Protein AF-A0AAV6Z5D1-F1 (afdb_monomer_lite)

Secondary structure (DSSP, 8-state):
-HHHHHHHHHHHHHHHHHHHHHHHHHHHHHHHHHHHHHHT-SHHHHHHHHHHHHHHHHHHHHHHHHHHHHHHHHHHHHHHHHHHHHHHHHHHHHHHHHHHHHHHHHHHHHHHHHHHHHHHHHHHHHHHHHHHHHHHHHHHHHHHHHHHHHHHHHHHHHHHHHHHHHHHHHHHHHHHHHHHHHHHHHHHHHHHHHHHHHHHHHHHTS---TTHHHHHHHHHHHHHHHHHHHHHHHHHHHHHHHHHHHHHHHHHHHHHHHHHHHHHHHHHHHHHHHHHHHHHHHHHHHHHHHHHHHHHHHHHHHHHHHHHHHHHHHHHHHHHHHHHHHHHHHHHHHHHHHHHHHHHHHHTTTTTSGGGG-S-TTSHHHHHHHHHHHHHHHHHHHHHHHHHHHHHHHHHHHHHHHHHHHHHHHHHHHHHHHHHHHHHHHHHHHHHHHHHHHHHHHHHHHHHHHHHHHHHHHHHHHHHHHHHHHHHHHHHHHHHHHHHHHHHHHHHHHHHHHHHHHHHHHHHHHHHHHHHHHHHHHHHHHHHHHHHHHHHHHHHHHHHHHHHTTTTTTTTTTSTTTSHHHHHHHHHHHHHHHHHHHHHHHHHHHHHHHHHHHHHHHHHHHHHHHHHHHHHHHHHHHHHHHHHHHHHHHHHHHHHHHHHHHHHHHHHHHHHHHHHHHHHHHHHHHHHHHHHHHHHHHHHHHHHHHHHHHHHHH-S--HHHHHHHHHHHHHHHHHHHHHHHHHHHHHHHHHHHHHHHHHHHHHHHHHHHHHHHHHHHHHHHHTTS------------------

InterPro domains:
  IPR000219 Dbl homology domain [PS50010] (269-522)
  IPR002928 Myosin tail [PF01576] (575-763)

Structure (mmCIF, N/CA/C/O backbone):
data_AF-A0AAV6Z5D1-F1
#
_entry.id   AF-A0AAV6Z5D1-F1
#
loop_
_atom_site.group_PDB
_atom_site.id
_atom_site.type_symbol
_atom_site.label_atom_id
_atom_site.label_alt_id
_atom_site.label_comp_id
_atom_site.label_asym_id
_atom_site.label_entity_id
_atom_site.label_seq_id
_atom_site.pdbx_PDB_ins_code
_atom_site.Cartn_x
_atom_site.Cartn_y
_atom_site.Cartn_z
_atom_site.occupancy
_atom_site.B_iso_or_equiv
_atom_site.auth_seq_id
_atom_site.auth_comp_id
_atom_site.auth_asym_id
_atom_site.auth_atom_id
_atom_site.pdbx_PDB_model_num
ATOM 1 N N . MET A 1 1 ? 22.177 2.755 -70.231 1.00 58.25 1 MET A N 1
ATOM 2 C CA . MET A 1 1 ? 22.117 4.227 -70.069 1.00 58.25 1 MET A CA 1
ATOM 3 C C . MET A 1 1 ? 23.448 4.951 -70.266 1.00 58.25 1 MET A C 1
ATOM 5 O O . MET A 1 1 ? 23.523 5.726 -71.205 1.00 58.25 1 MET A O 1
ATOM 9 N N . SER A 1 2 ? 24.487 4.757 -69.436 1.00 63.38 2 SER A N 1
ATOM 10 C CA . SER A 1 2 ? 25.741 5.535 -69.591 1.00 63.38 2 SER A CA 1
ATOM 11 C C . SER A 1 2 ? 26.466 5.244 -70.917 1.00 63.38 2 SER A C 1
ATOM 13 O O . SER A 1 2 ? 26.802 6.170 -71.646 1.00 63.38 2 SER A O 1
ATOM 15 N N . GLN A 1 3 ? 26.610 3.967 -71.289 1.00 72.94 3 GLN A N 1
ATOM 16 C CA . GLN A 1 3 ? 27.221 3.566 -72.567 1.00 72.94 3 GLN A CA 1
ATOM 17 C C . GLN A 1 3 ? 26.402 4.012 -73.787 1.00 72.94 3 GLN A C 1
ATOM 19 O O . GLN A 1 3 ? 26.956 4.613 -74.696 1.00 72.94 3 GLN A O 1
ATOM 24 N N . GLU A 1 4 ? 25.082 3.832 -73.770 1.00 73.19 4 GLU A N 1
ATOM 25 C CA . GLU A 1 4 ? 24.203 4.256 -74.874 1.00 73.19 4 GLU A CA 1
ATOM 26 C C . GLU A 1 4 ? 24.223 5.781 -75.085 1.00 73.19 4 GLU A C 1
ATOM 28 O O . GLU A 1 4 ? 24.209 6.258 -76.216 1.00 73.19 4 GLU A O 1
ATOM 33 N N . LEU A 1 5 ? 24.297 6.578 -74.010 1.00 71.50 5 LEU A N 1
ATOM 34 C CA . LEU A 1 5 ? 24.433 8.036 -74.117 1.00 71.50 5 LEU A CA 1
ATOM 35 C C . LEU A 1 5 ? 25.787 8.448 -74.701 1.00 71.50 5 LEU A C 1
ATOM 37 O O . LEU A 1 5 ? 25.858 9.430 -75.441 1.00 71.50 5 LEU A O 1
ATOM 41 N N . ILE A 1 6 ? 26.850 7.714 -74.373 1.00 77.69 6 ILE A N 1
ATOM 42 C CA . ILE A 1 6 ? 28.180 7.925 -74.950 1.00 77.69 6 ILE A CA 1
ATOM 43 C C . ILE A 1 6 ? 28.152 7.596 -76.445 1.00 77.69 6 ILE A C 1
ATOM 45 O O . ILE A 1 6 ? 28.600 8.409 -77.249 1.00 77.69 6 ILE A O 1
ATOM 49 N N . GLU A 1 7 ? 27.551 6.472 -76.833 1.00 79.88 7 GLU A N 1
ATOM 50 C CA . GLU A 1 7 ? 27.412 6.065 -78.235 1.00 79.88 7 GLU A CA 1
ATOM 51 C C . GLU A 1 7 ? 26.607 7.077 -79.060 1.00 79.88 7 GLU A C 1
ATOM 53 O O . GLU A 1 7 ? 27.027 7.461 -80.153 1.00 79.88 7 GLU A O 1
ATOM 58 N N . ILE A 1 8 ? 25.492 7.588 -78.526 1.00 77.81 8 ILE A N 1
ATOM 59 C CA . ILE A 1 8 ? 24.679 8.607 -79.207 1.00 77.81 8 ILE A CA 1
ATOM 60 C C . ILE A 1 8 ? 25.448 9.933 -79.337 1.00 77.81 8 ILE A C 1
ATOM 62 O O . ILE A 1 8 ? 25.391 10.570 -80.391 1.00 77.81 8 ILE A O 1
ATOM 66 N N . ARG A 1 9 ? 26.207 10.347 -78.311 1.00 79.50 9 ARG A N 1
ATOM 67 C CA . ARG A 1 9 ? 27.056 11.554 -78.378 1.00 79.50 9 ARG A CA 1
ATOM 68 C C . ARG A 1 9 ? 28.166 11.417 -79.414 1.00 79.50 9 ARG A C 1
ATOM 70 O O . ARG A 1 9 ? 28.341 12.321 -80.224 1.00 79.50 9 ARG A O 1
ATOM 77 N N . MET A 1 10 ? 28.851 10.276 -79.442 1.00 82.00 10 MET A N 1
ATOM 78 C CA . MET A 1 10 ? 29.871 9.987 -80.453 1.00 82.00 10 MET A CA 1
ATOM 79 C C . MET A 1 10 ? 29.274 9.980 -81.864 1.00 82.00 10 MET A C 1
ATOM 81 O O . MET A 1 10 ? 29.858 10.536 -82.792 1.00 82.00 10 MET A O 1
ATOM 85 N N . SER A 1 11 ? 28.085 9.397 -82.031 1.00 80.75 11 SER A N 1
ATOM 86 C CA . SER A 1 11 ? 27.376 9.383 -83.311 1.00 80.75 11 SER A CA 1
ATOM 87 C C . SER A 1 11 ? 26.985 10.794 -83.775 1.00 80.75 11 SER A C 1
ATOM 89 O O . SER A 1 11 ? 27.103 11.103 -84.961 1.00 80.75 11 SER A O 1
ATOM 91 N N . LYS A 1 12 ? 26.587 11.678 -82.852 1.00 81.81 12 LYS A N 1
ATOM 92 C CA . LYS A 1 12 ? 26.302 13.092 -83.137 1.00 81.81 12 LYS A CA 1
ATOM 93 C C . LYS A 1 12 ? 27.553 13.860 -83.565 1.00 81.81 12 LYS A C 1
ATOM 95 O O . LYS A 1 12 ? 27.524 14.543 -84.585 1.00 81.81 12 LYS A O 1
ATOM 100 N N . GLU A 1 13 ? 28.664 13.709 -82.846 1.00 85.50 13 GLU A N 1
ATOM 101 C CA . GLU A 1 13 ? 29.944 14.339 -83.210 1.00 85.50 13 GLU A CA 1
ATOM 102 C C . GLU A 1 13 ? 30.435 13.879 -84.594 1.00 85.50 13 GLU A C 1
ATOM 104 O O . GLU A 1 13 ? 30.925 14.678 -85.398 1.00 85.50 13 GLU A O 1
ATOM 109 N N . GLN A 1 14 ? 30.244 12.600 -84.927 1.00 84.62 14 GLN A N 1
ATOM 110 C CA . GLN A 1 14 ? 30.557 12.064 -86.255 1.00 84.62 14 GLN A CA 1
ATOM 111 C C . GLN A 1 14 ? 29.672 12.656 -87.364 1.00 84.62 14 GLN A C 1
ATOM 113 O O . GLN A 1 14 ? 30.149 12.887 -88.475 1.00 84.62 14 GLN A O 1
ATOM 118 N N . VAL A 1 15 ? 28.392 12.914 -87.093 1.00 83.31 15 VAL A N 1
ATOM 119 C CA . VAL A 1 15 ? 27.484 13.560 -88.056 1.00 83.31 15 VAL A CA 1
ATOM 120 C C . VAL A 1 15 ? 27.818 15.046 -88.218 1.00 83.31 15 VAL A C 1
ATOM 122 O O . VAL A 1 15 ? 27.857 15.536 -89.343 1.00 83.31 15 VAL A O 1
ATOM 125 N N . GLU A 1 16 ? 28.146 15.755 -87.135 1.00 84.06 16 GLU A N 1
ATOM 126 C CA . GLU A 1 16 ? 28.546 17.169 -87.179 1.00 84.06 16 GLU A CA 1
ATOM 127 C C . GLU A 1 16 ? 29.872 17.390 -87.919 1.00 84.06 16 GLU A C 1
ATOM 129 O O . GLU A 1 16 ? 30.008 18.348 -88.681 1.00 84.06 16 GLU A O 1
ATOM 134 N N . THR A 1 17 ? 30.849 16.501 -87.735 1.00 85.12 17 THR A N 1
ATOM 135 C CA . THR A 1 17 ? 32.128 16.566 -88.465 1.00 85.12 17 THR A CA 1
ATOM 136 C C . THR A 1 17 ? 31.944 16.309 -89.960 1.00 85.12 17 THR A C 1
ATOM 138 O O . THR A 1 17 ? 32.517 17.035 -90.775 1.00 85.12 17 THR A O 1
ATOM 141 N N . LYS A 1 18 ? 31.096 15.341 -90.336 1.00 84.69 18 LYS A N 1
ATOM 142 C CA . LYS A 1 18 ? 30.718 15.103 -91.739 1.00 84.69 18 LYS A CA 1
ATOM 143 C C . LYS A 1 18 ? 29.985 16.296 -92.345 1.00 84.69 18 LYS A C 1
ATOM 145 O O . LYS A 1 18 ? 30.327 16.694 -93.454 1.00 84.69 18 LYS A O 1
ATOM 150 N N . LEU A 1 19 ? 29.047 16.895 -91.610 1.00 84.69 19 LEU A N 1
ATOM 151 C CA . LEU A 1 19 ? 28.310 18.081 -92.051 1.00 84.69 19 LEU A CA 1
ATOM 152 C C . LEU A 1 19 ? 29.267 19.234 -92.384 1.00 84.69 19 LEU A C 1
ATOM 154 O O . LEU A 1 19 ? 29.242 19.730 -93.504 1.00 84.69 19 LEU A O 1
ATOM 158 N N . ARG A 1 20 ? 30.185 19.578 -91.466 1.00 86.75 20 ARG A N 1
ATOM 159 C CA . ARG A 1 20 ? 31.182 20.644 -91.688 1.00 86.75 20 ARG A CA 1
ATOM 160 C C . ARG A 1 20 ? 32.084 20.365 -92.892 1.00 86.75 20 ARG A C 1
ATOM 162 O O . ARG A 1 20 ? 32.446 21.286 -93.617 1.00 86.75 20 ARG A O 1
ATOM 169 N N . SER A 1 21 ? 32.460 19.102 -93.107 1.00 85.62 21 SER A N 1
ATOM 170 C CA . SER A 1 21 ? 33.285 18.718 -94.257 1.00 85.62 21 SER A CA 1
ATOM 171 C C . SER A 1 21 ? 32.534 18.845 -95.584 1.00 85.62 21 SER A C 1
ATOM 173 O O . SER A 1 21 ? 33.131 19.303 -96.557 1.00 85.62 21 SER A O 1
ATOM 175 N N . LEU A 1 22 ? 31.260 18.443 -95.638 1.00 83.50 22 LEU A N 1
ATOM 176 C CA . LEU A 1 22 ? 30.430 18.570 -96.839 1.00 83.50 22 LEU A CA 1
ATOM 177 C C . LEU A 1 22 ? 30.089 20.035 -97.133 1.00 83.50 22 LEU A C 1
ATOM 179 O O . LEU A 1 22 ? 30.159 20.440 -98.286 1.00 83.50 22 LEU A O 1
ATOM 183 N N . GLU A 1 23 ? 29.798 20.843 -96.108 1.00 84.19 23 GLU A N 1
ATOM 184 C CA . GLU A 1 23 ? 29.569 22.290 -96.242 1.00 84.19 23 GLU A CA 1
ATOM 185 C C . GLU A 1 23 ? 30.787 23.011 -96.839 1.00 84.19 23 GLU A C 1
ATOM 187 O O . GLU A 1 23 ? 30.621 23.820 -97.751 1.00 84.19 23 GLU A O 1
ATOM 192 N N . GLY A 1 24 ? 32.001 22.677 -96.381 1.00 84.00 24 GLY A N 1
ATOM 193 C CA . GLY A 1 24 ? 33.246 23.222 -96.935 1.00 84.00 24 GLY A CA 1
ATOM 194 C C . GLY A 1 24 ? 33.448 22.840 -98.403 1.00 84.00 24 GLY A C 1
ATOM 195 O O . GLY A 1 24 ? 33.596 23.713 -99.250 1.00 84.00 24 GLY A O 1
ATOM 196 N N . LYS A 1 25 ? 33.332 21.546 -98.734 1.00 83.06 25 LYS A N 1
ATOM 197 C CA . LYS A 1 25 ? 33.447 21.068 -100.125 1.00 83.06 25 LYS A CA 1
ATOM 198 C C . LYS A 1 25 ? 32.389 21.676 -101.052 1.00 83.06 25 LYS A C 1
ATOM 200 O O . LYS A 1 25 ? 32.675 21.981 -102.205 1.00 83.06 25 LYS A O 1
ATOM 205 N N . LEU A 1 26 ? 31.163 21.856 -100.559 1.00 82.25 26 LEU A N 1
ATOM 206 C CA . LEU A 1 26 ? 30.082 22.503 -101.299 1.00 82.25 26 LEU A CA 1
ATOM 207 C C . LEU A 1 26 ? 30.394 23.983 -101.562 1.00 82.25 26 LEU A C 1
ATOM 209 O O . LEU A 1 26 ? 30.064 24.499 -102.630 1.00 82.25 26 LEU A O 1
ATOM 213 N N . GLN A 1 27 ? 30.997 24.676 -100.593 1.00 85.44 27 GLN A N 1
ATOM 214 C CA . GLN A 1 27 ? 31.441 26.055 -100.758 1.00 85.44 27 GLN A CA 1
ATOM 215 C C . GLN A 1 27 ? 32.551 26.151 -101.812 1.00 85.44 27 GLN A C 1
ATOM 217 O O . GLN A 1 27 ? 32.411 26.948 -102.740 1.00 85.44 27 GLN A O 1
ATOM 222 N N . ASP A 1 28 ? 33.565 25.290 -101.733 1.00 83.56 28 ASP A N 1
ATOM 223 C CA . ASP A 1 28 ? 34.675 25.246 -102.693 1.00 83.56 28 ASP A CA 1
ATOM 224 C C . ASP A 1 28 ? 34.161 24.980 -104.123 1.00 83.56 28 ASP A C 1
ATOM 226 O O . ASP A 1 28 ? 34.439 25.745 -105.048 1.00 83.56 28 ASP A O 1
ATOM 230 N N . ALA A 1 29 ? 33.286 23.980 -104.302 1.00 80.38 29 ALA A N 1
ATOM 231 C CA . ALA A 1 29 ? 32.675 23.668 -105.599 1.00 80.38 29 ALA A CA 1
ATOM 232 C C . ALA A 1 29 ? 31.795 24.817 -106.138 1.00 80.38 29 ALA A C 1
ATOM 234 O O . ALA A 1 29 ? 31.761 25.084 -107.341 1.00 80.38 29 ALA A O 1
ATOM 235 N N . ARG A 1 30 ? 31.083 25.545 -105.262 1.00 80.25 30 ARG A N 1
ATOM 236 C CA . ARG A 1 30 ? 30.313 26.746 -105.648 1.00 80.25 30 ARG A CA 1
ATOM 237 C C . ARG A 1 30 ? 31.224 27.876 -106.121 1.00 80.25 30 ARG A C 1
ATOM 239 O O . ARG A 1 30 ? 30.865 28.589 -107.061 1.00 80.25 30 ARG A O 1
ATOM 246 N N . GLU A 1 31 ? 32.368 28.067 -105.472 1.00 82.12 31 GLU A N 1
ATOM 247 C CA . GLU A 1 31 ? 33.365 29.068 -105.850 1.00 82.12 31 GLU A CA 1
ATOM 248 C C . GLU A 1 31 ? 34.016 28.718 -107.200 1.00 82.12 31 GLU A C 1
ATOM 250 O O . GLU A 1 31 ? 34.085 29.586 -108.074 1.00 82.12 31 GLU A O 1
ATOM 255 N N . GLU A 1 32 ? 34.364 27.451 -107.438 1.00 80.31 32 GLU A N 1
ATOM 256 C CA . GLU A 1 32 ? 34.902 26.962 -108.719 1.00 80.31 32 GLU A CA 1
ATOM 257 C C . GLU A 1 32 ? 33.899 27.094 -109.878 1.00 80.31 32 GLU A C 1
ATOM 259 O O . GLU A 1 32 ? 34.231 27.622 -110.946 1.00 80.31 32 GLU A O 1
ATOM 264 N N . VAL A 1 33 ? 32.629 26.723 -109.669 1.00 75.94 33 VAL A N 1
ATOM 265 C CA . VAL A 1 33 ? 31.563 26.913 -110.673 1.00 75.94 33 VAL A CA 1
ATOM 266 C C . VAL A 1 33 ? 31.359 28.401 -110.999 1.00 75.94 33 VAL A C 1
ATOM 268 O O . VAL A 1 33 ? 31.121 28.759 -112.160 1.00 75.94 33 VAL A O 1
ATOM 271 N N . ASN A 1 34 ? 31.481 29.294 -110.009 1.00 76.69 34 ASN A N 1
ATOM 272 C CA . ASN A 1 34 ? 31.419 30.742 -110.222 1.00 76.69 34 ASN A CA 1
ATOM 273 C C . ASN A 1 34 ? 32.637 31.280 -110.994 1.00 76.69 34 ASN A C 1
ATOM 275 O O . ASN A 1 34 ? 32.459 32.154 -111.844 1.00 76.69 34 ASN A O 1
ATOM 279 N N . GLN A 1 35 ? 33.842 30.748 -110.767 1.00 77.38 35 GLN A N 1
ATOM 280 C CA . GLN A 1 35 ? 35.048 31.106 -111.528 1.00 77.38 35 GLN A CA 1
ATOM 281 C C . GLN A 1 35 ? 34.945 30.664 -112.998 1.00 77.38 35 GLN A C 1
ATOM 283 O O . GLN A 1 35 ? 35.189 31.460 -113.909 1.00 77.38 35 GLN A O 1
ATOM 288 N N . LEU A 1 36 ? 34.475 29.441 -113.260 1.00 70.81 36 LEU A N 1
ATOM 289 C CA . LEU A 1 36 ? 34.293 28.922 -114.623 1.00 70.81 36 LEU A CA 1
ATOM 290 C C . LEU A 1 36 ? 33.153 29.613 -115.385 1.00 70.81 36 LEU A C 1
ATOM 292 O O . LEU A 1 36 ? 33.206 29.750 -116.610 1.00 70.81 36 LEU A O 1
ATOM 296 N N . ARG A 1 37 ? 32.141 30.131 -114.675 1.00 67.50 37 ARG A N 1
ATOM 297 C CA . ARG A 1 37 ? 31.100 31.000 -115.251 1.00 67.50 37 ARG A CA 1
ATOM 298 C C . ARG A 1 37 ? 31.675 32.305 -115.820 1.00 67.50 37 ARG A C 1
ATOM 300 O O . ARG A 1 37 ? 31.096 32.831 -116.766 1.00 67.50 37 ARG A O 1
ATOM 307 N N . VAL A 1 38 ? 32.787 32.805 -115.277 1.00 68.25 38 VAL A N 1
ATOM 308 C CA . VAL A 1 38 ? 33.498 33.993 -115.783 1.00 68.25 38 VAL A CA 1
ATOM 309 C C . VAL A 1 38 ? 34.412 33.646 -116.972 1.00 68.25 38 VAL A C 1
ATOM 311 O O . VAL A 1 38 ? 34.631 34.498 -117.828 1.00 68.25 38 VAL A O 1
ATOM 314 N N . GLN A 1 39 ? 34.900 32.403 -117.067 1.00 65.81 39 GLN A N 1
ATOM 315 C CA . GLN A 1 39 ? 35.920 31.975 -118.042 1.00 65.81 39 GLN A CA 1
ATOM 316 C C . GLN A 1 39 ? 35.388 31.250 -119.299 1.00 65.81 39 GLN A C 1
ATOM 318 O O . GLN A 1 39 ? 36.139 31.061 -120.250 1.00 65.81 39 GLN A O 1
ATOM 323 N N . GLY A 1 40 ? 34.106 30.872 -119.359 1.00 55.59 40 GLY A N 1
ATOM 324 C CA . GLY A 1 40 ? 33.464 30.407 -120.603 1.00 55.59 40 GLY A CA 1
ATOM 325 C C . GLY A 1 40 ? 33.728 28.949 -121.026 1.00 55.59 40 GLY A C 1
ATOM 326 O O . GLY A 1 40 ? 33.433 28.596 -122.166 1.00 55.59 40 GLY A O 1
ATOM 327 N N . ALA A 1 41 ? 34.227 28.082 -120.138 1.00 57.12 41 ALA A N 1
ATOM 328 C CA . ALA A 1 41 ? 34.380 26.643 -120.396 1.00 57.12 41 ALA A CA 1
ATOM 329 C C . ALA A 1 41 ? 33.047 25.882 -120.193 1.00 57.12 41 ALA A C 1
ATOM 331 O O . ALA A 1 41 ? 32.381 26.058 -119.172 1.00 57.12 41 ALA A O 1
ATOM 332 N N . SER A 1 42 ? 32.624 25.051 -121.162 1.00 57.50 42 SER A N 1
ATOM 333 C CA . SER A 1 42 ? 31.281 24.422 -121.158 1.00 57.50 42 SER A CA 1
ATOM 334 C C . SER A 1 42 ? 31.246 22.950 -120.709 1.00 57.50 42 SER A C 1
ATOM 336 O O . SER A 1 42 ? 30.273 22.543 -120.078 1.00 57.50 42 SER A O 1
ATOM 338 N N . GLY A 1 43 ? 32.305 22.174 -120.982 1.00 63.25 43 GLY A N 1
ATOM 339 C CA . GLY A 1 43 ? 32.382 20.743 -120.641 1.00 63.25 43 GLY A CA 1
ATOM 340 C C . GLY A 1 43 ? 32.605 20.494 -119.147 1.00 63.25 43 GLY A C 1
ATOM 341 O O . GLY A 1 43 ? 31.795 19.831 -118.504 1.00 63.25 43 GLY A O 1
ATOM 342 N N . ASP A 1 44 ? 33.630 21.124 -118.571 1.00 67.19 44 ASP A N 1
ATOM 343 C CA . ASP A 1 44 ? 33.982 20.975 -117.147 1.00 67.19 44 ASP A CA 1
ATOM 344 C C . ASP A 1 44 ? 32.903 21.553 -116.216 1.00 67.19 44 ASP A C 1
ATOM 346 O O . ASP A 1 44 ? 32.667 21.071 -115.110 1.00 67.19 44 ASP A O 1
ATOM 350 N N . LYS A 1 45 ? 32.151 22.543 -116.709 1.00 71.56 45 LYS A N 1
ATOM 351 C CA . LYS A 1 45 ? 31.040 23.167 -115.986 1.00 71.56 45 LYS A CA 1
ATOM 352 C C . LYS A 1 45 ? 29.862 22.213 -115.751 1.00 71.56 45 LYS A C 1
ATOM 354 O O . LYS A 1 45 ? 29.223 22.311 -114.708 1.00 71.56 45 LYS A O 1
ATOM 359 N N . GLN A 1 46 ? 29.534 21.321 -116.692 1.00 74.75 46 GLN A N 1
ATOM 360 C CA . GLN A 1 46 ? 28.438 20.354 -116.502 1.00 74.75 46 GLN A CA 1
ATOM 361 C C . GLN A 1 46 ? 28.807 19.250 -115.503 1.00 74.75 46 GLN A C 1
ATOM 363 O O . GLN A 1 46 ? 27.952 18.856 -114.713 1.00 74.75 46 GLN A O 1
ATOM 368 N N . ALA A 1 47 ? 30.063 18.794 -115.502 1.00 78.06 47 ALA A N 1
ATOM 369 C CA . ALA A 1 47 ? 30.562 17.828 -114.524 1.00 78.06 47 ALA A CA 1
ATOM 370 C C . ALA A 1 47 ? 30.535 18.408 -113.098 1.00 78.06 47 ALA A C 1
ATOM 372 O O . ALA A 1 47 ? 29.936 17.805 -112.212 1.00 78.06 47 ALA A O 1
ATOM 373 N N . LEU A 1 48 ? 31.041 19.632 -112.908 1.00 78.38 48 LEU A N 1
ATOM 374 C CA . LEU A 1 48 ? 31.023 20.312 -111.606 1.00 78.38 48 LEU A CA 1
ATOM 375 C C . LEU A 1 48 ? 29.608 20.637 -111.104 1.00 78.38 48 LEU A C 1
ATOM 377 O O . LEU A 1 48 ? 29.356 20.604 -109.905 1.00 78.38 48 LEU A O 1
ATOM 381 N N . LEU A 1 49 ? 28.650 20.924 -111.995 1.00 79.44 49 LEU A N 1
ATOM 382 C CA . LEU A 1 49 ? 27.242 21.090 -111.602 1.00 79.44 49 LEU A CA 1
ATOM 383 C C . LEU A 1 49 ? 26.612 19.778 -111.119 1.00 79.44 49 LEU A C 1
ATOM 385 O O . LEU A 1 49 ? 25.773 19.810 -110.220 1.00 79.44 49 LEU A O 1
ATOM 389 N N . LYS A 1 50 ? 27.008 18.640 -111.703 1.00 84.12 50 LYS A N 1
ATOM 390 C CA . LYS A 1 50 ? 26.564 17.316 -111.262 1.00 84.12 50 LYS A CA 1
ATOM 391 C C . LYS A 1 50 ? 27.176 16.955 -109.907 1.00 84.12 50 LYS A C 1
ATOM 393 O O . LYS A 1 50 ? 26.432 16.568 -109.016 1.00 84.12 50 LYS A O 1
ATOM 398 N N . GLU A 1 51 ? 28.478 17.176 -109.726 1.00 83.75 51 GLU A N 1
ATOM 399 C CA . GLU A 1 51 ? 29.158 16.991 -108.435 1.00 83.75 51 GLU A CA 1
ATOM 400 C C . GLU A 1 51 ? 28.562 17.898 -107.350 1.00 83.75 51 GLU A C 1
ATOM 402 O O . GLU A 1 51 ? 28.293 17.448 -106.243 1.00 83.75 51 GLU A O 1
ATOM 407 N N . LEU A 1 52 ? 28.258 19.161 -107.666 1.00 83.19 52 LEU A N 1
ATOM 408 C CA . LEU A 1 52 ? 27.592 20.073 -106.736 1.00 83.19 52 LEU A CA 1
ATOM 409 C C . LEU A 1 52 ? 26.192 19.576 -106.353 1.00 83.19 52 LEU A C 1
ATOM 411 O O . LEU A 1 52 ? 25.812 19.704 -105.193 1.00 83.19 52 LEU A O 1
ATOM 415 N N . HIS A 1 53 ? 25.435 19.004 -107.294 1.00 82.81 53 HIS A N 1
ATOM 416 C CA . HIS A 1 53 ? 24.120 18.429 -107.010 1.00 82.81 53 HIS A CA 1
ATOM 417 C C . HIS A 1 53 ? 24.216 17.170 -106.134 1.00 82.81 53 HIS A C 1
ATOM 419 O O . HIS A 1 53 ? 23.507 17.083 -105.136 1.00 82.81 53 HIS A O 1
ATOM 425 N N . GLU A 1 54 ? 25.140 16.254 -106.438 1.00 85.62 54 GLU A N 1
ATOM 426 C CA . GLU A 1 54 ? 25.417 15.059 -105.624 1.00 85.62 54 GLU A CA 1
ATOM 427 C C . GLU A 1 54 ? 25.850 15.455 -104.196 1.00 85.62 54 GLU A C 1
ATOM 429 O O . GLU A 1 54 ? 25.333 14.930 -103.211 1.00 85.62 54 GLU A O 1
ATOM 434 N N . MET A 1 55 ? 26.697 16.480 -104.059 1.00 83.06 55 MET A N 1
ATOM 435 C CA . MET A 1 55 ? 27.101 17.035 -102.762 1.00 83.06 55 MET A CA 1
ATOM 436 C C . MET A 1 55 ? 25.945 17.712 -102.003 1.00 83.06 55 MET A C 1
ATOM 438 O O . MET A 1 55 ? 25.935 17.701 -100.771 1.00 83.06 55 MET A O 1
ATOM 442 N N . GLN A 1 56 ? 24.964 18.301 -102.701 1.00 85.56 56 GLN A N 1
ATOM 443 C CA . GLN A 1 56 ? 23.739 18.822 -102.077 1.00 85.56 56 GLN A CA 1
ATOM 444 C C . GLN A 1 56 ? 22.845 17.694 -101.558 1.00 85.56 56 GLN A C 1
ATOM 446 O O . GLN A 1 56 ? 22.354 17.795 -100.437 1.00 85.56 56 GLN A O 1
ATOM 451 N N . GLU A 1 57 ? 22.673 16.616 -102.324 1.00 86.56 57 GLU A N 1
ATOM 452 C CA . GLU A 1 57 ? 21.899 15.445 -101.894 1.00 86.56 57 GLU A CA 1
ATOM 453 C C . GLU A 1 57 ? 22.548 14.744 -100.689 1.00 86.56 57 GLU A C 1
ATOM 455 O O . GLU A 1 57 ? 21.858 14.381 -99.731 1.00 86.56 57 GLU A O 1
ATOM 460 N N . GLU A 1 58 ? 23.878 14.607 -100.681 1.00 86.19 58 GLU A N 1
ATOM 461 C CA . GLU A 1 58 ? 24.621 14.080 -99.530 1.00 86.19 58 GLU A CA 1
ATOM 462 C C . GLU A 1 58 ? 24.478 14.976 -98.294 1.00 86.19 58 GLU A C 1
ATOM 464 O O . GLU A 1 58 ? 24.271 14.477 -97.181 1.00 86.19 58 GLU A O 1
ATOM 469 N N . LEU A 1 59 ? 24.545 16.300 -98.471 1.00 85.38 59 LEU A N 1
ATOM 470 C CA . LEU A 1 59 ? 24.336 17.256 -97.387 1.00 85.38 59 LEU A CA 1
ATOM 471 C C . LEU A 1 59 ? 22.913 17.153 -96.820 1.00 85.38 59 LEU A C 1
ATOM 473 O O . LEU A 1 59 ? 22.749 17.093 -95.599 1.00 85.38 59 LEU A O 1
ATOM 477 N N . ASP A 1 60 ? 21.896 17.065 -97.678 1.00 87.00 60 ASP A N 1
ATOM 478 C CA . ASP A 1 60 ? 20.498 16.898 -97.272 1.00 87.00 60 ASP A CA 1
ATOM 479 C C . ASP A 1 60 ? 20.281 15.577 -96.515 1.00 87.00 60 ASP A C 1
ATOM 481 O O . ASP A 1 60 ? 19.588 15.551 -95.492 1.00 87.00 60 ASP A O 1
ATOM 485 N N . ALA A 1 61 ? 20.929 14.485 -96.933 1.00 87.12 61 ALA A N 1
ATOM 486 C CA . ALA A 1 61 ? 20.889 13.208 -96.221 1.00 87.12 61 ALA A CA 1
ATOM 487 C C . ALA A 1 61 ? 21.544 13.291 -94.826 1.00 87.12 61 ALA A C 1
ATOM 489 O O . ALA A 1 61 ? 20.997 12.769 -93.846 1.00 87.12 61 ALA A O 1
ATOM 490 N N . VAL A 1 62 ? 22.683 13.984 -94.701 1.00 87.06 62 VAL A N 1
ATOM 491 C CA . VAL A 1 62 ? 23.356 14.218 -93.410 1.00 87.06 62 VAL A CA 1
ATOM 492 C C . VAL A 1 62 ? 22.517 15.126 -92.503 1.00 87.06 62 VAL A C 1
ATOM 494 O O . VAL A 1 62 ? 22.393 14.846 -91.308 1.00 87.06 62 VAL A O 1
ATOM 497 N N . LEU A 1 63 ? 21.868 16.158 -93.052 1.00 86.00 63 LEU A N 1
ATOM 498 C CA . LEU A 1 63 ? 20.947 17.032 -92.317 1.00 86.00 63 LEU A CA 1
ATOM 499 C C . LEU A 1 63 ? 19.711 16.276 -91.808 1.00 86.00 63 LEU A C 1
ATOM 501 O O . LEU A 1 63 ? 19.321 16.448 -90.651 1.00 86.00 63 LEU A O 1
ATOM 505 N N . GLN A 1 64 ? 19.128 15.389 -92.620 1.00 88.81 64 GLN A N 1
ATOM 506 C CA . GLN A 1 64 ? 18.040 14.508 -92.181 1.00 88.81 64 GLN A CA 1
ATOM 507 C C . GLN A 1 64 ? 18.497 13.532 -91.085 1.00 88.81 64 GLN A C 1
ATOM 509 O O . GLN A 1 64 ? 17.758 13.286 -90.128 1.00 88.81 64 GLN A O 1
ATOM 514 N N . GLY A 1 65 ? 19.716 12.993 -91.191 1.00 84.38 65 GLY A N 1
ATOM 515 C CA . GLY A 1 65 ? 20.326 12.158 -90.154 1.00 84.38 65 GLY A CA 1
ATOM 516 C C . GLY A 1 65 ? 20.490 12.905 -88.827 1.00 84.38 65 GLY A C 1
ATOM 517 O O . GLY A 1 65 ? 20.088 12.397 -87.778 1.00 84.38 65 GLY A O 1
ATOM 518 N N . ARG A 1 66 ? 20.989 14.146 -88.880 1.00 85.88 66 ARG A N 1
ATOM 519 C CA . ARG A 1 66 ? 21.107 15.036 -87.717 1.00 85.88 66 ARG A CA 1
ATOM 520 C C . ARG A 1 66 ? 19.749 15.320 -87.075 1.00 85.88 66 ARG A C 1
ATOM 522 O O . ARG A 1 66 ? 19.631 15.222 -85.858 1.00 85.88 66 ARG A O 1
ATOM 529 N N . TYR A 1 67 ? 18.725 15.632 -87.872 1.00 88.44 67 TYR A N 1
ATOM 530 C CA . TYR A 1 67 ? 17.375 15.887 -87.359 1.00 88.44 67 TYR A CA 1
ATOM 531 C C . TYR A 1 67 ? 16.838 14.692 -86.556 1.00 88.44 67 TYR A C 1
ATOM 533 O O . TYR A 1 67 ? 16.376 14.864 -85.430 1.00 88.44 67 TYR A O 1
ATOM 541 N N . LYS A 1 68 ? 16.975 13.471 -87.094 1.00 88.62 68 LYS A N 1
ATOM 542 C CA . LYS A 1 68 ? 16.552 12.234 -86.413 1.00 88.62 68 LYS A CA 1
ATOM 543 C C . LYS A 1 68 ? 17.336 11.983 -85.119 1.00 88.62 68 LYS A C 1
ATOM 545 O O . LYS A 1 68 ? 16.749 11.563 -84.126 1.00 88.62 68 LYS A O 1
ATOM 550 N N . GLN A 1 69 ? 18.644 12.253 -85.106 1.00 84.69 69 GLN A N 1
ATOM 551 C CA . GLN A 1 69 ? 19.465 12.144 -83.892 1.00 84.69 69 GLN A CA 1
ATOM 552 C C . GLN A 1 69 ? 19.064 13.169 -82.822 1.00 84.69 69 GLN A C 1
ATOM 554 O O . GLN A 1 69 ? 18.944 12.813 -81.650 1.00 84.69 69 GLN A O 1
ATOM 559 N N . ASP A 1 70 ? 18.824 14.425 -83.206 1.00 86.44 70 ASP A N 1
ATOM 560 C CA . ASP A 1 70 ? 18.386 15.477 -82.283 1.00 86.44 70 ASP A CA 1
ATOM 561 C C . ASP A 1 70 ? 16.970 15.195 -81.734 1.00 86.44 70 ASP A C 1
ATOM 563 O O . ASP A 1 70 ? 16.689 15.473 -80.565 1.00 86.44 70 ASP A O 1
ATOM 567 N N . GLU A 1 71 ? 16.079 14.599 -82.531 1.00 89.62 71 GLU A N 1
ATOM 568 C CA . GLU A 1 71 ? 14.759 14.144 -82.079 1.00 89.62 71 GLU A CA 1
ATOM 569 C C . GLU A 1 71 ? 14.854 12.974 -81.086 1.00 89.62 71 GLU A C 1
ATOM 571 O O . GLU A 1 71 ? 14.220 13.017 -80.028 1.00 89.62 71 GLU A O 1
ATOM 576 N N . LEU A 1 72 ? 15.714 11.985 -81.360 1.00 87.88 72 LEU A N 1
ATOM 577 C CA . LEU A 1 72 ? 15.984 10.875 -80.442 1.00 87.88 72 LEU A CA 1
ATOM 578 C C . LEU A 1 72 ? 16.569 11.368 -79.109 1.00 87.88 72 LEU A C 1
ATOM 580 O O . LEU A 1 72 ? 16.146 10.916 -78.046 1.00 87.88 72 LEU A O 1
ATOM 584 N N . LEU A 1 73 ? 17.498 12.329 -79.145 1.00 86.62 73 LEU A N 1
ATOM 585 C CA . LEU A 1 73 ? 18.049 12.958 -77.941 1.00 86.62 73 LEU A CA 1
ATOM 586 C C . LEU A 1 73 ? 16.965 13.678 -77.133 1.00 86.62 73 LEU A C 1
ATOM 588 O O . LEU A 1 73 ? 16.856 13.454 -75.931 1.00 86.62 73 LEU A O 1
ATOM 592 N N . ARG A 1 74 ? 16.099 14.463 -77.787 1.00 90.00 74 ARG A N 1
ATOM 593 C CA . ARG A 1 74 ? 14.962 15.120 -77.118 1.00 90.00 74 ARG A CA 1
ATOM 594 C C . ARG A 1 74 ? 14.003 14.115 -76.484 1.00 90.00 74 ARG A C 1
ATOM 596 O O . ARG A 1 74 ? 13.484 14.380 -75.401 1.00 90.00 74 ARG A O 1
ATOM 603 N N . GLN A 1 75 ? 13.748 12.981 -77.136 1.00 90.19 75 GLN A N 1
ATOM 604 C CA . GLN A 1 75 ? 12.933 11.914 -76.557 1.00 90.19 75 GLN A CA 1
ATOM 605 C C . GLN A 1 75 ? 13.608 11.322 -75.313 1.00 90.19 75 GLN A C 1
ATOM 607 O O . GLN A 1 75 ? 12.963 11.206 -74.270 1.00 90.19 75 GLN A O 1
ATOM 612 N N . LYS A 1 76 ? 14.910 11.021 -75.385 1.00 87.12 76 LYS A N 1
ATOM 613 C CA . LYS A 1 76 ? 15.679 10.501 -74.247 1.00 87.12 76 LYS A CA 1
ATOM 614 C C . LYS A 1 76 ? 15.753 11.494 -73.089 1.00 87.12 76 LYS A C 1
ATOM 616 O O . LYS A 1 76 ? 15.619 11.081 -71.942 1.00 87.12 76 LYS A O 1
ATOM 621 N N . ASP A 1 77 ? 15.861 12.791 -73.360 1.00 87.38 77 ASP A N 1
ATOM 622 C CA . ASP A 1 77 ? 15.825 13.832 -72.327 1.00 87.38 77 ASP A CA 1
ATOM 623 C C . ASP A 1 77 ? 14.456 13.908 -71.624 1.00 87.38 77 ASP A C 1
ATOM 625 O O . ASP A 1 77 ? 14.389 14.069 -70.400 1.00 87.38 77 ASP A O 1
ATOM 629 N N . ARG A 1 78 ? 13.350 13.738 -72.366 1.00 91.81 78 ARG A N 1
ATOM 630 C CA . ARG A 1 78 ? 11.997 13.649 -71.782 1.00 91.81 78 ARG A CA 1
ATOM 631 C C . ARG A 1 78 ? 11.839 12.400 -70.917 1.00 91.81 78 ARG A C 1
ATOM 633 O O . ARG A 1 78 ? 11.349 12.512 -69.797 1.00 91.81 78 ARG A O 1
ATOM 640 N N . GLU A 1 79 ? 12.288 11.243 -71.404 1.00 91.06 79 GLU A N 1
ATOM 641 C CA . GLU A 1 79 ? 12.285 9.980 -70.649 1.00 91.06 79 GLU A CA 1
ATOM 642 C C . GLU A 1 79 ? 13.115 10.105 -69.362 1.00 91.06 79 GLU A C 1
ATOM 644 O O . GLU A 1 79 ? 12.638 9.765 -68.282 1.00 91.06 79 GLU A O 1
ATOM 649 N N . LEU A 1 80 ? 14.318 10.684 -69.438 1.00 88.88 80 LEU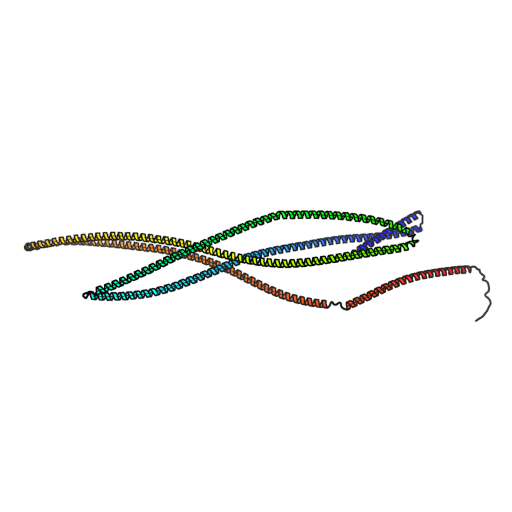 A N 1
ATOM 650 C CA . LEU A 1 80 ? 15.161 10.950 -68.270 1.00 88.88 80 LEU A CA 1
ATOM 651 C C . LEU A 1 80 ? 14.493 11.897 -67.271 1.00 88.88 80 LEU A C 1
ATOM 653 O O . LEU A 1 80 ? 14.624 11.704 -66.065 1.00 88.88 80 LEU A O 1
ATOM 657 N N . THR A 1 81 ? 13.784 12.919 -67.749 1.00 92.94 81 THR A N 1
ATOM 658 C CA . THR A 1 81 ? 13.064 13.861 -66.882 1.00 92.94 81 THR A CA 1
ATOM 659 C C . THR A 1 81 ? 11.892 13.181 -66.180 1.00 92.94 81 THR A C 1
ATOM 661 O O . THR A 1 81 ? 11.725 13.354 -64.975 1.00 92.94 81 THR A O 1
ATOM 664 N N . ALA A 1 82 ? 11.127 12.357 -66.901 1.00 92.38 82 ALA A N 1
ATOM 665 C CA . ALA A 1 82 ? 10.032 11.577 -66.334 1.00 92.38 82 ALA A CA 1
ATOM 666 C C . ALA A 1 82 ? 10.536 10.571 -65.287 1.00 92.38 82 ALA A C 1
ATOM 668 O O . ALA A 1 82 ? 9.990 10.512 -64.189 1.00 92.38 82 ALA A O 1
ATOM 669 N N . LEU A 1 83 ? 11.626 9.851 -65.579 1.00 93.56 83 LEU A N 1
ATOM 670 C CA . LEU A 1 83 ? 12.246 8.915 -64.636 1.00 93.56 83 LEU A CA 1
ATOM 671 C C . LEU A 1 83 ? 12.801 9.623 -63.395 1.00 93.56 83 LEU A C 1
ATOM 673 O O . LEU A 1 83 ? 12.638 9.124 -62.287 1.00 93.56 83 LEU A O 1
ATOM 677 N N . LYS A 1 84 ? 13.415 10.804 -63.549 1.00 93.00 84 LYS A N 1
ATOM 678 C CA . LYS A 1 84 ? 13.851 11.624 -62.406 1.00 93.00 84 LYS A CA 1
ATOM 679 C C . LYS A 1 84 ? 12.675 12.083 -61.543 1.00 93.00 84 LYS A C 1
ATOM 681 O O . LYS A 1 84 ? 12.815 12.116 -60.326 1.00 93.00 84 LYS A O 1
ATOM 686 N N . GLY A 1 85 ? 11.547 12.440 -62.160 1.00 94.75 85 GLY A N 1
ATOM 687 C CA . GLY A 1 85 ? 10.308 12.775 -61.455 1.00 94.75 85 GLY A CA 1
ATOM 688 C C . GLY A 1 85 ? 9.765 11.584 -60.669 1.00 94.75 85 GLY A C 1
ATOM 689 O O . GLY A 1 85 ? 9.617 11.683 -59.458 1.00 94.75 85 GLY A O 1
ATOM 690 N N . ALA A 1 86 ? 9.593 10.437 -61.332 1.00 93.38 86 ALA A N 1
ATOM 691 C CA . ALA A 1 86 ? 9.118 9.207 -60.702 1.00 93.38 86 ALA A CA 1
ATOM 692 C C . ALA A 1 86 ? 10.013 8.765 -59.534 1.00 93.38 86 ALA A C 1
ATOM 694 O O . ALA A 1 86 ? 9.506 8.456 -58.463 1.00 93.38 86 ALA A O 1
ATOM 695 N N . LEU A 1 87 ? 11.341 8.819 -59.700 1.00 93.50 87 LEU A N 1
ATOM 696 C CA . LEU A 1 87 ? 12.282 8.503 -58.624 1.00 93.50 87 LEU A CA 1
ATOM 697 C C . LEU A 1 87 ? 12.163 9.487 -57.453 1.00 93.50 87 LEU A C 1
ATOM 699 O O . LEU A 1 87 ? 12.239 9.083 -56.299 1.00 93.50 87 LEU A O 1
ATOM 703 N N . LYS A 1 88 ? 11.980 10.783 -57.731 1.00 95.50 88 LYS A N 1
ATOM 704 C CA . LYS A 1 88 ? 11.790 11.793 -56.683 1.00 95.50 88 LYS A CA 1
ATOM 705 C C . LYS A 1 88 ? 10.496 11.550 -55.903 1.00 95.50 88 LYS A C 1
ATOM 707 O O . LYS A 1 88 ? 10.508 11.684 -54.683 1.00 95.50 88 LYS A O 1
ATOM 712 N N . ASP A 1 89 ? 9.419 11.183 -56.590 1.00 94.81 89 ASP A N 1
ATOM 713 C CA . ASP A 1 89 ? 8.132 10.861 -55.970 1.00 94.81 89 ASP A CA 1
ATOM 714 C C . ASP A 1 89 ? 8.212 9.558 -55.157 1.00 94.81 89 ASP A C 1
ATOM 716 O O . ASP A 1 89 ? 7.676 9.487 -54.054 1.00 94.81 89 ASP A O 1
ATOM 720 N N . GLU A 1 90 ? 8.934 8.549 -55.650 1.00 93.81 90 GLU A N 1
ATOM 721 C CA . GLU A 1 90 ? 9.164 7.287 -54.940 1.00 93.81 90 GLU A CA 1
ATOM 722 C C . GLU A 1 90 ? 10.006 7.490 -53.673 1.00 93.81 90 GLU A C 1
ATOM 724 O O . GLU A 1 90 ? 9.639 6.993 -52.610 1.00 93.81 90 GLU A O 1
ATOM 729 N N . VAL A 1 91 ? 11.069 8.301 -53.740 1.00 95.50 91 VAL A N 1
ATOM 730 C CA . VAL A 1 91 ? 11.857 8.690 -52.558 1.00 95.50 91 VAL A CA 1
ATOM 731 C C . VAL A 1 91 ? 11.001 9.478 -51.565 1.00 95.50 91 VAL A C 1
ATOM 733 O O . VAL A 1 91 ? 11.023 9.176 -50.377 1.00 95.50 91 VAL A O 1
ATOM 736 N N . ALA A 1 92 ? 10.194 10.436 -52.031 1.00 94.88 92 ALA A N 1
ATOM 737 C CA . ALA A 1 92 ? 9.309 11.204 -51.156 1.00 94.88 92 ALA A CA 1
ATOM 738 C C . ALA A 1 92 ? 8.240 10.324 -50.482 1.00 94.88 92 ALA A C 1
ATOM 740 O O . ALA A 1 92 ? 7.933 10.523 -49.306 1.00 94.88 92 ALA A O 1
ATOM 741 N N . ASN A 1 93 ? 7.688 9.343 -51.200 1.00 94.88 93 ASN A N 1
ATOM 742 C CA . ASN A 1 93 ? 6.764 8.366 -50.628 1.00 94.88 93 ASN A CA 1
ATOM 743 C C . ASN A 1 93 ? 7.462 7.472 -49.602 1.00 94.88 93 ASN A C 1
ATOM 745 O O . ASN A 1 93 ? 6.921 7.275 -48.516 1.00 94.88 93 ASN A O 1
ATOM 749 N N . HIS A 1 94 ? 8.670 6.993 -49.902 1.00 95.44 94 HIS A N 1
ATOM 750 C CA . HIS A 1 94 ? 9.451 6.188 -48.969 1.00 95.44 94 HIS A CA 1
ATOM 751 C C . HIS A 1 94 ? 9.785 6.966 -47.688 1.00 95.44 94 HIS A C 1
ATOM 753 O O . HIS A 1 94 ? 9.601 6.449 -46.588 1.00 95.44 94 HIS A O 1
ATOM 759 N N . ASP A 1 95 ? 10.180 8.235 -47.806 1.00 94.50 95 ASP A N 1
ATOM 760 C CA . ASP A 1 95 ? 10.422 9.113 -46.657 1.00 94.50 95 ASP A CA 1
ATOM 761 C C . ASP A 1 95 ? 9.148 9.311 -45.816 1.00 94.50 95 ASP A C 1
ATOM 763 O O . ASP A 1 95 ? 9.195 9.261 -44.585 1.00 94.50 95 ASP A O 1
ATOM 767 N N . GLN A 1 96 ? 7.983 9.473 -46.456 1.00 96.44 96 GLN A N 1
ATOM 768 C CA . GLN A 1 96 ? 6.701 9.552 -45.747 1.00 96.44 96 GLN A CA 1
ATOM 769 C C . GLN A 1 96 ? 6.321 8.238 -45.056 1.00 96.44 96 GLN A C 1
ATOM 771 O O . GLN A 1 96 ? 5.760 8.265 -43.962 1.00 96.44 96 GLN A O 1
ATOM 776 N N . GLU A 1 97 ? 6.575 7.088 -45.677 1.00 94.94 97 GLU A N 1
ATOM 777 C CA . GLU A 1 97 ? 6.341 5.776 -45.066 1.00 94.94 97 GLU A CA 1
ATOM 778 C C . GLU A 1 97 ? 7.254 5.550 -43.862 1.00 94.94 97 GLU A C 1
ATOM 780 O O . GLU A 1 97 ? 6.775 5.139 -42.805 1.00 94.94 97 GLU A O 1
ATOM 785 N N . LEU A 1 98 ? 8.537 5.901 -43.975 1.00 94.81 98 LEU A N 1
ATOM 786 C CA . LEU A 1 98 ? 9.477 5.858 -42.858 1.00 94.81 98 LEU A CA 1
ATOM 787 C C . LEU A 1 98 ? 9.021 6.755 -41.705 1.00 94.81 98 LEU A C 1
ATOM 789 O O . LEU A 1 98 ? 9.083 6.337 -40.548 1.00 94.81 98 LEU A O 1
ATOM 793 N N . GLU A 1 99 ? 8.521 7.956 -41.995 1.00 95.06 99 GLU A N 1
ATOM 794 C CA . GLU A 1 99 ? 8.016 8.855 -40.957 1.00 95.06 99 GLU A CA 1
ATOM 795 C C . GLU A 1 99 ? 6.713 8.338 -40.328 1.00 95.06 99 GLU A C 1
ATOM 797 O O . GLU A 1 99 ? 6.557 8.396 -39.108 1.00 95.06 99 GLU A O 1
ATOM 802 N N . ARG A 1 100 ? 5.813 7.725 -41.112 1.00 96.81 100 ARG A N 1
ATOM 803 C CA . ARG A 1 100 ? 4.627 7.032 -40.571 1.00 96.81 100 ARG A CA 1
ATOM 804 C C . ARG A 1 100 ? 5.018 5.901 -39.627 1.00 96.81 100 ARG A C 1
ATOM 806 O O . ARG A 1 100 ? 4.458 5.808 -38.539 1.00 96.81 100 ARG A O 1
ATOM 813 N N . VAL A 1 101 ? 5.989 5.076 -40.015 1.00 95.62 101 VAL A N 1
ATOM 814 C CA . VAL A 1 101 ? 6.487 3.973 -39.184 1.00 95.62 101 VAL A CA 1
ATOM 815 C C . VAL A 1 101 ? 7.134 4.513 -37.907 1.00 95.62 101 VAL A C 1
ATOM 817 O O . VAL A 1 101 ? 6.841 4.020 -36.821 1.00 95.62 101 VAL A O 1
ATOM 820 N N . ARG A 1 102 ? 7.948 5.573 -37.990 1.00 95.31 102 ARG A N 1
ATOM 821 C CA . ARG A 1 102 ? 8.521 6.240 -36.806 1.00 95.31 102 ARG A CA 1
ATOM 822 C C . ARG A 1 102 ? 7.445 6.778 -35.871 1.00 95.31 102 ARG A C 1
ATOM 824 O O . ARG A 1 102 ? 7.539 6.561 -34.664 1.00 95.31 102 ARG A O 1
ATOM 831 N N . GLN A 1 103 ? 6.424 7.438 -36.411 1.00 96.25 103 GLN A N 1
ATOM 832 C CA . GLN A 1 103 ? 5.314 7.965 -35.622 1.00 96.25 103 GLN A CA 1
ATOM 833 C C . GLN A 1 103 ? 4.516 6.837 -34.960 1.00 96.25 103 GLN A C 1
ATOM 835 O O . GLN A 1 103 ? 4.142 6.953 -33.794 1.00 96.25 103 GLN A O 1
ATOM 840 N N . GLN A 1 104 ? 4.295 5.731 -35.674 1.00 96.50 104 GLN A N 1
ATOM 841 C CA . GLN A 1 104 ? 3.652 4.544 -35.123 1.00 96.50 104 GLN A CA 1
ATOM 842 C C . GLN A 1 104 ? 4.474 3.958 -33.970 1.00 96.50 104 GLN A C 1
ATOM 844 O O . GLN A 1 104 ? 3.940 3.803 -32.878 1.00 96.50 104 GLN A O 1
ATOM 849 N N . TYR A 1 105 ? 5.781 3.752 -34.152 1.00 94.00 105 TYR A N 1
ATOM 850 C CA . TYR A 1 105 ? 6.659 3.297 -33.070 1.00 94.00 105 TYR A CA 1
ATOM 851 C C . TYR A 1 105 ? 6.652 4.249 -31.869 1.00 94.00 105 TYR A C 1
ATOM 853 O O . TYR A 1 105 ? 6.633 3.793 -30.728 1.00 94.00 105 TYR A O 1
ATOM 861 N N . GLN A 1 106 ? 6.645 5.567 -32.087 1.00 96.50 106 GLN A N 1
ATOM 862 C CA . GLN A 1 106 ? 6.531 6.533 -30.992 1.00 96.50 106 GLN A CA 1
ATOM 863 C C . GLN A 1 106 ? 5.201 6.396 -30.243 1.00 96.50 106 GLN A C 1
ATOM 865 O O . GLN A 1 106 ? 5.198 6.419 -29.011 1.00 96.50 106 GLN A O 1
ATOM 870 N N . ASN A 1 107 ? 4.090 6.227 -30.962 1.00 96.00 107 ASN A N 1
ATOM 871 C CA . ASN A 1 107 ? 2.771 6.034 -30.366 1.00 96.00 107 ASN A CA 1
ATOM 872 C C . ASN A 1 107 ? 2.701 4.722 -29.577 1.00 96.00 107 ASN A C 1
ATOM 874 O O . ASN A 1 107 ? 2.255 4.737 -28.432 1.00 96.00 107 ASN A O 1
ATOM 878 N N . ASP A 1 108 ? 3.211 3.625 -30.138 1.00 95.25 108 ASP A N 1
ATOM 879 C CA . ASP A 1 108 ? 3.239 2.311 -29.492 1.00 95.25 108 ASP A CA 1
ATOM 880 C C . ASP A 1 108 ? 4.101 2.346 -28.222 1.00 95.25 108 ASP A C 1
ATOM 882 O O . ASP A 1 108 ? 3.695 1.856 -27.170 1.00 95.25 108 ASP A O 1
ATOM 886 N N . VAL A 1 109 ? 5.262 3.011 -28.266 1.00 94.06 109 VAL A N 1
ATOM 887 C CA . VAL A 1 109 ? 6.116 3.211 -27.084 1.00 94.06 109 VAL A CA 1
ATOM 888 C C . VAL A 1 109 ? 5.415 4.070 -26.029 1.00 94.06 109 VAL A C 1
ATOM 890 O O . VAL A 1 109 ? 5.494 3.757 -24.841 1.00 94.06 109 VAL A O 1
ATOM 893 N N . GLN A 1 110 ? 4.721 5.142 -26.416 1.00 96.00 110 GLN A N 1
ATOM 894 C CA . GLN A 1 110 ? 3.942 5.950 -25.471 1.00 96.00 110 GLN A CA 1
ATOM 895 C C . GLN A 1 110 ? 2.772 5.163 -24.873 1.00 96.00 110 GLN A C 1
ATOM 897 O O . GLN A 1 110 ? 2.497 5.295 -23.682 1.00 96.00 110 GLN A O 1
ATOM 902 N N . GLN A 1 111 ? 2.101 4.332 -25.668 1.00 96.69 111 GLN A N 1
ATOM 903 C CA . GLN A 1 111 ? 1.016 3.477 -25.205 1.00 96.69 111 GLN A CA 1
ATOM 904 C C . GLN A 1 111 ? 1.529 2.411 -24.234 1.00 96.69 111 GLN A C 1
ATOM 906 O O . GLN A 1 111 ? 0.935 2.229 -23.177 1.00 96.69 111 GLN A O 1
ATOM 911 N N . LEU A 1 112 ? 2.666 1.776 -24.526 1.00 95.38 112 LEU A N 1
ATOM 912 C CA . LEU A 1 112 ? 3.320 0.843 -23.609 1.00 95.38 112 LEU A CA 1
ATOM 913 C C . LEU A 1 112 ? 3.725 1.517 -22.294 1.00 95.38 112 LEU A C 1
ATOM 915 O O . LEU A 1 112 ? 3.530 0.926 -21.237 1.00 95.38 112 LEU A O 1
ATOM 919 N N . ARG A 1 113 ? 4.227 2.760 -22.337 1.00 95.25 113 ARG A N 1
ATOM 920 C CA . ARG A 1 113 ? 4.518 3.540 -21.120 1.00 95.25 113 ARG A CA 1
ATOM 921 C C . ARG A 1 113 ? 3.256 3.793 -20.299 1.00 95.25 113 ARG A C 1
ATOM 923 O O . ARG A 1 113 ? 3.244 3.453 -19.127 1.00 95.25 113 ARG A O 1
ATOM 930 N N . ARG A 1 114 ? 2.177 4.279 -20.924 1.00 96.38 114 ARG A N 1
ATOM 931 C CA . ARG A 1 114 ? 0.886 4.489 -20.241 1.00 96.38 114 ARG A CA 1
ATOM 932 C C . ARG A 1 114 ? 0.327 3.194 -19.654 1.00 96.38 114 ARG A C 1
ATOM 934 O O . ARG A 1 114 ? -0.162 3.200 -18.535 1.00 96.38 114 ARG A O 1
ATOM 941 N N . ASN A 1 115 ? 0.417 2.083 -20.384 1.00 95.50 115 ASN A N 1
ATOM 942 C CA . ASN A 1 115 ? -0.026 0.782 -19.889 1.00 95.50 115 ASN A CA 1
ATOM 943 C C . ASN A 1 115 ? 0.813 0.329 -18.686 1.00 95.50 115 ASN A C 1
ATOM 945 O O . ASN A 1 115 ? 0.249 -0.168 -17.720 1.00 95.50 115 ASN A O 1
ATOM 949 N N . MET A 1 116 ? 2.134 0.528 -18.718 1.00 93.81 116 MET A N 1
ATOM 950 C CA . MET A 1 116 ? 3.013 0.225 -17.584 1.00 93.81 116 MET A CA 1
ATOM 951 C C . MET A 1 116 ? 2.706 1.109 -16.368 1.00 93.81 116 MET A C 1
ATOM 953 O O . MET A 1 116 ? 2.665 0.606 -15.246 1.00 93.81 116 MET A O 1
ATOM 957 N N . ASP A 1 117 ? 2.448 2.401 -16.582 1.00 95.50 117 ASP A N 1
ATOM 958 C CA . ASP A 1 117 ? 2.054 3.333 -15.522 1.00 95.50 117 ASP A CA 1
ATOM 959 C C . ASP A 1 117 ? 0.714 2.910 -14.898 1.00 95.50 117 ASP A C 1
ATOM 961 O O . ASP A 1 117 ? 0.600 2.859 -13.675 1.00 95.50 117 ASP A O 1
ATOM 965 N N . ASN A 1 118 ? -0.270 2.522 -15.719 1.00 95.12 118 ASN A N 1
ATOM 966 C CA . ASN A 1 118 ? -1.562 2.012 -15.250 1.00 95.12 118 ASN A CA 1
ATOM 967 C C . ASN A 1 118 ? -1.403 0.715 -14.446 1.00 95.12 118 ASN A C 1
ATOM 969 O O . ASN A 1 118 ? -1.923 0.624 -13.343 1.00 95.12 118 ASN A O 1
ATOM 973 N N . VAL A 1 119 ? -0.630 -0.259 -14.943 1.00 94.12 119 VAL A N 1
ATOM 974 C CA . VAL A 1 119 ? -0.356 -1.511 -14.212 1.00 94.12 119 VAL A CA 1
ATOM 975 C C . VAL A 1 119 ? 0.349 -1.228 -12.886 1.00 94.12 119 VAL A C 1
ATOM 977 O O . VAL A 1 119 ? 0.034 -1.855 -11.879 1.00 94.12 119 VAL A O 1
ATOM 980 N N . SER A 1 120 ? 1.265 -0.259 -12.857 1.00 94.25 120 SER A N 1
ATOM 981 C CA . SER A 1 120 ? 1.944 0.149 -11.624 1.00 94.25 120 SER A CA 1
ATOM 982 C C . SER A 1 120 ? 0.970 0.799 -10.633 1.00 94.25 120 SER A C 1
ATOM 984 O O . SER A 1 120 ? 1.039 0.527 -9.436 1.00 94.25 120 SER A O 1
ATOM 986 N N . GLN A 1 121 ? 0.033 1.627 -11.109 1.00 95.12 121 GLN A N 1
ATOM 987 C CA . GLN A 1 121 ? -1.027 2.204 -10.275 1.00 95.12 121 GLN A CA 1
ATOM 988 C C . GLN A 1 121 ? -1.993 1.137 -9.749 1.00 95.12 121 GLN A C 1
ATOM 990 O O . GLN A 1 121 ? -2.317 1.145 -8.561 1.00 95.12 121 GLN A O 1
ATOM 995 N N . ASP A 1 122 ? -2.405 0.196 -10.597 1.00 94.25 122 ASP A N 1
ATOM 996 C CA . ASP A 1 122 ? -3.268 -0.920 -10.211 1.00 94.25 122 ASP A CA 1
ATOM 997 C C . ASP A 1 122 ? -2.572 -1.814 -9.180 1.00 94.25 122 ASP A C 1
ATOM 999 O O . ASP A 1 122 ? -3.188 -2.203 -8.189 1.00 94.25 122 ASP A O 1
ATOM 1003 N N . GLN A 1 123 ? -1.270 -2.072 -9.343 1.00 94.00 123 GLN A N 1
ATOM 1004 C CA . GLN A 1 123 ? -0.471 -2.808 -8.366 1.00 94.00 123 GLN A CA 1
ATOM 1005 C C . GLN A 1 123 ? -0.448 -2.099 -7.004 1.00 94.00 123 GLN A C 1
ATOM 1007 O O . GLN A 1 123 ? -0.693 -2.743 -5.984 1.00 94.00 123 GLN A O 1
ATOM 1012 N N . LEU A 1 124 ? -0.218 -0.782 -6.974 1.00 92.88 124 LEU A N 1
ATOM 1013 C CA . LEU A 1 124 ? -0.257 0.001 -5.732 1.00 92.88 124 LEU A CA 1
ATOM 1014 C C . LEU A 1 124 ? -1.647 -0.025 -5.076 1.00 92.88 124 LEU A C 1
ATOM 1016 O O . LEU A 1 124 ? -1.761 -0.114 -3.851 1.00 92.88 124 LEU A O 1
ATOM 1020 N N . SER A 1 125 ? -2.713 0.029 -5.879 1.00 94.06 125 SER A N 1
ATOM 1021 C CA . SER A 1 125 ? -4.092 -0.049 -5.391 1.00 94.06 125 SER A CA 1
ATOM 1022 C C . SER A 1 125 ? -4.393 -1.428 -4.792 1.00 94.06 125 SER A C 1
ATOM 1024 O O . SER A 1 125 ? -4.869 -1.518 -3.659 1.00 94.06 125 SER A O 1
ATOM 1026 N N . LEU A 1 126 ? -4.008 -2.508 -5.481 1.00 93.06 126 LEU A N 1
ATOM 1027 C CA . LEU A 1 126 ? -4.130 -3.883 -4.989 1.00 93.06 126 LEU A CA 1
ATOM 1028 C C . LEU A 1 126 ? -3.294 -4.127 -3.727 1.00 93.06 126 LEU A C 1
ATOM 1030 O O . LEU A 1 126 ? -3.743 -4.825 -2.820 1.00 93.06 126 LEU A O 1
ATOM 1034 N N . GLU A 1 127 ? -2.099 -3.545 -3.621 1.00 92.81 127 GLU A N 1
ATOM 1035 C CA . GLU A 1 127 ? -1.286 -3.604 -2.402 1.00 92.81 127 GLU A CA 1
ATOM 1036 C C . GLU A 1 127 ? -1.964 -2.875 -1.234 1.00 92.81 127 GLU A C 1
ATOM 1038 O O . GLU A 1 127 ? -2.001 -3.413 -0.123 1.00 92.81 127 GLU A O 1
ATOM 1043 N N . SER A 1 128 ? -2.583 -1.716 -1.482 1.00 94.81 128 SER A N 1
ATOM 1044 C CA . SER A 1 128 ? -3.392 -1.010 -0.481 1.00 94.81 128 SER A CA 1
ATOM 1045 C C . SER A 1 128 ? -4.611 -1.829 -0.044 1.00 94.81 128 SER A C 1
ATOM 1047 O O . SER A 1 128 ? -4.889 -1.944 1.152 1.00 94.81 128 SER A O 1
ATOM 1049 N N . GLU A 1 129 ? -5.335 -2.446 -0.981 1.00 93.00 129 GLU A N 1
ATOM 1050 C CA . GLU A 1 129 ? -6.468 -3.319 -0.658 1.00 93.00 129 GLU A CA 1
ATOM 1051 C C . GLU A 1 129 ? -6.029 -4.570 0.105 1.00 93.00 129 GLU A C 1
ATOM 1053 O O . GLU A 1 129 ? -6.655 -4.929 1.103 1.00 93.00 129 GLU A O 1
ATOM 1058 N N . ARG A 1 130 ? -4.906 -5.185 -0.280 1.00 94.56 130 ARG A N 1
ATOM 1059 C CA . ARG A 1 130 ? -4.313 -6.316 0.443 1.00 94.56 130 ARG A CA 1
ATOM 1060 C C . ARG A 1 130 ? -3.961 -5.934 1.878 1.00 94.56 130 ARG A C 1
ATOM 1062 O O . ARG A 1 130 ? -4.229 -6.712 2.790 1.00 94.56 130 ARG A O 1
ATOM 1069 N N . GLN A 1 131 ? -3.396 -4.747 2.102 1.00 94.19 131 GLN A N 1
ATOM 1070 C CA . GLN A 1 131 ? -3.121 -4.239 3.451 1.00 94.19 131 GLN A CA 1
ATOM 1071 C C . GLN A 1 131 ? -4.409 -4.055 4.265 1.00 94.19 131 GLN A C 1
ATOM 1073 O O . GLN A 1 131 ? -4.456 -4.476 5.420 1.00 94.19 131 GLN A O 1
ATOM 1078 N N . LYS A 1 132 ? -5.475 -3.507 3.665 1.00 94.88 132 LYS A N 1
ATOM 1079 C CA . LYS A 1 132 ? -6.787 -3.372 4.325 1.00 94.88 132 LYS A CA 1
ATOM 1080 C C . LYS A 1 132 ? -7.385 -4.730 4.688 1.00 94.88 132 LYS A C 1
ATOM 1082 O O . LYS A 1 132 ? -7.835 -4.910 5.815 1.00 94.88 132 LYS A O 1
ATOM 1087 N N . ILE A 1 133 ? -7.357 -5.695 3.767 1.00 91.44 133 ILE A N 1
ATOM 1088 C CA . ILE A 1 133 ? -7.841 -7.059 4.020 1.00 91.44 133 ILE A CA 1
ATOM 1089 C C . ILE A 1 133 ? -7.021 -7.712 5.133 1.00 91.44 133 ILE A C 1
ATOM 1091 O O . ILE A 1 133 ? -7.602 -8.262 6.062 1.00 91.44 133 ILE A O 1
ATOM 1095 N N . ASN A 1 134 ? -5.692 -7.598 5.100 1.00 93.00 134 ASN A N 1
ATOM 1096 C CA . ASN A 1 134 ? -4.828 -8.119 6.160 1.00 93.00 134 ASN A CA 1
ATOM 1097 C C . ASN A 1 134 ? -5.146 -7.492 7.522 1.00 93.00 134 ASN A C 1
ATOM 1099 O O . ASN A 1 134 ? -5.162 -8.199 8.526 1.00 93.00 134 ASN A O 1
ATOM 1103 N N . GLN A 1 135 ? -5.441 -6.190 7.569 1.00 95.06 135 GLN A N 1
ATOM 1104 C CA . GLN A 1 135 ? -5.857 -5.534 8.805 1.00 95.06 135 GLN A CA 1
ATOM 1105 C C . GLN A 1 135 ? -7.195 -6.079 9.319 1.00 95.06 135 GLN A C 1
ATOM 1107 O O . GLN A 1 135 ? -7.324 -6.344 10.511 1.00 95.06 135 GLN A O 1
ATOM 1112 N N . VAL A 1 136 ? -8.170 -6.291 8.430 1.00 95.31 136 VAL A N 1
ATOM 1113 C CA . VAL A 1 136 ? -9.461 -6.897 8.790 1.00 95.31 136 VAL A CA 1
ATOM 1114 C C . VAL A 1 136 ? -9.270 -8.325 9.300 1.00 95.31 136 VAL A C 1
ATOM 1116 O O . VAL A 1 136 ? -9.848 -8.678 10.319 1.00 95.31 136 VAL A O 1
ATOM 1119 N N . VAL A 1 137 ? -8.424 -9.129 8.651 1.00 92.75 137 VAL A N 1
ATOM 1120 C CA . VAL A 1 137 ? -8.116 -10.497 9.098 1.00 92.75 137 VAL A CA 1
ATOM 1121 C C . VAL A 1 137 ? -7.490 -10.491 10.492 1.00 92.75 137 VAL A C 1
ATOM 1123 O O . VAL A 1 137 ? -7.926 -11.261 11.340 1.00 92.75 137 VAL A O 1
ATOM 1126 N N . ARG A 1 138 ? -6.525 -9.603 10.761 1.00 94.81 138 ARG A N 1
ATOM 1127 C CA . ARG A 1 138 ? -5.918 -9.468 12.098 1.00 94.81 138 ARG A CA 1
ATOM 1128 C C . ARG A 1 138 ? -6.932 -9.038 13.155 1.00 94.81 138 ARG A C 1
ATOM 1130 O O . ARG A 1 138 ? -6.893 -9.545 14.267 1.00 94.81 138 ARG A O 1
ATOM 1137 N N . ASN A 1 139 ? -7.838 -8.120 12.817 1.00 94.19 139 ASN A N 1
ATOM 1138 C CA . ASN A 1 139 ? -8.892 -7.699 13.739 1.00 94.19 139 ASN A CA 1
ATOM 1139 C C . ASN A 1 139 ? -9.852 -8.854 14.052 1.00 94.19 139 ASN A C 1
ATOM 1141 O O . ASN A 1 139 ? -10.101 -9.113 15.219 1.00 94.19 139 ASN A O 1
ATOM 1145 N N . LEU A 1 140 ? -10.303 -9.598 13.036 1.00 93.06 140 LEU A N 1
ATOM 1146 C CA . LEU A 1 140 ? -11.158 -10.774 13.234 1.00 93.06 140 LEU A CA 1
ATOM 1147 C C . LEU A 1 140 ? -10.450 -11.887 14.022 1.00 93.06 140 LEU A C 1
ATOM 1149 O O . LEU A 1 140 ? -11.093 -12.599 14.786 1.00 93.06 140 LEU A O 1
ATOM 1153 N N . GLN A 1 141 ? -9.134 -12.053 13.851 1.00 91.50 141 GLN A N 1
ATOM 1154 C CA . GLN A 1 141 ? -8.339 -12.974 14.670 1.00 91.50 141 GLN A CA 1
ATOM 1155 C C . GLN A 1 141 ? -8.314 -12.543 16.138 1.00 91.50 141 GLN A C 1
ATOM 1157 O O . GLN A 1 141 ? -8.530 -13.384 17.004 1.00 91.50 141 GLN A O 1
ATOM 1162 N N . ARG A 1 142 ? -8.124 -11.246 16.408 1.00 94.94 142 ARG A N 1
ATOM 1163 C CA . ARG A 1 142 ? -8.156 -10.699 17.770 1.00 94.94 142 ARG A CA 1
ATOM 1164 C C . ARG A 1 142 ? -9.533 -10.868 18.414 1.00 94.94 142 ARG A C 1
ATOM 1166 O O . ARG A 1 142 ? -9.617 -11.395 19.510 1.00 94.94 142 ARG A O 1
ATOM 1173 N N . GLU A 1 143 ? -10.609 -10.530 17.702 1.00 93.06 143 GLU A N 1
ATOM 1174 C CA . GLU A 1 143 ? -11.987 -10.724 18.185 1.00 93.06 143 GLU A CA 1
ATOM 1175 C C . GLU A 1 143 ? -12.292 -12.205 18.479 1.00 93.06 143 GLU A C 1
ATOM 1177 O O . GLU A 1 143 ? -12.982 -12.531 19.446 1.00 93.06 143 GLU A O 1
ATOM 1182 N N . LEU A 1 144 ? -11.755 -13.130 17.674 1.00 90.44 144 LEU A N 1
ATOM 1183 C CA . LEU A 1 144 ? -11.885 -14.567 17.919 1.00 90.44 144 LEU A CA 1
ATOM 1184 C C . LEU A 1 144 ? -11.116 -15.013 19.174 1.00 90.44 144 LEU A C 1
ATOM 1186 O O . LEU A 1 144 ? -11.609 -15.865 19.916 1.00 90.44 144 LEU A O 1
ATOM 1190 N N . GLU A 1 145 ? -9.924 -14.462 19.409 1.00 94.00 145 GLU A N 1
ATOM 1191 C CA . GLU A 1 145 ? -9.129 -14.710 20.616 1.00 94.00 145 GLU A CA 1
ATOM 1192 C C . GLU A 1 145 ? -9.820 -14.145 21.860 1.00 94.00 145 GLU A C 1
ATOM 1194 O O . GLU A 1 145 ? -10.010 -14.887 22.821 1.00 94.00 145 GLU A O 1
ATOM 1199 N N . GLU A 1 146 ? -10.290 -12.899 21.808 1.00 93.94 146 GLU A N 1
ATOM 1200 C CA . GLU A 1 146 ? -11.053 -12.243 22.876 1.00 93.94 146 GLU A CA 1
ATOM 1201 C C . GLU A 1 146 ? -12.316 -13.040 23.222 1.00 93.94 146 GLU A C 1
ATOM 1203 O O . GLU A 1 146 ? -12.533 -13.397 24.380 1.00 93.94 146 GLU A O 1
ATOM 1208 N N . SER A 1 147 ? -13.106 -13.437 22.218 1.00 87.44 147 SER A N 1
ATOM 1209 C CA . SER A 1 147 ? -14.275 -14.297 22.430 1.00 87.44 147 SER A CA 1
ATOM 1210 C C . SER A 1 147 ? -13.885 -15.659 23.026 1.00 87.44 147 SER A C 1
ATOM 1212 O O . SER A 1 147 ? -14.578 -16.198 23.893 1.00 87.44 147 SER A O 1
ATOM 1214 N N . GLY A 1 148 ? -12.747 -16.221 22.610 1.00 93.25 148 GLY A N 1
ATOM 1215 C CA . GLY A 1 148 ? -12.189 -17.444 23.184 1.00 93.25 148 GLY A CA 1
ATOM 1216 C C . GLY A 1 148 ? -11.804 -17.293 24.660 1.00 93.25 148 GLY A C 1
ATOM 1217 O O . GLY A 1 148 ? -12.109 -18.175 25.471 1.00 93.25 148 GLY A O 1
ATOM 1218 N N . GLU A 1 149 ? -11.171 -16.179 25.023 1.00 95.06 149 GLU A N 1
ATOM 1219 C CA . GLU A 1 149 ? -10.827 -15.829 26.401 1.00 95.06 149 GLU A CA 1
ATOM 1220 C C . GLU A 1 149 ? -12.075 -15.618 27.254 1.00 95.06 149 GLU A C 1
ATOM 1222 O O . GLU A 1 149 ? -12.160 -16.186 28.342 1.00 95.06 149 GLU A O 1
ATOM 1227 N N . GLU A 1 150 ? -13.079 -14.897 26.754 1.00 93.81 150 GLU A N 1
ATOM 1228 C CA . GLU A 1 150 ? -14.366 -14.723 27.430 1.00 93.81 150 GLU A CA 1
ATOM 1229 C C . GLU A 1 150 ? -15.048 -16.068 27.685 1.00 93.81 150 GLU A C 1
ATOM 1231 O O . GLU A 1 150 ? -15.469 -16.353 28.807 1.00 93.81 150 GLU A O 1
ATOM 1236 N N . ILE A 1 151 ? -15.114 -16.950 26.681 1.00 92.56 151 ILE A N 1
ATOM 1237 C CA . ILE A 1 151 ? -15.667 -18.302 26.842 1.00 92.56 151 ILE A CA 1
ATOM 1238 C C . ILE A 1 151 ? -14.910 -19.070 27.933 1.00 92.56 151 ILE A C 1
ATOM 1240 O O . ILE A 1 151 ? -15.529 -19.785 28.729 1.00 92.56 151 ILE A O 1
ATOM 1244 N N . ASN A 1 152 ? -13.584 -18.947 27.989 1.00 94.12 152 ASN A N 1
ATOM 1245 C CA . ASN A 1 152 ? -12.780 -19.585 29.028 1.00 94.12 152 ASN A CA 1
ATOM 1246 C C . ASN A 1 152 ? -13.049 -18.977 30.411 1.00 94.12 152 ASN A C 1
ATOM 1248 O O . ASN A 1 152 ? -13.254 -19.730 31.364 1.00 94.12 152 ASN A O 1
ATOM 1252 N N . GLN A 1 153 ? -13.162 -17.653 30.519 1.00 95.19 153 GLN A N 1
ATOM 1253 C CA . GLN A 1 153 ? -13.535 -16.966 31.757 1.00 95.19 153 GLN A CA 1
ATOM 1254 C C . GLN A 1 153 ? -14.920 -17.408 32.249 1.00 95.19 153 GLN A C 1
ATOM 1256 O O . GLN A 1 153 ? -15.080 -17.748 33.423 1.00 95.19 153 GLN A O 1
ATOM 1261 N N . TRP A 1 154 ? -15.917 -17.499 31.363 1.00 92.81 154 TRP A N 1
ATOM 1262 C CA . TRP A 1 154 ? -17.252 -17.995 31.707 1.00 92.81 154 TRP A CA 1
ATOM 1263 C C . TRP A 1 154 ? -17.227 -19.453 32.172 1.00 92.81 154 TRP A C 1
ATOM 1265 O O . TRP A 1 154 ? -17.906 -19.801 33.142 1.00 92.81 154 TRP A O 1
ATOM 1275 N N . LYS A 1 155 ? -16.417 -20.309 31.536 1.00 93.00 155 LYS A N 1
ATOM 1276 C CA . LYS A 1 155 ? -16.215 -21.699 31.978 1.00 93.00 155 LYS A CA 1
ATOM 1277 C C . LYS A 1 155 ? -15.582 -21.768 33.366 1.00 93.00 155 LYS A C 1
ATOM 1279 O O . LYS A 1 155 ? -16.047 -22.547 34.198 1.00 93.00 155 LYS A O 1
ATOM 1284 N N . GLU A 1 156 ? -14.560 -20.960 33.636 1.00 94.94 156 GLU A N 1
ATOM 1285 C CA . GLU A 1 156 ? -13.923 -20.898 34.954 1.00 94.94 156 GLU A CA 1
ATOM 1286 C C . GLU A 1 156 ? -14.880 -20.385 36.031 1.00 94.94 156 GLU A C 1
ATOM 1288 O O . GLU A 1 156 ? -14.973 -20.985 37.101 1.00 94.94 156 GLU A O 1
ATOM 1293 N N . MET A 1 157 ? -15.634 -19.320 35.749 1.00 93.19 157 MET A N 1
ATOM 1294 C CA . MET A 1 157 ? -16.645 -18.774 36.660 1.00 93.19 157 MET A CA 1
ATOM 1295 C C . MET A 1 157 ? -17.749 -19.791 36.951 1.00 93.19 157 MET A C 1
ATOM 1297 O O . MET A 1 157 ? -18.129 -19.988 38.105 1.00 93.19 157 MET A O 1
ATOM 1301 N N . PHE A 1 158 ? -18.226 -20.503 35.928 1.00 93.06 158 PHE A N 1
ATOM 1302 C CA . PHE A 1 158 ? -19.189 -21.585 36.106 1.00 93.06 158 PHE A CA 1
ATOM 1303 C C . PHE A 1 158 ? -18.624 -22.710 36.981 1.00 93.06 158 PHE A C 1
ATOM 1305 O O . PHE A 1 158 ? -19.313 -23.214 37.871 1.00 93.06 158 PHE A O 1
ATOM 1312 N N . GLN A 1 159 ? -17.362 -23.089 36.769 1.00 95.06 159 GLN A N 1
ATOM 1313 C CA . GLN A 1 159 ? -16.706 -24.126 37.558 1.00 95.06 159 GLN A CA 1
ATOM 1314 C C . GLN A 1 159 ? -16.509 -23.691 39.019 1.00 95.06 159 GLN A C 1
ATOM 1316 O O . GLN A 1 159 ? -16.823 -24.468 39.920 1.00 95.06 159 GLN A O 1
ATOM 1321 N N . LYS A 1 160 ? -16.100 -22.438 39.263 1.00 95.25 160 LYS A N 1
ATOM 1322 C CA . LYS A 1 160 ? -16.018 -21.847 40.609 1.00 95.25 160 LYS A CA 1
ATOM 1323 C C . LYS A 1 160 ? -17.375 -21.856 41.307 1.00 95.25 160 LYS A C 1
ATOM 1325 O O . LYS A 1 160 ? -17.476 -22.416 42.394 1.00 95.25 160 LYS A O 1
ATOM 1330 N N . ASN A 1 161 ? -18.431 -21.366 40.655 1.00 93.44 161 ASN A N 1
ATOM 1331 C CA . ASN A 1 161 ? -19.789 -21.386 41.210 1.00 93.44 161 ASN A CA 1
ATOM 1332 C C . ASN A 1 161 ? -20.265 -22.813 41.520 1.00 93.44 161 ASN A C 1
ATOM 1334 O O . ASN A 1 161 ? -20.898 -23.058 42.545 1.00 93.44 161 ASN A O 1
ATOM 1338 N N . LYS A 1 162 ? -19.946 -23.785 40.658 1.00 95.31 162 LYS A N 1
ATOM 1339 C CA . LYS A 1 162 ? -20.264 -25.201 40.888 1.00 95.31 162 LYS A CA 1
ATOM 1340 C C . LYS A 1 162 ? -19.530 -25.770 42.106 1.00 95.31 162 LYS A C 1
ATOM 1342 O O . LYS A 1 162 ? -20.086 -26.613 42.816 1.00 95.31 162 LYS A O 1
ATOM 1347 N N . ASP A 1 163 ? -18.292 -25.353 42.336 1.00 94.06 163 ASP A N 1
ATOM 1348 C CA . ASP A 1 163 ? -17.483 -25.795 43.472 1.00 94.06 163 ASP A CA 1
ATOM 1349 C C . ASP A 1 163 ? -17.906 -25.101 44.774 1.00 94.06 163 ASP A C 1
ATOM 1351 O O . ASP A 1 163 ? -18.009 -25.756 45.810 1.00 94.06 163 ASP A O 1
ATOM 1355 N N . GLU A 1 164 ? -18.263 -23.819 44.721 1.00 94.38 164 GLU A N 1
ATOM 1356 C CA . GLU A 1 164 ? -18.892 -23.093 45.830 1.00 94.38 164 GLU A CA 1
ATOM 1357 C C . GLU A 1 164 ? -20.254 -23.685 46.201 1.00 94.38 164 GLU A C 1
ATOM 1359 O O . GLU A 1 164 ? -20.547 -23.878 47.381 1.00 94.38 164 GLU A O 1
ATOM 1364 N N . LEU A 1 165 ? -21.067 -24.072 45.215 1.00 92.62 165 LEU A N 1
ATOM 1365 C CA . LEU A 1 165 ? -22.332 -24.762 45.462 1.00 92.62 165 LEU A CA 1
ATOM 1366 C C . LEU A 1 165 ? -22.114 -26.126 46.137 1.00 92.62 165 LEU A C 1
ATOM 1368 O O . LEU A 1 165 ? -22.886 -26.529 47.006 1.00 92.62 165 LEU A O 1
ATOM 1372 N N . ARG A 1 166 ? -21.047 -26.848 45.769 1.00 93.88 166 ARG A N 1
ATOM 1373 C CA . ARG A 1 166 ? -20.662 -28.088 46.461 1.00 93.88 166 ARG A CA 1
ATOM 1374 C C . ARG A 1 166 ? -20.240 -27.820 47.903 1.00 93.88 166 ARG A C 1
ATOM 1376 O O . ARG A 1 166 ? -20.762 -28.480 48.796 1.00 93.88 166 ARG A O 1
ATOM 1383 N N . LYS A 1 167 ? -19.394 -26.815 48.140 1.00 94.12 167 LYS A N 1
ATOM 1384 C CA . LYS A 1 167 ? -18.963 -26.426 49.493 1.00 94.12 167 LYS A CA 1
ATOM 1385 C C . LYS A 1 167 ? -20.129 -25.984 50.373 1.00 94.12 167 LYS A C 1
ATOM 1387 O O . LYS A 1 167 ? -20.234 -26.424 51.510 1.00 94.12 167 LYS A O 1
ATOM 1392 N N . THR A 1 168 ? -21.032 -25.153 49.860 1.00 91.94 168 THR A N 1
ATOM 1393 C CA . THR A 1 168 ? -22.222 -24.717 50.612 1.00 91.94 168 THR A CA 1
ATOM 1394 C C . THR A 1 168 ? -23.152 -25.890 50.910 1.00 91.94 168 THR A C 1
ATOM 1396 O O . THR A 1 168 ? -23.676 -25.994 52.016 1.00 91.94 168 THR A O 1
ATOM 1399 N N . LYS A 1 169 ? -23.311 -26.834 49.973 1.00 91.88 169 LYS A N 1
ATOM 1400 C CA . LYS A 1 169 ? -24.053 -28.075 50.221 1.00 91.88 169 LYS A CA 1
ATOM 1401 C C . LYS A 1 169 ? -23.413 -28.919 51.330 1.00 91.88 169 LYS A C 1
ATOM 1403 O O . LYS A 1 169 ? -24.142 -29.450 52.166 1.00 91.88 169 LYS A O 1
ATOM 1408 N N . GLU A 1 170 ? -22.088 -29.038 51.345 1.00 93.56 170 GLU A N 1
ATOM 1409 C CA . GLU A 1 170 ? -21.339 -29.729 52.404 1.00 93.56 170 GLU A CA 1
ATOM 1410 C C . GLU A 1 170 ? -21.507 -29.030 53.761 1.00 93.56 170 GLU A C 1
ATOM 1412 O O . GLU A 1 170 ? -21.850 -29.688 54.740 1.00 93.56 170 GLU A O 1
ATOM 1417 N N . GLN A 1 171 ? -21.392 -27.700 53.811 1.00 93.88 171 GLN A N 1
ATOM 1418 C CA . GLN A 1 171 ? -21.625 -26.907 55.026 1.00 93.88 171 GLN A CA 1
ATOM 1419 C C . GLN A 1 171 ? -23.050 -27.075 55.569 1.00 93.88 171 GLN A C 1
ATOM 1421 O O . GLN A 1 171 ? -23.239 -27.237 56.770 1.00 93.88 171 GLN A O 1
ATOM 1426 N N . VAL A 1 172 ? -24.066 -27.085 54.700 1.00 89.88 172 VAL A N 1
ATOM 1427 C CA . VAL A 1 172 ? -25.462 -27.319 55.110 1.00 89.88 172 VAL A CA 1
ATOM 1428 C C . VAL A 1 172 ? -25.651 -28.729 55.669 1.00 89.88 172 VAL A C 1
ATOM 1430 O O . VAL A 1 172 ? -26.408 -28.911 56.619 1.00 89.88 172 VAL A O 1
ATOM 1433 N N . LEU A 1 173 ? -24.988 -29.732 55.092 1.00 93.50 173 LEU A N 1
ATOM 1434 C CA . LEU A 1 173 ? -24.989 -31.095 55.628 1.00 93.50 173 LEU A CA 1
ATOM 1435 C C . LEU A 1 173 ? -24.349 -31.150 57.017 1.00 93.50 173 LEU A C 1
ATOM 1437 O O . LEU A 1 173 ? -24.905 -31.781 57.909 1.00 93.50 173 LEU A O 1
ATOM 1441 N N . GLN A 1 174 ? -23.237 -30.448 57.211 1.00 91.56 174 GLN A N 1
ATOM 1442 C CA . GLN A 1 174 ? -22.543 -30.386 58.492 1.00 91.56 174 GLN A CA 1
ATOM 1443 C C . GLN A 1 174 ? -23.382 -29.682 59.569 1.00 91.56 174 GLN A C 1
ATOM 1445 O O . GLN A 1 174 ? -23.601 -30.246 60.634 1.00 91.56 174 GLN A O 1
ATOM 1450 N N . LEU A 1 175 ? -23.975 -28.527 59.252 1.00 91.06 175 LEU A N 1
ATOM 1451 C CA . LEU A 1 175 ? -24.891 -27.818 60.155 1.00 91.06 175 LEU A CA 1
ATOM 1452 C C . LEU A 1 175 ? -26.133 -28.645 60.513 1.00 91.06 175 LEU A C 1
ATOM 1454 O O . LEU A 1 175 ? -26.683 -28.494 61.601 1.00 91.06 175 LEU A O 1
ATOM 1458 N N . LYS A 1 176 ? -26.609 -29.508 59.606 1.00 89.19 176 LYS A N 1
ATOM 1459 C CA . LYS A 1 176 ? -27.711 -30.428 59.916 1.00 89.19 176 LYS A CA 1
ATOM 1460 C C . LYS A 1 176 ? -27.311 -31.461 60.962 1.00 89.19 176 LYS A C 1
ATOM 1462 O O . LYS A 1 176 ? -28.117 -31.711 61.848 1.00 89.19 176 LYS A O 1
ATOM 1467 N N . LEU A 1 177 ? -26.102 -32.012 60.864 1.00 91.50 177 LEU A N 1
ATOM 1468 C CA . LEU A 1 177 ? -25.577 -32.951 61.855 1.00 91.50 177 LEU A CA 1
ATOM 1469 C C . LEU A 1 177 ? -25.382 -32.258 63.209 1.00 91.50 177 LEU A C 1
ATOM 1471 O O . LEU A 1 177 ? -25.897 -32.742 64.205 1.00 91.50 177 LEU A O 1
ATOM 1475 N N . GLU A 1 178 ? -24.765 -31.074 63.234 1.00 89.94 178 GLU A N 1
ATOM 1476 C CA . GLU A 1 178 ? -24.585 -30.288 64.469 1.00 89.94 178 GLU A CA 1
ATOM 1477 C C . GLU A 1 178 ? -25.927 -29.902 65.116 1.00 89.94 178 GLU A C 1
ATOM 1479 O O . GLU A 1 178 ? -26.065 -29.886 66.341 1.00 89.94 178 GLU A O 1
ATOM 1484 N N . LYS A 1 179 ? -26.952 -29.604 64.301 1.00 89.31 179 LYS A N 1
ATOM 1485 C CA . LYS A 1 179 ? -28.318 -29.359 64.785 1.00 89.31 179 LYS A CA 1
ATOM 1486 C C . LYS A 1 179 ? -28.928 -30.615 65.405 1.00 89.31 179 LYS A C 1
ATOM 1488 O O . LYS A 1 179 ? -29.582 -30.497 66.434 1.00 89.31 179 LYS A O 1
ATOM 1493 N N . GLU A 1 180 ? -28.760 -31.770 64.768 1.00 91.00 180 GLU A N 1
ATOM 1494 C CA . GLU A 1 180 ? -29.271 -33.054 65.259 1.00 91.00 180 GLU A CA 1
ATOM 1495 C C . GLU A 1 180 ? -28.593 -33.423 66.589 1.00 91.00 180 GLU A C 1
ATOM 1497 O O . GLU A 1 180 ? -29.285 -33.691 67.567 1.00 91.00 180 GLU A O 1
ATOM 1502 N N . GLU A 1 181 ? -27.270 -33.258 66.682 1.00 89.44 181 GLU A N 1
ATOM 1503 C CA . GLU A 1 181 ? -26.501 -33.407 67.926 1.00 89.44 181 GLU A CA 1
ATOM 1504 C C . GLU A 1 181 ? -26.993 -32.446 69.024 1.00 89.44 181 GLU A C 1
ATOM 1506 O O . GLU A 1 181 ? -27.248 -32.859 70.154 1.00 89.44 181 GLU A O 1
ATOM 1511 N N . SER A 1 182 ? -27.215 -31.170 68.689 1.00 78.75 182 SER A N 1
ATOM 1512 C CA . SER A 1 182 ? -27.741 -30.173 69.637 1.00 78.75 182 SER A CA 1
ATOM 1513 C C . SER A 1 182 ? -29.178 -30.481 70.089 1.00 78.75 182 SER A C 1
ATOM 1515 O O . SER A 1 182 ? -29.558 -30.186 71.225 1.00 78.75 182 SER A O 1
ATOM 1517 N N . GLU A 1 183 ? -30.014 -31.039 69.207 1.00 86.38 183 GLU A N 1
ATOM 1518 C CA . GLU A 1 183 ? -31.379 -31.469 69.533 1.00 86.38 183 GLU A CA 1
ATOM 1519 C C . GLU A 1 183 ? -31.376 -32.699 70.451 1.00 86.38 183 GLU A C 1
ATOM 1521 O O . GLU A 1 183 ? -32.184 -32.754 71.386 1.00 86.38 183 GLU A O 1
ATOM 1526 N N . ASP A 1 184 ? -30.445 -33.632 70.247 1.00 88.88 184 ASP A N 1
ATOM 1527 C CA . ASP A 1 184 ? -30.230 -34.783 71.124 1.00 88.88 184 ASP A CA 1
ATOM 1528 C C . ASP A 1 184 ? -29.742 -34.352 72.513 1.00 88.88 184 ASP A C 1
ATOM 1530 O O . ASP A 1 184 ? -30.324 -34.765 73.521 1.00 88.88 184 ASP A O 1
ATOM 1534 N N . GLU A 1 185 ? -28.769 -33.439 72.592 1.00 87.31 185 GLU A N 1
ATOM 1535 C CA . GLU A 1 185 ? -28.320 -32.843 73.858 1.00 87.31 185 GLU A CA 1
ATOM 1536 C C . GLU A 1 185 ? -29.465 -32.125 74.588 1.00 87.31 185 GLU A C 1
ATOM 1538 O O . GLU A 1 185 ? -29.639 -32.262 75.804 1.00 87.31 185 GLU A O 1
ATOM 1543 N N . LEU A 1 186 ? -30.301 -31.380 73.856 1.00 84.44 186 LEU A N 1
ATOM 1544 C CA . LEU A 1 186 ? -31.462 -30.705 74.429 1.00 84.44 186 LEU A CA 1
ATOM 1545 C C . LEU A 1 186 ? -32.499 -31.707 74.952 1.00 84.44 186 LEU A C 1
ATOM 1547 O O . LEU A 1 186 ? -33.107 -31.468 75.999 1.00 84.44 186 LEU A O 1
ATOM 1551 N N . ASN A 1 187 ? -32.719 -32.817 74.246 1.00 84.81 187 ASN A N 1
ATOM 1552 C CA . ASN A 1 187 ? -33.608 -33.886 74.693 1.00 84.81 187 ASN A CA 1
ATOM 1553 C C . ASN A 1 187 ? -33.054 -34.605 75.927 1.00 84.81 187 ASN A C 1
ATOM 1555 O O . ASN A 1 187 ? -33.813 -34.850 76.866 1.00 84.81 187 ASN A O 1
ATOM 1559 N N . GLU A 1 188 ? -31.750 -34.877 75.993 1.00 86.56 188 GLU A N 1
ATOM 1560 C CA . GLU A 1 188 ? -31.112 -35.389 77.210 1.00 86.56 188 GLU A CA 1
ATOM 1561 C C . GLU A 1 188 ? -31.275 -34.421 78.386 1.00 86.56 188 GLU A C 1
ATOM 1563 O O . GLU A 1 188 ? -31.638 -34.838 79.489 1.00 86.56 188 GLU A O 1
ATOM 1568 N N . MET A 1 189 ? -31.068 -33.121 78.162 1.00 75.31 189 MET A N 1
ATOM 1569 C CA . MET A 1 189 ? -31.237 -32.093 79.191 1.00 75.31 189 MET A CA 1
ATOM 1570 C C . MET A 1 189 ? -32.694 -31.965 79.641 1.00 75.31 189 MET A C 1
ATOM 1572 O O . MET A 1 189 ? -32.948 -31.846 80.840 1.00 75.31 189 MET A O 1
ATOM 1576 N N . LYS A 1 190 ? -33.663 -32.059 78.723 1.00 79.88 190 LYS A N 1
ATOM 1577 C CA . LYS A 1 190 ? -35.092 -32.130 79.067 1.00 79.88 190 LYS A CA 1
ATOM 1578 C C . LYS A 1 190 ? -35.400 -33.363 79.902 1.00 79.88 190 LYS A C 1
ATOM 1580 O O . LYS A 1 190 ? -36.042 -33.218 80.935 1.00 79.88 190 LYS A O 1
ATOM 1585 N N . ASN A 1 191 ? -34.902 -34.534 79.506 1.00 80.75 191 ASN A N 1
ATOM 1586 C CA . ASN A 1 191 ? -35.098 -35.783 80.240 1.00 80.75 191 ASN A CA 1
ATOM 1587 C C . ASN A 1 191 ? -34.521 -35.691 81.661 1.00 80.75 191 ASN A C 1
ATOM 1589 O O . ASN A 1 191 ? -35.209 -36.035 82.625 1.00 80.75 191 ASN A O 1
ATOM 1593 N N . ARG A 1 192 ? -33.304 -35.147 81.808 1.00 81.81 192 ARG A N 1
ATOM 1594 C CA . ARG A 1 192 ? -32.682 -34.856 83.110 1.00 81.81 192 ARG A CA 1
ATOM 1595 C C . ARG A 1 192 ? -33.498 -33.864 83.928 1.00 81.81 192 ARG A C 1
ATOM 1597 O O . ARG A 1 192 ? -33.729 -34.108 85.105 1.00 81.81 192 ARG A O 1
ATOM 1604 N N . PHE A 1 193 ? -33.978 -32.783 83.317 1.00 72.62 193 PHE A N 1
ATOM 1605 C CA . PHE A 1 193 ? -34.810 -31.794 83.997 1.00 72.62 193 PHE A CA 1
ATOM 1606 C C . PHE A 1 193 ? -36.134 -32.393 84.485 1.00 72.62 193 PHE A C 1
ATOM 1608 O O . PHE A 1 193 ? -36.534 -32.126 85.613 1.00 72.62 193 PHE A O 1
ATOM 1615 N N . SER A 1 194 ? -36.789 -33.250 83.694 1.00 77.06 194 SER A N 1
ATOM 1616 C CA . SER A 1 194 ? -37.982 -33.984 84.140 1.00 77.06 194 SER A CA 1
ATOM 1617 C C . SER A 1 194 ? -37.682 -34.989 85.257 1.00 77.06 194 SER A C 1
ATOM 1619 O O . SER A 1 194 ? -38.509 -35.155 86.153 1.00 77.06 194 SER A O 1
ATOM 1621 N N . LEU A 1 195 ? -36.497 -35.613 85.257 1.00 77.69 195 LEU A N 1
ATOM 1622 C CA . LEU A 1 195 ? -36.052 -36.490 86.344 1.00 77.69 195 LEU A CA 1
ATOM 1623 C C . LEU A 1 195 ? -35.851 -35.691 87.641 1.00 77.69 195 LEU A C 1
ATOM 1625 O O . LEU A 1 195 ? -36.430 -36.037 88.664 1.00 77.69 195 LEU A O 1
ATOM 1629 N N . VAL A 1 196 ? -35.141 -34.562 87.565 1.00 72.81 196 VAL A N 1
ATOM 1630 C CA . VAL A 1 196 ? -34.931 -33.640 88.691 1.00 72.81 196 VAL A CA 1
ATOM 1631 C C . VAL A 1 196 ? -36.252 -33.023 89.159 1.00 72.81 196 VAL A C 1
ATOM 1633 O O . VAL A 1 196 ? -36.454 -32.870 90.355 1.00 72.81 196 VAL A O 1
ATOM 1636 N N . GLN A 1 197 ? -37.198 -32.713 88.267 1.00 70.62 197 GLN A N 1
ATOM 1637 C CA . GLN A 1 197 ? -38.547 -32.275 88.655 1.00 70.62 197 GLN A CA 1
ATOM 1638 C C . GLN A 1 197 ? -39.319 -33.367 89.402 1.00 70.62 197 GLN A C 1
ATOM 1640 O O . GLN A 1 197 ? -40.003 -33.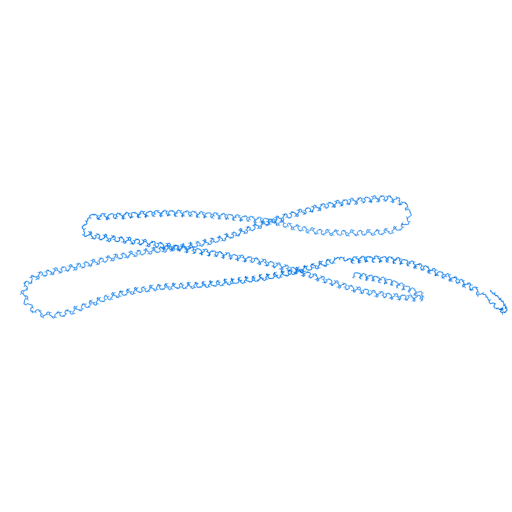058 90.376 1.00 70.62 197 GLN A O 1
ATOM 1645 N N . SER A 1 198 ? -39.210 -34.627 88.972 1.00 70.88 198 SER A N 1
ATOM 1646 C CA . SER A 1 198 ? -39.801 -35.775 89.668 1.00 70.88 198 SER A CA 1
ATOM 1647 C C . SER A 1 198 ? -39.160 -35.992 91.043 1.00 70.88 198 SER A C 1
ATOM 1649 O O . SER A 1 198 ? -39.866 -36.253 92.016 1.00 70.88 198 SER A O 1
ATOM 1651 N N . GLU A 1 199 ? -37.839 -35.852 91.147 1.00 70.69 199 GLU A N 1
ATOM 1652 C CA . GLU A 1 199 ? -37.102 -35.918 92.414 1.00 70.69 199 GLU A CA 1
ATOM 1653 C C . GLU A 1 199 ? -37.463 -34.738 93.331 1.00 70.69 199 GLU A C 1
ATOM 1655 O O . GLU A 1 199 ? -37.738 -34.942 94.508 1.00 70.69 199 GLU A O 1
ATOM 1660 N N . LEU A 1 200 ? -37.610 -33.522 92.796 1.00 62.12 200 LEU A N 1
ATOM 1661 C CA . LEU A 1 200 ? -38.042 -32.334 93.538 1.00 62.12 200 LEU A CA 1
ATOM 1662 C C . LEU A 1 200 ? -39.501 -32.445 94.025 1.00 62.12 200 LEU A C 1
ATOM 1664 O O . LEU A 1 200 ? -39.823 -31.972 95.113 1.00 62.12 200 LEU A O 1
ATOM 1668 N N . GLU A 1 201 ? -40.393 -33.081 93.257 1.00 59.56 201 GLU A N 1
ATOM 1669 C CA . GLU A 1 201 ? -41.761 -33.446 93.674 1.00 59.56 201 GLU A CA 1
ATOM 1670 C C . GLU A 1 201 ? -41.763 -34.535 94.765 1.00 59.56 201 GLU A C 1
ATOM 1672 O O . GLU A 1 201 ? -42.595 -34.493 95.677 1.00 59.56 201 GLU A O 1
ATOM 1677 N N . GLN A 1 202 ? -40.817 -35.483 94.725 1.00 5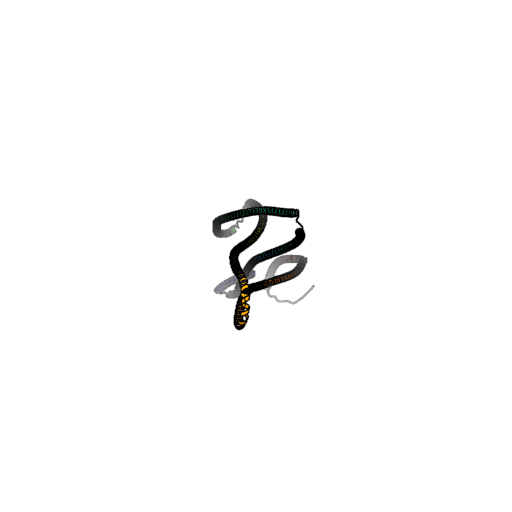6.31 202 GLN A N 1
ATOM 1678 C CA . GLN A 1 202 ? -40.612 -36.469 95.796 1.00 56.31 202 GLN A CA 1
ATOM 1679 C C . GLN A 1 202 ? -40.051 -35.826 97.073 1.00 56.31 202 GLN A C 1
ATOM 1681 O O . GLN A 1 202 ? -40.536 -36.128 98.164 1.00 56.31 202 GLN A O 1
ATOM 1686 N N . VAL A 1 203 ? -39.121 -34.879 96.951 1.00 53.06 203 VAL A N 1
ATOM 1687 C CA . VAL A 1 203 ? -38.553 -34.107 98.068 1.00 53.06 203 VAL A CA 1
ATOM 1688 C C . VAL A 1 203 ? -39.571 -33.114 98.641 1.00 53.06 203 VAL A C 1
ATOM 1690 O O . VAL A 1 203 ? -39.682 -32.957 99.852 1.00 53.06 203 VAL A O 1
ATOM 1693 N N . LYS A 1 204 ? -40.444 -32.511 97.825 1.00 50.19 204 LYS A N 1
ATOM 1694 C CA . LYS A 1 204 ? -41.584 -31.719 98.336 1.00 50.19 204 LYS A CA 1
ATOM 1695 C C . LYS A 1 204 ? -42.564 -32.542 99.179 1.00 50.19 204 LYS A C 1
ATOM 1697 O O . LYS A 1 204 ? -43.290 -31.967 99.989 1.00 50.19 204 LYS A O 1
ATOM 1702 N N . LYS A 1 205 ? -42.590 -33.869 99.007 1.00 47.34 205 LYS A N 1
ATOM 1703 C CA . LYS A 1 205 ? -43.377 -34.814 99.818 1.00 47.34 205 LYS A CA 1
ATOM 1704 C C . LYS A 1 205 ? -42.596 -35.413 100.998 1.00 47.34 205 LYS A C 1
ATOM 1706 O O . LYS A 1 205 ? -43.200 -36.134 101.790 1.00 47.34 205 LYS A O 1
ATOM 1711 N N . GLY A 1 206 ? -41.314 -35.084 101.174 1.00 46.06 206 GLY A N 1
ATOM 1712 C CA . GLY A 1 206 ? -40.478 -35.575 102.271 1.00 46.06 206 GLY A CA 1
ATOM 1713 C C . GLY A 1 206 ? -39.514 -34.510 102.800 1.00 46.06 206 GLY A C 1
ATOM 1714 O O . GLY A 1 206 ? -38.588 -34.124 102.109 1.00 46.06 206 GLY A O 1
ATOM 1715 N N . SER A 1 207 ? -39.744 -34.066 104.042 1.00 42.09 207 SER A N 1
ATOM 1716 C CA . SER A 1 207 ? -38.856 -33.268 104.915 1.00 42.09 207 SER A CA 1
ATOM 1717 C C . SER A 1 207 ? -37.418 -33.053 104.396 1.00 42.09 207 SER A C 1
ATOM 1719 O O . SER A 1 207 ? -36.592 -33.958 104.486 1.00 42.09 207 SER A O 1
ATOM 1721 N N . VAL A 1 208 ? -37.123 -31.835 103.927 1.00 39.81 208 VAL A N 1
ATOM 1722 C CA . VAL A 1 208 ? -35.827 -31.424 103.354 1.00 39.81 208 VAL A CA 1
ATOM 1723 C C . VAL A 1 208 ? -34.685 -31.522 104.371 1.00 39.81 208 VAL A C 1
ATOM 1725 O O . VAL A 1 208 ? -34.790 -30.997 105.481 1.00 39.81 208 VAL A O 1
ATOM 1728 N N . ASP A 1 209 ? -33.580 -32.130 103.932 1.00 46.47 209 ASP A N 1
ATOM 1729 C CA . ASP A 1 209 ? -32.279 -32.167 104.604 1.00 46.47 209 ASP A CA 1
ATOM 1730 C C . ASP A 1 209 ? -31.264 -31.262 103.868 1.00 46.47 209 ASP A C 1
ATOM 1732 O O . ASP A 1 209 ? -31.349 -31.037 102.659 1.00 46.47 209 ASP A O 1
ATOM 1736 N N . ALA A 1 210 ? -30.296 -30.711 104.597 1.00 51.38 210 ALA A N 1
ATOM 1737 C CA . ALA A 1 210 ? -29.481 -29.552 104.205 1.00 51.38 210 ALA A CA 1
ATOM 1738 C C . ALA A 1 210 ? -28.489 -29.767 103.029 1.00 51.38 210 ALA A C 1
ATOM 1740 O O . ALA A 1 210 ? -27.813 -28.820 102.623 1.00 51.38 210 ALA A O 1
ATOM 1741 N N . GLY A 1 211 ? -28.400 -30.972 102.454 1.00 56.66 211 GLY A N 1
ATOM 1742 C CA . GLY A 1 211 ? -27.435 -31.327 101.400 1.00 56.66 211 GLY A CA 1
ATOM 1743 C C . GLY A 1 211 ? -27.787 -30.845 99.982 1.00 56.66 211 GLY A C 1
ATOM 1744 O O . GLY A 1 211 ? -26.891 -30.577 99.180 1.00 56.66 211 GLY A O 1
ATOM 1745 N N . GLU A 1 212 ? -29.071 -30.665 99.662 1.00 51.50 212 GLU A N 1
ATOM 1746 C CA . GLU A 1 212 ? -29.519 -30.264 98.312 1.00 51.50 212 GLU A CA 1
ATOM 1747 C C . GLU A 1 212 ? -29.243 -28.786 97.997 1.00 51.50 212 GLU A C 1
ATOM 1749 O O . GLU A 1 212 ? -28.991 -28.409 96.848 1.00 51.50 212 GLU A O 1
ATOM 1754 N N . ALA A 1 213 ? -29.183 -27.943 99.030 1.00 53.16 213 ALA A N 1
ATOM 1755 C CA . ALA A 1 213 ? -28.774 -26.548 98.896 1.00 53.16 213 ALA A CA 1
ATOM 1756 C C . ALA A 1 213 ? -27.297 -26.407 98.466 1.00 53.16 213 ALA A C 1
ATOM 1758 O O . ALA A 1 213 ? -26.919 -25.407 97.851 1.00 53.16 213 ALA A O 1
ATOM 1759 N N . GLU A 1 214 ? -26.457 -27.408 98.745 1.00 54.91 214 GLU A N 1
ATOM 1760 C CA . GLU A 1 214 ? -25.029 -27.391 98.417 1.00 54.91 214 GLU A CA 1
ATOM 1761 C C . GLU A 1 214 ? -24.729 -27.932 97.004 1.00 54.91 214 GLU A C 1
ATOM 1763 O O . GLU A 1 214 ? -23.780 -27.476 96.358 1.00 54.91 214 GLU A O 1
ATOM 1768 N N . GLY A 1 215 ? -25.578 -28.819 96.469 1.00 63.97 215 GLY A N 1
ATOM 1769 C CA . GLY A 1 215 ? -25.520 -29.288 95.076 1.00 63.97 215 GLY A CA 1
ATOM 1770 C C . GLY A 1 215 ? -25.829 -28.178 94.065 1.00 63.97 215 GLY A C 1
ATOM 1771 O O . GLY A 1 215 ? -25.018 -27.901 93.178 1.00 63.97 215 GLY A O 1
ATOM 1772 N N . ASN A 1 216 ? -26.922 -27.442 94.289 1.00 60.66 216 ASN A N 1
ATOM 1773 C CA . ASN A 1 216 ? -27.315 -26.302 93.448 1.00 60.66 216 ASN A CA 1
ATOM 1774 C C . ASN A 1 216 ? -26.257 -25.180 93.439 1.00 60.66 216 ASN A C 1
ATOM 1776 O O . ASN A 1 216 ? -26.076 -24.479 92.442 1.00 60.66 216 ASN A O 1
ATOM 1780 N N . LYS A 1 217 ? -25.490 -25.030 94.526 1.00 62.62 217 LYS A N 1
ATOM 1781 C CA . LYS A 1 217 ? -24.393 -24.055 94.617 1.00 62.62 217 LYS A CA 1
ATOM 1782 C C . LYS A 1 217 ? -23.185 -24.441 93.750 1.00 62.62 217 LYS A C 1
ATOM 1784 O O . LYS A 1 217 ? -22.541 -23.559 93.183 1.00 62.62 217 LYS A O 1
ATOM 1789 N N . LYS A 1 218 ? -22.893 -25.741 93.611 1.00 70.31 218 LYS A N 1
ATOM 1790 C CA . LYS A 1 218 ? -21.816 -26.256 92.743 1.00 70.31 218 LYS A CA 1
ATOM 1791 C C . LYS A 1 218 ? -22.164 -26.152 91.258 1.00 70.31 218 LYS A C 1
ATOM 1793 O O . LYS A 1 218 ? -21.282 -25.867 90.451 1.00 70.31 218 LYS A O 1
ATOM 1798 N N . GLU A 1 219 ? -23.429 -26.333 90.888 1.00 73.38 219 GLU A N 1
ATOM 1799 C CA . GLU A 1 219 ? -23.875 -26.137 89.501 1.00 73.38 219 GLU A CA 1
ATOM 1800 C C . GLU A 1 219 ? -23.834 -24.662 89.086 1.00 73.38 219 GLU A C 1
ATOM 1802 O O . GLU A 1 219 ? -23.331 -24.340 88.010 1.00 73.38 219 GLU A O 1
ATOM 1807 N N . LEU A 1 220 ? -24.234 -23.747 89.976 1.00 70.94 220 LEU A N 1
ATOM 1808 C CA . LEU A 1 220 ? -24.109 -22.308 89.734 1.00 70.94 220 LEU A CA 1
ATOM 1809 C C . LEU A 1 220 ? -22.639 -21.877 89.556 1.00 70.94 220 LEU A C 1
ATOM 1811 O O . LEU A 1 220 ? -22.332 -21.038 88.706 1.00 70.94 220 LEU A O 1
ATOM 1815 N N . GLN A 1 221 ? -21.713 -22.478 90.314 1.00 71.31 221 GLN A N 1
ATOM 1816 C CA . GLN A 1 221 ? -20.271 -22.259 90.142 1.00 71.31 221 GLN A CA 1
ATOM 1817 C C . GLN A 1 221 ? -19.776 -22.737 88.769 1.00 71.31 221 GLN A C 1
ATOM 1819 O O . GLN A 1 221 ? -19.089 -21.981 88.088 1.00 71.31 221 GLN A O 1
ATOM 1824 N N . ARG A 1 222 ? -20.196 -23.922 88.303 1.00 75.94 222 ARG A N 1
ATOM 1825 C CA . ARG A 1 222 ? -19.819 -24.440 86.972 1.00 75.94 222 ARG A CA 1
ATOM 1826 C C . ARG A 1 222 ? -20.288 -23.543 85.825 1.00 75.94 222 ARG A C 1
ATOM 1828 O O . ARG A 1 222 ? -19.499 -23.263 84.924 1.00 75.94 222 ARG A O 1
ATOM 1835 N N . PHE A 1 223 ? -21.522 -23.040 85.878 1.00 74.56 223 PHE A N 1
ATOM 1836 C CA . PHE A 1 223 ? -22.010 -22.086 84.875 1.00 74.56 223 PHE A CA 1
ATOM 1837 C C . PHE A 1 223 ? -21.250 -20.755 84.919 1.00 74.56 223 PHE A C 1
ATOM 1839 O O . PHE A 1 223 ? -20.953 -20.170 83.878 1.00 74.56 223 PHE A O 1
ATOM 1846 N N . THR A 1 224 ? -20.865 -20.299 86.112 1.00 73.12 224 THR A N 1
ATOM 1847 C CA . THR A 1 224 ? -20.050 -19.084 86.269 1.00 73.12 224 THR A CA 1
ATOM 1848 C C . THR A 1 224 ? -18.650 -19.260 85.660 1.00 73.12 224 THR A C 1
ATOM 1850 O O . THR A 1 224 ? -18.126 -18.338 85.030 1.00 73.12 224 THR A O 1
ATOM 1853 N N . GLU A 1 225 ? -18.053 -20.448 85.795 1.00 78.25 225 GLU A N 1
ATOM 1854 C CA . GLU A 1 225 ? -16.771 -20.803 85.174 1.00 78.25 225 GLU A CA 1
ATOM 1855 C C . GLU A 1 225 ? -16.860 -20.860 83.634 1.00 78.25 225 GLU A C 1
ATOM 1857 O O . GLU A 1 225 ? -15.984 -20.325 82.952 1.00 78.25 225 GLU A O 1
ATOM 1862 N N . GLN A 1 226 ? -17.929 -21.437 83.071 1.00 80.62 226 GLN A N 1
ATOM 1863 C CA . GLN A 1 226 ? -18.143 -21.494 81.614 1.00 80.62 226 GLN A CA 1
ATOM 1864 C C . GLN A 1 226 ? -18.323 -20.105 80.990 1.00 80.62 226 GLN A C 1
ATOM 1866 O O . GLN A 1 226 ? -17.725 -19.803 79.957 1.00 80.62 226 GLN A O 1
ATOM 1871 N N . VAL A 1 227 ? -19.079 -19.216 81.640 1.00 76.56 227 VAL A N 1
ATOM 1872 C CA . VAL A 1 227 ? -19.238 -17.829 81.169 1.00 76.56 227 VAL A CA 1
ATOM 1873 C C . VAL A 1 227 ? -17.899 -17.079 81.188 1.00 76.56 227 VAL A C 1
ATOM 1875 O O . VAL A 1 227 ? -17.613 -16.300 80.276 1.00 76.56 227 VAL A O 1
ATOM 1878 N N . LYS A 1 228 ? -17.033 -17.342 82.178 1.00 81.69 228 LYS A N 1
ATOM 1879 C CA . LYS A 1 228 ? -15.667 -16.790 82.207 1.00 81.69 228 LYS A CA 1
ATOM 1880 C C . LYS A 1 228 ? -14.802 -17.284 81.046 1.00 81.69 228 LYS A C 1
ATOM 1882 O O . LYS A 1 228 ? -14.054 -16.482 80.490 1.00 81.69 228 LYS A O 1
ATOM 1887 N N . GLN A 1 229 ? -14.897 -18.561 80.677 1.00 84.00 229 GLN A N 1
ATOM 1888 C CA . GLN A 1 229 ? -14.140 -19.121 79.551 1.00 84.00 229 GLN A CA 1
ATOM 1889 C C . GLN A 1 229 ? -14.563 -18.493 78.218 1.00 84.00 229 GLN A C 1
ATOM 1891 O O . GLN A 1 229 ? -13.706 -18.025 77.470 1.00 84.00 229 GLN A O 1
ATOM 1896 N N . LEU A 1 230 ? -15.869 -18.364 77.972 1.00 81.69 230 LEU A N 1
ATOM 1897 C CA . LEU A 1 230 ? -16.389 -17.720 76.759 1.00 81.69 230 LEU A CA 1
ATOM 1898 C C . LEU A 1 230 ? -15.992 -16.238 76.661 1.00 81.69 230 LEU A C 1
ATOM 1900 O O . LEU A 1 230 ? -15.692 -15.738 75.578 1.00 81.69 230 LEU A O 1
ATOM 1904 N N . LEU A 1 231 ? -15.931 -15.523 77.790 1.00 81.94 231 LEU A N 1
ATOM 1905 C CA . LEU A 1 231 ? -15.442 -14.140 77.819 1.00 81.94 231 LEU A CA 1
ATOM 1906 C C . LEU A 1 231 ? -13.947 -14.030 77.482 1.00 81.94 231 LEU A C 1
ATOM 1908 O O . LEU A 1 231 ? -13.555 -13.091 76.787 1.00 81.94 231 LEU A O 1
ATOM 1912 N N . GLN A 1 232 ? -13.118 -14.978 77.933 1.00 85.00 232 GLN A N 1
ATOM 1913 C CA . GLN A 1 232 ? -11.696 -15.028 77.567 1.00 85.00 232 GLN A CA 1
ATOM 1914 C C . GLN A 1 232 ? -11.492 -15.359 76.085 1.00 85.00 232 GLN A C 1
ATOM 1916 O O . GLN A 1 232 ? -10.621 -14.782 75.433 1.00 85.00 232 GLN A O 1
ATOM 1921 N N . GLU A 1 233 ? -12.301 -16.260 75.535 1.00 84.44 233 GLU A N 1
ATOM 1922 C CA . GLU A 1 233 ? -12.231 -16.639 74.125 1.00 84.44 233 GLU A CA 1
ATOM 1923 C C . GLU A 1 233 ? -12.676 -15.491 73.208 1.00 84.44 233 GLU A C 1
ATOM 1925 O O . GLU A 1 233 ? -11.994 -15.169 72.233 1.00 84.44 233 GLU A O 1
ATOM 1930 N N . LYS A 1 234 ? -13.732 -14.764 73.602 1.00 85.38 234 LYS A N 1
ATOM 1931 C CA . LYS A 1 234 ? -14.136 -13.509 72.958 1.00 85.38 234 LYS A CA 1
ATOM 1932 C C . LYS A 1 234 ? -12.999 -12.478 72.955 1.00 85.38 234 LYS A C 1
ATOM 1934 O O . LYS A 1 234 ? -12.729 -11.885 71.914 1.00 85.38 234 LYS A O 1
ATOM 1939 N N . GLN A 1 235 ? -12.317 -12.273 74.087 1.00 85.12 235 GLN A N 1
ATOM 1940 C CA . GLN A 1 235 ? -11.181 -11.341 74.159 1.00 85.12 235 GLN A CA 1
ATOM 1941 C C . GLN A 1 235 ? -10.034 -11.747 73.224 1.00 85.12 235 GLN A C 1
ATOM 1943 O O . GLN A 1 235 ? -9.491 -10.890 72.529 1.00 85.12 235 GLN A O 1
ATOM 1948 N N . ARG A 1 236 ? -9.705 -13.043 73.136 1.00 89.50 236 ARG A N 1
ATOM 1949 C CA . ARG A 1 236 ? -8.692 -13.543 72.190 1.00 89.50 236 ARG A CA 1
ATOM 1950 C C . ARG A 1 236 ? -9.064 -13.267 70.736 1.00 89.50 236 ARG A C 1
ATOM 1952 O O . ARG A 1 236 ? -8.218 -12.820 69.960 1.00 89.50 236 ARG A O 1
ATOM 1959 N N . LEU A 1 237 ? -10.316 -13.510 70.353 1.00 82.12 237 LEU A N 1
ATOM 1960 C CA . LEU A 1 237 ? -10.776 -13.242 68.988 1.00 82.12 237 LEU A CA 1
ATOM 1961 C C . LEU A 1 237 ? -10.733 -11.742 68.663 1.00 82.12 237 LEU A C 1
ATOM 1963 O O . LEU A 1 237 ? -10.266 -11.375 67.587 1.00 82.12 237 LEU A O 1
ATOM 1967 N N . GLU A 1 238 ? -11.120 -10.874 69.604 1.00 86.00 238 GLU A N 1
ATOM 1968 C CA . GLU A 1 238 ? -11.018 -9.414 69.448 1.00 86.00 238 GLU A CA 1
ATOM 1969 C C . GLU A 1 238 ? -9.565 -8.933 69.290 1.00 86.00 238 GLU A C 1
ATOM 1971 O O . GLU A 1 238 ? -9.289 -8.042 68.484 1.00 86.00 238 GLU A O 1
ATOM 1976 N N . GLU A 1 239 ? -8.613 -9.520 70.020 1.00 87.62 239 GLU A N 1
ATOM 1977 C CA . GLU A 1 239 ? -7.185 -9.216 69.861 1.00 87.62 239 GLU A CA 1
ATOM 1978 C C . GLU A 1 239 ? -6.648 -9.655 68.496 1.00 87.62 239 GLU A C 1
ATOM 1980 O O . GLU A 1 239 ? -5.906 -8.906 67.855 1.00 87.62 239 GLU A O 1
ATOM 1985 N N . THR A 1 240 ? -7.076 -10.824 68.017 1.00 88.62 240 THR A N 1
ATOM 1986 C CA . THR A 1 240 ? -6.673 -11.355 66.707 1.00 88.62 240 THR A CA 1
ATOM 1987 C C . THR A 1 240 ? -7.219 -10.485 65.570 1.00 88.62 240 THR A C 1
ATOM 1989 O O . THR A 1 240 ? -6.491 -10.159 64.633 1.00 88.62 240 THR A O 1
ATOM 1992 N N . LEU A 1 241 ? -8.473 -10.035 65.682 1.00 85.31 241 LEU A N 1
ATOM 1993 C CA . LEU A 1 241 ? -9.097 -9.091 64.748 1.00 85.31 241 LEU A CA 1
ATOM 1994 C C . LEU A 1 241 ? -8.343 -7.757 64.713 1.00 85.31 241 LEU A C 1
ATOM 1996 O O . LEU A 1 241 ? -7.943 -7.307 63.643 1.00 85.31 241 LEU A O 1
ATOM 2000 N N . ARG A 1 242 ? -8.024 -7.186 65.884 1.00 88.25 242 ARG A N 1
ATOM 2001 C CA . ARG A 1 242 ? -7.208 -5.962 65.973 1.00 88.25 242 ARG A CA 1
ATOM 2002 C C . ARG A 1 242 ? -5.825 -6.128 65.351 1.00 88.25 242 ARG A C 1
ATOM 2004 O O . ARG A 1 242 ? -5.274 -5.158 64.837 1.00 88.25 242 ARG A O 1
ATOM 2011 N N . GLN A 1 243 ? -5.232 -7.316 65.428 1.00 87.38 243 GLN A N 1
ATOM 2012 C CA . GLN A 1 243 ? -3.942 -7.588 64.800 1.00 87.38 243 GLN A CA 1
ATOM 2013 C C . GLN A 1 243 ? -4.062 -7.622 63.270 1.00 87.38 243 GLN A C 1
ATOM 2015 O O . GLN A 1 243 ? -3.266 -6.971 62.593 1.00 87.38 243 GLN A O 1
ATOM 2020 N N . ARG A 1 244 ? -5.104 -8.267 62.729 1.00 83.31 244 ARG A N 1
ATOM 2021 C CA . ARG A 1 244 ? -5.388 -8.269 61.283 1.00 83.31 244 ARG A CA 1
ATOM 2022 C C . ARG A 1 244 ? -5.729 -6.883 60.738 1.00 83.31 244 ARG A C 1
ATOM 2024 O O . ARG A 1 244 ? -5.271 -6.542 59.652 1.00 83.31 244 ARG A O 1
ATOM 2031 N N . ASP A 1 245 ? -6.423 -6.049 61.508 1.00 84.19 245 ASP A N 1
ATOM 2032 C CA . ASP A 1 245 ? -6.703 -4.659 61.125 1.00 84.19 245 ASP A CA 1
ATOM 2033 C C . ASP A 1 245 ? -5.428 -3.805 61.028 1.00 84.19 245 ASP A C 1
ATOM 2035 O O . ASP A 1 245 ? -5.292 -2.967 60.129 1.00 84.19 245 ASP A O 1
ATOM 2039 N N . ARG A 1 246 ? -4.452 -4.031 61.921 1.00 88.19 246 ARG A N 1
ATOM 2040 C CA . ARG A 1 246 ? -3.138 -3.368 61.846 1.00 88.19 246 ARG A CA 1
ATOM 2041 C C . ARG A 1 246 ? -2.337 -3.833 60.633 1.00 88.19 246 ARG A C 1
ATOM 2043 O O . ARG A 1 246 ? -1.745 -2.998 59.957 1.00 88.19 246 ARG A O 1
ATOM 2050 N N . GLU A 1 247 ? -2.342 -5.131 60.339 1.00 87.62 247 GLU A N 1
ATOM 2051 C CA . GLU A 1 247 ? -1.664 -5.701 59.166 1.00 87.62 247 GLU A CA 1
ATOM 2052 C C . GLU A 1 247 ? -2.272 -5.184 57.855 1.00 87.62 247 GLU A C 1
ATOM 2054 O O . GLU A 1 247 ? -1.542 -4.741 56.969 1.00 87.62 247 GLU A O 1
ATOM 2059 N N . LEU A 1 248 ? -3.604 -5.138 57.755 1.00 81.62 248 LEU A N 1
ATOM 2060 C CA . LEU A 1 248 ? -4.303 -4.551 56.608 1.00 81.62 248 LEU A CA 1
ATOM 2061 C C . LEU A 1 248 ? -3.991 -3.061 56.441 1.00 81.62 248 LEU A C 1
ATOM 2063 O O . LEU A 1 248 ? -3.823 -2.591 55.316 1.00 81.62 248 LEU A O 1
ATOM 2067 N N . SER A 1 249 ? -3.889 -2.314 57.542 1.00 85.94 249 SER A N 1
ATOM 2068 C CA . SER A 1 249 ? -3.519 -0.895 57.500 1.00 85.94 249 SER A CA 1
ATOM 2069 C C . SER A 1 249 ? -2.073 -0.692 57.037 1.00 85.94 249 SER A C 1
ATOM 2071 O O . SER A 1 249 ? -1.812 0.210 56.243 1.00 85.94 249 SER A O 1
ATOM 2073 N N . ALA A 1 250 ? -1.144 -1.549 57.471 1.00 86.38 250 ALA A N 1
ATOM 2074 C CA . ALA A 1 250 ? 0.250 -1.510 57.034 1.00 86.38 250 ALA A CA 1
ATOM 2075 C C . ALA A 1 250 ? 0.399 -1.858 55.542 1.00 86.38 250 ALA A C 1
ATOM 2077 O O . ALA A 1 250 ? 1.085 -1.142 54.817 1.00 86.38 250 ALA A O 1
ATOM 2078 N N . LEU A 1 251 ? -0.295 -2.898 55.063 1.00 85.88 251 LEU A N 1
ATOM 2079 C CA . LEU A 1 251 ? -0.288 -3.284 53.647 1.00 85.88 251 LEU A CA 1
ATOM 2080 C C . LEU A 1 251 ? -0.919 -2.212 52.750 1.00 85.88 251 LEU A C 1
ATOM 2082 O O . LEU A 1 251 ? -0.396 -1.933 51.675 1.00 85.88 251 LEU A O 1
ATOM 2086 N N . LYS A 1 252 ? -1.999 -1.558 53.201 1.00 81.94 252 LYS A N 1
ATOM 2087 C CA . LYS A 1 252 ? -2.574 -0.403 52.491 1.00 81.94 252 LYS A CA 1
ATOM 2088 C C . LYS A 1 252 ? -1.603 0.776 52.408 1.00 81.94 252 LYS A C 1
ATOM 2090 O O . LYS A 1 252 ? -1.587 1.457 51.389 1.00 81.94 252 LYS A O 1
ATOM 2095 N N . GLY A 1 253 ? -0.816 1.018 53.459 1.00 87.12 253 GLY A N 1
ATOM 2096 C CA . GLY A 1 253 ? 0.245 2.027 53.451 1.00 87.12 253 GLY A CA 1
ATOM 2097 C C . GLY A 1 253 ? 1.337 1.702 52.432 1.00 87.12 253 GLY A C 1
ATOM 2098 O O . GLY A 1 253 ? 1.610 2.517 51.561 1.00 87.12 253 GLY A O 1
ATOM 2099 N N . ALA A 1 254 ? 1.870 0.478 52.470 1.00 84.88 254 ALA A N 1
ATOM 2100 C CA . ALA A 1 254 ? 2.916 0.035 51.548 1.00 84.88 254 ALA A CA 1
ATOM 2101 C C . ALA A 1 254 ? 2.474 0.088 50.075 1.00 84.88 254 ALA A C 1
ATOM 2103 O O . ALA A 1 254 ? 3.204 0.605 49.236 1.00 84.88 254 ALA A O 1
ATOM 2104 N N . LEU A 1 255 ? 1.253 -0.369 49.770 1.00 80.38 255 LEU A N 1
ATOM 2105 C CA . LEU A 1 255 ? 0.708 -0.307 48.411 1.00 80.38 255 LEU A CA 1
ATOM 2106 C C . LEU A 1 255 ? 0.555 1.143 47.928 1.00 80.38 255 LEU A C 1
ATOM 2108 O O . LEU A 1 255 ? 0.795 1.440 46.763 1.00 80.38 255 LEU A O 1
ATOM 2112 N N . LYS A 1 256 ? 0.167 2.060 48.822 1.00 86.75 256 LYS A N 1
ATOM 2113 C CA . LYS A 1 256 ? 0.050 3.484 48.496 1.00 86.75 256 LYS A CA 1
ATOM 2114 C C . LYS A 1 256 ? 1.413 4.106 48.187 1.00 86.75 256 LYS A C 1
ATOM 2116 O O . LYS A 1 256 ? 1.510 4.864 47.224 1.00 86.75 256 LYS A O 1
ATOM 2121 N N . ASP A 1 257 ? 2.439 3.766 48.962 1.00 87.00 257 ASP A N 1
ATOM 2122 C CA . ASP A 1 257 ? 3.803 4.248 48.738 1.00 87.00 257 ASP A CA 1
ATOM 2123 C C . ASP A 1 257 ? 4.367 3.710 47.407 1.00 87.00 257 ASP A C 1
ATOM 2125 O O . ASP A 1 257 ? 4.939 4.468 46.624 1.00 87.00 257 ASP A O 1
ATOM 2129 N N . GLU A 1 258 ? 4.125 2.436 47.089 1.00 83.56 258 GLU A N 1
ATOM 2130 C CA . GLU A 1 258 ? 4.590 1.791 45.853 1.00 83.56 258 GLU A CA 1
ATOM 2131 C C . GLU A 1 258 ? 3.904 2.348 44.593 1.00 83.56 258 GLU A C 1
ATOM 2133 O O . GLU A 1 258 ? 4.573 2.602 43.588 1.00 83.56 258 GLU A O 1
ATOM 2138 N N . VAL A 1 259 ? 2.597 2.634 44.669 1.00 83.62 259 VAL A N 1
ATOM 2139 C CA . VAL A 1 259 ? 1.860 3.340 43.606 1.00 83.62 259 VAL A CA 1
ATOM 2140 C C . VAL A 1 259 ? 2.413 4.752 43.418 1.00 83.62 259 VAL A C 1
ATOM 2142 O O . VAL A 1 259 ? 2.693 5.145 42.292 1.00 83.62 259 VAL A O 1
ATOM 2145 N N . SER A 1 260 ? 2.666 5.490 44.504 1.00 85.38 260 SER A N 1
ATOM 2146 C CA . SER A 1 260 ? 3.236 6.839 44.393 1.00 85.38 260 SER A CA 1
ATOM 2147 C C . SER A 1 260 ? 4.673 6.857 43.856 1.00 85.38 260 SER A C 1
ATOM 2149 O O . SER A 1 260 ? 5.059 7.807 43.176 1.00 85.38 260 SER A O 1
ATOM 2151 N N . SER A 1 261 ? 5.455 5.800 44.103 1.00 89.00 261 SER A N 1
ATOM 2152 C CA . SER A 1 261 ? 6.774 5.621 43.489 1.00 89.00 261 SER A CA 1
ATOM 2153 C C . SER A 1 261 ? 6.655 5.373 41.985 1.00 89.00 261 SER A C 1
ATOM 2155 O O . SER A 1 261 ? 7.358 6.013 41.211 1.00 89.00 261 SER A O 1
ATOM 2157 N N . HIS A 1 262 ? 5.736 4.496 41.564 1.00 83.31 262 HIS A N 1
ATOM 2158 C CA . HIS A 1 262 ? 5.487 4.236 40.142 1.00 83.31 262 HIS A CA 1
ATOM 2159 C C . HIS A 1 262 ? 4.991 5.481 39.400 1.00 83.31 262 HIS A C 1
ATOM 2161 O O . HIS A 1 262 ? 5.443 5.741 38.285 1.00 83.31 262 HIS A O 1
ATOM 2167 N N . ASP A 1 263 ? 4.104 6.266 40.014 1.00 83.81 263 ASP A N 1
ATOM 2168 C CA . ASP A 1 263 ? 3.633 7.528 39.440 1.00 83.81 263 ASP A CA 1
ATOM 2169 C C . ASP A 1 263 ? 4.805 8.500 39.225 1.00 83.81 263 ASP A C 1
ATOM 2171 O O . ASP A 1 263 ? 4.941 9.080 38.147 1.00 83.81 263 ASP A O 1
ATOM 2175 N N . HIS A 1 264 ? 5.714 8.604 40.201 1.00 87.31 264 HIS A N 1
ATOM 2176 C CA . HIS A 1 264 ? 6.904 9.446 40.089 1.00 87.31 264 HIS A CA 1
ATOM 2177 C C . HIS A 1 264 ? 7.862 8.985 38.979 1.00 87.31 264 HIS A C 1
ATOM 2179 O O . HIS A 1 264 ? 8.355 9.812 38.207 1.00 87.31 264 HIS A O 1
ATOM 2185 N N . ASP A 1 265 ? 8.100 7.677 38.859 1.00 88.62 265 ASP A N 1
ATOM 2186 C CA . ASP A 1 265 ? 8.969 7.107 37.825 1.00 88.62 265 ASP A CA 1
ATOM 2187 C C . ASP A 1 265 ? 8.381 7.308 36.416 1.00 88.62 265 ASP A C 1
ATOM 2189 O O . ASP A 1 265 ? 9.103 7.653 35.474 1.00 88.62 265 ASP A O 1
ATOM 2193 N N . LEU A 1 266 ? 7.058 7.175 36.262 1.00 83.06 266 LEU A N 1
ATOM 2194 C CA . LEU A 1 266 ? 6.355 7.469 35.009 1.00 83.06 266 LEU A CA 1
ATOM 2195 C C . LEU A 1 266 ? 6.452 8.951 34.627 1.00 83.06 266 LEU A C 1
ATOM 2197 O O . LEU A 1 266 ? 6.616 9.274 33.445 1.00 83.06 266 LEU A O 1
ATOM 2201 N N . GLU A 1 267 ? 6.374 9.854 35.605 1.00 86.94 267 GLU A N 1
ATOM 2202 C CA . GLU A 1 267 ? 6.549 11.291 35.390 1.00 86.94 267 GLU A CA 1
ATOM 2203 C C . GLU A 1 267 ? 7.971 11.612 34.904 1.00 86.94 267 GLU A C 1
ATOM 2205 O O . GLU A 1 267 ? 8.142 12.327 33.912 1.00 86.94 267 GLU A O 1
ATOM 2210 N N . GLN A 1 268 ? 8.995 11.015 35.523 1.00 89.88 268 GLN A N 1
ATOM 2211 C CA . GLN A 1 268 ? 10.387 11.181 35.096 1.00 89.88 268 GLN A CA 1
ATOM 2212 C C . GLN A 1 268 ? 10.629 10.656 33.676 1.00 89.88 268 GLN A C 1
ATOM 2214 O O . GLN A 1 268 ? 11.302 11.319 32.878 1.00 89.88 268 GLN A O 1
ATOM 2219 N N . LEU A 1 269 ? 10.054 9.500 33.330 1.00 86.12 269 LEU A N 1
ATOM 2220 C CA . LEU A 1 269 ? 10.180 8.918 31.994 1.00 86.12 269 LEU A CA 1
ATOM 2221 C C . LEU A 1 269 ? 9.516 9.810 30.933 1.00 86.12 269 LEU A C 1
ATOM 2223 O O . LEU A 1 269 ? 10.076 10.034 29.858 1.00 86.12 269 LEU A O 1
ATOM 2227 N N . ARG A 1 270 ? 8.351 10.394 31.251 1.00 85.12 270 ARG A N 1
ATOM 2228 C CA . ARG A 1 270 ? 7.671 11.378 30.390 1.00 85.12 270 ARG A CA 1
ATOM 2229 C C . ARG A 1 270 ? 8.502 12.644 30.197 1.00 85.12 270 ARG A C 1
ATOM 2231 O O . ARG A 1 270 ? 8.575 13.164 29.082 1.00 85.12 270 ARG A O 1
ATOM 2238 N N . GLU A 1 271 ? 9.138 13.148 31.249 1.00 89.81 271 GLU A N 1
ATOM 2239 C CA . GLU A 1 271 ? 10.018 14.315 31.151 1.00 89.81 271 GLU A CA 1
ATOM 2240 C C . GLU A 1 271 ? 11.283 14.042 30.334 1.00 89.81 271 GLU A C 1
ATOM 2242 O O . GLU A 1 271 ? 11.732 14.927 29.600 1.00 89.81 271 GLU A O 1
ATOM 2247 N N . GLN A 1 272 ? 11.863 12.844 30.442 1.00 87.06 272 GLN A N 1
ATOM 2248 C CA . GLN A 1 272 ? 12.985 12.428 29.599 1.00 87.06 272 GLN A CA 1
ATOM 2249 C C . GLN A 1 272 ? 12.575 12.365 28.127 1.00 87.06 272 GLN A C 1
ATOM 2251 O O . GLN A 1 272 ? 13.217 13.003 27.294 1.00 87.06 272 GLN A O 1
ATOM 2256 N N . TYR A 1 273 ? 11.455 11.707 27.820 1.00 83.62 273 TYR A N 1
ATOM 2257 C CA . TYR A 1 273 ? 10.962 11.587 26.447 1.00 83.62 273 TYR A CA 1
ATOM 2258 C C . TYR A 1 273 ? 10.664 12.958 25.819 1.00 83.62 273 TYR A C 1
ATOM 2260 O O . TYR A 1 273 ? 10.992 13.223 24.662 1.00 83.62 273 TYR A O 1
ATOM 2268 N N . ASN A 1 274 ? 10.097 13.882 26.602 1.00 83.12 274 ASN A N 1
ATOM 2269 C CA . ASN A 1 274 ? 9.852 15.252 26.152 1.00 83.12 274 ASN A CA 1
ATOM 2270 C C . ASN A 1 274 ? 11.148 16.035 25.894 1.00 83.12 274 ASN A C 1
ATOM 2272 O O . ASN A 1 274 ? 11.207 16.802 24.929 1.00 83.12 274 ASN A O 1
ATOM 2276 N N . ARG A 1 275 ? 12.189 15.842 26.717 1.00 89.44 275 ARG A N 1
ATOM 2277 C CA . ARG A 1 275 ? 13.510 16.459 26.510 1.00 89.44 275 ARG A CA 1
ATOM 2278 C C . ARG A 1 275 ? 14.177 15.949 25.233 1.00 89.44 275 ARG A C 1
ATOM 2280 O O . ARG A 1 275 ? 14.645 16.766 24.441 1.00 89.44 275 ARG A O 1
ATOM 2287 N N . GLU A 1 276 ? 14.157 14.640 24.999 1.00 87.44 276 GLU A N 1
ATOM 2288 C CA . GLU A 1 276 ? 14.711 14.022 23.786 1.00 87.44 276 GLU A CA 1
ATOM 2289 C C . GLU A 1 276 ? 13.975 14.486 22.525 1.00 87.44 276 GLU A C 1
ATOM 2291 O O . GLU A 1 276 ? 14.602 14.878 21.539 1.00 87.44 276 GLU A O 1
ATOM 2296 N N . LEU A 1 277 ? 12.641 14.559 22.577 1.00 85.25 277 LEU A N 1
ATOM 2297 C CA . LEU A 1 277 ? 11.835 15.069 21.468 1.00 85.25 277 LEU A CA 1
ATOM 2298 C C . LEU A 1 277 ? 12.156 16.540 21.154 1.00 85.25 277 LEU A C 1
ATOM 2300 O O . LEU A 1 277 ? 12.216 16.932 19.987 1.00 85.25 277 LEU A O 1
ATOM 2304 N N . GLN A 1 278 ? 12.365 17.375 22.176 1.00 86.50 278 GLN A N 1
ATOM 2305 C CA . GLN A 1 278 ? 12.773 18.772 21.993 1.00 86.50 278 GLN A CA 1
ATOM 2306 C C . GLN A 1 278 ? 14.185 18.904 21.421 1.00 86.50 278 GLN A C 1
ATOM 2308 O O . GLN A 1 278 ? 14.431 19.801 20.612 1.00 86.50 278 GLN A O 1
ATOM 2313 N N . GLN A 1 279 ? 15.103 18.032 21.830 1.00 89.69 279 GLN A N 1
ATOM 2314 C CA . GLN A 1 279 ? 16.470 18.023 21.328 1.00 89.69 279 GLN A CA 1
ATOM 2315 C C . GLN A 1 279 ? 16.517 17.599 19.857 1.00 89.69 279 GLN A C 1
ATOM 2317 O O . GLN A 1 279 ? 17.057 18.337 19.036 1.00 89.69 279 GLN A O 1
ATOM 2322 N N . SER A 1 280 ? 15.825 16.514 19.499 1.00 78.88 280 SER A N 1
ATOM 2323 C CA . SER A 1 280 ? 15.710 16.061 18.109 1.00 78.88 280 SER A CA 1
ATOM 2324 C C . SER A 1 280 ? 15.057 17.119 17.208 1.00 78.88 280 SER A C 1
ATOM 2326 O O . SER A 1 280 ? 15.500 17.341 16.082 1.00 78.88 280 SER A O 1
ATOM 2328 N N . LYS A 1 281 ? 14.060 17.862 17.716 1.00 84.44 281 LYS A N 1
ATOM 2329 C CA . LYS A 1 281 ? 13.479 19.011 16.997 1.00 84.44 281 LYS A CA 1
ATOM 2330 C C . LYS A 1 281 ? 14.494 20.128 16.741 1.00 84.44 281 LYS A C 1
ATOM 2332 O O . LYS A 1 281 ? 14.519 20.665 15.637 1.00 84.44 281 LYS A O 1
ATOM 2337 N N . LYS A 1 282 ? 15.332 20.477 17.724 1.00 88.88 282 LYS A N 1
ATOM 2338 C CA . LYS A 1 282 ? 16.383 21.497 17.547 1.00 88.88 282 LYS A CA 1
ATOM 2339 C C . LYS A 1 282 ? 17.436 21.063 16.531 1.00 88.88 282 LYS A C 1
ATOM 2341 O O . LYS A 1 282 ? 17.807 21.867 15.684 1.00 88.88 282 LYS A O 1
ATOM 2346 N N . GLU A 1 283 ? 17.861 19.804 16.581 1.00 89.25 283 GLU A N 1
ATOM 2347 C CA . GLU A 1 283 ? 18.811 19.232 15.618 1.00 89.25 283 GLU A CA 1
ATOM 2348 C C . GLU A 1 283 ? 18.231 19.249 14.195 1.00 89.25 283 GLU A C 1
ATOM 2350 O O . GLU A 1 283 ? 18.900 19.669 13.251 1.00 89.25 283 GLU A O 1
ATOM 2355 N N . TYR A 1 284 ? 16.945 18.914 14.037 1.00 81.12 284 TYR A N 1
ATOM 2356 C CA . TYR A 1 284 ? 16.242 19.046 12.757 1.00 81.12 284 TYR A CA 1
ATOM 2357 C C . TYR A 1 284 ? 16.200 20.493 12.244 1.00 81.12 284 TYR A C 1
ATOM 2359 O O . TYR A 1 284 ? 16.433 20.738 11.059 1.00 81.12 284 TYR A O 1
ATOM 2367 N N . GLU A 1 285 ? 15.918 21.468 13.112 1.00 88.69 285 GLU A N 1
ATOM 2368 C CA . GLU A 1 285 ? 15.929 22.889 12.741 1.00 88.69 285 GLU A CA 1
ATOM 2369 C C . GLU A 1 285 ? 17.329 23.380 12.342 1.00 88.69 285 GLU A C 1
ATOM 2371 O O . GLU A 1 285 ? 17.462 24.190 11.420 1.00 88.69 285 GLU A O 1
ATOM 2376 N N . GLU A 1 286 ? 18.380 22.899 13.007 1.00 88.56 286 GLU A N 1
ATOM 2377 C CA . GLU A 1 286 ? 19.769 23.218 12.669 1.00 88.56 286 GLU A CA 1
ATOM 2378 C C . GLU A 1 286 ? 20.177 22.619 11.321 1.00 88.56 286 GLU A C 1
ATOM 2380 O O . GLU A 1 286 ? 20.669 23.358 10.464 1.00 88.56 286 GLU A O 1
ATOM 2385 N N . HIS A 1 287 ? 19.863 21.346 11.067 1.00 86.69 287 HIS A N 1
ATOM 2386 C CA . HIS A 1 287 ? 20.105 20.720 9.767 1.00 86.69 287 HIS A CA 1
ATOM 2387 C C . HIS A 1 287 ? 19.334 21.405 8.635 1.00 86.69 287 HIS A C 1
ATOM 2389 O O . HIS A 1 287 ? 19.884 21.604 7.552 1.00 86.69 287 HIS A O 1
ATOM 2395 N N . MET A 1 288 ? 18.100 21.859 8.876 1.00 83.62 288 MET A N 1
ATOM 2396 C CA . MET A 1 288 ? 17.355 22.654 7.893 1.00 83.62 288 MET A CA 1
ATOM 2397 C C . MET A 1 288 ? 18.025 24.006 7.603 1.00 83.62 288 MET A C 1
ATOM 2399 O O . MET A 1 288 ? 18.064 24.439 6.449 1.00 83.62 288 MET A O 1
ATOM 2403 N N . ARG A 1 289 ? 18.607 24.671 8.613 1.00 88.69 289 ARG A N 1
ATOM 2404 C CA . ARG A 1 289 ? 19.392 25.906 8.408 1.00 88.69 289 ARG A CA 1
ATOM 2405 C C . ARG A 1 289 ? 20.689 25.644 7.643 1.00 88.69 289 ARG A C 1
ATOM 2407 O O . ARG A 1 289 ? 21.097 26.487 6.845 1.00 88.69 289 ARG A O 1
ATOM 2414 N N . GLU A 1 290 ? 21.347 24.512 7.872 1.00 86.31 290 GLU A N 1
ATOM 2415 C CA . GLU A 1 290 ? 22.543 24.110 7.123 1.00 86.31 290 GLU A CA 1
ATOM 2416 C C . GLU A 1 290 ? 22.218 23.784 5.665 1.00 86.31 290 GLU A C 1
ATOM 2418 O O . GLU A 1 290 ? 22.906 24.272 4.767 1.00 86.31 290 GLU A O 1
ATOM 2423 N N . LEU A 1 291 ? 21.123 23.061 5.415 1.00 82.25 291 LEU A N 1
ATOM 2424 C CA . LEU A 1 291 ? 20.646 22.759 4.067 1.00 82.25 291 LEU A CA 1
ATOM 2425 C C . LEU A 1 291 ? 20.351 24.047 3.284 1.00 82.25 291 LEU A C 1
ATOM 2427 O O . LEU A 1 291 ? 20.748 24.178 2.126 1.00 82.25 291 LEU A O 1
ATOM 2431 N N . GLN A 1 292 ? 19.734 25.033 3.943 1.00 85.25 292 GLN A N 1
ATOM 2432 C CA . GLN A 1 292 ? 19.472 26.350 3.364 1.00 85.25 292 GLN A CA 1
ATOM 2433 C C . GLN A 1 292 ? 20.771 27.097 3.019 1.00 85.25 292 GLN A C 1
ATOM 2435 O O . GLN A 1 292 ? 20.886 27.661 1.930 1.00 85.25 292 GLN A O 1
ATOM 2440 N N . LYS A 1 293 ? 21.786 27.059 3.896 1.00 85.12 293 LYS A N 1
ATOM 2441 C CA . LYS A 1 293 ? 23.106 27.657 3.619 1.00 85.12 293 LYS A CA 1
ATOM 2442 C C . LYS A 1 293 ? 23.789 27.004 2.418 1.00 85.12 293 LYS A C 1
ATOM 2444 O O . LYS A 1 293 ? 24.347 27.716 1.586 1.00 85.12 293 LYS A O 1
ATOM 2449 N N . VAL A 1 294 ? 23.731 25.677 2.303 1.00 81.00 294 VAL A N 1
ATOM 2450 C CA . VAL A 1 294 ? 24.278 24.951 1.145 1.00 81.00 294 VAL A CA 1
ATOM 2451 C C . VAL A 1 294 ? 23.510 25.320 -0.126 1.00 81.00 294 VAL A C 1
ATOM 2453 O O . VAL A 1 294 ? 24.120 25.605 -1.154 1.00 81.00 294 VAL A O 1
ATOM 2456 N N . GLN A 1 295 ? 22.180 25.412 -0.058 1.00 77.81 295 GLN A N 1
ATOM 2457 C CA . GLN A 1 295 ? 21.354 25.828 -1.191 1.00 77.81 295 GLN A CA 1
ATOM 2458 C C . GLN A 1 295 ? 21.690 27.252 -1.666 1.00 77.81 295 GLN A C 1
ATOM 2460 O O . GLN A 1 295 ? 21.746 27.506 -2.872 1.00 77.81 295 GLN A O 1
ATOM 2465 N N . ASP A 1 296 ? 21.970 28.173 -0.744 1.00 82.88 296 ASP A N 1
ATOM 2466 C CA . ASP A 1 296 ? 22.371 29.541 -1.079 1.00 82.88 296 ASP A CA 1
ATOM 2467 C C . ASP A 1 296 ? 23.814 29.635 -1.612 1.00 82.88 296 ASP A C 1
ATOM 2469 O O . ASP A 1 296 ? 24.099 30.512 -2.428 1.00 82.88 296 ASP A O 1
ATOM 2473 N N . GLN A 1 297 ? 24.700 28.694 -1.262 1.00 81.81 297 GLN A N 1
ATOM 2474 C CA . GLN A 1 297 ? 26.045 28.568 -1.847 1.00 81.81 297 GLN A CA 1
ATOM 2475 C C . GLN A 1 297 ? 26.044 27.962 -3.264 1.00 81.81 297 GLN A C 1
ATOM 2477 O O . GLN A 1 297 ? 26.906 28.296 -4.076 1.00 81.81 297 GLN A O 1
ATOM 2482 N N . VAL A 1 298 ? 25.067 27.117 -3.606 1.00 80.19 298 VAL A N 1
ATOM 2483 C CA . VAL A 1 298 ? 24.953 26.498 -4.945 1.00 80.19 298 VAL A CA 1
ATOM 2484 C C . VAL A 1 298 ? 24.429 27.482 -6.004 1.00 80.19 298 VAL A C 1
ATOM 2486 O O . VAL A 1 298 ? 24.800 27.399 -7.180 1.00 80.19 298 VAL A O 1
ATOM 2489 N N . LYS A 1 299 ? 23.608 28.465 -5.613 1.00 78.69 299 LYS A N 1
ATOM 2490 C CA . LYS A 1 299 ? 23.057 29.490 -6.523 1.00 78.69 299 LYS A CA 1
ATOM 2491 C C . LYS A 1 299 ? 24.120 30.284 -7.311 1.00 78.69 299 LYS A C 1
ATOM 2493 O O . LYS A 1 299 ? 23.981 30.349 -8.534 1.00 78.69 299 LYS A O 1
ATOM 2498 N N . PRO A 1 300 ? 25.177 30.862 -6.701 1.00 78.50 300 PRO A N 1
ATOM 2499 C CA . PRO A 1 300 ? 26.207 31.587 -7.451 1.00 78.50 300 PRO A CA 1
ATOM 2500 C C . PRO A 1 300 ? 27.034 30.670 -8.364 1.00 78.50 300 PRO A C 1
ATOM 2502 O O . PRO A 1 300 ? 27.322 31.056 -9.493 1.00 78.50 300 PRO A O 1
ATOM 2505 N N . LEU A 1 301 ? 27.325 29.434 -7.943 1.00 75.69 301 LEU A N 1
ATOM 2506 C CA . LEU A 1 301 ? 28.047 28.451 -8.767 1.00 75.69 301 LEU A CA 1
ATOM 2507 C C . LEU A 1 301 ? 27.253 28.051 -10.020 1.00 75.69 301 LEU A C 1
ATOM 2509 O O . LEU A 1 301 ? 27.822 27.841 -11.089 1.00 75.69 301 LEU A O 1
ATOM 2513 N N . THR A 1 302 ? 25.923 28.007 -9.915 1.00 72.75 302 THR A N 1
ATOM 2514 C CA . THR A 1 302 ? 25.039 27.736 -11.060 1.00 72.75 302 THR A CA 1
ATOM 2515 C C . THR A 1 302 ? 25.054 28.898 -12.062 1.00 72.75 302 THR A C 1
ATOM 2517 O O . THR A 1 302 ? 25.072 28.679 -13.271 1.00 72.75 302 THR A O 1
ATOM 2520 N N . GLN A 1 303 ? 25.121 30.141 -11.576 1.00 79.94 303 GLN A N 1
ATOM 2521 C CA . GLN A 1 303 ? 25.255 31.330 -12.428 1.00 79.94 303 GLN A CA 1
ATOM 2522 C C . GLN A 1 303 ? 26.643 31.431 -13.078 1.00 79.94 303 GLN A C 1
ATOM 2524 O O . GLN A 1 303 ? 26.762 31.886 -14.214 1.00 79.94 303 GLN A O 1
ATOM 2529 N N . GLU A 1 304 ? 27.695 30.992 -12.385 1.00 80.00 304 GLU A N 1
ATOM 2530 C CA . GLU A 1 304 ? 29.058 30.946 -12.920 1.00 80.00 304 GLU A CA 1
ATOM 2531 C C . GLU A 1 304 ? 29.209 29.876 -14.008 1.00 80.00 304 GLU A C 1
ATOM 2533 O O . GLU A 1 304 ? 29.791 30.150 -15.058 1.00 80.00 304 GLU A O 1
ATOM 2538 N N . LYS A 1 305 ? 28.573 28.709 -13.832 1.00 79.56 305 LYS A N 1
ATOM 2539 C CA . LYS A 1 305 ? 28.455 27.688 -14.882 1.00 79.56 305 LYS A CA 1
ATOM 2540 C C . LYS A 1 305 ? 27.808 28.251 -16.156 1.00 79.56 305 LYS A C 1
ATOM 2542 O O . LYS A 1 305 ? 28.362 28.073 -17.236 1.00 79.56 305 LYS A O 1
ATOM 2547 N N . GLN A 1 306 ? 26.696 28.980 -16.031 1.00 78.25 306 GLN A N 1
ATOM 2548 C CA . GLN A 1 306 ? 26.011 29.597 -17.176 1.00 78.25 306 GLN A CA 1
ATOM 2549 C C . GLN A 1 306 ? 26.922 30.594 -17.923 1.00 78.25 306 GLN A C 1
ATOM 2551 O O . GLN A 1 306 ? 26.986 30.591 -19.149 1.00 78.25 306 GLN A O 1
ATOM 2556 N N . ARG A 1 307 ? 27.702 31.405 -17.189 1.00 81.19 307 ARG A N 1
ATOM 2557 C CA . ARG A 1 307 ? 28.678 32.343 -17.780 1.00 81.19 307 ARG A CA 1
ATOM 2558 C C . ARG A 1 307 ? 29.813 31.633 -18.528 1.00 81.19 307 ARG A C 1
ATOM 2560 O O . ARG A 1 307 ? 30.300 32.146 -19.540 1.00 81.19 307 ARG A O 1
ATOM 2567 N N . LEU A 1 308 ? 30.255 30.475 -18.037 1.00 75.94 308 LEU A N 1
ATOM 2568 C CA . LEU A 1 308 ? 31.277 29.659 -18.701 1.00 75.94 308 LEU A CA 1
ATOM 2569 C C . LEU A 1 308 ? 30.743 29.005 -19.988 1.00 75.94 308 LEU A C 1
ATOM 2571 O O . LEU A 1 308 ? 31.463 28.925 -20.981 1.00 75.94 308 LEU A O 1
ATOM 2575 N N . GLU A 1 309 ? 29.473 28.602 -20.009 1.00 79.62 309 GLU A N 1
ATOM 2576 C CA . GLU A 1 309 ? 28.810 28.084 -21.216 1.00 79.62 309 GLU A CA 1
ATOM 2577 C C . GLU A 1 309 ? 28.654 29.176 -22.293 1.00 79.62 309 GLU A C 1
ATOM 2579 O O . GLU A 1 309 ? 28.973 28.948 -23.463 1.00 79.62 309 GLU A O 1
ATOM 2584 N N . ASP A 1 310 ? 28.282 30.400 -21.904 1.00 81.94 310 ASP A N 1
ATOM 2585 C CA . ASP A 1 310 ? 28.169 31.536 -22.831 1.00 81.94 310 ASP A CA 1
ATOM 2586 C C . ASP A 1 310 ? 29.522 31.935 -23.451 1.00 81.94 310 ASP A C 1
ATOM 2588 O O . ASP A 1 310 ? 29.605 32.259 -24.642 1.00 81.94 310 ASP A O 1
ATOM 2592 N N . THR A 1 311 ? 30.605 31.876 -22.670 1.00 81.06 311 THR A N 1
ATOM 2593 C CA . THR A 1 311 ? 31.964 32.167 -23.164 1.00 81.06 311 THR A CA 1
ATOM 2594 C C . THR A 1 311 ? 32.494 31.078 -24.099 1.00 81.06 311 THR A C 1
ATOM 2596 O O . THR A 1 311 ? 33.147 31.404 -25.094 1.00 81.06 311 THR A O 1
ATOM 2599 N N . LEU A 1 312 ? 32.158 29.807 -23.859 1.00 77.31 312 LEU A N 1
ATOM 2600 C CA . LEU A 1 312 ? 32.432 28.707 -24.793 1.00 77.31 312 LEU A CA 1
ATOM 2601 C C . LEU A 1 312 ? 31.715 28.913 -26.134 1.00 77.31 312 LEU A C 1
ATOM 2603 O O . LEU A 1 312 ? 32.351 28.866 -27.188 1.00 77.31 312 LEU A O 1
ATOM 2607 N N . HIS A 1 313 ? 30.425 29.259 -26.105 1.00 78.19 313 HIS A N 1
ATOM 2608 C CA . HIS A 1 313 ? 29.666 29.559 -27.321 1.00 78.19 313 HIS A CA 1
ATOM 2609 C C . HIS A 1 313 ? 30.215 30.760 -28.103 1.00 78.19 313 HIS A C 1
ATOM 2611 O O . HIS A 1 313 ? 30.109 30.801 -29.331 1.00 78.19 313 HIS A O 1
ATOM 2617 N N . GLN A 1 314 ? 30.815 31.740 -27.425 1.00 75.44 314 GLN A N 1
ATOM 2618 C CA . GLN A 1 314 ? 31.472 32.869 -28.081 1.00 75.44 314 GLN A CA 1
ATOM 2619 C C . GLN A 1 314 ? 32.776 32.441 -28.779 1.00 75.44 314 GLN A C 1
ATOM 2621 O O . GLN A 1 314 ? 33.018 32.839 -29.920 1.00 75.44 314 GLN A O 1
ATOM 2626 N N . ARG A 1 315 ? 33.562 31.553 -28.155 1.00 74.06 315 ARG A N 1
ATOM 2627 C CA . ARG A 1 315 ? 34.809 31.016 -28.727 1.00 74.06 315 ARG A CA 1
ATOM 2628 C C . ARG A 1 315 ? 34.578 30.098 -29.925 1.00 74.06 315 ARG A C 1
ATOM 2630 O O . ARG A 1 315 ? 35.332 30.172 -30.894 1.00 74.06 315 ARG A O 1
ATOM 2637 N N . ASP A 1 316 ? 33.503 29.316 -29.931 1.00 75.38 316 ASP A N 1
ATOM 2638 C CA . ASP A 1 316 ? 33.138 28.485 -31.088 1.00 75.38 316 ASP A CA 1
ATOM 2639 C C . ASP A 1 316 ? 32.753 29.315 -32.326 1.00 75.38 316 ASP A C 1
ATOM 2641 O O . ASP A 1 316 ? 33.054 28.941 -33.469 1.00 75.38 316 ASP A O 1
ATOM 2645 N N . ARG A 1 317 ? 32.135 30.487 -32.121 1.00 76.62 317 ARG A N 1
ATOM 2646 C CA . ARG A 1 317 ? 31.830 31.435 -33.208 1.00 76.62 317 ARG A CA 1
ATOM 2647 C C . ARG A 1 317 ? 33.102 32.074 -33.771 1.00 76.62 317 ARG A C 1
ATOM 2649 O O . ARG A 1 317 ? 33.231 32.185 -34.989 1.00 76.62 317 ARG A O 1
ATOM 2656 N N . GLU A 1 318 ? 34.060 32.425 -32.914 1.00 74.94 318 GLU A N 1
ATOM 2657 C CA . GLU A 1 318 ? 35.371 32.957 -33.321 1.00 74.94 318 GLU A CA 1
ATOM 2658 C C . GLU A 1 318 ? 36.194 31.917 -34.102 1.00 74.94 318 GLU A C 1
ATOM 2660 O O . GLU A 1 318 ? 36.752 32.227 -35.157 1.00 74.94 318 GLU A O 1
ATOM 2665 N N . LEU A 1 319 ? 36.201 30.655 -33.657 1.00 70.50 319 LEU A N 1
ATOM 2666 C CA . LEU A 1 319 ? 36.870 29.553 -34.360 1.00 70.50 319 LEU A CA 1
ATOM 2667 C C . LEU A 1 319 ? 36.259 29.275 -35.741 1.00 70.50 319 LEU A C 1
ATOM 2669 O O . LEU A 1 319 ? 36.980 28.936 -36.684 1.00 70.50 319 LEU A O 1
ATOM 2673 N N . SER A 1 320 ? 34.945 29.447 -35.884 1.00 75.62 320 SER A N 1
ATOM 2674 C CA . SER A 1 320 ? 34.260 29.304 -37.173 1.00 75.62 320 SER A CA 1
ATOM 2675 C C . SER A 1 320 ? 34.621 30.432 -38.148 1.00 75.62 320 SER A C 1
ATOM 2677 O O . SER A 1 320 ? 34.818 30.170 -39.335 1.00 75.62 320 SER A O 1
ATOM 2679 N N . ALA A 1 321 ? 34.791 31.664 -37.657 1.00 70.38 321 ALA A N 1
ATOM 2680 C CA . ALA A 1 321 ? 35.237 32.798 -38.468 1.00 70.38 321 ALA A CA 1
ATOM 2681 C C . ALA A 1 321 ? 36.702 32.651 -38.927 1.00 70.38 321 ALA A C 1
ATOM 2683 O O . ALA A 1 321 ? 37.009 32.883 -40.098 1.00 70.38 321 ALA A O 1
ATOM 2684 N N . LEU A 1 322 ? 37.595 32.183 -38.045 1.00 69.69 322 LEU A N 1
ATOM 2685 C CA . LEU A 1 322 ? 39.011 31.956 -38.374 1.00 69.69 322 LEU A CA 1
ATOM 2686 C C . LEU A 1 322 ? 39.212 30.818 -39.389 1.00 69.69 322 LEU A C 1
ATOM 2688 O O . LEU A 1 322 ? 40.075 30.916 -40.260 1.00 69.69 322 LEU A O 1
ATOM 2692 N N . LYS A 1 323 ? 38.377 29.770 -39.348 1.00 64.81 323 LYS A N 1
ATOM 2693 C CA . LYS A 1 323 ? 38.371 28.714 -40.379 1.00 64.81 323 LYS A CA 1
ATOM 2694 C C . LYS A 1 323 ? 37.931 29.220 -41.758 1.00 64.81 323 LYS A C 1
ATOM 2696 O O . LYS A 1 323 ? 38.390 28.680 -42.761 1.00 64.81 323 LYS A O 1
ATOM 2701 N N . GLY A 1 324 ? 37.068 30.236 -41.817 1.00 67.81 324 GLY A N 1
ATOM 2702 C CA . GLY A 1 324 ? 36.689 30.905 -43.065 1.00 67.81 324 GLY A CA 1
ATOM 2703 C C . GLY A 1 324 ? 37.855 31.682 -43.681 1.00 67.81 324 GLY A C 1
ATOM 2704 O O . GLY A 1 324 ? 38.177 31.471 -44.845 1.00 67.81 324 GLY A O 1
ATOM 2705 N N . ALA A 1 325 ? 38.554 32.485 -42.873 1.00 63.31 325 ALA A N 1
ATOM 2706 C CA . ALA A 1 325 ? 39.696 33.286 -43.326 1.00 63.31 325 ALA A CA 1
ATOM 2707 C C . ALA A 1 325 ? 40.859 32.427 -43.865 1.00 63.31 325 ALA A C 1
ATOM 2709 O O . ALA A 1 325 ? 41.427 32.738 -44.911 1.00 63.31 325 ALA A O 1
ATOM 2710 N N . LEU A 1 326 ? 41.157 31.296 -43.212 1.00 58.09 326 LEU A N 1
ATOM 2711 C CA . LEU A 1 326 ? 42.214 30.377 -43.655 1.00 58.09 326 LEU A CA 1
ATOM 2712 C C . LEU A 1 326 ? 41.890 29.713 -45.009 1.00 58.09 326 LEU A C 1
ATOM 2714 O O . LEU A 1 326 ? 42.787 29.377 -45.779 1.00 58.09 326 LEU A O 1
ATOM 2718 N N . LYS A 1 327 ? 40.601 29.515 -45.312 1.00 62.59 327 LYS A N 1
ATOM 2719 C CA . LYS A 1 327 ? 40.142 28.908 -46.570 1.00 62.59 327 LYS A CA 1
ATOM 2720 C C . LYS A 1 327 ? 40.288 29.867 -47.757 1.00 62.59 327 LYS A C 1
ATOM 2722 O O . LYS A 1 327 ? 40.585 29.419 -48.865 1.00 62.59 327 LYS A O 1
ATOM 2727 N N . ASP A 1 328 ? 40.132 31.166 -47.519 1.00 64.69 328 ASP A N 1
ATOM 2728 C CA . ASP A 1 328 ? 40.273 32.194 -48.551 1.00 64.69 328 ASP A CA 1
ATOM 2729 C C . ASP A 1 328 ? 41.749 32.440 -48.919 1.00 64.69 328 ASP A C 1
ATOM 2731 O O . ASP A 1 328 ? 42.056 32.535 -50.111 1.00 64.69 328 ASP A O 1
ATOM 2735 N N . GLU A 1 329 ? 42.675 32.415 -47.949 1.00 61.66 329 GLU A N 1
ATOM 2736 C CA . GLU A 1 329 ? 44.128 32.515 -48.200 1.00 61.66 329 GLU A CA 1
ATOM 2737 C C . GLU A 1 329 ? 44.683 31.328 -49.003 1.00 61.66 329 GLU A C 1
ATOM 2739 O O . GLU A 1 329 ? 45.442 31.525 -49.956 1.00 61.66 329 GLU A O 1
ATOM 2744 N N . VAL A 1 330 ? 44.250 30.097 -48.698 1.00 58.28 330 VAL A N 1
ATOM 2745 C CA . VAL A 1 330 ? 44.660 28.894 -49.450 1.00 58.28 330 VAL A CA 1
ATOM 2746 C C . VAL A 1 330 ? 44.207 28.980 -50.913 1.00 58.28 330 VAL A C 1
ATOM 2748 O O . VAL A 1 330 ? 44.976 28.675 -51.822 1.00 58.28 330 VAL A O 1
ATOM 2751 N N . SER A 1 331 ? 43.009 29.515 -51.169 1.00 62.94 331 SER A N 1
ATOM 2752 C CA . SER A 1 331 ? 42.515 29.712 -52.538 1.00 62.94 331 SER A CA 1
ATOM 2753 C C . SER A 1 331 ? 43.263 30.813 -53.315 1.00 62.94 331 SER A C 1
ATOM 2755 O O . SER A 1 331 ? 43.238 30.834 -54.550 1.00 62.94 331 SER A O 1
ATOM 2757 N N . GLY A 1 332 ? 43.917 31.753 -52.624 1.00 64.44 332 GLY A N 1
ATOM 2758 C CA . GLY A 1 332 ? 44.774 32.775 -53.230 1.00 64.44 332 GLY A CA 1
ATOM 2759 C C . GLY A 1 332 ? 46.108 32.200 -53.711 1.00 64.44 332 GLY A C 1
ATOM 2760 O O . GLY A 1 332 ? 46.521 32.464 -54.841 1.00 64.44 332 GLY A O 1
ATOM 2761 N N . HIS A 1 333 ? 46.723 31.338 -52.898 1.00 56.00 333 HIS A N 1
ATOM 2762 C CA . HIS A 1 333 ? 48.011 30.700 -53.194 1.00 56.00 333 HIS A CA 1
ATOM 2763 C C . HIS A 1 333 ? 47.955 29.730 -54.392 1.00 56.00 333 HIS A C 1
ATOM 2765 O O . HIS A 1 333 ? 48.911 29.632 -55.174 1.00 56.00 333 HIS A O 1
ATOM 2771 N N . ASP A 1 334 ? 46.811 29.069 -54.596 1.00 55.16 334 ASP A N 1
ATOM 2772 C CA . ASP A 1 334 ? 46.584 28.188 -55.748 1.00 55.16 334 ASP A CA 1
ATOM 2773 C C . ASP A 1 334 ? 46.531 28.967 -57.078 1.00 55.16 334 ASP A C 1
ATOM 2775 O O . ASP A 1 334 ? 47.069 28.517 -58.092 1.00 55.16 334 ASP A O 1
ATOM 2779 N N . ARG A 1 335 ? 45.985 30.193 -57.073 1.00 63.34 335 ARG A N 1
ATOM 2780 C CA . ARG A 1 335 ? 45.893 31.057 -58.270 1.00 63.34 335 ARG A CA 1
ATOM 2781 C C . ARG A 1 335 ? 47.230 31.683 -58.679 1.00 63.34 335 ARG A C 1
ATOM 2783 O O . ARG A 1 335 ? 47.407 32.053 -59.841 1.00 63.34 335 ARG A O 1
ATOM 2790 N N . GLU A 1 336 ? 48.177 31.820 -57.754 1.00 58.59 336 GLU A N 1
ATOM 2791 C CA . GLU A 1 336 ? 49.539 32.288 -58.055 1.00 58.59 336 GLU A CA 1
ATOM 2792 C C . GLU A 1 336 ? 50.418 31.166 -58.621 1.00 58.59 336 GLU A C 1
ATOM 2794 O O . GLU A 1 336 ? 51.193 31.394 -59.555 1.00 58.59 336 GLU A O 1
ATOM 2799 N N . SER A 1 337 ? 50.226 29.934 -58.141 1.00 54.09 337 SER A N 1
ATOM 2800 C CA . SER A 1 337 ? 50.940 28.744 -58.622 1.00 54.09 337 SER A CA 1
ATOM 2801 C C . SER A 1 337 ? 50.610 28.385 -60.078 1.00 54.09 337 SER A C 1
ATOM 2803 O O . SER A 1 337 ? 51.447 27.821 -60.787 1.00 54.09 337 SER A O 1
ATOM 2805 N N . GLU A 1 338 ? 49.419 28.742 -60.557 1.00 59.25 338 GLU A N 1
ATOM 2806 C CA . GLU A 1 338 ? 48.970 28.492 -61.932 1.00 59.25 338 GLU A CA 1
ATOM 2807 C C . GLU A 1 338 ? 49.597 29.480 -62.941 1.00 59.25 338 GLU A C 1
ATOM 2809 O O . GLU A 1 338 ? 50.013 29.085 -64.032 1.00 59.25 338 GLU A O 1
ATOM 2814 N N . LYS A 1 339 ? 49.819 30.742 -62.535 1.00 61.34 339 LYS A N 1
ATOM 2815 C CA . LYS A 1 339 ? 50.474 31.783 -63.359 1.00 61.34 339 LYS A CA 1
ATOM 2816 C C . LYS A 1 339 ? 51.971 31.538 -63.582 1.00 61.34 339 LYS A C 1
ATOM 2818 O O . LYS A 1 339 ? 52.530 32.000 -64.578 1.00 61.34 339 LYS A O 1
ATOM 2823 N N . LEU A 1 340 ? 52.637 30.810 -62.680 1.00 57.00 340 LEU A N 1
ATOM 2824 C CA . LEU A 1 340 ? 54.038 30.409 -62.858 1.00 57.00 340 LEU A CA 1
ATOM 2825 C C . LEU A 1 340 ? 54.203 29.266 -63.873 1.00 57.00 340 LEU A C 1
ATOM 2827 O O . LEU A 1 340 ? 55.206 29.237 -64.584 1.00 57.00 340 LEU A O 1
ATOM 2831 N N . ARG A 1 341 ? 53.217 28.367 -64.013 1.00 53.88 341 ARG A N 1
ATOM 2832 C CA . ARG A 1 341 ? 53.279 27.225 -64.951 1.00 53.88 341 ARG A CA 1
ATOM 2833 C C . ARG A 1 341 ? 53.156 27.645 -66.419 1.00 53.88 341 ARG A C 1
ATOM 2835 O O . ARG A 1 341 ? 53.758 27.023 -67.288 1.00 53.88 341 ARG A O 1
ATOM 2842 N N . GLU A 1 342 ? 52.459 28.744 -66.692 1.00 54.41 342 GLU A N 1
ATOM 2843 C CA . GLU A 1 342 ? 52.239 29.264 -68.049 1.00 54.41 342 GLU A CA 1
ATOM 2844 C C . GLU A 1 342 ? 53.483 29.958 -68.649 1.00 54.41 342 GLU A C 1
ATOM 2846 O O . GLU A 1 342 ? 53.657 29.996 -69.869 1.00 54.41 342 GLU A O 1
ATOM 2851 N N . LYS A 1 343 ? 54.406 30.448 -67.803 1.00 54.09 343 LYS A N 1
ATOM 2852 C CA . LYS A 1 343 ? 55.695 31.021 -68.239 1.00 54.09 343 LYS A CA 1
ATOM 2853 C C . LYS A 1 343 ? 56.676 29.954 -68.733 1.00 54.09 343 LYS A C 1
ATOM 2855 O O . LYS A 1 343 ? 57.279 30.136 -69.787 1.00 54.09 343 LYS A O 1
ATOM 2860 N N . PHE A 1 344 ? 56.763 28.807 -68.057 1.00 48.06 344 PHE A N 1
ATOM 2861 C CA . PHE A 1 344 ? 57.688 27.726 -68.429 1.00 48.06 344 PHE A CA 1
ATOM 2862 C C . PHE A 1 344 ? 57.341 27.030 -69.757 1.00 48.06 344 PHE A C 1
ATOM 2864 O O . PHE A 1 344 ? 58.209 26.435 -70.393 1.00 48.06 344 PHE A O 1
ATOM 2871 N N . SER A 1 345 ? 56.095 27.146 -70.230 1.00 51.41 345 SER A N 1
ATOM 2872 C CA . SER A 1 345 ? 55.676 26.592 -71.524 1.00 51.41 345 SER A CA 1
ATOM 2873 C C . SER A 1 345 ? 56.236 27.358 -72.733 1.00 51.41 345 SER A C 1
ATOM 2875 O O . SER A 1 345 ? 56.276 26.794 -73.827 1.00 51.41 345 SER A O 1
ATOM 2877 N N . LYS A 1 346 ? 56.644 28.626 -72.573 1.00 53.56 346 LYS A N 1
ATOM 2878 C CA . LYS A 1 346 ? 57.153 29.462 -73.677 1.00 53.56 346 LYS A CA 1
ATOM 2879 C C . LYS A 1 346 ? 58.661 29.308 -73.896 1.00 53.56 346 LYS A C 1
ATOM 2881 O O . LYS A 1 346 ? 59.111 29.391 -75.036 1.00 53.56 346 LYS A O 1
ATOM 2886 N N . ASP A 1 347 ? 59.417 28.970 -72.854 1.00 52.62 347 ASP A N 1
ATOM 2887 C CA . ASP A 1 347 ? 60.878 28.825 -72.934 1.00 52.62 347 ASP A CA 1
ATOM 2888 C C . ASP A 1 347 ? 61.314 27.496 -73.590 1.00 52.62 347 ASP A C 1
ATOM 2890 O O . ASP A 1 347 ? 62.387 27.404 -74.189 1.00 52.62 347 ASP A O 1
ATOM 2894 N N . LEU A 1 348 ? 60.440 26.481 -73.583 1.00 46.91 348 LEU A N 1
ATOM 2895 C CA . LEU A 1 348 ? 60.706 25.141 -74.128 1.00 46.91 348 LEU A CA 1
ATOM 2896 C C . LEU A 1 348 ? 60.667 25.065 -75.675 1.00 46.91 348 LEU A C 1
ATOM 2898 O O . LEU A 1 348 ? 61.136 24.091 -76.265 1.00 46.91 348 LEU A O 1
ATOM 2902 N N . GLN A 1 349 ? 60.109 26.072 -76.361 1.00 52.88 349 GLN A N 1
ATOM 2903 C CA . GLN A 1 349 ? 60.045 26.122 -77.833 1.00 52.88 349 GLN A CA 1
ATOM 2904 C C . GLN A 1 349 ? 61.288 26.749 -78.490 1.00 52.88 349 GLN A C 1
ATOM 2906 O O . GLN A 1 349 ? 61.505 26.539 -79.684 1.00 52.88 349 GLN A O 1
ATOM 2911 N N . GLN A 1 350 ? 62.130 27.463 -77.736 1.00 55.00 350 GLN A N 1
ATOM 2912 C CA . GLN A 1 350 ? 63.329 28.119 -78.271 1.00 55.00 350 GLN A CA 1
ATOM 2913 C C . GLN A 1 350 ? 64.543 27.170 -78.333 1.00 55.00 350 GLN A C 1
ATOM 2915 O O . GLN A 1 350 ? 65.331 27.243 -79.270 1.00 55.00 350 GLN A O 1
ATOM 2920 N N . THR A 1 351 ? 64.634 26.202 -77.419 1.00 52.19 351 THR A N 1
ATOM 2921 C CA . THR A 1 351 ? 65.780 25.281 -77.255 1.00 52.19 351 THR A CA 1
ATOM 2922 C C . THR A 1 351 ? 65.854 24.160 -78.298 1.00 52.19 351 THR A C 1
ATOM 2924 O O . THR A 1 351 ? 66.844 23.436 -78.372 1.00 52.19 351 THR A O 1
ATOM 2927 N N . LYS A 1 352 ? 64.822 24.001 -79.138 1.00 51.78 352 LYS A N 1
ATOM 2928 C CA . LYS A 1 352 ? 64.829 23.039 -80.256 1.00 51.78 352 LYS A CA 1
ATOM 2929 C C . LYS A 1 352 ? 65.631 23.525 -81.469 1.00 51.78 352 LYS A C 1
ATOM 2931 O O . LYS A 1 352 ? 65.920 22.714 -82.341 1.00 51.78 352 LYS A O 1
ATOM 2936 N N . ARG A 1 353 ? 65.999 24.812 -81.526 1.00 54.31 353 ARG A N 1
ATOM 2937 C CA . ARG A 1 353 ? 66.826 25.384 -82.605 1.00 54.31 353 ARG A CA 1
ATOM 2938 C C . ARG A 1 353 ? 68.332 25.208 -82.374 1.00 54.31 353 ARG A C 1
ATOM 2940 O O . ARG A 1 353 ? 69.081 25.204 -83.338 1.00 54.31 353 ARG A O 1
ATOM 2947 N N . ASP A 1 354 ? 68.757 24.947 -81.140 1.00 52.66 354 ASP A N 1
ATOM 2948 C CA . ASP A 1 354 ? 70.184 24.890 -80.775 1.00 52.66 354 ASP A CA 1
ATOM 2949 C C . ASP A 1 354 ? 70.790 23.472 -80.913 1.00 52.66 354 ASP A C 1
ATOM 2951 O O . ASP A 1 354 ? 71.974 23.245 -80.669 1.00 52.66 354 ASP A O 1
ATOM 2955 N N . TYR A 1 355 ? 69.983 22.490 -81.336 1.00 47.06 355 TYR A N 1
ATOM 2956 C CA . TYR A 1 355 ? 70.365 21.073 -81.450 1.00 47.06 355 TYR A CA 1
ATOM 2957 C C . TYR A 1 355 ? 71.281 20.761 -82.650 1.00 47.06 355 TYR A C 1
ATOM 2959 O O . TYR A 1 355 ? 71.811 19.654 -82.756 1.00 47.06 355 TYR A O 1
ATOM 2967 N N . GLU A 1 356 ? 71.525 21.733 -83.531 1.00 54.81 356 GLU A N 1
ATOM 2968 C CA . GLU A 1 356 ? 72.540 21.624 -84.587 1.00 54.81 356 GLU A CA 1
ATOM 2969 C C . GLU A 1 356 ? 73.977 21.832 -84.052 1.00 54.81 356 GLU A C 1
ATOM 2971 O O . GLU A 1 356 ? 74.940 21.438 -84.708 1.00 54.81 356 GLU A O 1
ATOM 2976 N N . GLU A 1 357 ? 74.161 22.289 -82.803 1.00 53.06 357 GLU A N 1
ATOM 2977 C CA . GLU A 1 357 ? 75.474 22.361 -82.131 1.00 53.06 357 GLU A CA 1
ATOM 2978 C C . GLU A 1 357 ? 75.844 21.081 -81.343 1.00 53.06 357 GLU A C 1
ATOM 2980 O O . GLU A 1 357 ? 76.709 21.078 -80.464 1.00 53.06 357 GLU A O 1
ATOM 2985 N N . LEU A 1 358 ? 75.273 19.932 -81.735 1.00 50.53 358 LEU A N 1
ATOM 2986 C CA . LEU A 1 358 ? 75.722 18.562 -81.394 1.00 50.53 358 LEU A CA 1
ATOM 2987 C C . LEU A 1 358 ? 77.156 18.241 -81.860 1.00 50.53 358 LEU A C 1
ATOM 2989 O O . LEU A 1 358 ? 77.670 17.129 -81.723 1.00 50.53 358 LEU A O 1
ATOM 2993 N N . VAL A 1 359 ? 77.848 19.231 -82.397 1.00 55.03 359 VAL A N 1
ATOM 2994 C CA . VAL A 1 359 ? 79.241 19.148 -82.763 1.00 55.03 359 VAL A CA 1
ATOM 2995 C C . VAL A 1 359 ? 80.090 19.509 -81.547 1.00 55.03 359 VAL A C 1
ATOM 2997 O O . VAL A 1 359 ? 80.598 20.606 -81.376 1.00 55.03 359 VAL A O 1
ATOM 3000 N N . LYS A 1 360 ? 80.413 18.451 -80.807 1.00 45.47 360 LYS A N 1
ATOM 3001 C CA . LYS A 1 360 ? 81.662 18.290 -80.040 1.00 45.47 360 LYS A CA 1
ATOM 3002 C C . LYS A 1 360 ? 81.531 18.575 -78.544 1.00 45.47 360 LYS A C 1
ATOM 3004 O O . LYS A 1 360 ? 82.510 18.986 -77.927 1.00 45.47 360 LYS A O 1
ATOM 3009 N N . VAL A 1 361 ? 80.462 18.194 -77.842 1.00 57.44 361 VAL A N 1
ATOM 3010 C CA . VAL A 1 361 ? 80.155 16.797 -77.405 1.00 57.44 361 VAL A CA 1
ATOM 3011 C C . VAL A 1 361 ? 81.346 15.975 -76.867 1.00 57.44 361 VAL A C 1
ATOM 3013 O O . VAL A 1 361 ? 81.169 15.094 -76.042 1.00 57.44 361 VAL A O 1
ATOM 3016 N N . LYS A 1 362 ? 82.588 16.309 -77.207 1.00 52.34 362 LYS A N 1
ATOM 3017 C CA . LYS A 1 362 ? 83.793 15.664 -76.700 1.00 52.34 362 LYS A CA 1
ATOM 3018 C C . LYS A 1 362 ? 84.267 16.254 -75.366 1.00 52.34 362 LYS A C 1
ATOM 3020 O O . LYS A 1 362 ? 84.823 15.526 -74.561 1.00 52.34 362 LYS A O 1
ATOM 3025 N N . LYS A 1 363 ? 84.020 17.546 -75.111 1.00 53.81 363 LYS A N 1
ATOM 3026 C CA . LYS A 1 363 ? 84.389 18.210 -73.843 1.00 53.81 363 LYS A CA 1
ATOM 3027 C C . LYS A 1 363 ? 83.442 17.858 -72.682 1.00 53.81 363 LYS A C 1
ATOM 3029 O O . LYS A 1 363 ? 83.824 17.940 -71.529 1.00 53.81 363 LYS A O 1
ATOM 3034 N N . LYS A 1 364 ? 82.226 17.411 -73.005 1.00 53.69 364 LYS A N 1
ATOM 3035 C CA . LYS A 1 364 ? 81.178 17.075 -72.032 1.00 53.69 364 LYS A CA 1
ATOM 3036 C C . LYS A 1 364 ? 81.415 15.733 -71.320 1.00 53.69 364 LYS A C 1
ATOM 3038 O O . LYS A 1 364 ? 81.013 15.598 -70.179 1.00 53.69 364 LYS A O 1
ATOM 3043 N N . LEU A 1 365 ? 82.155 14.797 -71.922 1.00 55.88 365 LEU A N 1
ATOM 3044 C CA . LEU A 1 365 ? 82.434 13.476 -71.330 1.00 55.88 365 LEU A CA 1
ATOM 3045 C C . LEU A 1 365 ? 83.425 13.501 -70.146 1.00 55.88 365 LEU A C 1
ATOM 3047 O O . LEU A 1 365 ? 83.400 12.596 -69.314 1.00 55.88 365 LEU A O 1
ATOM 3051 N N . GLU A 1 366 ? 84.293 14.514 -70.050 1.00 56.41 366 GLU A N 1
ATOM 3052 C CA . GLU A 1 366 ? 85.206 14.683 -68.902 1.00 56.41 366 GLU A CA 1
ATOM 3053 C C . GLU A 1 366 ? 84.511 15.379 -67.717 1.00 56.41 366 GLU A C 1
ATOM 3055 O O . GLU A 1 366 ? 84.725 14.981 -66.571 1.00 56.41 366 GLU A O 1
ATOM 3060 N N . ASP A 1 367 ? 83.603 16.323 -67.986 1.00 57.59 367 ASP A N 1
ATOM 3061 C CA . ASP A 1 367 ? 82.753 16.960 -66.970 1.00 57.59 367 ASP A CA 1
ATOM 3062 C C . ASP A 1 367 ? 81.644 16.004 -66.468 1.00 57.59 367 ASP A C 1
ATOM 3064 O O . ASP A 1 367 ? 81.385 15.944 -65.268 1.00 57.59 367 ASP A O 1
ATOM 3068 N N . GLU A 1 368 ? 81.084 15.145 -67.333 1.00 59.28 368 GLU A N 1
ATOM 3069 C CA . GLU A 1 368 ? 80.096 14.108 -66.973 1.00 59.28 368 GLU A CA 1
ATOM 3070 C C . GLU A 1 368 ? 80.641 13.072 -65.976 1.00 59.28 368 GLU A C 1
ATOM 3072 O O . GLU A 1 368 ? 79.881 12.537 -65.169 1.00 59.28 368 GLU A O 1
ATOM 3077 N N . LYS A 1 369 ? 81.955 12.804 -65.968 1.00 62.78 369 LYS A N 1
ATOM 3078 C CA . LYS A 1 369 ? 82.580 11.906 -64.983 1.00 62.78 369 LYS A CA 1
ATOM 3079 C C . LYS A 1 369 ? 82.682 12.556 -63.595 1.00 62.78 369 LYS A C 1
ATOM 3081 O O . LYS A 1 369 ? 82.408 11.893 -62.597 1.00 62.78 369 LYS A O 1
ATOM 3086 N N . ALA A 1 370 ? 83.018 13.847 -63.530 1.00 66.75 370 ALA A N 1
ATOM 3087 C CA . ALA A 1 370 ? 83.052 14.612 -62.281 1.00 66.75 370 ALA A CA 1
ATOM 3088 C C . ALA A 1 370 ? 81.637 14.914 -61.747 1.00 66.75 370 ALA A C 1
ATOM 3090 O O . ALA A 1 370 ? 81.411 14.894 -60.536 1.00 66.75 370 ALA A O 1
ATOM 3091 N N . ASP A 1 371 ? 80.665 15.133 -62.635 1.00 62.91 371 ASP A N 1
ATOM 3092 C CA . ASP A 1 371 ? 79.254 15.294 -62.276 1.00 62.91 371 ASP A CA 1
ATOM 3093 C C . ASP A 1 371 ? 78.602 13.970 -61.866 1.00 62.91 371 ASP A C 1
ATOM 3095 O O . ASP A 1 371 ? 77.760 13.973 -60.971 1.00 62.91 371 ASP A O 1
ATOM 3099 N N . ALA A 1 372 ? 79.034 12.828 -62.417 1.00 64.88 372 ALA A N 1
ATOM 3100 C CA . ALA A 1 372 ? 78.617 11.508 -61.947 1.00 64.88 372 ALA A CA 1
ATOM 3101 C C . ALA A 1 372 ? 79.147 11.192 -60.536 1.00 64.88 372 ALA A C 1
ATOM 3103 O O . ALA A 1 372 ? 78.407 10.623 -59.738 1.00 64.88 372 ALA A O 1
ATOM 3104 N N . GLU A 1 373 ? 80.376 11.593 -60.183 1.00 66.19 373 GLU A N 1
ATOM 3105 C CA . GLU A 1 373 ? 80.912 11.464 -58.814 1.00 66.19 373 GLU A CA 1
ATOM 3106 C C . GLU A 1 373 ? 80.210 12.410 -57.820 1.00 66.19 373 GLU A C 1
ATOM 3108 O O . GLU A 1 373 ? 79.869 11.983 -56.716 1.00 66.19 373 GLU A O 1
ATOM 3113 N N . ARG A 1 374 ? 79.871 13.647 -58.221 1.00 69.25 374 ARG A N 1
ATOM 3114 C CA . ARG A 1 374 ? 79.030 14.554 -57.410 1.00 69.25 374 ARG A CA 1
ATOM 3115 C C . ARG A 1 374 ? 77.592 14.051 -57.266 1.00 69.25 374 ARG A C 1
ATOM 3117 O O . ARG A 1 374 ? 77.051 14.103 -56.166 1.00 69.25 374 ARG A O 1
ATOM 3124 N N . MET A 1 375 ? 76.978 13.517 -58.326 1.00 67.88 375 MET A N 1
ATOM 3125 C CA . MET A 1 375 ? 75.655 12.879 -58.253 1.00 67.88 375 MET A CA 1
ATOM 3126 C C . MET A 1 375 ? 75.681 11.620 -57.392 1.00 67.88 375 MET A C 1
ATOM 3128 O O . MET A 1 375 ? 74.715 11.368 -56.681 1.00 67.88 375 MET A O 1
ATOM 3132 N N . ARG A 1 376 ? 76.776 10.850 -57.396 1.00 74.81 376 ARG A N 1
ATOM 3133 C CA . ARG A 1 376 ? 76.939 9.694 -56.508 1.00 74.81 376 ARG A CA 1
ATOM 3134 C C . ARG A 1 376 ? 77.029 10.123 -55.045 1.00 74.81 376 ARG A C 1
ATOM 3136 O O . ARG A 1 376 ? 76.340 9.530 -54.230 1.00 74.81 376 ARG A O 1
ATOM 3143 N N . GLN A 1 377 ? 77.777 11.186 -54.739 1.00 75.12 377 GLN A N 1
ATOM 3144 C CA . GLN A 1 377 ? 77.861 11.764 -53.392 1.00 75.12 377 GLN A CA 1
ATOM 3145 C C . GLN A 1 377 ? 76.514 12.343 -52.923 1.00 75.12 377 GLN A C 1
ATOM 3147 O O . GLN A 1 377 ? 76.123 12.131 -51.782 1.00 75.12 377 G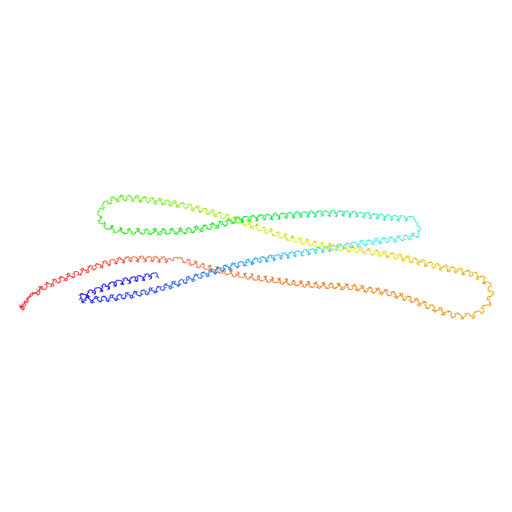LN A O 1
ATOM 3152 N N . VAL A 1 378 ? 75.773 13.034 -53.799 1.00 77.94 378 VAL A N 1
ATOM 3153 C CA . VAL A 1 378 ? 74.421 13.541 -53.496 1.00 77.94 378 VAL A CA 1
ATOM 3154 C C . VAL A 1 378 ? 73.436 12.390 -53.299 1.00 77.94 378 VAL A C 1
ATOM 3156 O O . VAL A 1 378 ? 72.651 12.422 -52.363 1.00 77.94 378 VAL A O 1
ATOM 3159 N N . MET A 1 379 ? 73.494 11.342 -54.123 1.00 74.25 379 MET A N 1
ATOM 3160 C CA . MET A 1 379 ? 72.656 10.154 -53.944 1.00 74.25 379 MET A CA 1
ATOM 3161 C C . MET A 1 379 ? 73.016 9.382 -52.673 1.00 74.25 379 MET A C 1
ATOM 3163 O O . MET A 1 379 ? 72.116 8.884 -52.013 1.00 74.25 379 MET A O 1
ATOM 3167 N N . GLU A 1 380 ? 74.294 9.292 -52.307 1.00 77.31 380 GLU A N 1
ATOM 3168 C CA . GLU A 1 380 ? 74.749 8.633 -51.078 1.00 77.31 380 GLU A CA 1
ATOM 3169 C C . GLU A 1 380 ? 74.353 9.429 -49.829 1.00 77.31 380 GLU A C 1
ATOM 3171 O O . GLU A 1 380 ? 73.853 8.837 -48.875 1.00 77.31 380 GLU A O 1
ATOM 3176 N N . ASN A 1 381 ? 74.446 10.762 -49.875 1.00 79.50 381 ASN A N 1
ATOM 3177 C CA . ASN A 1 381 ? 73.926 11.643 -48.829 1.00 79.50 381 ASN A CA 1
ATOM 3178 C C . ASN A 1 381 ? 72.394 11.555 -48.728 1.00 79.50 381 ASN A C 1
ATOM 3180 O O . ASN A 1 381 ? 71.887 11.348 -47.636 1.00 79.50 381 ASN A O 1
ATOM 3184 N N . ASN A 1 382 ? 71.656 11.590 -49.844 1.00 78.94 382 ASN A N 1
ATOM 3185 C CA . ASN A 1 382 ? 70.194 11.430 -49.846 1.00 78.94 382 ASN A CA 1
ATOM 3186 C C . ASN A 1 382 ? 69.765 10.042 -49.340 1.00 78.94 382 ASN A C 1
ATOM 3188 O O . ASN A 1 382 ? 68.730 9.899 -48.691 1.00 78.94 382 ASN A O 1
ATOM 3192 N N . LEU A 1 383 ? 70.546 8.998 -49.641 1.00 77.44 383 LEU A N 1
ATOM 3193 C CA . LEU A 1 383 ? 70.304 7.646 -49.141 1.00 77.44 383 LEU A CA 1
ATOM 3194 C C . LEU A 1 383 ? 70.603 7.552 -47.639 1.00 77.44 383 LEU A C 1
ATOM 3196 O O . LEU A 1 383 ? 69.912 6.818 -46.938 1.00 77.44 383 LEU A O 1
ATOM 3200 N N . GLN A 1 384 ? 71.612 8.279 -47.150 1.00 80.81 384 GLN A N 1
ATOM 3201 C CA . GLN A 1 384 ? 71.930 8.377 -45.729 1.00 80.81 384 GLN A CA 1
ATOM 3202 C C . GLN A 1 384 ? 70.867 9.182 -44.971 1.00 80.81 384 GLN A C 1
ATOM 3204 O O . GLN A 1 384 ? 70.363 8.689 -43.974 1.00 80.81 384 GLN A O 1
ATOM 3209 N N . GLU A 1 385 ? 70.428 10.327 -45.494 1.00 79.56 385 GLU A N 1
ATOM 3210 C CA . GLU A 1 385 ? 69.314 11.116 -44.949 1.00 79.56 385 GLU A CA 1
ATOM 3211 C C . GLU A 1 385 ? 68.020 10.294 -44.923 1.00 79.56 385 GLU A C 1
ATOM 3213 O O . GLU A 1 385 ? 67.364 10.211 -43.892 1.00 79.56 385 GLU A O 1
ATOM 3218 N N . SER A 1 386 ? 67.705 9.565 -46.000 1.00 75.19 386 SER A N 1
ATOM 3219 C CA . SER A 1 386 ? 66.547 8.658 -46.026 1.00 75.19 386 SER A CA 1
ATOM 3220 C C . SER A 1 386 ? 66.672 7.504 -45.025 1.00 75.19 386 SER A C 1
ATOM 3222 O O . SER A 1 386 ? 65.659 7.004 -44.537 1.00 75.19 386 SER A O 1
ATOM 3224 N N . ARG A 1 387 ? 67.893 7.031 -44.730 1.00 80.25 387 ARG A N 1
ATOM 3225 C CA . ARG A 1 387 ? 68.145 6.004 -43.704 1.00 80.25 387 ARG A CA 1
ATOM 3226 C C . ARG A 1 387 ? 67.991 6.574 -42.302 1.00 80.25 387 ARG A C 1
ATOM 3228 O O . ARG A 1 387 ? 67.327 5.939 -41.490 1.00 80.25 387 ARG A O 1
ATOM 3235 N N . ASP A 1 388 ? 68.532 7.758 -42.050 1.00 85.69 388 ASP A N 1
ATOM 3236 C CA . ASP A 1 388 ? 68.423 8.451 -40.769 1.00 85.69 388 ASP A CA 1
ATOM 3237 C C . ASP A 1 388 ? 66.957 8.825 -40.487 1.00 85.69 388 ASP A C 1
ATOM 3239 O O . ASP A 1 388 ? 66.460 8.575 -39.391 1.00 85.69 388 ASP A O 1
ATOM 3243 N N . GLU A 1 389 ? 66.210 9.276 -41.502 1.00 84.06 389 GLU A N 1
ATOM 3244 C CA . GLU A 1 389 ? 64.757 9.467 -41.439 1.00 84.06 389 GLU A CA 1
ATOM 3245 C C . GLU A 1 389 ? 64.013 8.150 -41.179 1.00 84.06 389 GLU A C 1
ATOM 3247 O O . GLU A 1 389 ? 63.070 8.116 -40.388 1.00 84.06 389 GLU A O 1
ATOM 3252 N N . ASN A 1 390 ? 64.427 7.037 -41.799 1.00 79.88 390 ASN A N 1
ATOM 3253 C CA . ASN A 1 390 ? 63.824 5.728 -41.532 1.00 79.88 390 ASN A CA 1
ATOM 3254 C C . ASN A 1 390 ? 64.085 5.272 -40.091 1.00 79.88 390 ASN A C 1
ATOM 3256 O O . ASN A 1 390 ? 63.181 4.744 -39.445 1.00 79.88 390 ASN A O 1
ATOM 3260 N N . ASP A 1 391 ? 65.290 5.495 -39.574 1.00 88.31 391 ASP A N 1
ATOM 3261 C CA . ASP A 1 391 ? 65.671 5.158 -38.205 1.00 88.31 391 ASP A CA 1
ATOM 3262 C C . ASP A 1 391 ? 64.980 6.065 -37.179 1.00 88.31 391 ASP A C 1
ATOM 3264 O O . ASP A 1 391 ? 64.556 5.586 -36.124 1.00 88.31 391 ASP A O 1
ATOM 3268 N N . ASP A 1 392 ? 64.787 7.344 -37.494 1.00 88.38 392 ASP A N 1
ATOM 3269 C CA . ASP A 1 392 ? 63.994 8.280 -36.697 1.00 88.38 392 ASP A CA 1
ATOM 3270 C C . ASP A 1 392 ? 62.513 7.883 -36.687 1.00 88.38 392 ASP A C 1
ATOM 3272 O O . ASP A 1 392 ? 61.887 7.848 -35.623 1.00 88.38 392 ASP A O 1
ATOM 3276 N N . LEU A 1 393 ? 61.951 7.501 -37.839 1.00 88.56 393 LEU A N 1
ATOM 3277 C CA . LEU A 1 393 ? 60.589 6.972 -37.934 1.00 88.56 393 LEU A CA 1
ATOM 3278 C C . LEU A 1 393 ? 60.448 5.652 -37.174 1.00 88.56 393 LEU A C 1
ATOM 3280 O O . LEU A 1 393 ? 59.468 5.480 -36.455 1.00 88.56 393 LEU A O 1
ATOM 3284 N N . ARG A 1 394 ? 61.430 4.746 -37.243 1.00 88.50 394 ARG A N 1
ATOM 3285 C CA . ARG A 1 394 ? 61.454 3.501 -36.454 1.00 88.50 394 ARG A CA 1
ATOM 3286 C C . ARG A 1 394 ? 61.523 3.780 -34.958 1.00 88.50 394 ARG A C 1
ATOM 3288 O O . ARG A 1 394 ? 60.771 3.171 -34.201 1.00 88.50 394 ARG A O 1
ATOM 3295 N N . ARG A 1 395 ? 62.361 4.724 -34.517 1.00 89.50 395 ARG A N 1
ATOM 3296 C CA . ARG A 1 395 ? 62.415 5.167 -33.113 1.00 89.50 395 ARG A CA 1
ATOM 3297 C C . ARG A 1 395 ? 61.088 5.784 -32.672 1.00 89.50 395 ARG A C 1
ATOM 3299 O O . ARG A 1 395 ? 60.625 5.501 -31.570 1.00 89.50 395 ARG A O 1
ATOM 3306 N N . LYS A 1 396 ? 60.433 6.560 -33.538 1.00 90.00 396 LYS A N 1
ATOM 3307 C CA . LYS A 1 396 ? 59.118 7.155 -33.270 1.00 90.00 396 LYS A CA 1
ATOM 3308 C C . LYS A 1 396 ? 58.010 6.104 -33.210 1.00 90.00 396 LYS A C 1
ATOM 3310 O O . LYS A 1 396 ? 57.178 6.174 -32.314 1.00 90.00 396 LYS A O 1
ATOM 3315 N N . ILE A 1 397 ? 58.035 5.106 -34.092 1.00 85.88 397 ILE A N 1
ATOM 3316 C CA . ILE A 1 397 ? 57.127 3.952 -34.060 1.00 85.88 397 ILE A CA 1
ATOM 3317 C C . ILE A 1 397 ? 57.321 3.169 -32.761 1.00 85.88 397 ILE A C 1
ATOM 3319 O O . ILE A 1 397 ? 56.345 2.952 -32.057 1.00 85.88 397 ILE A O 1
ATOM 3323 N N . LEU A 1 398 ? 58.558 2.836 -32.378 1.00 89.75 398 LEU A N 1
ATOM 3324 C CA . LEU A 1 398 ? 58.842 2.149 -31.110 1.00 89.75 398 LEU A CA 1
ATOM 3325 C C . LEU A 1 398 ? 58.392 2.968 -29.889 1.00 89.75 398 LEU A C 1
ATOM 3327 O O . LEU A 1 398 ? 57.845 2.409 -28.939 1.00 89.75 398 LEU A O 1
ATOM 3331 N N . GLY A 1 399 ? 58.577 4.292 -29.917 1.00 90.81 399 GLY A N 1
ATOM 3332 C CA . GLY A 1 399 ? 58.086 5.195 -28.874 1.00 90.81 399 GLY A CA 1
ATOM 3333 C C . GLY A 1 399 ? 56.558 5.223 -28.784 1.00 90.81 399 GLY A C 1
ATOM 3334 O O . GLY A 1 399 ? 56.004 5.138 -27.690 1.00 90.81 399 GLY A O 1
ATOM 3335 N N . LEU A 1 400 ? 55.866 5.270 -29.925 1.00 88.38 400 LEU A N 1
ATOM 3336 C CA . LEU A 1 400 ? 54.404 5.198 -29.984 1.00 88.38 400 LEU A CA 1
ATOM 3337 C C . LEU A 1 400 ? 53.885 3.819 -29.551 1.00 88.38 400 LEU A C 1
ATOM 3339 O O . LEU A 1 400 ? 52.895 3.734 -28.834 1.00 88.38 400 LEU A O 1
ATOM 3343 N N . GLU A 1 401 ? 54.563 2.732 -29.917 1.00 87.50 401 GLU A N 1
ATOM 3344 C CA . GLU A 1 401 ? 54.229 1.377 -29.469 1.00 87.50 401 GLU A CA 1
ATOM 3345 C C . GLU A 1 401 ? 54.399 1.210 -27.954 1.00 87.50 401 GLU A C 1
ATOM 3347 O O . GLU A 1 401 ? 53.577 0.547 -27.316 1.00 87.50 401 GLU A O 1
ATOM 3352 N N . ALA A 1 402 ? 55.432 1.821 -27.364 1.00 90.38 402 ALA A N 1
ATOM 3353 C CA . ALA A 1 402 ? 55.616 1.861 -25.916 1.00 90.38 402 ALA A CA 1
ATOM 3354 C C . ALA A 1 402 ? 54.482 2.640 -25.230 1.00 90.38 402 ALA A C 1
ATOM 3356 O O . ALA A 1 402 ? 53.858 2.111 -24.313 1.00 90.38 402 ALA A O 1
ATOM 3357 N N . GLN A 1 403 ? 54.124 3.821 -25.744 1.00 90.56 403 GLN A N 1
ATOM 3358 C CA . GLN A 1 403 ? 52.992 4.607 -25.235 1.00 90.56 403 GLN A CA 1
ATOM 3359 C C . GLN A 1 403 ? 51.660 3.856 -25.353 1.00 90.56 403 GLN A C 1
ATOM 3361 O O . GLN A 1 403 ? 50.846 3.877 -24.433 1.00 90.56 403 GLN A O 1
ATOM 3366 N N . VAL A 1 404 ? 51.432 3.131 -26.452 1.00 89.06 404 VAL A N 1
ATOM 3367 C CA . VAL A 1 404 ? 50.237 2.289 -26.619 1.00 89.06 404 VAL A CA 1
ATOM 3368 C C . VAL A 1 404 ? 50.214 1.149 -25.597 1.00 89.06 404 VAL A C 1
ATOM 3370 O O . VAL A 1 404 ? 49.143 0.812 -25.093 1.00 89.06 404 VAL A O 1
ATOM 3373 N N . LYS A 1 405 ? 51.363 0.543 -25.272 1.00 91.56 405 LYS A N 1
ATOM 3374 C CA . LYS A 1 405 ? 51.448 -0.483 -24.220 1.00 91.56 405 LYS A CA 1
ATOM 3375 C C . LYS A 1 405 ? 51.167 0.103 -22.838 1.00 91.56 405 LYS A C 1
ATOM 3377 O O . LYS A 1 405 ? 50.383 -0.488 -22.104 1.00 91.56 405 LYS A O 1
ATOM 3382 N N . GLU A 1 406 ? 51.731 1.264 -22.518 1.00 92.50 406 GLU A N 1
ATOM 3383 C CA . GLU A 1 406 ? 51.484 1.965 -21.252 1.00 92.50 406 GLU A CA 1
ATOM 3384 C C . GLU A 1 406 ? 50.007 2.352 -21.094 1.00 92.50 406 GLU A C 1
ATOM 3386 O O . GLU A 1 406 ? 49.395 2.075 -20.061 1.00 92.50 406 GLU A O 1
ATOM 3391 N N . LEU A 1 407 ? 49.389 2.901 -22.144 1.00 90.31 407 LEU A N 1
ATOM 3392 C CA . LEU A 1 407 ? 47.962 3.227 -22.145 1.00 90.31 407 LEU A CA 1
ATOM 3393 C C . LEU A 1 407 ? 47.085 1.980 -21.988 1.00 90.31 407 LEU A C 1
ATOM 3395 O O . LEU A 1 407 ? 46.106 2.024 -21.251 1.00 90.31 407 LEU A O 1
ATOM 3399 N N . LYS A 1 408 ? 47.447 0.850 -22.611 1.00 91.56 408 LYS A N 1
ATOM 3400 C CA . LYS A 1 408 ? 46.741 -0.426 -22.405 1.00 91.56 408 LYS A CA 1
ATOM 3401 C C . LYS A 1 408 ? 46.836 -0.900 -20.958 1.00 91.56 408 LYS A C 1
ATOM 3403 O O . LYS A 1 408 ? 45.810 -1.232 -20.377 1.00 91.56 408 LYS A O 1
ATOM 3408 N N . THR A 1 409 ? 48.027 -0.868 -20.356 1.00 91.75 409 THR A N 1
ATOM 3409 C CA . THR A 1 409 ? 48.183 -1.233 -18.939 1.00 91.75 409 THR A CA 1
ATOM 3410 C C . THR A 1 409 ? 47.397 -0.304 -18.016 1.00 91.75 409 THR A C 1
ATOM 3412 O O . THR A 1 409 ? 46.777 -0.766 -17.064 1.00 91.75 409 THR A O 1
ATOM 3415 N N . PHE A 1 410 ? 47.336 0.991 -18.338 1.00 93.44 410 PHE A N 1
ATOM 3416 C CA . PHE A 1 410 ? 46.536 1.957 -17.592 1.00 93.44 410 PHE A CA 1
ATOM 3417 C C . PHE A 1 410 ? 45.028 1.692 -17.726 1.00 93.44 410 PHE A C 1
ATOM 3419 O O . PHE A 1 410 ? 44.304 1.753 -16.734 1.00 93.44 410 PHE A O 1
ATOM 3426 N N . CYS A 1 411 ? 44.547 1.343 -18.924 1.00 89.38 411 CYS A N 1
ATOM 3427 C CA . CYS A 1 411 ? 43.166 0.908 -19.132 1.00 89.38 411 CYS A CA 1
ATOM 3428 C C . CYS A 1 411 ? 42.841 -0.360 -18.331 1.00 89.38 411 CYS A C 1
ATOM 3430 O O . CYS A 1 411 ? 41.808 -0.391 -17.666 1.00 89.38 411 CYS A O 1
ATOM 3432 N N . ASP A 1 412 ? 43.724 -1.362 -18.335 1.00 93.06 412 ASP A N 1
ATOM 3433 C CA . ASP A 1 412 ? 43.541 -2.598 -17.563 1.00 93.06 412 ASP A CA 1
ATOM 3434 C C . ASP A 1 412 ? 43.467 -2.315 -16.052 1.00 93.06 412 ASP A C 1
ATOM 3436 O O . ASP A 1 412 ? 42.638 -2.890 -15.339 1.00 93.06 412 ASP A O 1
ATOM 3440 N N . ASP A 1 413 ? 44.300 -1.404 -15.544 1.00 93.69 413 ASP A N 1
ATOM 3441 C CA . ASP A 1 413 ? 44.293 -1.009 -14.135 1.00 93.69 413 ASP A CA 1
ATOM 3442 C C . ASP A 1 413 ? 43.049 -0.193 -13.757 1.00 93.69 413 ASP A C 1
ATOM 3444 O O . ASP A 1 413 ? 42.463 -0.431 -12.695 1.00 93.69 413 ASP A O 1
ATOM 3448 N N . LEU A 1 414 ? 42.576 0.700 -14.634 1.00 91.81 414 LEU A N 1
ATOM 3449 C CA . LEU A 1 414 ? 41.291 1.383 -14.460 1.00 91.81 414 LEU A CA 1
ATOM 3450 C C . LEU A 1 414 ? 40.124 0.394 -14.460 1.00 91.81 414 LEU A C 1
ATOM 3452 O O . LEU A 1 414 ? 39.235 0.505 -13.620 1.00 91.81 414 LEU A O 1
ATOM 3456 N N . GLN A 1 415 ? 40.150 -0.609 -15.335 1.00 92.12 415 GLN A N 1
ATOM 3457 C CA . GLN A 1 415 ? 39.111 -1.631 -15.413 1.00 92.12 415 GLN A CA 1
ATOM 3458 C C . GLN A 1 415 ? 39.100 -2.519 -14.156 1.00 92.12 415 GLN A C 1
ATOM 3460 O O . GLN A 1 415 ? 38.039 -2.867 -13.638 1.00 92.12 415 GLN A O 1
ATOM 3465 N N . ARG A 1 416 ? 40.273 -2.824 -13.583 1.00 92.94 416 ARG A N 1
ATOM 3466 C CA . ARG A 1 416 ? 40.391 -3.489 -12.270 1.00 92.94 416 ARG A CA 1
ATOM 3467 C C . ARG A 1 416 ? 39.924 -2.607 -11.112 1.00 92.94 416 ARG A C 1
ATOM 3469 O O . ARG A 1 416 ? 39.390 -3.118 -10.128 1.00 92.94 416 ARG A O 1
ATOM 3476 N N . ALA A 1 417 ? 40.151 -1.297 -11.177 1.00 91.12 417 ALA A N 1
ATOM 3477 C CA . ALA A 1 417 ? 39.632 -0.364 -10.181 1.00 91.12 417 ALA A CA 1
ATOM 3478 C C . ALA A 1 417 ? 38.101 -0.260 -10.273 1.00 91.12 417 ALA A C 1
ATOM 3480 O O . ALA A 1 417 ? 37.423 -0.286 -9.248 1.00 91.12 417 ALA A O 1
ATOM 3481 N N . GLU A 1 418 ? 37.556 -0.233 -11.489 1.00 91.00 418 GLU A N 1
ATOM 3482 C CA . GLU A 1 418 ? 36.121 -0.229 -11.762 1.00 91.00 418 GLU A CA 1
ATOM 3483 C C . GLU A 1 418 ? 35.432 -1.479 -11.200 1.00 91.00 418 GLU A C 1
ATOM 3485 O O . GLU A 1 418 ? 34.423 -1.353 -10.507 1.00 91.00 418 GLU A O 1
ATOM 3490 N N . THR A 1 419 ? 35.983 -2.681 -11.419 1.00 91.25 419 THR A N 1
ATOM 3491 C CA . THR A 1 419 ? 35.409 -3.918 -10.857 1.00 91.25 419 THR A CA 1
ATOM 3492 C C . THR A 1 419 ? 35.427 -3.915 -9.330 1.00 91.25 419 THR A C 1
ATOM 3494 O O . THR A 1 419 ? 34.413 -4.219 -8.707 1.00 91.25 419 THR A O 1
ATOM 3497 N N . ARG A 1 420 ? 36.521 -3.466 -8.700 1.00 94.00 420 ARG A N 1
ATOM 3498 C CA . ARG A 1 420 ? 36.595 -3.323 -7.233 1.00 94.00 420 ARG A CA 1
ATOM 3499 C C . ARG A 1 420 ? 35.583 -2.319 -6.686 1.00 94.00 420 ARG A C 1
ATOM 3501 O O . ARG A 1 420 ? 35.026 -2.541 -5.611 1.00 94.00 420 ARG A O 1
ATOM 3508 N N . LEU A 1 421 ? 35.360 -1.210 -7.392 1.00 91.62 421 LEU A N 1
ATOM 3509 C CA . LEU A 1 421 ? 34.358 -0.217 -7.010 1.00 91.62 421 LEU A CA 1
ATOM 3510 C C . LEU A 1 421 ? 32.941 -0.770 -7.178 1.00 91.62 421 LEU A C 1
ATOM 3512 O O . LEU A 1 421 ? 32.138 -0.590 -6.269 1.00 91.62 421 LEU A O 1
ATOM 3516 N N . LYS A 1 422 ? 32.656 -1.511 -8.256 1.00 92.06 422 LYS A N 1
ATOM 3517 C CA . LYS A 1 422 ? 31.381 -2.223 -8.446 1.00 92.06 422 LYS A CA 1
ATOM 3518 C C . LYS A 1 422 ? 31.112 -3.221 -7.316 1.00 92.06 422 LYS A C 1
ATOM 3520 O O . LYS A 1 422 ? 30.035 -3.189 -6.731 1.00 92.06 422 LYS A O 1
ATOM 3525 N N . ASP A 1 423 ? 32.107 -4.014 -6.921 1.00 92.81 423 ASP A N 1
ATOM 3526 C CA . ASP A 1 423 ? 31.985 -4.950 -5.792 1.00 92.81 423 ASP A CA 1
ATOM 3527 C C . ASP A 1 423 ? 31.784 -4.236 -4.446 1.00 92.81 423 ASP A C 1
ATOM 3529 O O . ASP A 1 423 ? 31.148 -4.768 -3.532 1.00 92.81 423 ASP A O 1
ATOM 3533 N N . LYS A 1 424 ? 32.364 -3.040 -4.281 1.00 93.69 424 LYS A N 1
ATOM 3534 C CA . LYS A 1 424 ? 32.180 -2.217 -3.079 1.00 93.69 424 LYS A CA 1
ATOM 3535 C C . LYS A 1 424 ? 30.790 -1.583 -3.047 1.00 93.69 424 LYS A C 1
ATOM 3537 O O . LYS A 1 424 ? 30.166 -1.589 -1.992 1.00 93.69 424 LYS A O 1
ATOM 3542 N N . ILE A 1 425 ? 30.303 -1.091 -4.185 1.00 89.62 425 ILE A N 1
ATOM 3543 C CA . ILE A 1 425 ? 28.939 -0.579 -4.344 1.00 89.62 425 ILE A CA 1
ATOM 3544 C C . ILE A 1 425 ? 27.937 -1.689 -4.030 1.00 89.62 425 ILE A C 1
ATOM 3546 O O . ILE A 1 425 ? 27.101 -1.489 -3.160 1.00 89.62 425 ILE A O 1
ATOM 3550 N N . GLY A 1 426 ? 28.095 -2.886 -4.605 1.00 91.31 426 GLY A N 1
ATOM 3551 C CA . GLY A 1 426 ? 27.201 -4.014 -4.326 1.00 91.31 426 GLY A CA 1
ATOM 3552 C C . GLY A 1 426 ? 27.183 -4.431 -2.849 1.00 91.31 426 GLY A C 1
ATOM 3553 O O . GLY A 1 426 ? 26.133 -4.778 -2.313 1.00 91.31 426 GLY A O 1
ATOM 3554 N N . ARG A 1 427 ? 28.323 -4.345 -2.147 1.00 92.69 427 ARG A N 1
ATOM 3555 C CA . ARG A 1 427 ? 28.381 -4.566 -0.690 1.00 92.69 427 ARG A CA 1
ATOM 3556 C C . ARG A 1 427 ? 27.639 -3.489 0.098 1.00 92.69 427 ARG A C 1
ATOM 3558 O O . ARG A 1 427 ? 26.846 -3.834 0.966 1.00 92.69 427 ARG A O 1
ATOM 3565 N N . ILE A 1 428 ? 27.859 -2.216 -0.229 1.00 91.06 428 ILE A N 1
ATOM 3566 C CA . ILE A 1 428 ? 27.173 -1.091 0.421 1.00 91.06 428 ILE A CA 1
ATOM 3567 C C . ILE A 1 428 ? 25.666 -1.140 0.139 1.00 91.06 428 ILE A C 1
ATOM 3569 O O . ILE A 1 428 ? 24.875 -0.883 1.035 1.00 91.06 428 ILE A O 1
ATOM 3573 N N . GLU A 1 429 ? 25.243 -1.511 -1.068 1.00 89.06 429 GLU A N 1
ATOM 3574 C CA . GLU A 1 429 ? 23.829 -1.692 -1.417 1.00 89.06 429 GLU A CA 1
ATOM 3575 C C . GLU A 1 429 ? 23.191 -2.852 -0.644 1.00 89.06 429 GLU A C 1
ATOM 3577 O O . GLU A 1 429 ? 22.066 -2.723 -0.166 1.00 89.06 429 GLU A O 1
ATOM 3582 N N . ALA A 1 430 ? 23.910 -3.963 -0.462 1.00 90.44 430 ALA A N 1
ATOM 3583 C CA . ALA A 1 430 ? 23.441 -5.079 0.355 1.00 90.44 430 ALA A CA 1
ATOM 3584 C C . ALA A 1 430 ? 23.338 -4.709 1.845 1.00 90.44 430 ALA A C 1
ATOM 3586 O O . ALA A 1 430 ? 22.374 -5.092 2.505 1.00 90.44 430 ALA A O 1
ATOM 3587 N N . GLU A 1 431 ? 24.303 -3.954 2.377 1.00 89.38 431 GLU A N 1
ATOM 3588 C CA . GLU A 1 431 ? 24.249 -3.411 3.740 1.00 89.38 431 GLU A CA 1
ATOM 3589 C C . GLU A 1 431 ? 23.105 -2.405 3.896 1.00 89.38 431 GLU A C 1
ATOM 3591 O O . GLU A 1 431 ? 22.344 -2.505 4.855 1.00 89.38 431 GLU A O 1
ATOM 3596 N N . ARG A 1 432 ? 22.914 -1.502 2.925 1.00 89.94 432 ARG A N 1
ATOM 3597 C CA . ARG A 1 432 ? 21.793 -0.553 2.896 1.00 89.94 432 ARG A CA 1
ATOM 3598 C C . ARG A 1 432 ? 20.460 -1.287 2.935 1.00 89.94 432 ARG A C 1
ATOM 3600 O O . ARG A 1 432 ? 19.624 -0.951 3.761 1.00 89.94 432 ARG A O 1
ATOM 3607 N N . LYS A 1 433 ? 20.294 -2.322 2.108 1.00 89.44 433 LYS A N 1
ATOM 3608 C CA . LYS A 1 433 ? 19.070 -3.126 2.071 1.00 89.44 433 LYS A CA 1
ATOM 3609 C C . LYS A 1 433 ? 18.810 -3.838 3.401 1.00 89.44 433 LYS A C 1
ATOM 3611 O O . LYS A 1 433 ? 17.696 -3.800 3.895 1.00 89.44 433 LYS A O 1
ATOM 3616 N N . ARG A 1 434 ? 19.841 -4.408 4.035 1.00 91.12 434 ARG A N 1
ATOM 3617 C CA . ARG A 1 434 ? 19.709 -5.010 5.378 1.00 91.12 434 ARG A CA 1
ATOM 3618 C C . ARG A 1 434 ? 19.315 -3.990 6.447 1.00 91.12 434 ARG A C 1
ATOM 3620 O O . ARG A 1 434 ? 18.541 -4.320 7.337 1.00 91.12 434 ARG A O 1
ATOM 3627 N N . MET A 1 435 ? 19.854 -2.772 6.376 1.00 89.44 435 MET A N 1
ATOM 3628 C CA . MET A 1 435 ? 19.483 -1.690 7.291 1.00 89.44 435 MET A CA 1
ATOM 3629 C C . MET A 1 435 ? 18.061 -1.186 7.023 1.00 89.44 435 MET A C 1
ATOM 3631 O O . MET A 1 435 ? 17.350 -0.903 7.976 1.00 89.44 435 MET A O 1
ATOM 3635 N N . GLU A 1 436 ? 17.634 -1.106 5.759 1.00 88.38 436 GLU A N 1
ATOM 3636 C CA . GLU A 1 436 ? 16.250 -0.795 5.367 1.00 88.38 436 GLU A CA 1
ATOM 3637 C C . GLU A 1 436 ? 15.273 -1.860 5.886 1.00 88.38 436 GLU A C 1
ATOM 3639 O O . GLU A 1 436 ? 14.271 -1.503 6.500 1.00 88.38 436 GLU A O 1
ATOM 3644 N N . ASP A 1 437 ? 15.595 -3.146 5.716 1.00 89.56 437 ASP A N 1
ATOM 3645 C CA . ASP A 1 437 ? 14.790 -4.264 6.221 1.00 89.56 437 ASP A CA 1
ATOM 3646 C C . ASP A 1 437 ? 14.686 -4.211 7.759 1.00 89.56 437 ASP A C 1
ATOM 3648 O O . ASP A 1 437 ? 13.591 -4.278 8.313 1.00 89.56 437 ASP A O 1
ATOM 3652 N N . SER A 1 438 ? 15.806 -3.987 8.459 1.00 89.06 438 SER A N 1
ATOM 3653 C CA . SER A 1 438 ? 15.823 -3.843 9.923 1.00 89.06 438 SER A CA 1
ATOM 3654 C C . SER A 1 438 ? 15.069 -2.598 10.406 1.00 89.06 438 SER A C 1
ATOM 3656 O O . SER A 1 438 ? 14.392 -2.650 11.432 1.00 89.06 438 SER A O 1
ATOM 3658 N N . LEU A 1 439 ? 15.139 -1.482 9.673 1.00 86.06 439 LEU A N 1
ATOM 3659 C CA . LEU A 1 439 ? 14.343 -0.292 9.971 1.00 86.06 439 LEU A CA 1
ATOM 3660 C C . LEU A 1 439 ? 12.847 -0.589 9.796 1.00 86.06 439 LEU A C 1
ATOM 3662 O O . LEU A 1 439 ? 12.053 -0.167 10.630 1.00 86.06 439 LEU A O 1
ATOM 3666 N N . GLY A 1 440 ? 12.485 -1.349 8.757 1.00 88.38 440 GLY A N 1
ATOM 3667 C CA . GLY A 1 440 ? 11.134 -1.860 8.527 1.00 88.38 440 GLY A CA 1
ATOM 3668 C C . GLY A 1 440 ? 10.619 -2.674 9.714 1.00 88.38 440 GLY A C 1
ATOM 3669 O O . GLY A 1 440 ? 9.571 -2.352 10.270 1.00 88.38 440 GLY A O 1
ATOM 3670 N N . GLU A 1 441 ? 11.406 -3.643 10.186 1.00 89.50 441 GLU A N 1
ATOM 3671 C CA . GLU A 1 441 ? 11.077 -4.448 11.370 1.00 89.50 441 GLU A CA 1
ATOM 3672 C C . GLU A 1 441 ? 10.890 -3.587 12.630 1.00 89.50 441 GLU A C 1
ATOM 3674 O O . GLU A 1 441 ? 9.932 -3.779 13.378 1.00 89.50 441 GLU A O 1
ATOM 3679 N N . VAL A 1 442 ? 11.759 -2.596 12.858 1.00 85.69 442 VAL A N 1
ATOM 3680 C CA . VAL A 1 442 ? 11.628 -1.665 13.994 1.00 85.69 442 VAL A CA 1
ATOM 3681 C C . VAL A 1 442 ? 10.384 -0.782 13.852 1.00 85.69 442 VAL A C 1
ATOM 3683 O O . VAL A 1 442 ? 9.712 -0.503 14.848 1.00 85.69 442 VAL A O 1
ATOM 3686 N N . THR A 1 443 ? 10.032 -0.350 12.637 1.00 85.38 443 THR A N 1
ATOM 3687 C CA . THR A 1 443 ? 8.794 0.408 12.407 1.00 85.38 443 THR A CA 1
ATOM 3688 C C . THR A 1 443 ? 7.546 -0.440 12.621 1.00 85.38 443 THR A C 1
ATOM 3690 O O . THR A 1 443 ? 6.593 0.058 13.221 1.00 85.38 443 THR A O 1
ATOM 3693 N N . ASP A 1 444 ? 7.561 -1.709 12.211 1.00 88.25 444 ASP A N 1
ATOM 3694 C CA . ASP A 1 444 ? 6.461 -2.651 12.425 1.00 88.25 444 ASP A CA 1
ATOM 3695 C C . ASP A 1 444 ? 6.278 -2.929 13.923 1.00 88.25 444 ASP A C 1
ATOM 3697 O O . ASP A 1 444 ? 5.174 -2.776 14.447 1.00 88.25 444 ASP A O 1
ATOM 3701 N N . GLN A 1 445 ? 7.370 -3.186 14.652 1.00 86.81 445 GLN A N 1
ATOM 3702 C CA . GLN A 1 445 ? 7.351 -3.300 16.115 1.00 86.81 445 GLN A CA 1
ATOM 3703 C C . GLN A 1 445 ? 6.819 -2.019 16.776 1.00 86.81 445 GLN A C 1
ATOM 3705 O O . GLN A 1 445 ? 5.996 -2.075 17.688 1.00 86.81 445 GLN A O 1
ATOM 3710 N N . GLY A 1 446 ? 7.231 -0.839 16.302 1.00 85.94 446 GLY A N 1
ATOM 3711 C CA . GLY A 1 446 ? 6.714 0.444 16.785 1.00 85.94 446 GLY A CA 1
ATOM 3712 C C . GLY A 1 446 ? 5.205 0.611 16.566 1.00 85.94 446 GLY A C 1
ATOM 3713 O O . GLY A 1 446 ? 4.506 1.145 17.433 1.00 85.94 446 GLY A O 1
ATOM 3714 N N . GLN A 1 447 ? 4.678 0.130 15.437 1.00 84.81 447 GLN A N 1
ATOM 3715 C CA . GLN A 1 447 ? 3.239 0.115 15.162 1.00 84.81 447 GLN A CA 1
ATOM 3716 C C . GLN A 1 447 ? 2.495 -0.877 16.062 1.00 84.81 447 GLN A C 1
ATOM 3718 O O . GLN A 1 447 ? 1.431 -0.530 16.578 1.00 84.81 447 GLN A O 1
ATOM 3723 N N . GLU A 1 448 ? 3.059 -2.061 16.305 1.00 88.00 448 GLU A N 1
ATOM 3724 C CA . GLU A 1 448 ? 2.516 -3.051 17.242 1.00 88.00 448 GLU A CA 1
ATOM 3725 C C . GLU A 1 448 ? 2.448 -2.492 18.667 1.00 88.00 448 GLU A C 1
ATOM 3727 O O . GLU A 1 448 ? 1.375 -2.492 19.275 1.00 88.00 448 GLU A O 1
ATOM 3732 N N . PHE A 1 449 ? 3.531 -1.890 19.170 1.00 86.31 449 PHE A N 1
ATOM 3733 C CA . PHE A 1 449 ? 3.524 -1.216 20.472 1.00 86.31 449 PHE A CA 1
ATOM 3734 C C . PHE A 1 449 ? 2.500 -0.078 20.531 1.00 86.31 449 PHE A C 1
ATOM 3736 O O . PHE A 1 449 ? 1.841 0.113 21.553 1.00 86.31 449 PHE A O 1
ATOM 3743 N N . ALA A 1 450 ? 2.313 0.675 19.443 1.00 87.12 450 ALA A N 1
ATOM 3744 C CA . ALA A 1 450 ? 1.292 1.716 19.381 1.00 87.12 450 ALA A CA 1
ATOM 3745 C C . ALA A 1 450 ? -0.141 1.153 19.368 1.00 87.12 450 ALA A C 1
ATOM 3747 O O . ALA A 1 450 ? -1.049 1.825 19.858 1.00 87.12 450 ALA A O 1
ATOM 3748 N N . MET A 1 451 ? -0.374 -0.038 18.806 1.00 90.31 451 MET A N 1
ATOM 3749 C CA . MET A 1 451 ? -1.667 -0.725 18.904 1.00 90.31 451 MET A CA 1
ATOM 3750 C C . MET A 1 451 ? -1.923 -1.190 20.339 1.00 90.31 451 MET A C 1
ATOM 3752 O O . MET A 1 451 ? -2.938 -0.802 20.911 1.00 90.31 451 MET A O 1
ATOM 3756 N N . VAL A 1 452 ? -0.959 -1.884 20.955 1.00 90.31 452 VAL A N 1
ATOM 3757 C CA . VAL A 1 452 ? -1.056 -2.334 22.355 1.00 90.31 452 VAL A CA 1
ATOM 3758 C C . VAL A 1 452 ? -1.279 -1.152 23.301 1.00 90.31 452 VAL A C 1
ATOM 3760 O O . VAL A 1 452 ? -2.116 -1.223 24.197 1.00 90.31 452 VAL A O 1
ATOM 3763 N N . ARG A 1 453 ? -0.595 -0.020 23.084 1.00 88.06 453 ARG A N 1
ATOM 3764 C CA . ARG A 1 453 ? -0.798 1.187 23.897 1.00 88.06 453 ARG A CA 1
ATOM 3765 C C . ARG A 1 453 ? -2.227 1.729 23.790 1.00 88.06 453 ARG A C 1
ATOM 3767 O O . ARG A 1 453 ? -2.812 2.044 24.819 1.00 88.06 453 ARG A O 1
ATOM 3774 N N . ARG A 1 454 ? -2.798 1.811 22.581 1.00 91.50 454 ARG A N 1
ATOM 3775 C CA . ARG A 1 454 ? -4.194 2.260 22.388 1.00 91.50 454 ARG A CA 1
ATOM 3776 C C . ARG A 1 454 ? -5.192 1.320 23.057 1.00 91.50 454 ARG A C 1
ATOM 3778 O O . ARG A 1 454 ? -6.199 1.769 23.590 1.00 91.50 454 ARG A O 1
ATOM 3785 N N . GLU A 1 455 ? -4.909 0.026 23.038 1.00 90.50 455 GLU A N 1
ATOM 3786 C CA . GLU A 1 455 ? -5.763 -0.985 23.654 1.00 90.50 455 GLU A CA 1
ATOM 3787 C C . GLU A 1 455 ? -5.717 -0.912 25.186 1.00 90.50 455 GLU A C 1
ATOM 3789 O O . GLU A 1 455 ? -6.758 -0.919 25.843 1.00 90.50 455 GLU A O 1
ATOM 3794 N N . LEU A 1 456 ? -4.527 -0.715 25.763 1.00 87.44 456 LEU A N 1
ATOM 3795 C CA . LEU A 1 456 ? -4.366 -0.436 27.192 1.00 87.44 456 LEU A CA 1
ATOM 3796 C C . LEU A 1 456 ? -5.032 0.885 27.608 1.00 87.44 456 LEU A C 1
ATOM 3798 O O . LEU A 1 456 ? -5.670 0.929 28.657 1.00 87.44 456 LEU A O 1
ATOM 3802 N N . GLU A 1 457 ? -4.931 1.938 26.790 1.00 89.94 457 GLU A N 1
ATOM 3803 C CA . GLU A 1 457 ? -5.644 3.208 27.000 1.00 89.94 457 GLU A CA 1
ATOM 3804 C C . GLU A 1 457 ? -7.171 2.992 26.995 1.00 89.94 457 GLU A C 1
ATOM 3806 O O . GLU A 1 457 ? -7.856 3.458 27.904 1.00 89.94 457 GLU A O 1
ATOM 3811 N N . SER A 1 458 ? -7.705 2.204 26.054 1.00 90.19 458 SER A N 1
ATOM 3812 C CA . SER A 1 458 ? -9.136 1.863 26.005 1.00 90.19 458 SER A CA 1
ATOM 3813 C C . SER A 1 458 ? -9.590 1.073 27.237 1.00 90.19 458 SER A C 1
ATOM 3815 O O . SER A 1 458 ? -10.612 1.401 27.844 1.00 90.19 458 SER A O 1
ATOM 3817 N N . ARG A 1 459 ? -8.813 0.065 27.659 1.00 90.06 459 ARG A N 1
ATOM 3818 C CA . ARG A 1 459 ? -9.101 -0.714 28.877 1.00 90.06 459 ARG A CA 1
ATOM 3819 C C . ARG A 1 459 ? -9.041 0.152 30.135 1.00 90.06 459 ARG A C 1
ATOM 3821 O O . ARG A 1 459 ? -9.848 -0.042 31.044 1.00 90.06 459 ARG A O 1
ATOM 3828 N N . LEU A 1 460 ? -8.119 1.114 30.195 1.00 89.44 460 LEU A N 1
ATOM 3829 C CA . LEU A 1 460 ? -8.033 2.076 31.293 1.00 89.44 460 LEU A CA 1
ATOM 3830 C C . LEU A 1 460 ? -9.266 2.987 31.329 1.00 89.44 460 LEU A C 1
ATOM 3832 O O . LEU A 1 460 ? -9.861 3.152 32.393 1.00 89.44 460 LEU A O 1
ATOM 3836 N N . ASP A 1 461 ? -9.678 3.536 30.187 1.00 91.75 461 ASP A N 1
ATOM 3837 C CA . ASP A 1 461 ? -10.877 4.374 30.082 1.00 91.75 461 ASP A CA 1
ATOM 3838 C C . ASP A 1 461 ? -12.139 3.611 30.501 1.00 91.75 461 ASP A C 1
ATOM 3840 O O . ASP A 1 461 ? -13.002 4.143 31.204 1.00 91.75 461 ASP A O 1
ATOM 3844 N N . GLU A 1 462 ? -12.254 2.345 30.107 1.00 90.94 462 GLU A N 1
ATOM 3845 C CA . GLU A 1 462 ? -13.371 1.487 30.484 1.00 90.94 462 GLU A CA 1
ATOM 3846 C C . GLU A 1 462 ? -13.361 1.142 31.979 1.00 90.94 462 GLU A C 1
ATOM 3848 O O . GLU A 1 462 ? -14.393 1.257 32.648 1.00 90.94 462 GLU A O 1
ATOM 3853 N N . ALA A 1 463 ? -12.193 0.829 32.549 1.00 87.75 463 ALA A N 1
ATOM 3854 C CA . ALA A 1 463 ? -12.032 0.653 33.990 1.00 87.75 463 ALA A CA 1
ATOM 3855 C C . ALA A 1 463 ? -12.393 1.933 34.764 1.00 87.75 463 ALA A C 1
ATOM 3857 O O . ALA A 1 463 ? -13.082 1.864 35.783 1.00 87.75 463 ALA A O 1
ATOM 3858 N N . GLN A 1 464 ? -12.014 3.112 34.260 1.00 90.50 464 GLN A N 1
ATOM 3859 C CA . GLN A 1 464 ? -12.387 4.399 34.851 1.00 90.50 464 GLN A CA 1
ATOM 3860 C C . GLN A 1 464 ? -13.895 4.668 34.765 1.00 90.50 464 GLN A C 1
ATOM 3862 O O . GLN A 1 464 ? -14.478 5.186 35.719 1.00 90.50 464 GLN A O 1
ATOM 3867 N N . ARG A 1 465 ? -14.556 4.320 33.652 1.00 92.50 465 ARG A N 1
ATOM 3868 C CA . ARG A 1 465 ? -16.023 4.419 33.527 1.00 92.50 465 ARG A CA 1
ATOM 3869 C C . ARG A 1 465 ? -16.728 3.473 34.495 1.00 92.50 465 ARG A C 1
ATOM 3871 O O . ARG A 1 465 ? -17.666 3.895 35.168 1.00 92.50 465 ARG A O 1
ATOM 3878 N N . ASN A 1 466 ? -16.250 2.235 34.610 1.00 92.12 466 ASN A N 1
ATOM 3879 C CA . ASN A 1 466 ? -16.778 1.253 35.555 1.00 92.12 466 ASN A CA 1
ATOM 3880 C C . ASN A 1 466 ? -16.596 1.710 37.008 1.00 92.12 466 ASN A C 1
ATOM 3882 O O . ASN A 1 466 ? -17.536 1.601 37.790 1.00 92.12 466 ASN A O 1
ATOM 3886 N N . LEU A 1 467 ? -15.441 2.289 37.353 1.00 90.81 467 LEU A N 1
ATOM 3887 C CA . LEU A 1 467 ? -15.202 2.869 38.674 1.00 90.81 467 LEU A CA 1
ATOM 3888 C C . LEU A 1 467 ? -16.174 4.019 38.960 1.00 90.81 467 LEU A C 1
ATOM 3890 O O . LEU A 1 467 ? -16.803 4.017 40.009 1.00 90.81 467 LEU A O 1
ATOM 3894 N N . LYS A 1 468 ? -16.359 4.957 38.018 1.00 90.12 468 LYS A N 1
ATOM 3895 C CA . LYS A 1 468 ? -17.330 6.059 38.162 1.00 90.12 468 LYS A CA 1
ATOM 3896 C C . LYS A 1 468 ? -18.756 5.547 38.368 1.00 90.12 468 LYS A C 1
ATOM 3898 O O . LYS A 1 468 ? -19.464 6.076 39.218 1.00 90.12 468 LYS A O 1
ATOM 3903 N N . ARG A 1 469 ? -19.167 4.515 37.621 1.00 94.19 469 ARG A N 1
ATOM 3904 C CA . ARG A 1 469 ? -20.480 3.877 37.797 1.00 94.19 469 ARG A CA 1
ATOM 3905 C C . ARG A 1 469 ? -20.609 3.251 39.186 1.00 94.19 469 ARG A C 1
ATOM 3907 O O . ARG A 1 469 ? -21.593 3.509 39.862 1.00 94.19 469 ARG A O 1
ATOM 3914 N N . LEU A 1 470 ? -19.598 2.508 39.634 1.00 88.88 470 LEU A N 1
ATOM 3915 C CA . LEU A 1 470 ? -19.597 1.884 40.959 1.00 88.88 470 LEU A CA 1
ATOM 3916 C C . LEU A 1 470 ? -19.593 2.924 42.092 1.00 88.88 470 LEU A C 1
ATOM 3918 O O . LEU A 1 470 ? -20.223 2.712 43.122 1.00 88.88 470 LEU A O 1
ATOM 3922 N N . THR A 1 471 ? -18.907 4.057 41.912 1.00 90.75 471 THR A N 1
ATOM 3923 C CA . THR A 1 471 ? -18.955 5.183 42.855 1.00 90.75 471 THR A CA 1
ATOM 3924 C C . THR A 1 471 ? -20.364 5.763 42.952 1.00 90.75 471 THR A C 1
ATOM 3926 O O . THR A 1 471 ? -20.839 5.954 44.065 1.00 90.75 471 THR A O 1
ATOM 3929 N N . LEU A 1 472 ? -21.049 5.976 41.823 1.00 93.56 472 LEU A N 1
ATOM 3930 C CA . LEU A 1 472 ? -22.442 6.439 41.820 1.00 93.56 472 LEU A CA 1
ATOM 3931 C C . LEU A 1 472 ? -23.377 5.423 42.488 1.00 93.56 472 LEU A C 1
ATOM 3933 O O . LEU A 1 472 ? -24.157 5.799 43.353 1.00 93.56 472 LEU A O 1
ATOM 3937 N N . GLU A 1 473 ? -23.248 4.134 42.166 1.00 91.06 473 GLU A N 1
ATOM 3938 C CA . GLU A 1 473 ? -24.031 3.065 42.808 1.00 91.06 473 GLU A CA 1
ATOM 3939 C C . GLU A 1 473 ? -23.789 3.016 44.327 1.00 91.06 473 GLU A C 1
ATOM 3941 O O . GLU A 1 473 ? -24.718 2.808 45.108 1.00 91.06 473 GLU A O 1
ATOM 3946 N N . TYR A 1 474 ? -22.548 3.234 44.770 1.00 90.50 474 TYR A N 1
ATOM 3947 C CA . TYR A 1 474 ? -22.214 3.318 46.190 1.00 90.50 474 TYR A CA 1
ATOM 3948 C C . TYR A 1 474 ? -22.832 4.555 46.858 1.00 90.50 474 TYR A C 1
ATOM 3950 O O . TYR A 1 474 ? -23.358 4.445 47.965 1.00 90.50 474 TYR A O 1
ATOM 3958 N N . GLU A 1 475 ? -22.798 5.717 46.200 1.00 92.00 475 GLU A N 1
ATOM 3959 C CA . GLU A 1 475 ? -23.426 6.952 46.686 1.00 92.00 475 GLU A CA 1
ATOM 3960 C C . GLU A 1 475 ? -24.952 6.806 46.795 1.00 92.00 475 GLU A C 1
ATOM 3962 O O . GLU A 1 475 ? -25.517 7.129 47.841 1.00 92.00 475 GLU A O 1
ATOM 3967 N N . GLU A 1 476 ? -25.606 6.231 45.783 1.00 92.25 476 GLU A N 1
ATOM 3968 C CA . GLU A 1 476 ? -27.046 5.936 45.782 1.00 92.25 476 GLU A CA 1
ATOM 3969 C C . GLU A 1 476 ? -27.428 4.949 46.894 1.00 92.25 476 GLU A C 1
ATOM 3971 O O . GLU A 1 476 ? -28.409 5.151 47.617 1.00 92.25 476 GLU A O 1
ATOM 3976 N N . LEU A 1 477 ? -26.639 3.885 47.083 1.00 90.88 477 LEU A N 1
ATOM 3977 C CA . LEU A 1 477 ? -26.868 2.916 48.153 1.00 90.88 477 LEU A CA 1
ATOM 3978 C C . LEU A 1 477 ? -26.661 3.548 49.536 1.00 90.88 477 LEU A C 1
ATOM 3980 O O . LEU A 1 477 ? -27.403 3.253 50.476 1.00 90.88 477 LEU A O 1
ATOM 3984 N N . GLN A 1 478 ? -25.672 4.435 49.667 1.00 91.75 478 GLN A N 1
ATOM 3985 C CA . GLN A 1 478 ? -25.426 5.192 50.889 1.00 91.75 478 GLN A CA 1
ATOM 3986 C C . GLN A 1 478 ? -26.583 6.157 51.193 1.00 91.75 478 GLN A C 1
ATOM 3988 O O . GLN A 1 478 ? -26.968 6.284 52.358 1.00 91.75 478 GLN A O 1
ATOM 3993 N N . GLU A 1 479 ? -27.162 6.804 50.181 1.00 91.50 479 GLU A N 1
ATOM 3994 C CA . GLU A 1 479 ? -28.345 7.657 50.328 1.00 91.50 479 GLU A CA 1
ATOM 3995 C C . GLU A 1 479 ? -29.571 6.836 50.753 1.00 91.50 479 GLU A C 1
ATOM 3997 O O . GLU A 1 479 ? -30.169 7.140 51.787 1.00 91.50 479 GLU A O 1
ATOM 4002 N N . CYS A 1 480 ? -29.845 5.709 50.083 1.00 90.50 480 CYS A N 1
ATOM 4003 C CA . CYS A 1 480 ? -30.911 4.776 50.470 1.00 90.50 480 CYS A CA 1
ATOM 4004 C C . CYS A 1 480 ? -30.750 4.277 51.915 1.00 90.50 480 CYS A C 1
ATOM 4006 O O . CYS A 1 480 ? -31.719 4.200 52.672 1.00 90.50 480 CYS A O 1
ATOM 4008 N N . TYR A 1 481 ? -29.519 3.962 52.327 1.00 88.56 481 TYR A N 1
ATOM 4009 C CA . TYR A 1 481 ? -29.220 3.560 53.699 1.00 88.56 481 TYR A CA 1
ATOM 4010 C C . TYR A 1 481 ? -29.493 4.687 54.706 1.00 88.56 481 TYR A C 1
ATOM 4012 O O . TYR A 1 481 ? -30.036 4.437 55.785 1.00 88.56 481 TYR A O 1
ATOM 4020 N N . GLN A 1 482 ? -29.159 5.937 54.370 1.00 90.00 482 GLN A N 1
ATOM 4021 C CA . GLN A 1 482 ? -29.514 7.083 55.208 1.00 90.00 482 GLN A CA 1
ATOM 4022 C C . GLN A 1 482 ? -31.028 7.311 55.264 1.00 90.00 482 GLN A C 1
ATOM 4024 O O . GLN A 1 482 ? -31.543 7.625 56.339 1.00 90.00 482 GLN A O 1
ATOM 4029 N N . GLU A 1 483 ? -31.746 7.130 54.153 1.00 89.50 483 GLU A N 1
ATOM 4030 C CA . GLU A 1 483 ? -33.210 7.156 54.116 1.00 89.50 483 GLU A CA 1
ATOM 4031 C C . GLU A 1 483 ? -33.805 6.117 55.070 1.00 89.50 483 GLU A C 1
ATOM 4033 O O . GLU A 1 483 ? -34.676 6.451 55.870 1.00 89.50 483 GLU A O 1
ATOM 4038 N N . GLU A 1 484 ? -33.300 4.884 55.048 1.00 83.56 484 GLU A N 1
ATOM 4039 C CA . GLU A 1 484 ? -33.741 3.815 55.948 1.00 83.56 484 GLU A CA 1
ATOM 4040 C C . GLU A 1 484 ? -33.458 4.132 57.420 1.00 83.56 484 GLU A C 1
ATOM 4042 O O . GLU A 1 484 ? -34.304 3.912 58.290 1.00 83.56 484 GLU A O 1
ATOM 4047 N N . ILE A 1 485 ? -32.306 4.738 57.730 1.00 90.62 485 ILE A N 1
ATOM 4048 C CA . ILE A 1 485 ? -32.039 5.239 59.086 1.00 90.62 485 ILE A CA 1
ATOM 4049 C C . ILE A 1 485 ? -33.078 6.296 59.484 1.00 90.62 485 ILE A C 1
ATOM 4051 O O . ILE A 1 485 ? -33.639 6.215 60.581 1.00 90.62 485 ILE A O 1
ATOM 4055 N N . ARG A 1 486 ? -33.380 7.261 58.604 1.00 92.62 486 ARG A N 1
ATOM 4056 C CA . ARG A 1 486 ? -34.395 8.297 58.864 1.00 92.62 486 ARG A CA 1
ATOM 4057 C C . ARG A 1 486 ? -35.779 7.681 59.070 1.00 92.62 486 ARG A C 1
ATOM 4059 O O . ARG A 1 486 ? -36.476 8.070 60.007 1.00 92.62 486 ARG A O 1
ATOM 4066 N N . GLN A 1 487 ? -36.165 6.703 58.251 1.00 87.50 487 GLN A N 1
ATOM 4067 C CA . GLN A 1 487 ? -37.431 5.981 58.388 1.00 87.50 487 GLN A CA 1
ATOM 4068 C C . GLN A 1 487 ? -37.497 5.211 59.707 1.00 87.50 487 GLN A C 1
ATOM 4070 O O . GLN A 1 487 ? -38.488 5.309 60.432 1.00 87.50 487 GLN A O 1
ATOM 4075 N N . LYS A 1 488 ? -36.426 4.509 60.081 1.00 90.62 488 LYS A N 1
ATOM 4076 C CA . LYS A 1 488 ? -36.323 3.808 61.363 1.00 90.62 488 LYS A CA 1
ATOM 4077 C C . LYS A 1 488 ? -36.451 4.762 62.551 1.00 90.62 488 LYS A C 1
ATOM 4079 O O . LYS A 1 488 ? -37.148 4.439 63.513 1.00 90.62 488 LYS A O 1
ATOM 4084 N N . ASP A 1 489 ? -35.829 5.935 62.493 1.00 90.75 489 ASP A N 1
ATOM 4085 C CA . ASP A 1 489 ? -35.960 6.957 63.536 1.00 90.75 489 ASP A CA 1
ATOM 4086 C C . ASP A 1 489 ? -37.382 7.539 63.597 1.00 90.75 489 ASP A C 1
ATOM 4088 O O . ASP A 1 489 ? -37.915 7.755 64.690 1.00 90.75 489 ASP A O 1
ATOM 4092 N N . GLN A 1 490 ? -38.037 7.726 62.448 1.00 90.38 490 GLN A N 1
ATOM 4093 C CA . GLN A 1 490 ? -39.444 8.128 62.357 1.00 90.38 490 GLN A CA 1
ATOM 4094 C C . GLN A 1 490 ? -40.371 7.074 62.994 1.00 90.38 490 GLN A C 1
ATOM 4096 O O . GLN A 1 490 ? -41.243 7.402 63.804 1.00 90.38 490 GLN A O 1
ATOM 4101 N N . LEU A 1 491 ? -40.151 5.791 62.689 1.00 86.69 491 LEU A N 1
ATOM 4102 C CA . LEU A 1 491 ? -40.881 4.665 63.277 1.00 86.69 491 LEU A CA 1
ATOM 4103 C C . LEU A 1 491 ? -40.631 4.550 64.784 1.00 86.69 491 LEU A C 1
ATOM 4105 O O . LEU A 1 491 ? -41.540 4.250 65.551 1.00 86.69 491 LEU A O 1
ATOM 4109 N N . LYS A 1 492 ? -39.412 4.843 65.242 1.00 91.88 492 LYS A N 1
ATOM 4110 C CA . LYS A 1 492 ? -39.085 4.850 66.670 1.00 91.88 492 LYS A CA 1
ATOM 4111 C C . LYS A 1 492 ? -39.810 5.971 67.418 1.00 91.88 492 LYS A C 1
ATOM 4113 O O . LYS A 1 492 ? -40.298 5.731 68.518 1.00 91.88 492 LYS A O 1
ATOM 4118 N N . LYS A 1 493 ? -39.923 7.166 66.824 1.00 91.50 493 LYS A N 1
ATOM 4119 C CA . LYS A 1 493 ? -40.716 8.275 67.389 1.00 91.50 493 LYS A CA 1
ATOM 4120 C C . LYS A 1 493 ? -42.195 7.908 67.487 1.00 91.50 493 LYS A C 1
ATOM 4122 O O . LYS A 1 493 ? -42.746 7.951 68.578 1.00 91.50 493 LYS A O 1
ATOM 4127 N N . THR A 1 494 ? -42.795 7.445 66.391 1.00 88.69 494 THR A N 1
ATOM 4128 C CA . THR A 1 494 ? -44.215 7.044 66.381 1.00 88.69 494 THR A CA 1
ATOM 4129 C C . THR A 1 494 ? -44.506 5.894 67.345 1.00 88.69 494 THR A C 1
ATOM 4131 O O . THR A 1 494 ? -45.512 5.926 68.047 1.00 88.69 494 THR A O 1
ATOM 4134 N N . LYS A 1 495 ? -43.606 4.908 67.460 1.00 91.69 495 LYS A N 1
ATOM 4135 C CA . LYS A 1 495 ? -43.695 3.861 68.485 1.00 91.69 495 LYS A CA 1
ATOM 4136 C C . LYS A 1 495 ? -43.717 4.453 69.898 1.00 91.69 495 LYS A C 1
ATOM 4138 O O . LYS A 1 495 ? -44.567 4.061 70.691 1.00 91.69 495 LYS A O 1
ATOM 4143 N N . ASN A 1 496 ? -42.803 5.371 70.214 1.00 91.44 496 ASN A N 1
ATOM 4144 C CA . ASN A 1 496 ? -42.757 6.004 71.533 1.00 91.44 496 ASN A CA 1
ATOM 4145 C C . ASN A 1 496 ? -44.041 6.803 71.816 1.00 91.44 496 ASN A C 1
ATOM 4147 O O . ASN A 1 496 ? -44.577 6.708 72.915 1.00 91.44 496 ASN A O 1
ATOM 4151 N N . ASP A 1 497 ? -44.571 7.522 70.823 1.00 90.81 497 ASP A N 1
ATOM 4152 C CA . ASP A 1 497 ? -45.830 8.266 70.951 1.00 90.81 497 ASP A CA 1
ATOM 4153 C C . ASP A 1 497 ? -47.019 7.323 71.212 1.00 90.81 497 ASP A C 1
ATOM 4155 O O . ASP A 1 497 ? -47.875 7.610 72.049 1.00 90.81 497 ASP A O 1
ATOM 4159 N N . LEU A 1 498 ? -47.059 6.160 70.550 1.00 85.62 498 LEU A N 1
ATOM 4160 C CA . LEU A 1 498 ? -48.069 5.125 70.799 1.00 85.62 498 LEU A CA 1
ATOM 4161 C C . LEU A 1 498 ? -47.924 4.495 72.192 1.00 85.62 498 LEU A C 1
ATOM 4163 O O . LEU A 1 498 ? -48.925 4.224 72.854 1.00 85.62 498 LEU A O 1
ATOM 4167 N N . GLU A 1 499 ? -46.697 4.274 72.667 1.00 88.06 499 GLU A N 1
ATOM 4168 C CA . GLU A 1 499 ? -46.437 3.799 74.032 1.00 88.06 499 GLU A CA 1
ATOM 4169 C C . GLU A 1 499 ? -46.852 4.838 75.092 1.00 88.06 499 GLU A C 1
ATOM 4171 O O . GLU A 1 499 ? -47.411 4.473 76.131 1.00 88.06 499 GLU A O 1
ATOM 4176 N N . GLU A 1 500 ? -46.646 6.130 74.822 1.00 91.88 500 GLU A N 1
ATOM 4177 C CA . GLU A 1 500 ? -47.114 7.249 75.650 1.00 91.88 500 GLU A CA 1
ATOM 4178 C C . GLU A 1 500 ? -48.651 7.298 75.687 1.00 91.88 500 GLU A C 1
ATOM 4180 O O . GLU A 1 500 ? -49.246 7.347 76.767 1.00 91.88 500 GLU A O 1
ATOM 4185 N N . GLN A 1 501 ? -49.310 7.198 74.526 1.00 88.25 501 GLN A N 1
ATOM 4186 C CA . GLN A 1 501 ? -50.772 7.128 74.425 1.00 88.25 501 GLN A CA 1
ATOM 4187 C C . GLN A 1 501 ? -51.335 5.915 75.168 1.00 88.25 501 GLN A C 1
ATOM 4189 O O . GLN A 1 501 ? -52.300 6.055 75.920 1.00 88.25 501 GLN A O 1
ATOM 4194 N N . LYS A 1 502 ? -50.703 4.744 75.036 1.00 88.56 502 LYS A N 1
ATOM 4195 C CA . LYS A 1 502 ? -51.074 3.543 75.791 1.00 88.56 502 LYS A CA 1
ATOM 4196 C C . LYS A 1 502 ? -50.963 3.780 77.298 1.00 88.56 502 LYS A C 1
ATOM 4198 O O . LYS A 1 502 ? -51.910 3.497 78.021 1.00 88.56 502 LYS A O 1
ATOM 4203 N N . ARG A 1 503 ? -49.870 4.387 77.775 1.00 89.38 503 ARG A N 1
ATOM 4204 C CA . ARG A 1 503 ? -49.715 4.767 79.192 1.00 89.38 503 ARG A CA 1
ATOM 4205 C C . ARG A 1 503 ? -50.789 5.741 79.672 1.00 89.38 503 ARG A C 1
ATOM 4207 O O . ARG A 1 503 ? -51.208 5.660 80.826 1.00 89.38 503 ARG A O 1
ATOM 4214 N N . LEU A 1 504 ? -51.195 6.695 78.836 1.00 90.88 504 LEU A N 1
ATOM 4215 C CA . LEU A 1 504 ? -52.268 7.638 79.163 1.00 90.88 504 LEU A CA 1
ATOM 4216 C C . LEU A 1 504 ? -53.627 6.933 79.248 1.00 90.88 504 LEU A C 1
ATOM 4218 O O . LEU A 1 504 ? -54.386 7.207 80.178 1.00 90.88 504 LEU A O 1
ATOM 4222 N N . LEU A 1 505 ? -53.903 6.000 78.334 1.00 84.00 505 LEU A N 1
ATOM 4223 C CA . LEU A 1 505 ? -55.102 5.165 78.364 1.00 84.00 505 LEU A CA 1
ATOM 4224 C C . LEU A 1 505 ? -55.118 4.244 79.587 1.00 84.00 505 LEU A C 1
ATOM 4226 O O . LEU A 1 505 ? -56.116 4.243 80.299 1.00 84.00 505 LEU A O 1
ATOM 4230 N N . ASP A 1 506 ? -54.014 3.565 79.904 1.00 89.69 506 ASP A N 1
ATOM 4231 C CA . ASP A 1 506 ? -53.886 2.726 81.105 1.00 89.69 506 ASP A CA 1
ATOM 4232 C C . ASP A 1 506 ? -54.157 3.548 82.379 1.00 89.69 506 ASP A C 1
ATOM 4234 O O . ASP A 1 506 ? -54.948 3.148 83.231 1.00 89.69 506 ASP A O 1
ATOM 4238 N N . LYS A 1 507 ? -53.612 4.772 82.475 1.00 91.25 507 LYS A N 1
ATOM 4239 C CA . LYS A 1 507 ? -53.922 5.701 83.580 1.00 91.25 507 LYS A CA 1
ATOM 4240 C C . LYS A 1 507 ? -55.399 6.101 83.630 1.00 91.25 507 LYS A C 1
ATOM 4242 O O . LYS A 1 507 ? -55.917 6.345 84.720 1.00 91.25 507 LYS A O 1
ATOM 4247 N N . SER A 1 508 ? -56.064 6.237 82.484 1.00 88.12 508 SER A N 1
ATOM 4248 C CA . SER A 1 508 ? -57.497 6.544 82.420 1.00 88.12 508 SER A CA 1
ATOM 4249 C C . SER A 1 508 ? -58.344 5.342 82.834 1.00 88.12 508 SER A C 1
ATOM 4251 O O . SER A 1 508 ? -59.294 5.510 83.595 1.00 88.12 508 SER A O 1
ATOM 4253 N N . MET A 1 509 ? -57.982 4.135 82.395 1.00 79.38 509 MET A N 1
ATOM 4254 C CA . MET A 1 509 ? -58.638 2.899 82.820 1.00 79.38 509 MET A CA 1
ATOM 4255 C C . MET A 1 509 ? -58.483 2.682 84.323 1.00 79.38 509 MET A C 1
ATOM 4257 O O . MET A 1 509 ? -59.464 2.384 84.992 1.00 79.38 509 MET A O 1
ATOM 4261 N N . ASP A 1 510 ? -57.295 2.916 84.881 1.00 88.56 510 ASP A N 1
ATOM 4262 C CA . ASP A 1 510 ? -57.065 2.851 86.325 1.00 88.56 510 ASP A CA 1
ATOM 4263 C C . ASP A 1 510 ? -57.937 3.853 87.098 1.00 88.56 510 ASP A C 1
ATOM 4265 O O . ASP A 1 510 ? -58.387 3.566 88.205 1.00 88.56 510 ASP A O 1
ATOM 4269 N N . LYS A 1 511 ? -58.166 5.057 86.554 1.00 89.25 511 LYS A N 1
ATOM 4270 C CA . LYS A 1 511 ? -59.066 6.047 87.172 1.00 89.25 511 LYS A CA 1
ATOM 4271 C C . LYS A 1 511 ? -60.515 5.575 87.142 1.00 89.25 511 LYS A C 1
ATOM 4273 O O . LYS A 1 511 ? -61.147 5.571 88.189 1.00 89.25 511 LYS A O 1
ATOM 4278 N N . LEU A 1 512 ? -60.996 5.115 85.987 1.00 81.00 512 LEU A N 1
ATOM 4279 C CA . LEU A 1 512 ? -62.352 4.581 85.839 1.00 81.00 512 LEU A CA 1
ATOM 4280 C C . LEU A 1 512 ? -62.575 3.337 86.707 1.00 81.00 512 LEU A C 1
ATOM 4282 O O . LEU A 1 512 ? -63.636 3.188 87.299 1.00 81.00 512 LEU A O 1
ATOM 4286 N N . THR A 1 513 ? -61.565 2.476 86.840 1.00 85.31 513 THR A N 1
ATOM 4287 C CA . THR A 1 513 ? -61.620 1.292 87.711 1.00 85.31 513 THR A CA 1
ATOM 4288 C C . THR A 1 513 ? -61.711 1.704 89.181 1.00 85.31 513 THR A C 1
ATOM 4290 O O . THR A 1 513 ? -62.556 1.188 89.899 1.00 85.31 513 THR A O 1
ATOM 4293 N N . ARG A 1 514 ? -60.929 2.703 89.623 1.00 88.69 514 ARG A N 1
ATOM 4294 C CA . ARG A 1 514 ? -61.048 3.262 90.985 1.00 88.69 514 ARG A CA 1
ATOM 4295 C C . ARG A 1 514 ? -62.395 3.943 91.227 1.00 88.69 514 ARG A C 1
ATOM 4297 O O . ARG A 1 514 ? -62.938 3.826 92.318 1.00 88.69 514 ARG A O 1
ATOM 4304 N N . GLU A 1 515 ? -62.930 4.660 90.242 1.00 83.88 515 GLU A N 1
ATOM 4305 C CA . GLU A 1 515 ? -64.268 5.258 90.328 1.00 83.88 515 GLU A CA 1
ATOM 4306 C C . GLU A 1 515 ? -65.353 4.176 90.422 1.00 83.88 515 GLU A C 1
ATOM 4308 O O . GLU A 1 515 ? -66.240 4.287 91.263 1.00 83.88 515 GLU A O 1
ATOM 4313 N N . LEU A 1 516 ? -65.246 3.091 89.646 1.00 78.88 516 LEU A N 1
ATOM 4314 C CA . LEU A 1 516 ? -66.131 1.925 89.741 1.00 78.88 516 LEU A CA 1
ATOM 4315 C C . LEU A 1 516 ? -66.039 1.230 91.105 1.00 78.88 516 LEU A C 1
ATOM 4317 O O . LEU A 1 516 ? -67.075 0.929 91.696 1.00 78.88 516 LEU A O 1
ATOM 4321 N N . ASP A 1 517 ? -64.831 1.012 91.628 1.00 84.50 517 ASP A N 1
ATOM 4322 C CA . ASP A 1 517 ? -64.624 0.425 92.955 1.00 84.50 517 ASP A CA 1
ATOM 4323 C C . ASP A 1 517 ? -65.193 1.324 94.062 1.00 84.50 517 ASP A C 1
ATOM 4325 O O . ASP A 1 517 ? -65.830 0.831 94.992 1.00 84.50 517 ASP A O 1
ATOM 4329 N N . ASN A 1 518 ? -65.033 2.646 93.950 1.00 85.56 518 ASN A N 1
ATOM 4330 C CA . ASN A 1 518 ? -65.621 3.604 94.887 1.00 85.56 518 ASN A CA 1
ATOM 4331 C C . ASN A 1 518 ? -67.153 3.576 94.835 1.00 85.56 518 ASN A C 1
ATOM 4333 O O . ASN A 1 518 ? -67.782 3.437 95.878 1.00 85.56 518 ASN A O 1
ATOM 4337 N N . MET A 1 519 ? -67.754 3.620 93.642 1.00 75.50 519 MET A N 1
ATOM 4338 C CA . MET A 1 519 ? -69.211 3.520 93.471 1.00 75.50 519 MET A CA 1
ATOM 4339 C C . MET A 1 519 ? -69.759 2.180 93.989 1.00 75.50 519 MET A C 1
ATOM 4341 O O . MET A 1 519 ? -70.829 2.129 94.598 1.00 75.50 519 MET A O 1
ATOM 4345 N N . SER A 1 520 ? -69.019 1.088 93.777 1.00 79.69 520 SER A N 1
ATOM 4346 C CA . SER A 1 520 ? -69.333 -0.241 94.311 1.00 79.69 520 SER A CA 1
ATOM 4347 C C . SER A 1 520 ? -69.288 -0.256 95.842 1.00 79.69 520 SER A C 1
ATOM 4349 O O . SER A 1 520 ? -70.231 -0.726 96.480 1.00 79.69 520 SER A O 1
ATOM 4351 N N . ASN A 1 521 ? -68.247 0.323 96.447 1.00 81.12 521 ASN A N 1
ATOM 4352 C CA . ASN A 1 521 ? -68.116 0.436 97.900 1.00 81.12 521 ASN A CA 1
ATOM 4353 C C . ASN A 1 521 ? -69.206 1.332 98.508 1.00 81.12 521 ASN A C 1
ATOM 4355 O O . ASN A 1 521 ? -69.830 0.935 99.486 1.00 81.12 521 ASN A O 1
ATOM 4359 N N . GLU A 1 522 ? -69.521 2.476 97.896 1.00 79.81 522 GLU A N 1
ATOM 4360 C CA . GLU A 1 522 ? -70.610 3.363 98.333 1.00 79.81 522 GLU A CA 1
ATOM 4361 C C . GLU A 1 522 ? -71.984 2.675 98.257 1.00 79.81 522 GLU A C 1
ATOM 4363 O O . GLU A 1 522 ? -72.819 2.819 99.158 1.00 79.81 522 GLU A O 1
ATOM 4368 N N . SER A 1 523 ? -72.221 1.878 97.209 1.00 70.31 523 SER A N 1
ATOM 4369 C CA . SER A 1 523 ? -73.427 1.053 97.083 1.00 70.31 523 SER A CA 1
ATOM 4370 C C . SER A 1 523 ? -73.484 -0.037 98.160 1.00 70.31 523 SER A C 1
ATOM 4372 O O . SER A 1 523 ? -74.535 -0.243 98.775 1.00 70.31 523 SER A O 1
ATOM 4374 N N . ARG A 1 524 ? -72.351 -0.694 98.438 1.00 81.56 524 ARG A N 1
ATOM 4375 C CA . ARG A 1 524 ? -72.209 -1.728 99.472 1.00 81.56 524 ARG A CA 1
ATOM 4376 C C . ARG A 1 524 ? -72.449 -1.168 100.875 1.00 81.56 524 ARG A C 1
ATOM 4378 O O . ARG A 1 524 ? -73.212 -1.758 101.635 1.00 81.56 524 ARG A O 1
ATOM 4385 N N . ASP A 1 525 ? -71.881 -0.010 101.186 1.00 79.19 525 ASP A N 1
ATOM 4386 C CA . ASP A 1 525 ? -72.047 0.668 102.475 1.00 79.19 525 ASP A CA 1
ATOM 4387 C C . ASP A 1 525 ? -73.492 1.163 102.663 1.00 79.19 525 ASP A C 1
ATOM 4389 O O . ASP A 1 525 ? -74.072 1.026 103.744 1.00 79.19 525 ASP A O 1
ATOM 4393 N N . SER A 1 526 ? -74.128 1.651 101.592 1.00 74.69 526 SER A N 1
ATOM 4394 C CA . SER A 1 526 ? -75.552 2.017 101.595 1.00 74.69 526 SER A CA 1
ATOM 4395 C C . SER A 1 526 ? -76.463 0.800 101.821 1.00 74.69 526 SER A C 1
ATOM 4397 O O . SER A 1 526 ? -77.464 0.893 102.537 1.00 74.69 526 SER A O 1
ATOM 4399 N N . LEU A 1 527 ? -76.104 -0.360 101.260 1.00 71.56 527 LEU A N 1
ATOM 4400 C CA . LEU A 1 527 ? -76.781 -1.641 101.488 1.00 71.56 527 LEU A CA 1
ATOM 4401 C C . LEU A 1 527 ? -76.605 -2.141 102.928 1.00 71.56 527 LEU A C 1
ATOM 4403 O O . LEU A 1 527 ? -77.585 -2.561 103.545 1.00 71.56 527 LEU A O 1
ATOM 4407 N N . GLU A 1 528 ? -75.397 -2.060 103.491 1.00 76.25 528 GLU A N 1
ATOM 4408 C CA . GLU A 1 528 ? -75.129 -2.416 104.892 1.00 76.25 528 GLU A CA 1
ATOM 4409 C C . GLU A 1 528 ? -75.874 -1.491 105.872 1.00 76.25 528 GLU A C 1
ATOM 4411 O O . GLU A 1 528 ? -76.374 -1.944 106.908 1.00 76.25 528 GLU A O 1
ATOM 4416 N N . MET A 1 529 ? -76.011 -0.201 105.544 1.00 75.62 529 MET A N 1
ATOM 4417 C CA . MET A 1 529 ? -76.819 0.744 106.319 1.00 75.62 529 MET A CA 1
ATOM 4418 C C . MET A 1 529 ? -78.308 0.371 106.284 1.00 75.62 529 MET A C 1
ATOM 4420 O O . MET A 1 529 ? -78.956 0.347 107.334 1.00 75.62 529 MET A O 1
ATOM 4424 N N . LEU A 1 530 ? -78.846 0.018 105.111 1.00 68.88 530 LEU A N 1
ATOM 4425 C CA . LEU A 1 530 ? -80.227 -0.459 104.987 1.00 68.88 530 LEU A CA 1
ATOM 4426 C C . LEU A 1 530 ? -80.451 -1.770 105.754 1.00 68.88 530 LEU A C 1
ATOM 4428 O O . LEU A 1 530 ? -81.492 -1.941 106.386 1.00 68.88 530 LEU A O 1
ATOM 4432 N N . GLN A 1 531 ? -79.476 -2.683 105.742 1.00 68.94 531 GLN A N 1
ATOM 4433 C CA . GLN A 1 531 ? -79.538 -3.931 106.507 1.00 68.94 531 GLN A CA 1
ATOM 4434 C C . GLN A 1 531 ? -79.533 -3.685 108.023 1.00 68.94 531 GLN A C 1
ATOM 4436 O O . GLN A 1 531 ? -80.324 -4.310 108.730 1.00 68.94 531 GLN A O 1
ATOM 4441 N N . ARG A 1 532 ? -78.727 -2.738 108.530 1.00 75.81 532 ARG A N 1
ATOM 4442 C CA . ARG A 1 532 ? -78.780 -2.311 109.944 1.00 75.81 532 ARG A CA 1
ATOM 4443 C C . ARG A 1 532 ? -80.132 -1.712 110.318 1.00 75.81 532 ARG A C 1
ATOM 4445 O O . ARG A 1 532 ? -80.697 -2.089 111.340 1.00 75.81 532 ARG A O 1
ATOM 4452 N N . GLN A 1 533 ? -80.678 -0.838 109.473 1.00 68.12 533 GLN A N 1
ATOM 4453 C CA . GLN A 1 533 ? -82.011 -0.268 109.689 1.00 68.12 533 GLN A CA 1
ATOM 4454 C C . GLN A 1 533 ? -83.093 -1.360 109.708 1.00 68.12 533 GLN A C 1
ATOM 4456 O O . GLN A 1 533 ? -84.027 -1.289 110.503 1.00 68.12 533 GLN A O 1
ATOM 4461 N N . LEU A 1 534 ? -82.950 -2.406 108.888 1.00 65.69 534 LEU A N 1
ATOM 4462 C CA . LEU A 1 534 ? -83.865 -3.547 108.862 1.00 65.69 534 LEU A CA 1
ATOM 4463 C C . LEU A 1 534 ? -83.796 -4.392 110.150 1.00 65.69 534 LEU A C 1
ATOM 4465 O O . LEU A 1 534 ? -84.833 -4.834 110.640 1.00 65.69 534 LEU A O 1
ATOM 4469 N N . GLU A 1 535 ? -82.604 -4.614 110.711 1.00 70.38 535 GLU A N 1
ATOM 4470 C CA . GLU A 1 535 ? -82.417 -5.322 111.991 1.00 70.38 535 GLU A CA 1
ATOM 4471 C C . GLU A 1 535 ? -82.986 -4.522 113.178 1.00 70.38 535 GLU A C 1
ATOM 4473 O O . GLU A 1 535 ? -83.725 -5.076 113.994 1.00 70.38 535 GLU A O 1
ATOM 4478 N N . GLU A 1 536 ? -82.781 -3.202 113.218 1.00 69.88 536 GLU A N 1
ATOM 4479 C CA . GLU A 1 536 ? -83.394 -2.321 114.228 1.00 69.88 536 GLU A CA 1
ATOM 4480 C C . GLU A 1 536 ? -84.933 -2.296 114.132 1.00 69.88 536 GLU A C 1
ATOM 4482 O O . GLU A 1 536 ? -85.631 -2.264 115.154 1.00 69.88 536 GLU A O 1
ATOM 4487 N N . TYR A 1 537 ? -85.485 -2.374 112.914 1.00 57.16 537 TYR A N 1
ATOM 4488 C CA . TYR A 1 537 ? -86.925 -2.541 112.686 1.00 57.16 537 TYR A CA 1
ATOM 4489 C C . TYR A 1 537 ? -87.439 -3.911 113.158 1.00 57.16 537 TYR A C 1
ATOM 4491 O O . TYR A 1 537 ? -88.514 -3.987 113.759 1.00 57.16 537 TYR A O 1
ATOM 4499 N N . LYS A 1 538 ? -86.683 -4.997 112.944 1.00 67.62 538 LYS A N 1
ATOM 4500 C CA . LYS A 1 538 ? -87.044 -6.341 113.437 1.00 67.62 538 LYS A CA 1
ATOM 4501 C C . LYS A 1 538 ? -87.050 -6.411 114.966 1.00 67.62 538 LYS A C 1
ATOM 4503 O O . LYS A 1 538 ? -87.912 -7.078 115.542 1.00 67.62 538 LYS A O 1
ATOM 4508 N N . GLU A 1 539 ? -86.134 -5.714 115.633 1.00 63.12 539 GLU A N 1
ATOM 4509 C CA . GLU A 1 539 ? -86.021 -5.712 117.095 1.00 63.12 539 GLU A CA 1
ATOM 4510 C C . GLU A 1 539 ? -87.119 -4.872 117.774 1.00 63.12 539 GLU A C 1
ATOM 4512 O O . GLU A 1 539 ? -87.679 -5.294 118.790 1.00 63.12 539 GLU A O 1
ATOM 4517 N N . LYS A 1 540 ? -87.544 -3.759 117.154 1.00 54.78 540 LYS A N 1
ATOM 4518 C CA . LYS A 1 540 ? -88.766 -3.026 117.548 1.00 54.78 540 LYS A CA 1
ATOM 4519 C C . LYS A 1 540 ? -90.044 -3.838 117.298 1.00 54.78 540 LYS A C 1
ATOM 4521 O O . LYS A 1 540 ? -90.894 -3.926 118.184 1.00 54.78 540 LYS A O 1
ATOM 4526 N N . SER A 1 541 ? -90.142 -4.524 116.157 1.00 46.09 541 SER A N 1
ATOM 4527 C CA . SER A 1 541 ? -91.299 -5.361 115.801 1.00 46.09 541 SER A CA 1
ATOM 4528 C C . SER A 1 541 ? -91.496 -6.556 116.748 1.00 46.09 541 SER A C 1
ATOM 4530 O O . SER A 1 541 ? -92.626 -6.862 117.125 1.00 46.09 541 SER A O 1
ATOM 4532 N N . ARG A 1 542 ? -90.421 -7.191 117.244 1.00 57.69 542 ARG A N 1
ATOM 4533 C CA . ARG A 1 542 ? -90.526 -8.263 118.260 1.00 57.69 542 ARG A CA 1
ATOM 4534 C C . ARG A 1 542 ? -91.136 -7.794 119.586 1.00 57.69 542 ARG A C 1
ATOM 4536 O O . ARG A 1 542 ? -91.761 -8.599 120.271 1.00 57.69 542 ARG A O 1
ATOM 4543 N N . LYS A 1 543 ? -90.983 -6.513 119.935 1.00 54.22 543 LYS A N 1
ATOM 4544 C CA . LYS A 1 543 ? -91.523 -5.918 121.167 1.00 54.22 543 LYS A CA 1
ATOM 4545 C C . LYS A 1 543 ? -92.996 -5.508 121.021 1.00 54.22 543 LYS A C 1
ATOM 4547 O O . LYS A 1 543 ? -93.752 -5.647 121.972 1.00 54.22 543 LYS A O 1
ATOM 4552 N N . GLU A 1 544 ? -93.426 -5.113 119.822 1.00 53.84 544 GLU A N 1
ATOM 4553 C CA . GLU A 1 544 ? -94.816 -4.724 119.509 1.00 53.84 544 GLU A CA 1
ATOM 4554 C C . GLU A 1 544 ? -95.718 -5.918 119.108 1.00 53.84 544 GLU A C 1
ATOM 4556 O O . GLU A 1 544 ? -96.941 -5.876 119.289 1.00 53.84 544 GLU A O 1
ATOM 4561 N N . MET A 1 545 ? -95.129 -7.028 118.639 1.00 44.69 545 MET A N 1
ATOM 4562 C CA . MET A 1 545 ? -95.831 -8.280 118.305 1.00 44.69 545 MET A CA 1
ATOM 4563 C C . MET A 1 545 ? -96.394 -9.025 119.526 1.00 44.69 545 MET A C 1
ATOM 4565 O O . MET A 1 545 ? -97.409 -9.707 119.399 1.00 44.69 545 MET A O 1
ATOM 4569 N N . SER A 1 546 ? -95.802 -8.860 120.714 1.00 53.69 546 SER A N 1
ATOM 4570 C CA . SER A 1 546 ? -96.334 -9.437 121.962 1.00 53.69 546 SER A CA 1
ATOM 4571 C C . SER A 1 546 ? -97.633 -8.752 122.418 1.00 53.69 546 SER A C 1
ATOM 4573 O O . SER A 1 546 ? -98.514 -9.407 122.978 1.00 53.69 546 SER A O 1
ATOM 4575 N N . ASP A 1 547 ? -97.790 -7.458 122.124 1.00 54.28 547 ASP A N 1
ATOM 4576 C CA . ASP A 1 547 ? -98.936 -6.657 122.574 1.00 54.28 547 ASP A CA 1
ATOM 4577 C C . ASP A 1 547 ? -100.059 -6.585 121.515 1.00 54.28 547 ASP A C 1
ATOM 4579 O O . ASP A 1 547 ? -101.241 -6.519 121.859 1.00 54.28 547 ASP A O 1
ATOM 4583 N N . SER A 1 548 ? -99.727 -6.742 120.225 1.00 48.66 548 SER A N 1
ATOM 4584 C CA . SER A 1 548 ? -100.688 -6.708 119.103 1.00 48.66 548 SER A CA 1
ATOM 4585 C C . SER A 1 548 ? -101.330 -8.068 118.764 1.00 48.66 548 SER A C 1
ATOM 4587 O O . SER A 1 548 ? -102.405 -8.121 118.160 1.00 48.66 548 SER A O 1
ATOM 4589 N N . GLN A 1 549 ? -100.754 -9.190 119.215 1.00 47.03 549 GLN A N 1
ATOM 4590 C CA . GLN A 1 549 ? -101.303 -10.542 118.998 1.00 47.03 549 GLN A CA 1
ATOM 4591 C C . GLN A 1 549 ? -102.625 -10.801 119.757 1.00 47.03 549 GLN A C 1
ATOM 4593 O O . GLN A 1 549 ? -103.365 -11.730 119.423 1.00 47.03 549 GLN A O 1
ATOM 4598 N N . LYS A 1 550 ? -102.978 -9.941 120.725 1.00 53.41 550 LYS A N 1
ATOM 4599 C CA . LYS A 1 550 ? -104.295 -9.928 121.390 1.00 53.41 550 LYS A CA 1
ATOM 4600 C C . LYS A 1 550 ? -105.360 -9.104 120.655 1.00 53.41 550 LYS A C 1
ATOM 4602 O O . LYS A 1 550 ? -106.538 -9.353 120.874 1.00 53.41 550 LYS A O 1
ATOM 4607 N N . GLN A 1 551 ? -104.978 -8.179 119.771 1.00 51.56 551 GLN A N 1
ATOM 4608 C CA . GLN A 1 551 ? -105.900 -7.239 119.108 1.00 51.56 551 GLN A CA 1
ATOM 4609 C C . GLN A 1 551 ? -106.134 -7.553 117.615 1.00 51.56 551 GLN A C 1
ATOM 4611 O O . GLN A 1 551 ? -107.087 -7.061 117.015 1.00 51.56 551 GLN A O 1
ATOM 4616 N N . ALA A 1 552 ? -105.310 -8.422 117.015 1.00 50.22 552 ALA A N 1
ATOM 4617 C CA . ALA A 1 552 ? -105.376 -8.794 115.597 1.00 50.22 552 ALA A CA 1
ATOM 4618 C C . ALA A 1 552 ? -106.384 -9.916 115.248 1.00 50.22 552 ALA A C 1
ATOM 4620 O O . ALA A 1 552 ? -106.709 -10.091 114.076 1.00 50.22 552 ALA A O 1
ATOM 4621 N N . LYS A 1 553 ? -106.935 -10.647 116.233 1.00 52.06 553 LYS A N 1
ATOM 4622 C CA . LYS A 1 553 ? -107.967 -11.681 115.984 1.00 52.06 553 LYS A CA 1
ATOM 4623 C C . LYS A 1 553 ? -109.327 -11.113 115.552 1.00 52.06 553 LYS A C 1
ATOM 4625 O O . LYS A 1 553 ? -110.120 -11.851 114.984 1.00 52.06 553 LYS A O 1
ATOM 4630 N N . GLU A 1 554 ? -109.581 -9.824 115.773 1.00 55.41 554 GLU A N 1
ATOM 4631 C CA . GLU A 1 554 ? -110.874 -9.191 115.466 1.00 55.41 554 GLU A CA 1
ATOM 4632 C C . GLU A 1 554 ? -110.875 -8.343 114.185 1.00 55.41 554 GLU A C 1
ATOM 4634 O O . GLU A 1 554 ? -111.944 -8.002 113.698 1.00 55.41 554 GLU A O 1
ATOM 4639 N N . LYS A 1 555 ? -109.716 -8.025 113.590 1.00 54.81 555 LYS A N 1
ATOM 4640 C CA . LYS A 1 555 ? -109.646 -7.151 112.395 1.00 54.81 555 LYS A CA 1
ATOM 4641 C C . LYS A 1 555 ? -109.189 -7.847 111.108 1.00 54.81 555 LYS A C 1
ATOM 4643 O O . LYS A 1 555 ? -109.243 -7.242 110.042 1.00 54.81 555 LYS A O 1
ATOM 4648 N N . ALA A 1 556 ? -108.810 -9.124 111.189 1.00 51.41 556 ALA A N 1
ATOM 4649 C CA . ALA A 1 556 ? -108.465 -9.962 110.037 1.00 51.41 556 ALA A CA 1
ATOM 4650 C C . ALA A 1 556 ? -109.679 -10.347 109.161 1.00 51.41 556 ALA A C 1
ATOM 4652 O O . ALA A 1 556 ? -109.498 -10.727 108.012 1.00 51.41 556 ALA A O 1
ATOM 4653 N N . ALA A 1 557 ? -110.913 -10.217 109.661 1.00 56.03 557 ALA A N 1
ATOM 4654 C CA . ALA A 1 557 ? -112.112 -10.640 108.930 1.00 56.03 557 ALA A CA 1
ATOM 4655 C C . ALA A 1 557 ? -112.639 -9.610 107.905 1.00 56.03 557 ALA A C 1
ATOM 4657 O O . ALA A 1 557 ? -113.308 -9.999 106.949 1.00 56.03 557 ALA A O 1
ATOM 4658 N N . ASP A 1 558 ? -112.319 -8.318 108.058 1.00 54.50 558 ASP A N 1
ATOM 4659 C CA . ASP A 1 558 ? -112.981 -7.252 107.285 1.00 54.50 558 ASP A CA 1
ATOM 4660 C C . ASP A 1 558 ? -112.107 -6.618 106.181 1.00 54.50 558 ASP A C 1
ATOM 4662 O O . ASP A 1 558 ? -112.635 -5.964 105.281 1.00 54.50 558 ASP A O 1
ATOM 4666 N N . ALA A 1 559 ? -110.786 -6.846 106.172 1.00 53.59 559 ALA A N 1
ATOM 4667 C CA . ALA A 1 559 ? -109.868 -6.248 105.187 1.00 53.59 559 ALA A CA 1
ATOM 4668 C C . ALA A 1 559 ? -109.635 -7.103 103.917 1.00 53.59 559 ALA A C 1
ATOM 4670 O O . ALA A 1 559 ? -109.320 -6.555 102.859 1.00 53.59 559 ALA A O 1
ATOM 4671 N N . GLU A 1 560 ? -109.861 -8.423 103.971 1.00 53.94 560 GLU A N 1
ATOM 4672 C CA . GLU A 1 560 ? -109.609 -9.353 102.849 1.00 53.94 560 GLU A CA 1
ATOM 4673 C C . GLU A 1 560 ? -110.532 -9.135 101.630 1.00 53.94 560 GLU A C 1
ATOM 4675 O O . GLU A 1 560 ? -110.215 -9.563 100.521 1.00 53.94 560 GLU A O 1
ATOM 4680 N N . ARG A 1 561 ? -111.657 -8.421 101.777 1.00 56.28 561 ARG A N 1
ATOM 4681 C CA . ARG A 1 561 ? -112.628 -8.228 100.680 1.00 56.28 561 ARG A CA 1
ATOM 4682 C C . ARG A 1 561 ? -112.329 -7.049 99.753 1.00 56.28 561 ARG A C 1
ATOM 4684 O O . ARG A 1 561 ? -112.842 -7.024 98.639 1.00 56.28 561 ARG A O 1
ATOM 4691 N N . LEU A 1 562 ? -111.504 -6.087 100.170 1.00 56.09 562 LEU A N 1
ATOM 4692 C CA . LEU A 1 562 ? -111.216 -4.883 99.372 1.00 56.09 562 LEU A CA 1
ATOM 4693 C C . LEU A 1 562 ? -109.828 -4.901 98.705 1.00 56.09 562 LEU A C 1
ATOM 4695 O O . LEU A 1 562 ? -109.563 -4.074 97.835 1.00 56.09 562 LEU A O 1
ATOM 4699 N N . GLN A 1 563 ? -108.975 -5.880 99.027 1.00 52.50 563 GLN A N 1
ATOM 4700 C CA . GLN A 1 563 ? -107.600 -5.989 98.518 1.00 52.50 563 GLN A CA 1
ATOM 4701 C C . GLN A 1 563 ? -107.479 -6.711 97.157 1.00 52.50 563 GLN A C 1
ATOM 4703 O O . GLN A 1 563 ? -106.549 -6.440 96.403 1.00 52.50 563 GLN A O 1
ATOM 4708 N N . VAL A 1 564 ? -108.442 -7.561 96.776 1.00 62.69 564 VAL A N 1
ATOM 4709 C CA . VAL A 1 564 ? -108.380 -8.356 95.526 1.00 62.69 564 VAL A CA 1
ATOM 4710 C C . VAL A 1 564 ? -108.572 -7.509 94.252 1.00 62.69 564 VAL A C 1
ATOM 4712 O O . VAL A 1 564 ? -108.042 -7.847 93.196 1.00 62.69 564 VAL A O 1
ATOM 4715 N N . ASN A 1 565 ? -109.273 -6.372 94.325 1.00 60.19 565 ASN A N 1
ATOM 4716 C CA . ASN A 1 565 ? -109.585 -5.562 93.137 1.00 60.19 565 ASN A CA 1
ATOM 4717 C C . ASN A 1 565 ? -108.477 -4.572 92.725 1.00 60.19 565 ASN A C 1
ATOM 4719 O O . ASN A 1 565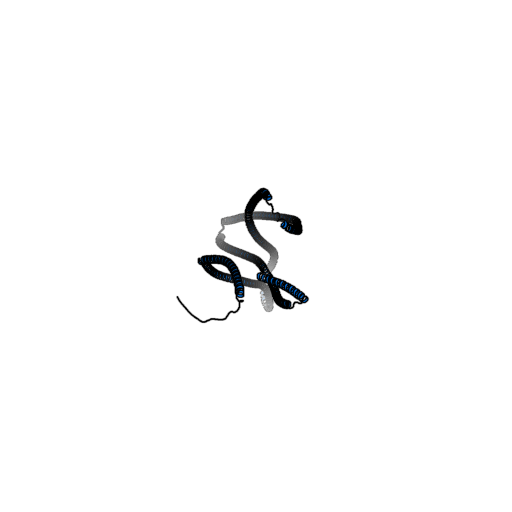 ? -108.496 -4.093 91.593 1.00 60.19 565 ASN A O 1
ATOM 4723 N N . VAL A 1 566 ? -107.502 -4.280 93.596 1.00 62.62 566 VAL A N 1
ATOM 4724 C CA . VAL A 1 566 ? -106.415 -3.318 93.313 1.00 62.62 566 VAL A CA 1
ATOM 4725 C C . VAL A 1 566 ? -105.190 -3.999 92.681 1.00 62.62 566 VAL A C 1
ATOM 4727 O O . VAL A 1 566 ? -104.567 -3.418 91.795 1.00 62.62 566 VAL A O 1
ATOM 4730 N N . SER A 1 567 ? -104.896 -5.257 93.032 1.00 58.31 567 SER A N 1
ATOM 4731 C CA . SER A 1 567 ? -103.744 -6.006 92.498 1.00 58.31 567 SER A CA 1
ATOM 4732 C C . SER A 1 567 ? -103.827 -6.276 90.988 1.00 58.31 567 SER A C 1
ATOM 4734 O O . SER A 1 567 ? -102.809 -6.259 90.301 1.00 58.31 567 SER A O 1
ATOM 4736 N N . ARG A 1 568 ? -105.037 -6.438 90.432 1.00 64.31 568 ARG A N 1
ATOM 4737 C CA . ARG A 1 568 ? -105.237 -6.794 89.014 1.00 64.31 568 ARG A CA 1
ATOM 4738 C C . ARG A 1 568 ? -104.857 -5.682 88.024 1.00 64.31 568 ARG A C 1
ATOM 4740 O O . ARG A 1 568 ? -104.531 -5.982 86.886 1.00 64.31 568 ARG A O 1
ATOM 4747 N N . LEU A 1 569 ? -104.896 -4.412 88.435 1.00 56.75 569 LEU A N 1
ATOM 4748 C CA . LEU A 1 569 ? -104.590 -3.270 87.554 1.00 56.75 569 LEU A CA 1
ATOM 4749 C C . LEU A 1 569 ? -103.118 -2.816 87.628 1.00 56.75 569 LEU A C 1
ATOM 4751 O O . LEU A 1 569 ? -102.684 -2.023 86.796 1.00 56.75 569 LEU A O 1
ATOM 4755 N N . GLN A 1 570 ? -102.331 -3.316 88.590 1.00 60.50 570 GLN A N 1
ATOM 4756 C CA . GLN A 1 570 ? -100.910 -2.965 88.749 1.00 60.50 570 GLN A CA 1
ATOM 4757 C C . GLN A 1 570 ? -99.960 -3.881 87.950 1.00 60.50 570 GLN A C 1
ATOM 4759 O O . GLN A 1 570 ? -98.920 -3.412 87.486 1.00 60.50 570 GLN A O 1
ATOM 4764 N N . GLU A 1 571 ? -100.327 -5.144 87.705 1.00 67.44 571 GLU A N 1
ATOM 4765 C CA . GLU A 1 571 ? -99.502 -6.107 86.946 1.00 67.44 571 GLU A CA 1
ATOM 4766 C C . GLU A 1 571 ? -99.438 -5.797 85.433 1.00 67.44 571 GLU A C 1
ATOM 4768 O O . GLU A 1 571 ? -98.413 -6.018 84.785 1.00 67.44 571 GLU A O 1
ATOM 4773 N N . GLU A 1 572 ? -100.489 -5.201 84.863 1.00 64.75 572 GLU A N 1
ATOM 4774 C CA . GLU A 1 572 ? -100.569 -4.876 83.427 1.00 64.75 572 GLU A CA 1
ATOM 4775 C C . GLU A 1 572 ? -99.646 -3.701 83.031 1.00 64.75 572 GLU A C 1
ATOM 4777 O O . GLU A 1 572 ? -99.118 -3.651 81.919 1.00 64.75 572 GLU A O 1
ATOM 4782 N N . VAL A 1 573 ? -99.357 -2.794 83.974 1.00 68.81 573 VAL A N 1
ATOM 4783 C CA . VAL A 1 573 ? -98.460 -1.639 83.775 1.00 68.81 573 VAL A CA 1
ATOM 4784 C C . VAL A 1 573 ? -96.979 -2.023 83.897 1.00 68.81 573 VAL A C 1
ATOM 4786 O O . VAL A 1 573 ? -96.138 -1.461 83.191 1.00 68.81 573 VAL A O 1
ATOM 4789 N N . GLN A 1 574 ? -96.630 -2.985 84.758 1.00 70.38 574 GLN A N 1
ATOM 4790 C CA . GLN A 1 574 ? -95.248 -3.474 84.884 1.00 70.38 574 GLN A CA 1
ATOM 4791 C C . GLN A 1 574 ? -94.804 -4.287 83.659 1.00 70.38 574 GLN A C 1
ATOM 4793 O O . GLN A 1 574 ? -93.665 -4.140 83.214 1.00 70.38 574 GLN A O 1
ATOM 4798 N N . ARG A 1 575 ? -95.714 -5.055 83.048 1.00 75.38 575 ARG A N 1
ATOM 4799 C CA . ARG A 1 575 ? -95.414 -5.899 81.880 1.00 75.38 575 ARG A CA 1
ATOM 4800 C C . ARG A 1 575 ? -95.052 -5.096 80.621 1.00 75.38 575 ARG A C 1
ATOM 4802 O O . ARG A 1 575 ? -94.148 -5.482 79.887 1.00 75.38 575 ARG A O 1
ATOM 4809 N N . LEU A 1 576 ? -95.702 -3.950 80.395 1.00 64.06 576 LEU A N 1
ATOM 4810 C CA . LEU A 1 576 ? -95.416 -3.074 79.247 1.00 64.06 576 LEU A CA 1
ATOM 4811 C C . LEU A 1 576 ? -94.103 -2.278 79.396 1.00 64.06 576 LEU A C 1
ATOM 4813 O O . LEU A 1 576 ? -93.508 -1.900 78.390 1.00 64.06 576 LEU A O 1
ATOM 4817 N N . LYS A 1 577 ? -93.614 -2.050 80.626 1.00 69.94 577 LYS A N 1
ATOM 4818 C CA . LYS A 1 577 ? -92.319 -1.383 80.866 1.00 69.94 577 LYS A CA 1
ATOM 4819 C C . LYS A 1 577 ? -91.112 -2.295 80.610 1.00 69.94 577 LYS A C 1
ATOM 4821 O O . LYS A 1 577 ? -90.109 -1.803 80.104 1.00 69.94 577 LYS A O 1
ATOM 4826 N N . GLN A 1 578 ? -91.213 -3.595 80.903 1.00 71.31 578 GLN A N 1
ATOM 4827 C CA . GLN A 1 578 ? -90.147 -4.567 80.604 1.00 71.31 578 GLN A CA 1
ATOM 4828 C C . GLN A 1 578 ? -89.968 -4.791 79.093 1.00 71.31 578 GLN A C 1
ATOM 4830 O O . GLN A 1 578 ? -88.843 -4.739 78.605 1.00 71.31 578 GLN A O 1
ATOM 4835 N N . ALA A 1 579 ? -91.063 -4.892 78.330 1.00 71.81 579 ALA A N 1
ATOM 4836 C CA . ALA A 1 579 ? -91.001 -5.074 76.874 1.00 71.81 579 ALA A CA 1
ATOM 4837 C C . ALA A 1 579 ? -90.355 -3.886 76.122 1.00 71.81 579 ALA A C 1
ATOM 4839 O O . ALA A 1 579 ? -89.738 -4.070 75.075 1.00 71.81 579 ALA A O 1
ATOM 4840 N N . LEU A 1 580 ? -90.462 -2.660 76.655 1.00 68.81 580 LEU A N 1
ATOM 4841 C CA . LEU A 1 580 ? -89.820 -1.475 76.072 1.00 68.81 580 LEU A CA 1
ATOM 4842 C C . LEU A 1 580 ? -88.301 -1.443 76.333 1.00 68.81 580 LEU A C 1
ATOM 4844 O O . LEU A 1 580 ? -87.552 -0.974 75.481 1.00 68.81 580 LEU A O 1
ATOM 4848 N N . GLN A 1 581 ? -87.842 -1.943 77.486 1.00 73.75 581 GLN A N 1
ATOM 4849 C CA . GLN A 1 581 ? -86.413 -2.026 77.815 1.00 73.75 581 GLN A CA 1
ATOM 4850 C C . GLN A 1 581 ? -85.691 -3.105 76.996 1.00 73.75 581 GLN A C 1
ATOM 4852 O O . GLN A 1 581 ? -84.581 -2.863 76.528 1.00 73.75 581 GLN A O 1
ATOM 4857 N N . GLU A 1 582 ? -86.334 -4.250 76.759 1.00 73.50 582 GLU A N 1
ATOM 4858 C CA . GLU A 1 582 ? -85.789 -5.324 75.915 1.00 73.50 582 GLU A CA 1
ATOM 4859 C C . GLU A 1 582 ? -85.655 -4.878 74.447 1.00 73.50 582 GLU A C 1
ATOM 4861 O O . GLU A 1 582 ? -84.598 -5.051 73.842 1.00 73.50 582 GLU A O 1
ATOM 4866 N N . ALA A 1 583 ? -86.658 -4.173 73.907 1.00 72.44 583 ALA A N 1
ATOM 4867 C CA . ALA A 1 583 ? -86.599 -3.616 72.552 1.00 72.44 583 ALA A CA 1
ATOM 4868 C C . ALA A 1 583 ? -85.517 -2.524 72.378 1.00 72.44 583 ALA A C 1
ATOM 4870 O O . ALA A 1 583 ? -84.973 -2.345 71.285 1.00 72.44 583 ALA A O 1
ATOM 4871 N N . GLN A 1 584 ? -85.188 -1.783 73.443 1.00 71.31 584 GLN A N 1
ATOM 4872 C CA . GLN A 1 584 ? -84.122 -0.777 73.427 1.00 71.31 584 GLN A CA 1
ATOM 4873 C C . GLN A 1 584 ? -82.731 -1.440 73.402 1.00 71.31 584 GLN A C 1
ATOM 4875 O O . GLN A 1 584 ? -81.870 -1.017 72.631 1.00 71.31 584 GLN A O 1
ATOM 4880 N N . ALA A 1 585 ? -82.540 -2.517 74.173 1.00 74.44 585 ALA A N 1
ATOM 4881 C CA . ALA A 1 585 ? -81.298 -3.290 74.194 1.00 74.44 585 ALA A CA 1
ATOM 4882 C C . ALA A 1 585 ? -81.038 -4.022 72.862 1.00 74.44 585 ALA A C 1
ATOM 4884 O O . ALA A 1 585 ? -79.912 -4.019 72.361 1.00 74.44 585 ALA A O 1
ATOM 4885 N N . GLU A 1 586 ? -82.078 -4.577 72.226 1.00 74.88 586 GLU A N 1
ATOM 4886 C CA . GLU A 1 586 ? -81.958 -5.188 70.892 1.00 74.88 586 GLU A CA 1
ATOM 4887 C C . GLU A 1 586 ? -81.558 -4.166 69.814 1.00 74.88 586 GLU A C 1
ATOM 4889 O O . GLU A 1 586 ? -80.769 -4.473 68.917 1.00 74.88 586 GLU A O 1
ATOM 4894 N N . LYS A 1 587 ? -82.036 -2.918 69.919 1.00 74.88 587 LYS A N 1
ATOM 4895 C CA . LYS A 1 587 ? -81.678 -1.839 68.987 1.00 74.88 587 LYS A CA 1
ATOM 4896 C C . LYS A 1 587 ? -80.217 -1.398 69.129 1.00 74.88 587 LYS A C 1
ATOM 4898 O O . LYS A 1 587 ? -79.581 -1.091 68.120 1.00 74.88 587 LYS A O 1
ATOM 4903 N N . GLU A 1 588 ? -79.690 -1.359 70.350 1.00 77.31 588 GLU A N 1
ATOM 4904 C CA . GLU A 1 588 ? -78.285 -1.026 70.619 1.00 77.31 588 GLU A CA 1
ATOM 4905 C C . GLU A 1 588 ? -77.340 -2.147 70.155 1.00 77.31 588 GLU A C 1
ATOM 4907 O O . GLU A 1 588 ? -76.328 -1.859 69.515 1.00 77.31 588 GLU A O 1
ATOM 4912 N N . SER A 1 589 ? -77.718 -3.419 70.345 1.00 78.19 589 SER A N 1
ATOM 4913 C CA . SER A 1 589 ? -76.980 -4.568 69.792 1.00 78.19 589 SER A CA 1
ATOM 4914 C C . SER A 1 589 ? -76.939 -4.537 68.260 1.00 78.19 589 SER A C 1
ATOM 4916 O O . SER A 1 589 ? -75.873 -4.669 67.663 1.00 78.19 589 SER A O 1
ATOM 4918 N N . ALA A 1 590 ? -78.077 -4.274 67.607 1.00 75.81 590 ALA A N 1
ATOM 4919 C CA . ALA A 1 590 ? -78.143 -4.183 66.148 1.00 75.81 590 ALA A CA 1
ATOM 4920 C C . ALA A 1 590 ? -77.356 -2.983 65.578 1.00 75.81 590 ALA A C 1
ATOM 4922 O O . ALA A 1 590 ? -76.869 -3.038 64.446 1.00 75.81 590 ALA A O 1
ATOM 4923 N N . ALA A 1 591 ? -77.216 -1.891 66.340 1.00 75.75 591 ALA A N 1
ATOM 4924 C CA . ALA A 1 591 ? -76.388 -0.749 65.953 1.00 75.75 591 ALA A CA 1
ATOM 4925 C C . ALA A 1 591 ? -74.888 -1.088 65.998 1.00 75.75 591 ALA A C 1
ATOM 4927 O O . ALA A 1 591 ? -74.165 -0.749 65.060 1.00 75.75 591 ALA A O 1
ATOM 4928 N N . LEU A 1 592 ? -74.448 -1.816 67.028 1.00 76.75 592 LEU A N 1
ATOM 4929 C CA . LEU A 1 592 ? -73.080 -2.330 67.138 1.00 76.75 592 LEU A CA 1
ATOM 4930 C C . LEU A 1 592 ? -72.746 -3.321 66.017 1.00 76.75 592 LEU A C 1
ATOM 4932 O O . LEU A 1 592 ? -71.697 -3.191 65.386 1.00 76.75 592 LEU A O 1
ATOM 4936 N N . ASP A 1 593 ? -73.659 -4.239 65.694 1.00 79.62 593 ASP A N 1
ATOM 4937 C CA . ASP A 1 593 ? -73.480 -5.181 64.582 1.00 79.62 593 ASP A CA 1
ATOM 4938 C C . ASP A 1 593 ? -73.378 -4.458 63.231 1.00 79.62 593 ASP A C 1
ATOM 4940 O O . ASP A 1 593 ? -72.558 -4.814 62.381 1.00 79.62 593 ASP A O 1
ATOM 4944 N N . LYS A 1 594 ? -74.158 -3.387 63.035 1.00 80.56 594 LYS A N 1
ATOM 4945 C CA . LYS A 1 594 ? -74.075 -2.542 61.837 1.00 80.56 594 LYS A CA 1
ATOM 4946 C C . LYS A 1 594 ? -72.719 -1.840 61.720 1.00 80.56 594 LYS A C 1
ATOM 4948 O O . LYS A 1 594 ? -72.186 -1.745 60.615 1.00 80.56 594 LYS A O 1
ATOM 4953 N N . GLU A 1 595 ? -72.160 -1.353 62.822 1.00 77.06 595 GLU A N 1
ATOM 4954 C CA . GLU A 1 595 ? -70.867 -0.659 62.831 1.00 77.06 595 GLU A CA 1
ATOM 4955 C C . GLU A 1 595 ? -69.692 -1.630 62.626 1.00 77.06 595 GLU A C 1
ATOM 4957 O O . GLU A 1 595 ? -68.780 -1.344 61.850 1.00 77.06 595 GLU A O 1
ATOM 4962 N N . LEU A 1 596 ? -69.774 -2.838 63.190 1.00 81.31 596 LEU A N 1
ATOM 4963 C CA . LEU A 1 596 ? -68.825 -3.929 62.939 1.00 81.31 596 LEU A CA 1
ATOM 4964 C C . LEU A 1 596 ? -68.850 -4.403 61.480 1.00 81.31 596 LEU A C 1
ATOM 4966 O O . LEU A 1 596 ? -67.797 -4.615 60.872 1.00 81.31 596 LEU A O 1
ATOM 4970 N N . LEU A 1 597 ? -70.039 -4.532 60.885 1.00 77.62 597 LEU A N 1
ATOM 4971 C CA . LEU A 1 597 ? -70.185 -4.866 59.466 1.00 77.62 597 LEU A CA 1
ATOM 4972 C C . LEU A 1 597 ? -69.684 -3.735 58.556 1.00 77.62 597 LEU A C 1
ATOM 4974 O O . LEU A 1 597 ? -69.080 -4.021 57.522 1.00 77.62 597 LEU A O 1
ATOM 4978 N N . ALA A 1 598 ? -69.864 -2.469 58.946 1.00 76.94 598 ALA A N 1
ATOM 4979 C CA . ALA A 1 598 ? -69.320 -1.322 58.220 1.00 76.94 598 ALA A CA 1
ATOM 4980 C C . ALA A 1 598 ? -67.781 -1.295 58.250 1.00 76.94 598 ALA A C 1
ATOM 4982 O O . ALA A 1 598 ? -67.151 -1.095 57.212 1.00 76.94 598 ALA A O 1
ATOM 4983 N N . GLN A 1 599 ? -67.166 -1.581 59.402 1.00 77.19 599 GLN A N 1
ATOM 4984 C CA . GLN A 1 599 ? -65.707 -1.701 59.520 1.00 77.19 599 GLN A CA 1
ATOM 4985 C C . GLN A 1 599 ? -65.161 -2.885 58.704 1.00 77.19 599 GLN A C 1
ATOM 4987 O O . GLN A 1 599 ? -64.125 -2.766 58.050 1.00 77.19 599 GLN A O 1
ATOM 4992 N N . ARG A 1 600 ? -65.886 -4.013 58.667 1.00 84.06 600 ARG A N 1
ATOM 4993 C CA . ARG A 1 600 ? -65.538 -5.183 57.839 1.00 84.06 600 ARG A CA 1
ATOM 4994 C C . ARG A 1 600 ? -65.635 -4.885 56.338 1.00 84.06 600 ARG A C 1
ATOM 4996 O O . ARG A 1 600 ? -64.804 -5.359 55.564 1.00 84.06 600 ARG A O 1
ATOM 5003 N N . LEU A 1 601 ? -66.630 -4.102 55.921 1.00 74.88 601 LEU A N 1
ATOM 5004 C CA . LEU A 1 601 ? -66.768 -3.641 54.538 1.00 74.88 601 LEU A CA 1
ATOM 5005 C C . LEU A 1 601 ? -65.622 -2.705 54.147 1.00 74.88 601 LEU A C 1
ATOM 5007 O O . LEU A 1 601 ? -64.997 -2.944 53.120 1.00 74.88 601 LEU A O 1
ATOM 5011 N N . GLN A 1 602 ? -65.264 -1.739 54.998 1.00 79.56 602 GLN A N 1
ATOM 5012 C CA . GLN A 1 602 ? -64.115 -0.859 54.749 1.00 79.56 602 GLN A CA 1
ATOM 5013 C C . GLN A 1 602 ? -62.791 -1.628 54.647 1.00 79.56 602 GLN A C 1
ATOM 5015 O O . GLN A 1 602 ? -61.974 -1.318 53.781 1.00 79.56 602 GLN A O 1
ATOM 5020 N N . SER A 1 603 ? -62.574 -2.662 55.473 1.00 79.50 603 SER A N 1
ATOM 5021 C CA . SER A 1 603 ? -61.374 -3.502 55.342 1.00 79.50 603 SER A CA 1
ATOM 5022 C C . SER A 1 603 ? -61.349 -4.275 54.020 1.00 79.50 603 SER A C 1
ATOM 5024 O O . SER A 1 603 ? -60.309 -4.359 53.376 1.00 79.50 603 SER A O 1
ATOM 5026 N N . LEU A 1 604 ? -62.501 -4.786 53.569 1.00 78.12 604 LEU A N 1
ATOM 5027 C CA . LEU A 1 604 ? -62.597 -5.503 52.295 1.00 78.12 604 LEU A CA 1
ATOM 5028 C C . LEU A 1 604 ? -62.443 -4.566 51.088 1.00 78.12 604 LEU A C 1
ATOM 5030 O O . LEU A 1 604 ? -61.846 -4.960 50.090 1.00 78.12 604 LEU A O 1
ATOM 5034 N N . GLU A 1 605 ? -62.933 -3.328 51.171 1.00 79.94 605 GLU A N 1
ATOM 5035 C CA . GLU A 1 605 ? -62.707 -2.296 50.150 1.00 79.94 605 GLU A CA 1
ATOM 5036 C C . GLU A 1 605 ? -61.220 -1.932 50.049 1.00 79.94 605 GLU A C 1
ATOM 5038 O O . GLU A 1 605 ? -60.669 -1.897 48.947 1.00 79.94 605 GLU A O 1
ATOM 5043 N N . HIS A 1 606 ? -60.536 -1.771 51.187 1.00 79.88 606 HIS A N 1
ATOM 5044 C CA . HIS A 1 606 ? -59.092 -1.533 51.224 1.00 79.88 606 HIS A CA 1
ATOM 5045 C C . HIS A 1 606 ? -58.284 -2.708 50.634 1.00 79.88 606 HIS A C 1
ATOM 5047 O O . HIS A 1 606 ? -57.330 -2.507 49.873 1.00 79.88 606 HIS A O 1
ATOM 5053 N N . ASP A 1 607 ? -58.699 -3.945 50.909 1.00 77.88 607 ASP A N 1
ATOM 5054 C CA . ASP A 1 607 ? -58.092 -5.156 50.344 1.00 77.88 607 ASP A CA 1
ATOM 5055 C C . ASP A 1 607 ? -58.336 -5.295 48.828 1.00 77.88 607 ASP A C 1
ATOM 5057 O O . ASP A 1 607 ? -57.499 -5.832 48.097 1.00 77.88 607 ASP A O 1
ATOM 5061 N N . ILE A 1 608 ? -59.470 -4.809 48.318 1.00 77.12 608 ILE A N 1
ATOM 5062 C CA . ILE A 1 608 ? -59.764 -4.787 46.877 1.00 77.12 608 ILE A CA 1
ATOM 5063 C C . ILE A 1 608 ? -58.926 -3.718 46.172 1.00 77.12 608 ILE A C 1
ATOM 5065 O O . ILE A 1 608 ? -58.360 -3.987 45.110 1.00 77.12 608 ILE A O 1
ATOM 5069 N N . ASP A 1 609 ? -58.809 -2.526 46.752 1.00 79.38 609 ASP A N 1
ATOM 5070 C CA . ASP A 1 609 ? -58.041 -1.437 46.151 1.00 79.38 609 ASP A CA 1
ATOM 5071 C C . ASP A 1 609 ? -56.531 -1.696 46.187 1.00 79.38 609 ASP A C 1
ATOM 5073 O O . ASP A 1 609 ? -55.830 -1.378 45.223 1.00 79.38 609 ASP A O 1
ATOM 5077 N N . SER A 1 610 ? -56.020 -2.354 47.231 1.00 78.69 610 SER A N 1
ATOM 5078 C CA . SER A 1 610 ? -54.635 -2.838 47.244 1.00 78.69 610 SER A CA 1
ATOM 5079 C C . SER A 1 610 ? -54.400 -3.894 46.156 1.00 78.69 610 SER A C 1
ATOM 5081 O O . SER A 1 610 ? -53.445 -3.770 45.389 1.00 78.69 610 SER A O 1
ATOM 5083 N N . LYS A 1 611 ? -55.306 -4.868 45.982 1.00 78.31 611 LYS A N 1
ATOM 5084 C CA . LYS A 1 611 ? -55.224 -5.858 44.889 1.00 78.31 611 LYS A CA 1
ATOM 5085 C C . LYS A 1 611 ? -55.274 -5.233 43.494 1.00 78.31 611 LYS A C 1
ATOM 5087 O O . LYS A 1 611 ? -54.542 -5.695 42.622 1.00 78.31 611 LYS A O 1
ATOM 5092 N N . LYS A 1 612 ? -56.076 -4.185 43.277 1.00 81.19 612 LYS A N 1
ATOM 5093 C CA . LYS A 1 612 ? -56.089 -3.438 42.005 1.00 81.19 612 LYS A CA 1
ATOM 5094 C C . LYS A 1 612 ? -54.747 -2.766 41.728 1.00 81.19 612 LYS A C 1
ATOM 5096 O O . LYS A 1 612 ? -54.239 -2.894 40.623 1.00 81.19 612 LYS A O 1
ATOM 5101 N N . ARG A 1 613 ? -54.125 -2.137 42.733 1.00 76.94 613 ARG A N 1
ATOM 5102 C CA . ARG A 1 613 ? -52.782 -1.543 42.581 1.00 76.94 613 ARG A CA 1
ATOM 5103 C C . ARG A 1 613 ? -51.733 -2.598 42.218 1.00 76.94 613 ARG A C 1
ATOM 5105 O O . ARG A 1 613 ? -50.984 -2.400 41.269 1.00 76.94 613 ARG A O 1
ATOM 5112 N N . PHE A 1 614 ? -51.750 -3.759 42.878 1.00 78.69 614 PHE A N 1
ATOM 5113 C CA . PHE A 1 614 ? -50.872 -4.879 42.514 1.00 78.69 614 PHE A CA 1
ATOM 5114 C C . PHE A 1 614 ? -51.157 -5.436 41.108 1.00 78.69 614 PHE A C 1
ATOM 5116 O O . PHE A 1 614 ? -50.234 -5.856 40.410 1.00 78.69 614 PHE A O 1
ATOM 5123 N N . GLN A 1 615 ? -52.419 -5.451 40.670 1.00 80.94 615 GLN A N 1
ATOM 5124 C CA . GLN A 1 615 ? -52.801 -5.858 39.316 1.00 80.94 615 GLN A CA 1
ATOM 5125 C C . GLN A 1 615 ? -52.326 -4.849 38.258 1.00 80.94 615 GLN A C 1
ATOM 5127 O O . GLN A 1 615 ? -51.853 -5.267 37.198 1.00 80.94 615 GLN A O 1
ATOM 5132 N N . ASP A 1 616 ? -52.411 -3.550 38.539 1.00 82.94 616 ASP A N 1
ATOM 5133 C CA . ASP A 1 616 ? -51.925 -2.485 37.659 1.00 82.94 616 ASP A CA 1
ATOM 5134 C C . ASP A 1 616 ? -50.396 -2.519 37.540 1.00 82.94 616 ASP A C 1
ATOM 5136 O O . ASP A 1 616 ? -49.866 -2.447 36.429 1.00 82.94 616 ASP A O 1
ATOM 5140 N N . ASP A 1 617 ? -49.682 -2.728 38.648 1.00 82.62 617 ASP A N 1
ATOM 5141 C CA . ASP A 1 617 ? -48.224 -2.893 38.645 1.00 82.62 617 ASP A CA 1
ATOM 5142 C C . ASP A 1 617 ? -47.802 -4.151 37.876 1.00 82.62 617 ASP A C 1
ATOM 5144 O O . ASP A 1 617 ? -46.892 -4.100 37.044 1.00 82.62 617 ASP A O 1
ATOM 5148 N N . ARG A 1 618 ? -48.526 -5.264 38.046 1.00 82.44 618 ARG A N 1
ATOM 5149 C CA . ARG A 1 618 ? -48.292 -6.487 37.266 1.00 82.44 618 ARG A CA 1
ATOM 5150 C C . ARG A 1 618 ? -48.581 -6.281 35.778 1.00 82.44 618 ARG A C 1
ATOM 5152 O O . ARG A 1 618 ? -47.829 -6.777 34.946 1.00 82.44 618 ARG A O 1
ATOM 5159 N N . SER A 1 619 ? -49.622 -5.527 35.430 1.00 83.56 619 SER A N 1
ATOM 5160 C CA . SER A 1 619 ? -49.964 -5.209 34.035 1.00 83.56 619 SER A CA 1
ATOM 5161 C C . SER A 1 619 ? -48.907 -4.316 33.380 1.00 83.56 619 SER A C 1
ATOM 5163 O O . SER A 1 619 ? -48.537 -4.534 32.227 1.00 83.56 619 SER A O 1
ATOM 5165 N N . ARG A 1 620 ? -48.351 -3.352 34.126 1.00 89.00 620 ARG A N 1
ATOM 5166 C CA . ARG A 1 620 ? -47.208 -2.540 33.678 1.00 89.00 620 ARG A CA 1
ATOM 5167 C C . ARG A 1 620 ? -45.965 -3.399 33.470 1.00 89.00 620 ARG A C 1
ATOM 5169 O O . ARG A 1 620 ? -45.302 -3.260 32.448 1.00 89.00 620 ARG A O 1
ATOM 5176 N N . GLN A 1 621 ? -45.679 -4.316 34.392 1.00 86.12 621 GLN A N 1
ATOM 5177 C CA . GLN A 1 621 ? -44.526 -5.207 34.290 1.00 86.12 621 GLN A CA 1
ATOM 5178 C C . GLN A 1 621 ? -44.649 -6.189 33.114 1.00 86.12 621 GLN A C 1
ATOM 5180 O O . GLN A 1 621 ? -43.673 -6.402 32.400 1.00 86.12 621 GLN A O 1
ATOM 5185 N N . VAL A 1 622 ? -45.849 -6.719 32.853 1.00 84.31 622 VAL A N 1
ATOM 5186 C CA . VAL A 1 622 ? -46.138 -7.532 31.658 1.00 84.31 622 VAL A CA 1
ATOM 5187 C C . VAL A 1 622 ? -45.900 -6.726 30.382 1.00 84.31 622 VAL A C 1
ATOM 5189 O O . VAL A 1 622 ? -45.183 -7.198 29.509 1.00 84.31 622 VAL A O 1
ATOM 5192 N N . LYS A 1 623 ? -46.389 -5.484 30.302 1.00 90.94 623 LYS A N 1
ATOM 5193 C CA . LYS A 1 623 ? -46.183 -4.627 29.125 1.00 90.94 623 LYS A CA 1
ATOM 5194 C C . LYS A 1 623 ? -44.703 -4.320 28.865 1.00 90.94 623 LYS A C 1
ATOM 5196 O O . LYS A 1 623 ? -44.251 -4.360 27.728 1.00 90.94 623 LYS A O 1
ATOM 5201 N N . VAL A 1 624 ? -43.921 -4.077 29.920 1.00 90.50 624 VAL A N 1
ATOM 5202 C CA . VAL A 1 624 ? -42.464 -3.879 29.808 1.00 90.50 624 VAL A CA 1
ATOM 5203 C C . VAL A 1 624 ? -41.765 -5.142 29.298 1.00 90.50 624 VAL A C 1
ATOM 5205 O O . VAL A 1 624 ? -40.839 -5.044 28.491 1.00 90.50 624 VAL A O 1
ATOM 5208 N N . LEU A 1 625 ? -42.198 -6.326 29.743 1.00 85.19 625 LEU A N 1
ATOM 5209 C CA . LEU A 1 625 ? -41.675 -7.599 29.248 1.00 85.19 625 LEU A CA 1
ATOM 5210 C C . LEU A 1 625 ? -42.077 -7.850 27.789 1.00 85.19 625 LEU A C 1
ATOM 5212 O O . LEU A 1 625 ? -41.227 -8.261 27.008 1.00 85.19 625 LEU A O 1
ATOM 5216 N N . GLU A 1 626 ? -43.309 -7.538 27.393 1.00 86.75 626 GLU A N 1
ATOM 5217 C CA . GLU A 1 626 ? -43.765 -7.611 25.998 1.00 86.75 626 GLU A CA 1
ATOM 5218 C C . GLU A 1 626 ? -42.966 -6.670 25.083 1.00 86.75 626 GLU A C 1
ATOM 5220 O O . GLU A 1 626 ? -42.514 -7.078 24.015 1.00 86.75 626 GLU A O 1
ATOM 5225 N N . ASP A 1 627 ? -42.714 -5.432 25.515 1.00 91.75 627 ASP A N 1
ATOM 5226 C CA . ASP A 1 627 ? -41.890 -4.474 24.767 1.00 91.75 627 ASP A CA 1
ATOM 5227 C C . ASP A 1 627 ? -40.410 -4.893 24.726 1.00 91.75 627 ASP A C 1
ATOM 5229 O O . ASP A 1 627 ? -39.674 -4.544 23.802 1.00 91.75 627 ASP A O 1
ATOM 5233 N N . LYS A 1 628 ? -39.934 -5.643 25.727 1.00 92.12 628 LYS A N 1
ATOM 5234 C CA . LYS A 1 628 ? -38.599 -6.252 25.704 1.00 92.12 628 LYS A CA 1
ATOM 5235 C C . LYS A 1 628 ? -38.538 -7.424 24.721 1.00 92.12 628 LYS A C 1
ATOM 5237 O O . LYS A 1 628 ? -37.570 -7.512 23.979 1.00 92.12 628 LYS A O 1
ATOM 5242 N N . VAL A 1 629 ? -39.566 -8.272 24.674 1.00 87.75 629 VAL A N 1
ATOM 5243 C CA . VAL A 1 629 ? -39.664 -9.376 23.705 1.00 87.75 629 VAL A CA 1
ATOM 5244 C C . VAL A 1 629 ? -39.679 -8.840 22.276 1.00 87.75 629 VAL A C 1
ATOM 5246 O O . VAL A 1 629 ? -38.868 -9.282 21.478 1.00 87.75 629 VAL A O 1
ATOM 5249 N N . LYS A 1 630 ? -40.488 -7.817 21.977 1.00 91.81 630 LYS A N 1
ATOM 5250 C CA . LYS A 1 630 ? -40.515 -7.200 20.638 1.00 91.81 630 LYS A CA 1
ATOM 5251 C C . LYS A 1 630 ? -39.169 -6.616 20.216 1.00 91.81 630 LYS A C 1
ATOM 5253 O O . LYS A 1 630 ? -38.806 -6.694 19.051 1.00 91.81 630 LYS A O 1
ATOM 5258 N N . ARG A 1 631 ? -38.424 -6.020 21.154 1.00 88.38 631 ARG A N 1
ATOM 5259 C CA . ARG A 1 631 ? -37.066 -5.529 20.875 1.00 88.38 631 ARG A CA 1
ATOM 5260 C C . ARG A 1 631 ? -36.114 -6.674 20.543 1.00 88.38 631 ARG A C 1
ATOM 5262 O O . ARG A 1 631 ? -35.437 -6.600 19.529 1.00 88.38 631 ARG A O 1
ATOM 5269 N N . LEU A 1 632 ? -36.146 -7.749 21.329 1.00 86.94 632 LEU A N 1
ATOM 5270 C CA . LEU A 1 632 ? -35.352 -8.951 21.059 1.00 86.94 632 LEU A CA 1
ATOM 5271 C C . LEU A 1 632 ? -35.744 -9.638 19.738 1.00 86.94 632 LEU A C 1
ATOM 5273 O O . LEU A 1 632 ? -34.887 -10.212 19.080 1.00 86.94 632 LEU A O 1
ATOM 5277 N N . GLU A 1 633 ? -37.016 -9.586 19.333 1.00 90.25 633 GLU A N 1
ATOM 5278 C CA . GLU A 1 633 ? -37.472 -10.091 18.029 1.00 90.25 633 GLU A CA 1
ATOM 5279 C C . GLU A 1 633 ? -36.881 -9.282 16.867 1.00 90.25 633 GLU A C 1
ATOM 5281 O O . GLU A 1 633 ? -36.409 -9.873 15.899 1.00 90.25 633 GLU A O 1
ATOM 5286 N N . VAL A 1 634 ? -36.851 -7.949 16.981 1.00 91.44 634 VAL A N 1
ATOM 5287 C CA . VAL A 1 634 ? -36.236 -7.074 15.970 1.00 91.44 634 VAL A CA 1
ATOM 5288 C C . VAL A 1 634 ? -34.727 -7.301 15.894 1.00 91.44 634 VAL A C 1
ATOM 5290 O O . VAL A 1 634 ? -34.207 -7.493 14.800 1.00 91.44 634 VAL A O 1
ATOM 5293 N N . GLU A 1 635 ? -34.038 -7.359 17.036 1.00 88.38 635 GLU A N 1
ATOM 5294 C CA . GLU A 1 635 ? -32.599 -7.661 17.093 1.00 88.38 635 GLU A CA 1
ATOM 5295 C C . GLU A 1 635 ? -32.291 -9.035 16.470 1.00 88.38 635 GLU A C 1
ATOM 5297 O O . GLU A 1 635 ? -31.345 -9.180 15.700 1.00 88.38 635 GLU A O 1
ATOM 5302 N N . LEU A 1 636 ? -33.131 -10.046 16.723 1.00 90.50 636 LEU A N 1
ATOM 5303 C CA . LEU A 1 636 ? -32.987 -11.370 16.116 1.00 90.50 636 LEU A CA 1
ATOM 5304 C C . LEU A 1 636 ? -33.162 -11.341 14.589 1.00 90.50 636 LEU A C 1
ATOM 5306 O O . LEU A 1 636 ? -32.468 -12.073 13.883 1.00 90.50 636 LEU A O 1
ATOM 5310 N N . ASP A 1 637 ? -34.095 -10.548 14.069 1.00 91.75 637 ASP A N 1
ATOM 5311 C CA . ASP A 1 637 ? -34.305 -10.421 12.625 1.00 91.75 637 ASP A CA 1
ATOM 5312 C C . ASP A 1 637 ? -33.188 -9.609 11.946 1.00 91.75 637 ASP A C 1
ATOM 5314 O O . ASP A 1 637 ? -32.777 -9.942 10.832 1.00 91.75 637 ASP A O 1
ATOM 5318 N N . GLU A 1 638 ? -32.627 -8.607 12.624 1.00 91.69 638 GLU A N 1
ATOM 5319 C CA . GLU A 1 638 ? -31.425 -7.894 12.173 1.00 91.69 638 GLU A CA 1
ATOM 5320 C C . GLU A 1 638 ? -30.205 -8.825 12.110 1.00 91.69 638 GLU A C 1
ATOM 5322 O O . GLU A 1 638 ? -29.492 -8.837 11.103 1.00 91.69 638 GLU A O 1
ATOM 5327 N N . GLU A 1 639 ? -30.017 -9.681 13.118 1.00 83.75 639 GLU A N 1
ATOM 5328 C CA . GLU A 1 639 ? -28.961 -10.699 13.115 1.00 83.75 639 GLU A CA 1
ATOM 5329 C C . GLU A 1 639 ? -29.150 -11.734 11.999 1.00 83.75 639 GLU A C 1
ATOM 5331 O O . GLU A 1 639 ? -28.193 -12.083 11.306 1.00 83.75 639 GLU A O 1
ATOM 5336 N N . LYS A 1 640 ? -30.383 -12.187 11.734 1.00 90.19 640 LYS A N 1
ATOM 5337 C CA . LYS A 1 640 ? -30.657 -13.068 10.583 1.00 90.19 640 LYS A CA 1
ATOM 5338 C C . LYS A 1 640 ? -30.281 -12.406 9.259 1.00 90.19 640 LYS A C 1
ATOM 5340 O O . LYS A 1 640 ? -29.624 -13.042 8.439 1.00 90.19 640 LYS A O 1
ATOM 5345 N N . ASN A 1 641 ? -30.638 -11.136 9.068 1.00 94.25 641 ASN A N 1
ATOM 5346 C CA . ASN A 1 641 ? -30.280 -10.390 7.860 1.00 94.25 641 ASN A CA 1
ATOM 5347 C C . ASN A 1 641 ? -28.757 -10.230 7.722 1.00 94.25 641 ASN A C 1
ATOM 5349 O O . ASN A 1 641 ? -28.213 -10.359 6.624 1.00 94.25 641 ASN A O 1
ATOM 5353 N N . SER A 1 642 ? -28.054 -9.988 8.832 1.00 92.56 642 SER A N 1
ATOM 5354 C CA . SER A 1 642 ? -26.588 -9.934 8.866 1.00 92.56 642 SER A CA 1
ATOM 5355 C C . SER A 1 642 ? -25.969 -11.272 8.442 1.00 92.56 642 SER A C 1
ATOM 5357 O O . SER A 1 642 ? -25.093 -11.317 7.573 1.00 92.56 642 SER A O 1
ATOM 5359 N N . VAL A 1 643 ? -26.487 -12.384 8.972 1.00 92.56 643 VAL A N 1
ATOM 5360 C CA . VAL A 1 643 ? -26.054 -13.742 8.616 1.00 92.56 643 VAL A CA 1
ATOM 5361 C C . VAL A 1 643 ? -26.331 -14.064 7.143 1.00 92.56 643 VAL A C 1
ATOM 5363 O O . VAL A 1 643 ? -25.465 -14.642 6.484 1.00 92.56 643 VAL A O 1
ATOM 5366 N N . GLU A 1 644 ? -27.482 -13.673 6.594 1.00 93.75 644 GLU A N 1
ATOM 5367 C CA . GLU A 1 644 ? -27.799 -13.854 5.170 1.00 93.75 644 GLU A CA 1
ATOM 5368 C C . GLU A 1 644 ? -26.825 -13.082 4.266 1.00 93.75 644 GLU A C 1
ATOM 5370 O O . GLU A 1 644 ? -26.264 -13.654 3.329 1.00 93.75 644 GLU A O 1
ATOM 5375 N N . LEU A 1 645 ? -26.525 -11.822 4.595 1.00 93.06 645 LEU A N 1
ATOM 5376 C CA . LEU A 1 645 ? -25.554 -11.010 3.853 1.00 93.06 645 LEU A CA 1
ATOM 5377 C C . LEU A 1 645 ? -24.132 -11.585 3.919 1.00 93.06 645 LEU A C 1
ATOM 5379 O O . LEU A 1 645 ? -23.402 -11.575 2.920 1.00 93.06 645 LEU A O 1
ATOM 5383 N N . LEU A 1 646 ? -23.724 -12.101 5.082 1.00 90.12 646 LEU A N 1
ATOM 5384 C CA . LEU A 1 646 ? -22.448 -12.800 5.237 1.00 90.12 646 LEU A CA 1
ATOM 5385 C C . LEU A 1 646 ? -22.422 -14.094 4.417 1.00 90.12 646 LEU A C 1
ATOM 5387 O O . LEU A 1 646 ? -21.418 -14.370 3.757 1.00 90.12 646 LEU A O 1
ATOM 5391 N N . SER A 1 647 ? -23.523 -14.847 4.394 1.00 93.81 647 SER A N 1
ATOM 5392 C CA . SER A 1 647 ? -23.664 -16.057 3.579 1.00 93.81 647 SER A CA 1
ATOM 5393 C C . SER A 1 647 ? -23.512 -15.751 2.087 1.00 93.81 647 SER A C 1
ATOM 5395 O O . SER A 1 647 ? -22.708 -16.390 1.408 1.00 93.81 647 SER A O 1
ATOM 5397 N N . ASP A 1 648 ? -24.173 -14.707 1.585 1.00 95.81 648 ASP A N 1
ATOM 5398 C CA . ASP A 1 648 ? -24.041 -14.253 0.197 1.00 95.81 648 ASP A CA 1
ATOM 5399 C C . ASP A 1 648 ? -22.606 -13.859 -0.157 1.00 95.81 648 ASP A C 1
ATOM 5401 O O . ASP A 1 648 ? -22.100 -14.190 -1.234 1.00 95.81 648 ASP A O 1
ATOM 5405 N N . ARG A 1 649 ? -21.913 -13.165 0.753 1.00 95.31 649 ARG A N 1
ATOM 5406 C CA . ARG A 1 649 ? -20.508 -12.792 0.557 1.00 95.31 649 ARG A CA 1
ATOM 5407 C C . ARG A 1 649 ? -19.601 -14.023 0.498 1.00 95.31 649 ARG A C 1
ATOM 5409 O O . ARG A 1 649 ? -18.711 -14.079 -0.352 1.00 95.31 649 ARG A O 1
ATOM 5416 N N . VAL A 1 650 ? -19.832 -15.003 1.371 1.00 91.81 650 VAL A N 1
ATOM 5417 C CA . VAL A 1 650 ? -19.100 -16.278 1.380 1.00 91.81 650 VAL A CA 1
ATOM 5418 C C . VAL A 1 650 ? -19.359 -17.059 0.092 1.00 91.81 650 VAL A C 1
ATOM 5420 O O . VAL A 1 650 ? -18.406 -17.548 -0.514 1.00 91.81 650 VAL A O 1
ATOM 5423 N N . ASN A 1 651 ? -20.607 -17.115 -0.374 1.00 94.75 651 ASN A N 1
ATOM 5424 C CA . ASN A 1 651 ? -20.968 -17.788 -1.621 1.00 94.75 651 ASN A CA 1
ATOM 5425 C C . ASN A 1 651 ? -20.285 -17.135 -2.832 1.00 94.75 651 ASN A C 1
ATOM 5427 O O . ASN A 1 651 ? -19.633 -17.834 -3.602 1.00 94.75 651 ASN A O 1
ATOM 5431 N N . ARG A 1 652 ? -20.297 -15.798 -2.944 1.00 95.62 652 ARG A N 1
ATOM 5432 C CA . ARG A 1 652 ? -19.579 -15.086 -4.023 1.00 95.62 652 ARG A CA 1
ATOM 5433 C C . ARG A 1 652 ? -18.074 -15.348 -4.004 1.00 95.62 652 ARG A C 1
ATOM 5435 O O . ARG A 1 652 ? -17.477 -15.552 -5.055 1.00 95.62 652 ARG A O 1
ATOM 5442 N N . SER A 1 653 ? -17.462 -15.356 -2.820 1.00 90.50 653 SER A N 1
ATOM 5443 C CA . SER A 1 653 ? -16.041 -15.696 -2.670 1.00 90.50 653 SER A CA 1
ATOM 5444 C C . SER A 1 653 ? -15.760 -17.137 -3.113 1.00 90.50 653 SER A C 1
ATOM 5446 O O . SER A 1 653 ? -14.763 -17.406 -3.786 1.00 90.50 653 SER A O 1
ATOM 5448 N N . ARG A 1 654 ? -16.666 -18.074 -2.802 1.00 95.25 654 ARG A N 1
ATOM 5449 C CA . ARG A 1 654 ? -16.568 -19.464 -3.261 1.00 95.25 654 ARG A CA 1
ATOM 5450 C C . ARG A 1 654 ? -16.636 -19.571 -4.780 1.00 95.25 654 ARG A C 1
ATOM 5452 O O . ARG A 1 654 ? -15.776 -20.229 -5.361 1.00 95.25 654 ARG A O 1
ATOM 5459 N N . ASP A 1 655 ? -17.583 -18.887 -5.408 1.00 95.50 655 ASP A N 1
ATOM 5460 C CA . ASP A 1 655 ? -17.744 -18.889 -6.864 1.00 95.50 655 ASP A CA 1
ATOM 5461 C C . ASP A 1 655 ? -16.519 -18.276 -7.561 1.00 95.50 655 ASP A C 1
ATOM 5463 O O . ASP A 1 655 ? -16.019 -18.825 -8.541 1.00 95.50 655 ASP A O 1
ATOM 5467 N N . GLN A 1 656 ? -15.956 -17.197 -7.004 1.00 93.94 656 GLN A N 1
ATOM 5468 C CA . GLN A 1 656 ? -14.696 -16.613 -7.480 1.00 93.94 656 GLN A CA 1
ATOM 5469 C C . GLN A 1 656 ? -13.525 -17.602 -7.370 1.00 93.94 656 GLN A C 1
ATOM 5471 O O . GLN A 1 656 ? -12.727 -17.730 -8.299 1.00 93.94 656 GLN A O 1
ATOM 5476 N N . MET A 1 657 ? -13.423 -18.348 -6.265 1.00 91.69 657 MET A N 1
ATOM 5477 C CA . MET A 1 657 ? -12.408 -19.397 -6.121 1.00 91.69 657 MET A CA 1
ATOM 5478 C C . MET A 1 657 ? -12.611 -20.551 -7.112 1.00 91.69 657 MET A C 1
ATOM 5480 O O . MET A 1 657 ? -11.630 -21.091 -7.625 1.00 91.69 657 MET A O 1
ATOM 5484 N N . GLU A 1 658 ? -13.853 -20.953 -7.382 1.00 95.38 658 GLU A N 1
ATOM 5485 C CA . GLU A 1 658 ? -14.174 -21.983 -8.376 1.00 95.38 658 GLU A CA 1
ATOM 5486 C C . GLU A 1 658 ? -13.833 -21.516 -9.799 1.00 95.38 658 GLU A C 1
ATOM 5488 O O . GLU A 1 658 ? -13.232 -22.282 -10.557 1.00 95.38 658 GLU A O 1
ATOM 5493 N N . GLN A 1 659 ? -14.091 -20.247 -10.126 1.00 95.00 659 GLN A N 1
ATOM 5494 C CA . GLN A 1 659 ? -13.689 -19.636 -11.392 1.00 95.00 659 GLN A CA 1
ATOM 5495 C C . GLN A 1 659 ? -12.162 -19.630 -11.562 1.00 95.00 659 GLN A C 1
ATOM 5497 O O . GLN A 1 659 ? -11.656 -20.142 -12.560 1.00 95.00 659 GLN A O 1
ATOM 5502 N N . LEU A 1 660 ? -11.411 -19.144 -10.568 1.00 93.12 660 LEU A N 1
ATOM 5503 C CA . LEU A 1 660 ? -9.942 -19.131 -10.621 1.00 93.12 660 LEU A CA 1
ATOM 5504 C C . LEU A 1 660 ? -9.353 -20.547 -10.721 1.00 93.12 660 LEU A C 1
ATOM 5506 O O . LEU A 1 660 ? -8.340 -20.766 -11.387 1.00 93.12 660 LEU A O 1
ATOM 5510 N N . ARG A 1 661 ? -9.986 -21.545 -10.087 1.00 93.94 661 ARG A N 1
ATOM 5511 C CA . ARG A 1 661 ? -9.599 -22.957 -10.244 1.00 93.94 661 ARG A CA 1
ATOM 5512 C C . ARG A 1 661 ? -9.838 -23.465 -11.665 1.00 93.94 661 ARG A C 1
ATOM 5514 O O . ARG A 1 661 ? -9.011 -24.232 -12.160 1.00 93.94 661 ARG A O 1
ATOM 5521 N N . ALA A 1 662 ? -10.934 -23.065 -12.306 1.00 94.19 662 ALA A N 1
ATOM 5522 C CA . ALA A 1 662 ? -11.220 -23.424 -13.692 1.00 94.19 662 ALA A CA 1
ATOM 5523 C C . ALA A 1 662 ? -10.209 -22.784 -14.657 1.00 94.19 662 ALA A C 1
ATOM 5525 O O . ALA A 1 662 ? -9.629 -23.493 -15.479 1.00 94.19 662 ALA A O 1
ATOM 5526 N N . GLU A 1 663 ? -9.919 -21.491 -14.494 1.00 95.19 663 GLU A N 1
ATOM 5527 C CA . GLU A 1 663 ? -8.907 -20.765 -15.277 1.00 95.19 663 GLU A CA 1
ATOM 5528 C C . GLU A 1 663 ? -7.513 -21.393 -15.112 1.00 95.19 663 GLU A C 1
ATOM 5530 O O . GLU A 1 663 ? -6.821 -21.653 -16.095 1.00 95.19 663 GLU A O 1
ATOM 5535 N N . LEU A 1 664 ? -7.125 -21.761 -13.885 1.00 94.19 664 LEU A N 1
ATOM 5536 C CA . LEU A 1 664 ? -5.865 -22.465 -13.629 1.00 94.19 664 LEU A CA 1
ATOM 5537 C C . LEU A 1 664 ? -5.793 -23.827 -14.338 1.00 94.19 664 LEU A C 1
ATOM 5539 O O . LEU A 1 664 ? -4.730 -24.221 -14.824 1.00 94.19 664 LEU A O 1
ATOM 5543 N N . MET A 1 665 ? -6.895 -24.580 -14.375 1.00 95.38 665 MET A N 1
ATOM 5544 C CA . MET A 1 665 ? -6.940 -25.852 -15.101 1.00 95.38 665 MET A CA 1
ATOM 5545 C C . MET A 1 665 ? -6.847 -25.640 -16.614 1.00 95.38 665 MET A C 1
ATOM 5547 O O . MET A 1 665 ? -6.117 -26.382 -17.271 1.00 95.38 665 MET A O 1
ATOM 5551 N N . GLN A 1 666 ? -7.503 -24.608 -17.147 1.00 95.25 666 GLN A N 1
ATOM 5552 C CA . GLN A 1 666 ? -7.405 -24.232 -18.557 1.00 95.25 666 GLN A CA 1
ATOM 5553 C C . GLN A 1 666 ? -5.973 -23.827 -18.943 1.00 95.25 666 GLN A C 1
ATOM 5555 O O . GLN A 1 666 ? -5.458 -24.264 -19.975 1.00 95.25 666 GLN A O 1
ATOM 5560 N N . GLU A 1 667 ? -5.287 -23.067 -18.090 1.00 91.56 667 GLU A N 1
ATOM 5561 C CA . GLU A 1 667 ? -3.897 -22.666 -18.322 1.00 91.56 667 GLU A CA 1
ATOM 5562 C C . GLU A 1 667 ? -2.948 -23.873 -18.302 1.00 91.56 667 GLU A C 1
ATOM 5564 O O . GLU A 1 667 ? -2.037 -23.987 -19.123 1.00 91.56 667 GLU A O 1
ATOM 5569 N N . ARG A 1 668 ? -3.194 -24.846 -17.412 1.00 94.50 668 ARG A N 1
ATOM 5570 C CA . ARG A 1 668 ? -2.444 -26.114 -17.396 1.00 94.50 668 ARG A CA 1
ATOM 5571 C C . ARG A 1 668 ? -2.620 -26.906 -18.688 1.00 94.50 668 ARG A C 1
ATOM 5573 O O . ARG A 1 668 ? -1.630 -27.452 -19.173 1.00 94.50 668 ARG A O 1
ATOM 5580 N N . THR A 1 669 ? -3.836 -26.964 -19.234 1.00 94.12 669 THR A N 1
ATOM 5581 C CA . THR A 1 669 ? -4.088 -27.627 -20.523 1.00 94.12 669 THR A CA 1
ATOM 5582 C C . THR A 1 669 ? -3.422 -26.883 -21.680 1.00 94.12 669 THR A C 1
ATOM 5584 O O . THR A 1 669 ? -2.694 -27.506 -22.443 1.00 94.12 669 THR A O 1
ATOM 5587 N N . SER A 1 670 ? -3.534 -25.551 -21.727 1.00 94.38 670 SER A N 1
ATOM 5588 C CA . SER A 1 670 ? -2.863 -24.708 -22.730 1.00 94.38 670 SER A CA 1
ATOM 5589 C C . SER A 1 670 ? -1.341 -24.905 -22.718 1.00 94.38 670 SER A C 1
ATOM 5591 O O . SER A 1 670 ? -0.713 -25.133 -23.752 1.00 94.38 670 SER A O 1
ATOM 5593 N N . ARG A 1 671 ? -0.730 -24.932 -21.525 1.00 95.75 671 ARG A N 1
ATOM 5594 C CA . ARG A 1 671 ? 0.703 -25.214 -21.366 1.00 95.75 671 ARG A CA 1
ATOM 5595 C C . ARG A 1 671 ? 1.086 -26.600 -21.884 1.00 95.75 671 ARG A C 1
ATOM 5597 O O . ARG A 1 671 ? 2.172 -26.763 -22.435 1.00 95.75 671 ARG A O 1
ATOM 5604 N N . GLN A 1 672 ? 0.243 -27.605 -21.656 1.00 93.62 672 GLN A N 1
ATOM 5605 C CA . GLN A 1 672 ? 0.500 -28.961 -22.131 1.00 93.62 672 GLN A CA 1
ATOM 5606 C C . GLN A 1 672 ? 0.470 -29.028 -23.663 1.00 93.62 672 GLN A C 1
ATOM 5608 O O . GLN A 1 672 ? 1.373 -29.630 -24.242 1.00 93.62 672 GLN A O 1
ATOM 5613 N N . ASP A 1 673 ? -0.494 -28.363 -24.301 1.00 95.12 673 ASP A N 1
ATOM 5614 C CA . ASP A 1 673 ? -0.587 -28.284 -25.763 1.00 95.12 673 ASP A CA 1
ATOM 5615 C C . ASP A 1 673 ? 0.651 -27.594 -26.362 1.00 95.12 673 ASP A C 1
ATOM 5617 O O . ASP A 1 673 ? 1.280 -28.127 -27.277 1.00 95.12 673 ASP A O 1
ATOM 5621 N N . LEU A 1 674 ? 1.092 -26.479 -25.767 1.00 92.75 674 LEU A N 1
ATOM 5622 C CA . LEU A 1 674 ? 2.312 -25.778 -26.186 1.00 92.75 674 LEU A CA 1
ATOM 5623 C C . LEU A 1 674 ? 3.582 -26.629 -26.024 1.00 92.75 674 LEU A C 1
ATOM 5625 O O . LEU A 1 674 ? 4.486 -26.553 -26.857 1.00 92.75 674 LEU A O 1
ATOM 5629 N N . GLU A 1 675 ? 3.677 -27.453 -24.977 1.00 94.00 675 GLU A N 1
ATOM 5630 C CA . GLU A 1 675 ? 4.807 -28.376 -24.812 1.00 94.00 675 GLU A CA 1
ATOM 5631 C C . GLU A 1 675 ? 4.778 -29.481 -25.882 1.00 94.00 675 GLU A C 1
ATOM 5633 O O . GLU A 1 675 ? 5.825 -29.852 -26.419 1.00 94.00 675 GLU A O 1
ATOM 5638 N N . CYS A 1 676 ? 3.592 -29.977 -26.253 1.00 95.06 676 CYS A N 1
ATOM 5639 C CA . CYS A 1 676 ? 3.441 -30.908 -27.371 1.00 95.06 676 CYS A CA 1
ATOM 5640 C C . CYS A 1 676 ? 3.873 -30.277 -28.707 1.00 95.06 676 CYS A C 1
ATOM 5642 O O . CYS A 1 676 ? 4.637 -30.900 -29.454 1.00 95.06 676 CYS A O 1
ATOM 5644 N N . ASP A 1 677 ? 3.462 -29.037 -28.980 1.00 95.25 677 ASP A N 1
ATOM 5645 C CA . ASP A 1 677 ? 3.869 -28.289 -30.175 1.00 95.25 677 ASP A CA 1
ATOM 5646 C C . ASP A 1 677 ? 5.378 -28.039 -30.204 1.00 95.25 677 ASP A C 1
ATOM 5648 O O . ASP A 1 677 ? 6.033 -28.257 -31.227 1.00 95.25 677 ASP A O 1
ATOM 5652 N N . LYS A 1 678 ? 5.966 -2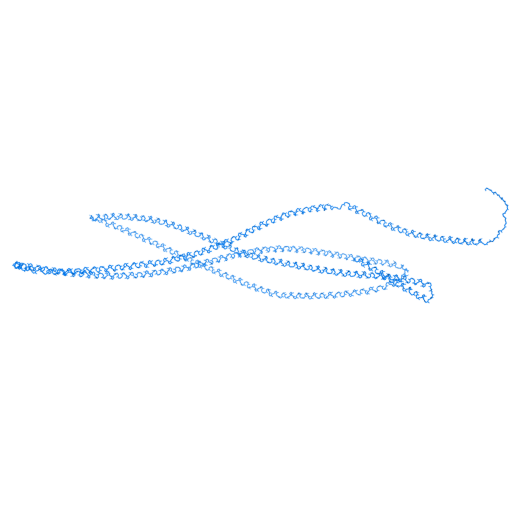7.664 -29.064 1.00 95.25 678 LYS A N 1
ATOM 5653 C CA . LYS A 1 678 ? 7.414 -27.500 -28.913 1.00 95.25 678 LYS A CA 1
ATOM 5654 C C . LYS A 1 678 ? 8.163 -28.787 -29.255 1.00 95.25 678 LYS A C 1
ATOM 5656 O O . LYS A 1 678 ? 9.085 -28.743 -30.067 1.00 95.25 678 LYS A O 1
ATOM 5661 N N . ILE A 1 679 ? 7.755 -29.933 -28.705 1.00 94.06 679 ILE A N 1
ATOM 5662 C CA . ILE A 1 679 ? 8.382 -31.233 -29.010 1.00 94.06 679 ILE A CA 1
ATOM 5663 C C . ILE A 1 679 ? 8.273 -31.552 -30.511 1.00 94.06 679 ILE A C 1
ATOM 5665 O O . ILE A 1 679 ? 9.226 -32.049 -31.122 1.00 94.06 679 ILE A O 1
ATOM 5669 N N . SER A 1 680 ? 7.130 -31.245 -31.131 1.00 94.62 680 SER A N 1
ATOM 5670 C CA . SER A 1 680 ? 6.921 -31.415 -32.574 1.00 94.62 680 SER A CA 1
ATOM 5671 C C . SER A 1 680 ? 7.876 -30.541 -33.401 1.00 94.62 680 SER A C 1
ATOM 5673 O O . SER A 1 680 ? 8.567 -31.044 -34.294 1.00 94.62 680 SER A O 1
ATOM 5675 N N . LEU A 1 681 ? 7.996 -29.253 -33.063 1.00 92.25 681 LEU A N 1
ATOM 5676 C CA . LEU A 1 681 ? 8.898 -28.306 -33.725 1.00 92.25 681 LEU A CA 1
ATOM 5677 C C . LEU A 1 681 ? 10.375 -28.656 -33.517 1.00 92.25 681 LEU A C 1
ATOM 5679 O O . LEU A 1 681 ? 11.179 -28.529 -34.442 1.00 92.25 681 LEU A O 1
ATOM 5683 N N . GLU A 1 682 ? 10.761 -29.123 -32.331 1.00 93.50 682 GLU A N 1
ATOM 5684 C CA . GLU A 1 682 ? 12.116 -29.611 -32.057 1.00 93.50 682 GLU A CA 1
ATOM 5685 C C . GLU A 1 682 ? 12.456 -30.821 -32.936 1.00 93.50 682 GLU A C 1
ATOM 5687 O O . GLU A 1 682 ? 13.553 -30.897 -33.504 1.00 93.50 682 GLU A O 1
ATOM 5692 N N . ARG A 1 683 ? 11.502 -31.743 -33.124 1.00 94.69 683 ARG A N 1
ATOM 5693 C CA . ARG A 1 683 ? 11.657 -32.887 -34.029 1.00 94.69 683 ARG A CA 1
ATOM 5694 C C . ARG A 1 683 ? 11.804 -32.446 -35.488 1.00 94.69 683 ARG A C 1
ATOM 5696 O O . ARG A 1 683 ? 12.723 -32.924 -36.155 1.00 94.69 683 ARG A O 1
ATOM 5703 N N . GLN A 1 684 ? 10.967 -31.521 -35.964 1.00 92.00 684 GLN A N 1
ATOM 5704 C CA . GLN A 1 684 ? 11.073 -30.963 -37.322 1.00 92.00 684 GLN A CA 1
ATOM 5705 C C . GLN A 1 684 ? 12.413 -30.253 -37.541 1.00 92.00 684 GLN A C 1
ATOM 5707 O O . GLN A 1 684 ? 13.084 -30.479 -38.545 1.00 92.00 684 GLN A O 1
ATOM 5712 N N . ASN A 1 685 ? 12.860 -29.451 -36.574 1.00 89.31 685 ASN A N 1
ATOM 5713 C CA . ASN A 1 685 ? 14.163 -28.794 -36.635 1.00 89.31 685 ASN A CA 1
ATOM 5714 C C . ASN A 1 685 ? 15.315 -29.798 -36.691 1.00 89.31 685 ASN A C 1
ATOM 5716 O O . ASN A 1 685 ? 16.274 -29.597 -37.434 1.00 89.31 685 ASN A O 1
ATOM 5720 N N . LYS A 1 686 ? 15.234 -30.893 -35.929 1.00 94.31 686 LYS A N 1
ATOM 5721 C CA . LYS A 1 686 ? 16.229 -31.968 -35.984 1.00 94.31 686 LYS A CA 1
ATOM 5722 C C . LYS A 1 686 ? 16.267 -32.629 -37.364 1.00 94.31 686 LYS A C 1
ATOM 5724 O O . LYS A 1 686 ? 17.348 -32.899 -37.879 1.00 94.31 686 LYS A O 1
ATOM 5729 N N . GLU A 1 687 ? 15.110 -32.853 -37.980 1.00 93.12 687 GLU A N 1
ATOM 5730 C CA . GLU A 1 687 ? 15.007 -33.398 -39.335 1.00 93.12 687 GLU A CA 1
ATOM 5731 C C . GLU A 1 687 ? 15.575 -32.439 -40.392 1.00 93.12 687 GLU A C 1
ATOM 5733 O O . GLU A 1 687 ? 16.386 -32.854 -41.221 1.00 93.12 687 GLU A O 1
ATOM 5738 N N . LEU A 1 688 ? 15.240 -31.147 -40.316 1.00 88.81 688 LEU A N 1
ATOM 5739 C CA . LEU A 1 688 ? 15.790 -30.113 -41.195 1.00 88.81 688 LEU A CA 1
ATOM 5740 C C . LEU A 1 688 ? 17.307 -29.977 -41.040 1.00 88.81 688 LEU A C 1
ATOM 5742 O O . LEU A 1 688 ? 18.006 -29.916 -42.046 1.00 88.81 688 LEU A O 1
ATOM 5746 N N . LYS A 1 689 ? 17.832 -30.008 -39.808 1.00 89.50 689 LYS A N 1
ATOM 5747 C CA . LYS A 1 689 ? 19.281 -30.018 -39.548 1.00 89.50 689 LYS A CA 1
ATOM 5748 C C . LYS A 1 689 ? 19.962 -31.242 -40.152 1.00 89.50 689 LYS A C 1
ATOM 5750 O O . LYS A 1 689 ? 20.999 -31.098 -40.787 1.00 89.50 689 LYS A O 1
ATOM 5755 N N . ASN A 1 690 ? 19.377 -32.432 -40.009 1.00 87.44 690 ASN A N 1
ATOM 5756 C CA . ASN A 1 690 ? 19.916 -33.645 -40.631 1.00 87.44 690 ASN A CA 1
ATOM 5757 C C . ASN A 1 690 ? 19.897 -33.555 -42.164 1.00 87.44 690 ASN A C 1
ATOM 5759 O O . ASN A 1 690 ? 20.834 -34.000 -42.823 1.00 87.44 690 ASN A O 1
ATOM 5763 N N . ARG A 1 691 ? 18.847 -32.961 -42.739 1.00 87.69 691 ARG A N 1
ATOM 5764 C CA . ARG A 1 691 ? 18.727 -32.750 -44.185 1.00 87.69 691 ARG A CA 1
ATOM 5765 C C . ARG A 1 691 ? 19.733 -31.718 -44.696 1.00 87.69 691 ARG A C 1
ATOM 5767 O O . ARG A 1 691 ? 20.344 -31.951 -45.734 1.00 87.69 691 ARG A O 1
ATOM 5774 N N . LEU A 1 692 ? 19.942 -30.631 -43.952 1.00 78.19 692 LEU A N 1
ATOM 5775 C CA . LEU A 1 692 ? 20.969 -29.625 -44.222 1.00 78.19 692 LEU A CA 1
ATOM 5776 C C . LEU A 1 692 ? 22.365 -30.255 -44.167 1.00 78.19 692 LEU A C 1
ATOM 5778 O O . LEU A 1 692 ? 23.096 -30.159 -45.142 1.00 78.19 692 LEU A O 1
ATOM 5782 N N . ALA A 1 693 ? 22.681 -31.005 -43.108 1.00 81.50 693 ALA A N 1
ATOM 5783 C CA . ALA A 1 693 ? 23.945 -31.731 -42.988 1.00 81.50 693 ALA A CA 1
ATOM 5784 C C . ALA A 1 693 ? 24.148 -32.748 -44.129 1.00 81.50 693 ALA A C 1
ATOM 5786 O O . ALA A 1 693 ? 25.264 -32.935 -44.609 1.00 81.50 693 ALA A O 1
ATOM 5787 N N . GLY A 1 694 ? 23.072 -33.386 -44.607 1.00 78.31 694 GLY A N 1
ATOM 5788 C CA . GLY A 1 694 ? 23.107 -34.248 -45.790 1.00 78.31 694 GLY A CA 1
ATOM 5789 C C . GLY A 1 694 ? 23.437 -33.493 -47.084 1.00 78.31 694 GLY A C 1
ATOM 5790 O O . GLY A 1 694 ? 24.212 -33.992 -47.898 1.00 78.31 694 GLY A O 1
ATOM 5791 N N . LEU A 1 695 ? 22.891 -32.288 -47.267 1.00 74.00 695 LEU A N 1
ATOM 5792 C CA . LEU A 1 695 ? 23.161 -31.428 -48.427 1.00 74.00 695 LEU A CA 1
ATOM 5793 C C . LEU A 1 695 ? 24.554 -30.782 -48.365 1.00 74.00 695 LEU A C 1
ATOM 5795 O O . LEU A 1 695 ? 25.260 -30.747 -49.370 1.00 74.00 695 LEU A O 1
ATOM 5799 N N . GLU A 1 696 ? 24.988 -30.338 -47.188 1.00 72.19 696 GLU A N 1
ATOM 5800 C CA . GLU A 1 696 ? 26.337 -29.816 -46.937 1.00 72.19 696 GLU A CA 1
ATOM 5801 C C . GLU A 1 696 ? 27.395 -30.918 -47.104 1.00 72.19 696 GLU A C 1
ATOM 5803 O O . GLU A 1 696 ? 28.445 -30.688 -47.697 1.00 72.19 696 GLU A O 1
ATOM 5808 N N . GLY A 1 697 ? 27.093 -32.156 -46.696 1.00 63.22 697 GLY A N 1
ATOM 5809 C CA . GLY A 1 697 ? 27.939 -33.323 -46.960 1.00 63.22 697 GLY A CA 1
ATOM 5810 C C . GLY A 1 697 ? 28.052 -33.690 -48.448 1.00 63.22 697 GLY A C 1
ATOM 5811 O O . GLY A 1 697 ? 29.051 -34.289 -48.853 1.00 63.22 697 GLY A O 1
ATOM 5812 N N . GLN A 1 698 ? 27.065 -33.311 -49.272 1.00 59.00 698 GLN A N 1
ATOM 5813 C CA . GLN A 1 698 ? 27.114 -33.442 -50.734 1.00 59.00 698 GLN A CA 1
ATOM 5814 C C . GLN A 1 698 ? 27.862 -32.283 -51.423 1.00 59.00 698 GLN A C 1
ATOM 5816 O O . GLN A 1 698 ? 28.318 -32.461 -52.553 1.00 59.00 698 GLN A O 1
ATOM 5821 N N . GLN A 1 699 ? 28.084 -31.143 -50.753 1.00 50.72 699 GLN A N 1
ATOM 5822 C CA . GLN A 1 699 ? 28.967 -30.065 -51.221 1.00 50.72 699 GLN A CA 1
ATOM 5823 C C . GLN A 1 699 ? 30.448 -30.370 -50.922 1.00 50.72 699 GLN A C 1
ATOM 5825 O O . GLN A 1 699 ? 31.137 -29.655 -50.199 1.00 50.72 699 GLN A O 1
ATOM 5830 N N . LYS A 1 700 ? 30.988 -31.423 -51.536 1.00 56.16 700 LYS A N 1
ATOM 5831 C CA . LYS A 1 700 ? 32.410 -31.418 -51.919 1.00 56.16 700 LYS A CA 1
ATOM 5832 C C . LYS A 1 700 ? 32.487 -30.922 -53.363 1.00 56.16 700 LYS A C 1
ATOM 5834 O O . LYS A 1 700 ? 31.612 -31.306 -54.141 1.00 56.16 700 LYS A O 1
ATOM 5839 N N . PRO A 1 701 ? 33.494 -30.119 -53.766 1.00 55.44 701 PRO A N 1
ATOM 5840 C CA . PRO A 1 701 ? 33.742 -29.890 -55.183 1.00 55.44 701 PRO A CA 1
ATOM 5841 C C . PRO A 1 701 ? 33.961 -31.264 -55.814 1.00 55.44 701 PRO A C 1
ATOM 5843 O O . PRO A 1 701 ? 34.946 -31.950 -55.543 1.00 55.44 701 PRO A O 1
ATOM 5846 N N . SER A 1 702 ? 32.952 -31.725 -56.553 1.00 60.66 702 SER A N 1
ATOM 5847 C CA . SER A 1 702 ? 33.006 -32.976 -57.293 1.00 60.66 702 SER A CA 1
ATOM 5848 C C . SER A 1 702 ? 34.280 -32.944 -58.127 1.00 60.66 702 SER A C 1
ATOM 5850 O O . SER A 1 702 ? 34.558 -31.925 -58.755 1.00 60.66 702 SER A O 1
ATOM 5852 N N . ALA A 1 703 ? 35.051 -34.033 -58.147 1.00 60.34 703 ALA A N 1
ATOM 5853 C CA . ALA A 1 703 ? 36.258 -34.145 -58.969 1.00 60.34 703 ALA A CA 1
ATOM 5854 C C . ALA A 1 703 ? 36.007 -33.722 -60.432 1.00 60.34 703 ALA A C 1
ATOM 5856 O O . ALA A 1 703 ? 36.915 -33.238 -61.099 1.00 60.34 703 ALA A O 1
ATOM 5857 N N . ASN A 1 704 ? 34.755 -33.811 -60.894 1.00 62.00 704 ASN A N 1
ATOM 5858 C CA . ASN A 1 704 ? 34.315 -33.337 -62.200 1.00 62.00 704 ASN A CA 1
ATOM 5859 C C . ASN A 1 704 ? 34.452 -31.816 -62.380 1.00 62.00 704 ASN A C 1
ATOM 5861 O O . ASN A 1 704 ? 34.748 -31.386 -63.485 1.00 62.00 704 ASN A O 1
ATOM 5865 N N . VAL A 1 705 ? 34.261 -30.998 -61.340 1.00 69.81 705 VAL A N 1
ATOM 5866 C CA . VAL A 1 705 ? 34.398 -29.532 -61.422 1.00 69.81 705 VAL A CA 1
ATOM 5867 C C . VAL A 1 705 ? 35.858 -29.156 -61.643 1.00 69.81 705 VAL A C 1
ATOM 5869 O O . VAL A 1 705 ? 36.157 -28.494 -62.629 1.00 69.81 705 VAL A O 1
ATOM 5872 N N . SER A 1 706 ? 36.784 -29.686 -60.841 1.00 73.88 706 SER A N 1
ATOM 5873 C CA . SER A 1 706 ? 38.220 -29.448 -61.051 1.00 73.88 706 SER A CA 1
ATOM 5874 C C . SER A 1 706 ? 38.731 -30.030 -62.377 1.00 73.88 706 SER A C 1
ATOM 5876 O O . SER A 1 706 ? 39.629 -29.469 -62.999 1.00 73.88 706 SER A O 1
ATOM 5878 N N . GLN A 1 707 ? 38.143 -31.130 -62.860 1.00 74.94 707 GLN A N 1
ATOM 5879 C CA . GLN A 1 707 ? 38.482 -31.709 -64.165 1.00 74.94 707 GLN A CA 1
ATOM 5880 C C . GLN A 1 707 ? 37.941 -30.871 -65.339 1.00 74.94 707 GLN A C 1
ATOM 5882 O O . GLN A 1 707 ? 38.583 -30.789 -66.387 1.00 74.94 707 GLN A O 1
ATOM 5887 N N . LEU A 1 708 ? 36.779 -30.232 -65.170 1.00 76.88 708 LEU A N 1
ATOM 5888 C CA . LEU A 1 708 ? 36.215 -29.291 -66.137 1.00 76.88 708 LEU A CA 1
ATOM 5889 C C . LEU A 1 708 ? 36.965 -27.956 -66.133 1.00 76.88 708 LEU A C 1
ATOM 5891 O O . LEU A 1 708 ? 37.210 -27.420 -67.207 1.00 76.88 708 LEU A O 1
ATOM 5895 N N . GLU A 1 709 ? 37.393 -27.461 -64.971 1.00 80.25 709 GLU A N 1
ATOM 5896 C CA . GLU A 1 709 ? 38.244 -26.269 -64.846 1.00 80.25 709 GLU A CA 1
ATOM 5897 C C . GLU A 1 709 ? 39.603 -26.481 -65.526 1.00 80.25 709 GLU A C 1
ATOM 5899 O O . GLU A 1 709 ? 40.025 -25.644 -66.321 1.00 80.25 709 GLU A O 1
ATOM 5904 N N . ALA A 1 710 ? 40.240 -27.640 -65.321 1.00 81.31 710 ALA A N 1
ATOM 5905 C CA . ALA A 1 710 ? 41.489 -27.987 -66.001 1.00 81.31 710 ALA A CA 1
ATOM 5906 C C . ALA A 1 710 ? 41.319 -28.083 -67.529 1.00 81.31 710 ALA A C 1
ATOM 5908 O O . ALA A 1 710 ? 42.156 -27.588 -68.282 1.00 81.31 710 ALA A O 1
ATOM 5909 N N . ARG A 1 711 ? 40.209 -28.669 -68.007 1.00 83.50 711 ARG A N 1
ATOM 5910 C CA . ARG A 1 711 ? 39.893 -28.706 -69.446 1.00 83.50 711 ARG A CA 1
ATOM 5911 C C . ARG A 1 711 ? 39.596 -27.323 -70.017 1.00 83.50 711 ARG A C 1
ATOM 5913 O O . ARG A 1 711 ? 39.988 -27.046 -71.145 1.00 83.50 711 ARG A O 1
ATOM 5920 N N . LEU A 1 712 ? 38.909 -26.464 -69.266 1.00 81.81 712 LEU A N 1
ATOM 5921 C CA . LEU A 1 712 ? 38.636 -25.090 -69.681 1.00 81.81 712 LEU A CA 1
ATOM 5922 C C . LEU A 1 712 ? 39.946 -24.312 -69.848 1.00 81.81 712 LEU A C 1
ATOM 5924 O O . LEU A 1 712 ? 40.118 -23.620 -70.849 1.00 81.81 712 LEU A O 1
ATOM 5928 N N . GLN A 1 713 ? 40.879 -24.484 -68.911 1.00 85.12 713 GLN A N 1
ATOM 5929 C CA . GLN A 1 713 ? 42.193 -23.853 -68.954 1.00 85.12 713 GLN A CA 1
ATOM 5930 C C . GLN A 1 713 ? 43.038 -24.365 -70.136 1.00 85.12 713 GLN A C 1
ATOM 5932 O O . GLN A 1 713 ? 43.595 -23.558 -70.875 1.00 85.12 713 GLN A O 1
ATOM 5937 N N . GLU A 1 714 ? 43.045 -25.677 -70.406 1.00 87.38 714 GLU A N 1
ATOM 5938 C CA . GLU A 1 714 ? 43.745 -26.250 -71.572 1.00 87.38 714 GLU A CA 1
ATOM 5939 C C . GLU A 1 714 ? 43.176 -25.723 -72.906 1.00 87.38 714 GLU A C 1
ATOM 5941 O O . GLU A 1 714 ? 43.922 -25.391 -73.831 1.00 87.38 714 GLU A O 1
ATOM 5946 N N . VAL A 1 715 ? 41.847 -25.604 -73.016 1.00 84.44 715 VAL A N 1
ATOM 5947 C CA . VAL A 1 715 ? 41.189 -25.053 -74.214 1.00 84.44 715 VAL A CA 1
ATOM 5948 C C . VAL A 1 715 ? 41.492 -23.561 -74.378 1.00 84.44 715 VAL A C 1
ATOM 5950 O O . VAL A 1 715 ? 41.731 -23.108 -75.498 1.00 84.44 715 VAL A O 1
ATOM 5953 N N . GLN A 1 716 ? 41.537 -22.797 -73.283 1.00 84.62 716 GLN A N 1
ATOM 5954 C CA . GLN A 1 716 ? 41.922 -21.383 -73.313 1.00 84.62 716 GLN A CA 1
ATOM 5955 C C . GLN A 1 716 ? 43.372 -21.189 -73.776 1.00 84.62 716 GLN A C 1
ATOM 5957 O O . GLN A 1 716 ? 43.639 -20.300 -74.585 1.00 84.62 716 GLN A O 1
ATOM 5962 N N . GLU A 1 717 ? 44.304 -22.028 -73.320 1.00 88.88 717 GLU A N 1
ATOM 5963 C CA . GLU A 1 717 ? 45.708 -21.968 -73.740 1.00 88.88 717 GLU A CA 1
ATOM 5964 C C . GLU A 1 717 ? 45.887 -22.317 -75.225 1.00 88.88 717 GLU A C 1
ATOM 5966 O O . GLU A 1 717 ? 46.630 -21.630 -75.932 1.00 88.88 717 GLU A O 1
ATOM 5971 N N . ARG A 1 718 ? 45.157 -23.321 -75.736 1.00 87.81 718 ARG A N 1
ATOM 5972 C CA . ARG A 1 718 ? 45.161 -23.648 -77.175 1.00 87.81 718 ARG A CA 1
ATOM 5973 C C . ARG A 1 718 ? 44.623 -22.510 -78.033 1.00 87.81 718 ARG A C 1
ATOM 5975 O O . ARG A 1 718 ? 45.242 -22.182 -79.040 1.00 87.81 718 ARG A O 1
ATOM 5982 N N . LEU A 1 719 ? 43.528 -21.872 -77.617 1.00 85.38 719 LEU A N 1
ATOM 5983 C CA . LEU A 1 719 ? 42.960 -20.735 -78.345 1.00 85.38 719 LEU A CA 1
ATOM 5984 C C . LEU A 1 719 ? 43.956 -19.568 -78.434 1.00 85.38 719 LEU A C 1
ATOM 5986 O O . LEU A 1 719 ? 44.135 -18.982 -79.498 1.00 85.38 719 LEU A O 1
ATOM 5990 N N . GLN A 1 720 ? 44.671 -19.270 -77.343 1.00 86.38 720 GLN A N 1
ATOM 5991 C CA . GLN A 1 720 ? 45.704 -18.228 -77.350 1.00 86.38 720 GLN A CA 1
ATOM 5992 C C . GLN A 1 720 ? 46.883 -18.556 -78.278 1.00 86.38 720 GLN A C 1
ATOM 5994 O O . GLN A 1 720 ? 47.478 -17.644 -78.856 1.00 86.38 720 GLN A O 1
ATOM 5999 N N . LEU A 1 721 ? 47.255 -19.833 -78.408 1.00 89.44 721 LEU A N 1
ATOM 6000 C CA . LEU A 1 721 ? 48.285 -20.261 -79.355 1.00 89.44 721 LEU A CA 1
ATOM 6001 C C . LEU A 1 721 ? 47.804 -20.117 -80.802 1.00 89.44 721 LEU A C 1
ATOM 6003 O O . LEU A 1 721 ? 48.522 -19.520 -81.604 1.00 89.44 721 LEU A O 1
ATOM 6007 N N . GLU A 1 722 ? 46.581 -20.551 -81.112 1.00 83.56 722 GLU A N 1
ATOM 6008 C CA . GLU A 1 722 ? 45.988 -20.374 -82.444 1.00 83.56 722 GLU A CA 1
ATOM 6009 C C . GLU A 1 722 ? 45.863 -18.891 -82.829 1.00 83.56 722 GLU A C 1
ATOM 6011 O O . GLU A 1 722 ? 46.166 -18.520 -83.964 1.00 83.56 722 GLU A O 1
ATOM 6016 N N . ASP A 1 723 ? 45.501 -18.008 -81.894 1.00 87.12 723 ASP A N 1
ATOM 6017 C CA . ASP A 1 723 ? 45.448 -16.563 -82.148 1.00 87.12 723 ASP A CA 1
ATOM 6018 C C . ASP A 1 723 ? 46.834 -15.969 -82.452 1.00 87.12 723 ASP A C 1
ATOM 6020 O O . ASP A 1 723 ? 46.978 -15.116 -83.340 1.00 87.12 723 ASP A O 1
ATOM 6024 N N . ARG A 1 724 ? 47.883 -16.437 -81.761 1.00 88.06 724 ARG A N 1
ATOM 6025 C CA . ARG A 1 724 ? 49.271 -16.041 -82.055 1.00 88.06 724 ARG A CA 1
ATOM 6026 C C . ARG A 1 724 ? 49.696 -16.528 -83.439 1.00 88.06 724 ARG A C 1
ATOM 6028 O O . ARG A 1 724 ? 50.205 -15.724 -84.223 1.00 88.06 724 ARG A O 1
ATOM 6035 N N . GLU A 1 725 ? 49.436 -17.793 -83.764 1.00 88.50 725 GLU A N 1
ATOM 6036 C CA . GLU A 1 725 ? 49.747 -18.389 -85.069 1.00 88.50 725 GLU A CA 1
ATOM 6037 C C . GLU A 1 725 ? 48.992 -17.698 -86.210 1.00 88.50 725 GLU A C 1
ATOM 6039 O O . GLU A 1 725 ? 49.591 -17.348 -87.229 1.00 88.50 725 GLU A O 1
ATOM 6044 N N . LYS A 1 726 ? 47.704 -17.390 -86.021 1.00 89.50 726 LYS A N 1
ATOM 6045 C CA . LYS A 1 726 ? 46.892 -16.608 -86.963 1.00 89.50 726 LYS A CA 1
ATOM 6046 C C . LYS A 1 726 ? 47.504 -15.235 -87.229 1.00 89.50 726 LYS A C 1
ATOM 6048 O O . LYS A 1 726 ? 47.569 -14.801 -88.381 1.00 89.50 726 LYS A O 1
ATOM 6053 N N . SER A 1 727 ? 47.988 -14.556 -86.192 1.00 84.75 727 SER A N 1
ATOM 6054 C CA . SER A 1 727 ? 48.661 -13.260 -86.328 1.00 84.75 727 SER A CA 1
ATOM 6055 C C . SER A 1 727 ? 49.973 -13.377 -87.124 1.00 84.75 727 SER A C 1
ATOM 6057 O O . SER A 1 727 ? 50.257 -12.557 -88.006 1.00 84.75 727 SER A O 1
ATOM 6059 N N . THR A 1 728 ? 50.745 -14.449 -86.903 1.00 88.62 728 THR A N 1
ATOM 6060 C CA . THR A 1 728 ? 51.947 -14.768 -87.692 1.00 88.62 728 THR A CA 1
ATOM 6061 C C . THR A 1 728 ? 51.613 -15.059 -89.157 1.00 88.62 728 THR A C 1
ATOM 6063 O O . THR A 1 728 ? 52.250 -14.496 -90.055 1.00 88.62 728 THR A O 1
ATOM 6066 N N . LEU A 1 729 ? 50.586 -15.872 -89.418 1.00 88.50 729 LEU A N 1
ATOM 6067 C CA . LEU A 1 729 ? 50.130 -16.201 -90.768 1.00 88.50 729 LEU A CA 1
ATOM 6068 C C . LEU A 1 729 ? 49.640 -14.958 -91.512 1.00 88.50 729 LEU A C 1
ATOM 6070 O O . LEU A 1 729 ? 50.060 -14.742 -92.645 1.00 88.50 729 LEU A O 1
ATOM 6074 N N . LEU A 1 730 ? 48.858 -14.082 -90.875 1.00 88.81 730 LEU A N 1
ATOM 6075 C CA . LEU A 1 730 ? 48.426 -12.809 -91.467 1.00 88.81 730 LEU A CA 1
ATOM 6076 C C . LEU A 1 730 ? 49.611 -11.909 -91.843 1.00 88.81 730 LEU A C 1
ATOM 6078 O O . LEU A 1 730 ? 49.616 -11.302 -92.914 1.00 88.81 730 LEU A O 1
ATOM 6082 N N . SER A 1 731 ? 50.640 -11.839 -90.995 1.00 86.81 731 SER A N 1
ATOM 6083 C CA . SER A 1 731 ? 51.871 -11.100 -91.300 1.00 86.81 731 SER A CA 1
ATOM 6084 C C . SER A 1 731 ? 52.614 -11.697 -92.499 1.00 86.81 731 SER A C 1
ATOM 6086 O O . SER A 1 731 ? 53.064 -10.960 -93.380 1.00 86.81 731 SER A O 1
ATOM 6088 N N . SER A 1 732 ? 52.703 -13.029 -92.575 1.00 87.25 732 SER A N 1
ATOM 6089 C CA . SER A 1 732 ? 53.305 -13.723 -93.718 1.00 87.25 732 SER A CA 1
ATOM 6090 C C . SER A 1 732 ? 52.503 -13.515 -95.007 1.00 87.25 732 SER A C 1
ATOM 6092 O O . SER A 1 732 ? 53.092 -13.213 -96.043 1.00 87.25 732 SER A O 1
ATOM 6094 N N . ASN A 1 733 ? 51.170 -13.549 -94.927 1.00 86.50 733 ASN A N 1
ATOM 6095 C CA . ASN A 1 733 ? 50.286 -13.352 -96.066 1.00 86.50 733 ASN A CA 1
ATOM 6096 C C . ASN A 1 733 ? 50.422 -11.925 -96.613 1.00 86.50 733 ASN A C 1
ATOM 6098 O O . ASN A 1 733 ? 50.693 -11.743 -97.790 1.00 86.50 733 ASN A O 1
ATOM 6102 N N . ARG A 1 734 ? 50.454 -10.906 -95.742 1.00 91.88 734 ARG A N 1
ATOM 6103 C CA . ARG A 1 734 ? 50.746 -9.513 -96.142 1.00 91.88 734 ARG A CA 1
ATOM 6104 C C . ARG A 1 734 ? 52.122 -9.327 -96.796 1.00 91.88 734 ARG A C 1
ATOM 6106 O O . ARG A 1 734 ? 52.322 -8.355 -97.525 1.00 91.88 734 ARG A O 1
ATOM 6113 N N . LYS A 1 735 ? 53.110 -10.177 -96.488 1.00 89.62 735 LYS A N 1
ATOM 6114 C CA . LYS A 1 735 ? 54.427 -10.168 -97.157 1.00 89.62 735 LYS A CA 1
ATOM 6115 C C . LYS A 1 735 ? 54.355 -10.853 -98.521 1.00 89.62 735 LYS A C 1
ATOM 6117 O O . LYS A 1 735 ? 54.951 -10.351 -99.470 1.00 89.62 735 LYS A O 1
ATOM 6122 N N . LEU A 1 736 ? 53.629 -11.965 -98.622 1.00 85.69 736 LEU A N 1
ATOM 6123 C CA . LEU A 1 736 ? 53.394 -12.664 -99.885 1.00 85.69 736 LEU A CA 1
ATOM 6124 C C . LEU A 1 736 ? 52.561 -11.818 -100.849 1.00 85.69 736 LEU A C 1
ATOM 6126 O O . LEU A 1 736 ? 52.941 -11.705 -102.004 1.00 85.69 736 LEU A O 1
ATOM 6130 N N . GLU A 1 737 ? 51.515 -11.141 -100.376 1.00 87.00 737 GLU A N 1
ATOM 6131 C CA . GLU A 1 737 ? 50.727 -10.181 -101.158 1.00 87.00 737 GLU A CA 1
ATOM 6132 C C . GLU A 1 737 ? 51.595 -9.047 -101.718 1.00 87.00 737 GLU A C 1
ATOM 6134 O O . GLU A 1 737 ? 51.432 -8.656 -102.872 1.00 87.00 737 GLU A O 1
ATOM 6139 N N . ARG A 1 738 ? 52.553 -8.535 -100.930 1.00 89.94 738 ARG A N 1
ATOM 6140 C CA . ARG A 1 738 ? 53.525 -7.535 -101.403 1.00 89.94 738 ARG A CA 1
ATOM 6141 C C . ARG A 1 738 ? 54.432 -8.093 -102.498 1.00 89.94 738 ARG A C 1
ATOM 6143 O O . ARG A 1 738 ? 54.542 -7.465 -103.544 1.00 89.94 738 ARG A O 1
ATOM 6150 N N . LYS A 1 739 ? 54.990 -9.293 -102.306 1.00 88.88 739 LYS A N 1
ATOM 6151 C CA . LYS A 1 739 ? 55.784 -9.979 -103.341 1.00 88.88 739 LYS A CA 1
ATOM 6152 C C . LYS A 1 739 ? 54.979 -10.270 -104.605 1.00 88.88 739 LYS A C 1
ATOM 6154 O O . LYS A 1 739 ? 55.510 -10.149 -105.697 1.00 88.88 739 LYS A O 1
ATOM 6159 N N . LEU A 1 740 ? 53.709 -10.647 -104.469 1.00 86.19 740 LEU A N 1
ATOM 6160 C CA . LEU A 1 740 ? 52.815 -10.879 -105.602 1.00 86.19 740 LEU A CA 1
ATOM 6161 C C . LEU A 1 740 ? 52.595 -9.595 -106.396 1.00 86.19 740 LEU A C 1
ATOM 6163 O O . LEU A 1 740 ? 52.659 -9.635 -107.616 1.00 86.19 740 LEU A O 1
ATOM 6167 N N . LYS A 1 741 ? 52.392 -8.457 -105.720 1.00 90.75 741 LYS A N 1
ATOM 6168 C CA . LYS A 1 741 ? 52.293 -7.151 -106.387 1.00 90.75 741 LYS A CA 1
ATOM 6169 C C . LYS A 1 741 ? 53.595 -6.765 -107.088 1.00 90.75 741 LYS A C 1
ATOM 6171 O O . LYS A 1 741 ? 53.534 -6.313 -108.221 1.00 90.75 741 LYS A O 1
ATOM 6176 N N . GLU A 1 742 ? 54.747 -6.974 -106.453 1.00 89.75 742 GLU A N 1
ATOM 6177 C CA . GLU A 1 742 ? 56.064 -6.728 -107.065 1.00 89.75 742 GLU A CA 1
ATOM 6178 C C . GLU A 1 742 ? 56.291 -7.601 -108.306 1.00 89.75 742 GLU A C 1
ATOM 6180 O O . GLU A 1 742 ? 56.652 -7.078 -109.354 1.00 89.75 742 GLU A O 1
ATOM 6185 N N . LEU A 1 743 ? 56.025 -8.909 -108.215 1.00 87.50 743 LEU A N 1
ATOM 6186 C CA . LEU A 1 743 ? 56.120 -9.826 -109.354 1.00 87.50 743 LEU A CA 1
ATOM 6187 C C . LEU A 1 743 ? 55.121 -9.467 -110.451 1.00 87.50 743 LEU A C 1
ATOM 6189 O O . LEU A 1 743 ? 55.462 -9.558 -111.619 1.00 87.50 743 LEU A O 1
ATOM 6193 N N . ASN A 1 744 ? 53.903 -9.050 -110.096 1.00 87.75 744 ASN A N 1
ATOM 6194 C CA . ASN A 1 744 ? 52.914 -8.640 -111.085 1.00 87.75 744 ASN A CA 1
ATOM 6195 C C . ASN A 1 744 ? 53.359 -7.372 -111.824 1.00 87.75 744 ASN A C 1
ATOM 6197 O O . ASN A 1 744 ? 53.236 -7.330 -113.038 1.00 87.75 744 ASN A O 1
ATOM 6201 N N . ILE A 1 745 ? 53.949 -6.396 -111.120 1.00 89.19 745 ILE A N 1
ATOM 6202 C CA . ILE A 1 745 ? 54.570 -5.217 -111.746 1.00 89.19 745 ILE A CA 1
ATOM 6203 C C . ILE A 1 745 ? 55.717 -5.644 -112.669 1.00 89.19 745 ILE A C 1
ATOM 6205 O O . ILE A 1 745 ? 55.738 -5.223 -113.816 1.00 89.19 745 ILE A O 1
ATOM 6209 N N . GLN A 1 746 ? 56.611 -6.537 -112.225 1.00 84.94 746 GLN A N 1
ATOM 6210 C CA . GLN A 1 746 ? 57.690 -7.065 -113.076 1.00 84.94 746 GLN A CA 1
ATOM 6211 C C . GLN A 1 746 ? 57.156 -7.776 -114.327 1.00 84.94 746 GLN A C 1
ATOM 6213 O O . GLN A 1 746 ? 57.728 -7.645 -115.402 1.00 84.94 746 GLN A O 1
ATOM 6218 N N . LEU A 1 747 ? 56.054 -8.515 -114.204 1.00 87.81 747 LEU A N 1
ATOM 6219 C CA . LEU A 1 747 ? 55.417 -9.218 -115.317 1.00 87.81 747 LEU A CA 1
ATOM 6220 C C . LEU A 1 747 ? 54.736 -8.232 -116.281 1.00 87.81 747 LEU A C 1
ATOM 6222 O O . LEU A 1 747 ? 54.767 -8.435 -117.493 1.00 87.81 747 LEU A O 1
ATOM 6226 N N . GLU A 1 748 ? 54.148 -7.151 -115.764 1.00 88.25 748 GLU A N 1
ATOM 6227 C CA . GLU A 1 748 ? 53.654 -6.022 -116.560 1.00 88.25 748 GLU A CA 1
ATOM 6228 C C . GLU A 1 748 ? 54.808 -5.313 -117.299 1.00 88.25 748 GLU A C 1
ATOM 6230 O O . GLU A 1 748 ? 54.679 -5.034 -118.491 1.00 88.25 748 GLU A O 1
ATOM 6235 N N . ASP A 1 749 ? 55.946 -5.094 -116.633 1.00 89.62 749 ASP A N 1
ATOM 6236 C CA . ASP A 1 749 ? 57.151 -4.493 -117.219 1.00 89.62 749 ASP A CA 1
ATOM 6237 C C . ASP A 1 749 ? 57.745 -5.388 -118.322 1.00 89.62 749 ASP A C 1
ATOM 6239 O O . ASP A 1 749 ? 58.045 -4.903 -119.413 1.00 89.62 749 ASP A O 1
ATOM 6243 N N . GLU A 1 750 ? 57.850 -6.705 -118.100 1.00 86.00 750 GLU A N 1
ATOM 6244 C CA . GLU A 1 750 ? 58.266 -7.667 -119.133 1.00 86.00 750 GLU A CA 1
ATOM 6245 C C . GLU A 1 750 ? 57.274 -7.705 -120.300 1.00 86.00 750 GLU A C 1
ATOM 6247 O O . GLU A 1 750 ? 57.680 -7.777 -121.460 1.00 86.00 750 GLU A O 1
ATOM 6252 N N . ARG A 1 751 ? 55.964 -7.623 -120.028 1.00 85.38 751 ARG A N 1
ATOM 6253 C CA . ARG A 1 751 ? 54.941 -7.531 -121.080 1.00 85.38 751 ARG A CA 1
ATOM 6254 C C . ARG A 1 751 ? 55.101 -6.267 -121.909 1.00 85.38 751 ARG A C 1
ATOM 6256 O O . ARG A 1 751 ? 55.015 -6.366 -123.130 1.00 85.38 751 ARG A O 1
ATOM 6263 N N . LEU A 1 752 ? 55.336 -5.115 -121.280 1.00 85.81 752 LEU A N 1
ATOM 6264 C CA . LEU A 1 752 ? 55.624 -3.861 -121.978 1.00 85.81 752 LEU A CA 1
ATOM 6265 C C . LEU A 1 752 ? 56.899 -3.988 -122.813 1.00 85.81 752 LEU A C 1
ATOM 6267 O O . LEU A 1 752 ? 56.876 -3.659 -123.991 1.00 85.81 752 LEU A O 1
ATOM 6271 N N . GLN A 1 753 ? 57.961 -4.577 -122.262 1.00 84.94 753 GLN A N 1
ATOM 6272 C CA . GLN A 1 753 ? 59.215 -4.807 -122.977 1.00 84.94 753 GLN A CA 1
ATOM 6273 C C . GLN A 1 753 ? 59.050 -5.744 -124.185 1.00 84.94 753 GLN A C 1
ATOM 6275 O O . GLN A 1 753 ? 59.614 -5.487 -125.248 1.00 84.94 753 GLN A O 1
ATOM 6280 N N . VAL A 1 754 ? 58.267 -6.820 -124.058 1.00 82.69 754 VAL A N 1
ATOM 6281 C CA . VAL A 1 754 ? 57.927 -7.713 -125.178 1.00 82.69 754 VAL A CA 1
ATOM 6282 C C . VAL A 1 754 ? 57.075 -6.983 -126.213 1.00 82.69 754 VAL A C 1
ATOM 6284 O O . VAL A 1 754 ? 57.258 -7.198 -127.410 1.00 82.69 754 VAL A O 1
ATOM 6287 N N . ASN A 1 755 ? 56.156 -6.118 -125.783 1.00 80.31 755 ASN A N 1
ATOM 6288 C CA . ASN A 1 755 ? 55.344 -5.322 -126.698 1.00 80.31 755 ASN A CA 1
ATOM 6289 C C . ASN A 1 755 ? 56.206 -4.294 -127.454 1.00 80.31 755 ASN A C 1
ATOM 6291 O O . ASN A 1 755 ? 56.087 -4.198 -128.669 1.00 80.31 755 ASN A O 1
ATOM 6295 N N . ASP A 1 756 ? 57.161 -3.645 -126.783 1.00 81.25 756 ASP A N 1
ATOM 6296 C CA . ASP A 1 756 ? 58.150 -2.756 -127.403 1.00 81.25 756 ASP A CA 1
ATOM 6297 C C . ASP A 1 756 ? 59.057 -3.512 -128.389 1.00 81.25 756 ASP A C 1
ATOM 6299 O O . ASP A 1 756 ? 59.332 -3.030 -129.487 1.00 81.25 756 ASP A O 1
ATOM 6303 N N . GLN A 1 757 ? 59.507 -4.725 -128.040 1.00 77.50 757 GLN A N 1
ATOM 6304 C CA . GLN A 1 757 ? 60.254 -5.599 -128.955 1.00 77.50 757 GLN A CA 1
ATOM 6305 C C . GLN A 1 757 ? 59.405 -6.012 -130.161 1.00 77.50 757 GLN A C 1
ATOM 6307 O O . GLN A 1 757 ? 59.901 -6.045 -131.287 1.00 77.50 757 GLN A O 1
ATOM 6312 N N . LYS A 1 758 ? 58.118 -6.306 -129.952 1.00 78.62 758 LYS A N 1
ATOM 6313 C CA . LYS A 1 758 ? 57.170 -6.612 -131.025 1.00 78.62 758 LYS A CA 1
ATOM 6314 C C . LYS A 1 758 ? 56.939 -5.400 -131.926 1.00 78.62 758 LYS A C 1
ATOM 6316 O O . LYS A 1 758 ? 56.876 -5.586 -133.136 1.00 78.62 758 LYS A O 1
ATOM 6321 N N . ASP A 1 759 ? 56.876 -4.191 -131.381 1.00 75.62 759 ASP A N 1
ATOM 6322 C CA . ASP A 1 759 ? 56.752 -2.955 -132.157 1.00 75.62 759 ASP A CA 1
ATOM 6323 C C . ASP A 1 759 ? 58.047 -2.632 -132.920 1.00 75.62 759 ASP A C 1
ATOM 6325 O O . ASP A 1 759 ? 57.986 -2.194 -134.068 1.00 75.62 759 ASP A O 1
ATOM 6329 N N . GLN A 1 760 ? 59.224 -2.946 -132.365 1.00 68.56 760 GLN A N 1
ATOM 6330 C CA . GLN A 1 760 ? 60.502 -2.892 -133.090 1.00 68.56 760 GLN A CA 1
ATOM 6331 C C . GLN A 1 760 ? 60.559 -3.914 -134.236 1.00 68.56 760 GLN A C 1
ATOM 6333 O O . GLN A 1 760 ? 60.975 -3.569 -135.339 1.00 68.56 760 GLN A O 1
ATOM 6338 N N . VAL A 1 761 ? 60.089 -5.151 -134.028 1.00 67.88 761 VAL A N 1
ATOM 6339 C CA . VAL A 1 761 ? 59.956 -6.153 -135.105 1.00 67.88 761 VAL A CA 1
ATOM 6340 C C . VAL A 1 761 ? 58.886 -5.736 -136.118 1.00 67.88 761 VAL A C 1
ATOM 6342 O O . VAL A 1 761 ? 59.079 -5.919 -137.315 1.00 67.88 761 VAL A O 1
ATOM 6345 N N . GLY A 1 762 ? 57.794 -5.113 -135.675 1.00 65.38 762 GLY A N 1
ATOM 6346 C CA . GLY A 1 762 ? 56.784 -4.508 -136.540 1.00 65.38 762 GLY A CA 1
ATOM 6347 C C . GLY A 1 762 ? 57.373 -3.404 -137.416 1.00 65.38 762 GLY A C 1
ATOM 6348 O O . GLY A 1 762 ? 57.088 -3.354 -138.608 1.00 65.38 762 GLY A O 1
ATOM 6349 N N . GLN A 1 763 ? 58.273 -2.580 -136.875 1.00 58.69 763 GLN A N 1
ATOM 6350 C CA . GLN A 1 763 ? 59.026 -1.598 -137.657 1.00 58.69 763 GLN A CA 1
ATOM 6351 C C . GLN A 1 763 ? 60.020 -2.260 -138.625 1.00 58.69 763 GLN A C 1
ATOM 6353 O O . GLN A 1 763 ? 60.165 -1.775 -139.742 1.00 58.69 763 GLN A O 1
ATOM 6358 N N . VAL A 1 764 ? 60.642 -3.392 -138.272 1.00 59.19 764 VAL A N 1
ATOM 6359 C CA . VAL A 1 764 ? 61.511 -4.161 -139.190 1.00 59.19 764 VAL A CA 1
ATOM 6360 C C . VAL A 1 764 ? 60.708 -4.836 -140.315 1.00 59.19 764 VAL A C 1
ATOM 6362 O O . VAL A 1 764 ? 61.159 -4.837 -141.456 1.00 59.19 764 VAL A O 1
ATOM 6365 N N . LEU A 1 765 ? 59.490 -5.315 -140.046 1.00 51.84 765 LEU A N 1
ATOM 6366 C CA . LEU A 1 765 ? 58.599 -5.908 -141.056 1.00 51.84 765 LEU A CA 1
ATOM 6367 C C . LEU A 1 765 ? 57.960 -4.855 -141.979 1.00 51.84 765 LEU A C 1
ATOM 6369 O O . LEU A 1 765 ? 57.747 -5.124 -143.158 1.00 51.84 765 LEU A O 1
ATOM 6373 N N . VAL A 1 766 ? 57.745 -3.626 -141.500 1.00 53.03 766 VAL A N 1
ATOM 6374 C CA . VAL A 1 766 ? 57.319 -2.493 -142.348 1.00 53.03 766 VAL A CA 1
ATOM 6375 C C . VAL A 1 766 ? 58.464 -1.983 -143.246 1.00 53.03 766 VAL A C 1
ATOM 6377 O O . VAL A 1 766 ? 58.200 -1.397 -144.295 1.00 53.03 766 VAL A O 1
ATOM 6380 N N . TYR A 1 767 ? 59.730 -2.277 -142.922 1.00 47.66 767 TYR A N 1
ATOM 6381 C CA . TYR A 1 767 ? 60.875 -2.036 -143.815 1.00 47.66 767 TYR A CA 1
ATOM 6382 C C . TYR A 1 767 ? 61.109 -3.149 -144.863 1.00 47.66 767 TYR A C 1
ATOM 6384 O O . TYR A 1 767 ? 61.873 -2.923 -145.802 1.00 47.66 767 TYR A O 1
ATOM 6392 N N . GLU A 1 768 ? 60.427 -4.301 -144.778 1.00 46.22 768 GLU A N 1
ATOM 6393 C CA . GLU A 1 768 ? 60.474 -5.376 -145.793 1.00 46.22 768 GLU A CA 1
ATOM 6394 C C . GLU A 1 768 ? 59.289 -5.365 -146.786 1.00 46.22 768 GLU A C 1
ATOM 6396 O O . GLU A 1 768 ? 59.353 -6.024 -147.822 1.00 46.22 768 GLU A O 1
ATOM 6401 N N . GLU A 1 769 ? 58.242 -4.561 -146.559 1.00 42.50 769 GLU A N 1
ATOM 6402 C CA . GLU A 1 769 ? 57.066 -4.478 -147.451 1.00 42.50 769 GLU A CA 1
ATOM 6403 C C . GLU A 1 769 ? 57.117 -3.352 -148.504 1.00 42.50 769 GLU A C 1
ATOM 6405 O O . GLU A 1 769 ? 56.119 -3.073 -149.174 1.00 42.50 769 GLU A O 1
ATOM 6410 N N . HIS A 1 770 ? 58.276 -2.724 -148.728 1.00 42.50 770 HIS A N 1
ATOM 6411 C CA . HIS A 1 770 ? 58.498 -1.777 -149.832 1.00 42.50 770 HIS A CA 1
ATOM 6412 C C . HIS A 1 770 ? 59.688 -2.185 -150.719 1.00 42.50 770 HIS A C 1
ATOM 6414 O O . HIS A 1 770 ? 60.666 -1.454 -150.854 1.00 42.50 770 HIS A O 1
ATOM 6420 N N . LEU A 1 771 ? 59.571 -3.326 -151.411 1.00 35.12 771 LEU A N 1
ATOM 6421 C CA . LEU A 1 771 ? 60.233 -3.515 -152.708 1.00 35.12 771 LEU A CA 1
ATOM 6422 C C . LEU A 1 771 ? 59.314 -4.245 -153.708 1.00 35.12 771 LEU A C 1
ATOM 6424 O O . LEU A 1 771 ? 58.602 -5.175 -153.329 1.00 35.12 771 LEU A O 1
ATOM 6428 N N . PRO A 1 772 ? 59.269 -3.812 -154.982 1.00 43.12 772 PRO A N 1
ATOM 6429 C CA . PRO A 1 772 ? 58.144 -4.065 -155.869 1.00 43.12 772 PRO A CA 1
ATOM 6430 C C . PRO A 1 772 ? 58.317 -5.331 -156.711 1.00 43.12 772 PRO A C 1
ATOM 6432 O O . PRO A 1 772 ? 59.410 -5.671 -157.152 1.00 43.12 772 PRO A O 1
ATOM 6435 N N . GLN A 1 773 ? 57.173 -5.950 -157.007 1.00 35.31 773 GLN A N 1
ATOM 6436 C CA . GLN A 1 773 ? 56.823 -6.591 -158.279 1.00 35.31 773 GLN A CA 1
ATOM 6437 C C . GLN A 1 773 ? 57.990 -6.968 -159.215 1.00 35.31 773 GLN A C 1
ATOM 6439 O O . GLN A 1 773 ? 58.424 -6.170 -160.041 1.00 35.31 773 GLN A O 1
ATOM 6444 N N . CYS A 1 774 ? 58.346 -8.252 -159.228 1.00 34.66 774 CYS A N 1
ATOM 6445 C CA . CYS A 1 774 ? 58.700 -8.945 -160.468 1.00 34.66 774 CYS A CA 1
ATOM 6446 C C . CYS A 1 774 ? 58.184 -10.388 -160.438 1.00 34.66 774 CYS A C 1
ATOM 6448 O O . CYS A 1 774 ? 58.924 -11.364 -160.409 1.00 34.66 774 CYS A O 1
ATOM 6450 N N . SER A 1 775 ? 56.857 -10.506 -160.520 1.00 41.84 775 SER A N 1
ATOM 6451 C CA . SER A 1 775 ? 56.269 -11.538 -161.366 1.00 41.84 775 SER A CA 1
ATOM 6452 C C . SER A 1 775 ? 56.632 -11.203 -162.810 1.00 41.84 775 SER A C 1
ATOM 6454 O O . SER A 1 775 ? 56.134 -10.220 -163.358 1.00 41.84 775 SER A O 1
ATOM 6456 N N . ARG A 1 776 ? 57.474 -12.033 -163.428 1.00 37.88 776 ARG A N 1
ATOM 6457 C CA . ARG A 1 776 ? 57.050 -12.793 -164.607 1.00 37.88 776 ARG A CA 1
ATOM 6458 C C . ARG A 1 776 ? 58.087 -13.856 -164.985 1.00 37.88 776 ARG A C 1
ATOM 6460 O O . ARG A 1 776 ? 59.194 -13.508 -165.370 1.00 37.88 776 ARG A O 1
ATOM 6467 N N . VAL A 1 777 ? 57.591 -15.106 -165.035 1.00 37.41 777 VAL A N 1
ATOM 6468 C CA . VAL A 1 777 ? 58.042 -16.203 -165.925 1.00 37.41 777 VAL A CA 1
ATOM 6469 C C . VAL A 1 777 ? 59.244 -16.941 -165.277 1.00 37.41 777 VAL A C 1
ATOM 6471 O O . VAL A 1 777 ? 60.263 -16.338 -165.004 1.00 37.41 777 VAL A O 1
ATOM 6474 N N . ILE A 1 778 ? 59.208 -18.224 -164.890 1.00 34.53 778 ILE A N 1
ATOM 6475 C CA . ILE A 1 778 ? 58.704 -19.432 -165.560 1.00 34.53 778 ILE A CA 1
ATOM 6476 C C . ILE A 1 778 ? 58.449 -20.528 -164.513 1.00 34.53 778 ILE A C 1
ATOM 6478 O O . ILE A 1 778 ? 59.361 -20.941 -163.803 1.00 34.53 778 ILE A O 1
ATOM 6482 N N . SER A 1 779 ? 57.227 -21.062 -164.507 1.00 44.16 779 SER A N 1
ATOM 6483 C CA . SER A 1 779 ? 56.995 -22.487 -164.291 1.00 44.16 779 SER A CA 1
ATOM 6484 C C . SER A 1 779 ? 57.021 -23.137 -165.671 1.00 44.16 779 SER A C 1
ATOM 6486 O O . SER A 1 779 ? 56.163 -22.845 -166.503 1.00 44.16 779 SER A O 1
ATOM 6488 N N . SER A 1 780 ? 58.070 -23.909 -165.937 1.00 36.84 780 SER A N 1
ATOM 6489 C CA . SER A 1 780 ? 58.124 -25.072 -166.821 1.00 36.84 780 SER A CA 1
ATOM 6490 C C . SER A 1 780 ? 59.534 -25.657 -166.739 1.00 36.84 780 SER A C 1
ATOM 6492 O O . SER A 1 780 ? 60.513 -24.926 -166.872 1.00 36.84 780 SER A O 1
ATOM 6494 N N . CYS A 1 781 ? 59.587 -26.978 -166.578 1.00 38.19 781 CYS A N 1
ATOM 6495 C CA . CYS A 1 781 ? 60.756 -27.859 -166.601 1.00 38.19 781 CYS A CA 1
ATOM 6496 C C . CYS A 1 781 ? 61.491 -28.120 -165.270 1.00 38.19 781 CYS A C 1
ATOM 6498 O O . CYS A 1 781 ? 62.520 -27.535 -164.966 1.00 38.19 781 CYS A O 1
ATOM 6500 N N . TYR A 1 782 ? 61.002 -29.192 -164.634 1.00 39.44 782 TYR A N 1
ATOM 6501 C CA . TYR A 1 782 ? 61.735 -30.453 -164.429 1.00 39.44 782 TYR A CA 1
ATOM 6502 C C . TYR A 1 782 ? 62.655 -30.637 -163.205 1.00 39.44 782 TYR A C 1
ATOM 6504 O O . TYR A 1 782 ? 63.689 -29.996 -163.103 1.00 39.44 782 TYR A O 1
ATOM 6512 N N . LEU A 1 783 ? 62.327 -31.723 -162.471 1.00 43.25 783 LEU A N 1
ATOM 6513 C CA . LEU A 1 783 ? 63.223 -32.766 -161.917 1.00 43.25 783 LEU A CA 1
ATOM 6514 C C . LEU A 1 783 ? 64.138 -32.311 -160.766 1.00 43.25 783 LEU A C 1
ATOM 6516 O O . LEU A 1 783 ? 64.682 -31.224 -160.780 1.00 43.25 783 LEU A O 1
ATOM 6520 N N . LEU A 1 784 ? 64.454 -33.099 -159.747 1.00 41.41 784 LEU A N 1
ATOM 6521 C CA . LEU A 1 784 ? 64.193 -34.485 -159.367 1.00 41.41 784 LEU A CA 1
ATOM 6522 C C . LEU A 1 784 ? 64.889 -34.658 -158.010 1.00 41.41 784 LEU A C 1
ATOM 6524 O O . LEU A 1 784 ? 65.881 -33.979 -157.756 1.00 41.41 784 LEU A O 1
ATOM 6528 N N . SER A 1 785 ? 64.470 -35.704 -157.296 1.00 36.75 785 SER A N 1
ATOM 6529 C CA . SER A 1 785 ? 65.298 -36.497 -156.376 1.00 36.75 785 SER A CA 1
ATOM 6530 C C . SER A 1 785 ? 65.684 -35.839 -155.054 1.00 36.75 785 SER A C 1
ATOM 6532 O O . SER A 1 785 ? 66.038 -34.674 -154.997 1.00 36.75 785 SER A O 1
ATOM 6534 N N . SER A 1 786 ? 65.796 -36.538 -153.936 1.00 39.53 786 SER A N 1
ATOM 6535 C CA . SER A 1 786 ? 65.411 -37.862 -153.427 1.00 39.53 786 SER A CA 1
ATOM 6536 C C . SER A 1 786 ? 66.181 -37.959 -152.104 1.00 39.53 786 SER A C 1
ATOM 6538 O O . SER A 1 786 ? 67.257 -37.369 -151.997 1.00 39.53 786 SER A O 1
ATOM 6540 N N . THR A 1 787 ? 65.675 -38.798 -151.195 1.00 44.09 787 THR A N 1
ATOM 6541 C CA . THR A 1 787 ? 66.291 -39.286 -149.940 1.00 44.09 787 THR A CA 1
ATOM 6542 C C . THR A 1 787 ? 66.432 -38.312 -148.783 1.00 44.09 787 THR A C 1
ATOM 6544 O O . THR A 1 787 ? 67.120 -37.283 -148.928 1.00 44.09 787 THR A O 1
#

Sequence (787 aa):
MSQELIEIRMSKEQVETKLRSLEGKLQDAREEVNQLRVQGASGDKQALLKELHEMQEELDAVLQGRYKQDELLRQKDRELTALKGALKDEVANHDQELERVRQQYQNDVQQLRRNMDNVSQDQLSLESERQKINQVVRNLQRELEESGEEINQWKEMFQKNKDELRKTKEQVLQLKLEKEESEDELNEMKNRFSLVQSELEQVKKGSVDAGEAEGNKKELQRFTEQVKQLLQEKQRLEETLRQRDRELSALKGALKDEVSSHDHDLEQLREQYNRELQQSKKEYEEHMRELQKVQDQVKPLTQEKQRLEDTLHQRDRELSALKGALKDEVSGHDRESEKLREKFSKDLQQTKRDYEELVKVKKKLEDEKADAERMRQVMENNLQESRDENDDLRRKILGLEAQVKELKTFCDDLQRAETRLKDKIGRIEAERKRMEDSLGEVTDQGQEFAMVRRELESRLDEAQRNLKRLTLEYEELQECYQEEIRQKDQLKKTKNDLEEQKRLLDKSMDKLTRELDNMSNESRDSLEMLQRQLEEYKEKSRKEMSDSQKQAKEKAADAERLQVNVSRLQEEVQRLKQALQEAQAEKESAALDKELLAQRLQSLEHDIDSKKRFQDDRSRQVKVLEDKVKRLEVELDEEKNSVELLSDRVNRSRDQMEQLRAELMQERTSRQDLECDKISLERQNKELKNRLAGLEGQQKPSANVSQLEARLQEVQERLQLEDREKSTLLSSNRKLERKLKELNIQLEDERLQVNDQKDQVGQVLVYEEHLPQCSRVISSCYLLSST

Organism: Engystomops pustulosus (NCBI:txid76066)

Foldseek 3Di:
DVVVVVVLVVVLVVLVVVLVVLVVVLVVLVVVLVVVVVVPDDPVNVVSVVVNVVSVVVNVVSVVVNVVSVVVVVVVVVVVVVVVVVVVVVVVVVVVVVVVVVVVVVVVVVVVVVVVVVVVVVVVVVVVVVVVVVVVVVVVVVVVVVVVVVVVVVVVVVVVVVVVVVVVVVVVVVVVVVVVVVVVVVVVVVVVVVVVVVVVVVVVVPDDDDVVVVVVVVVVVVVVVVVVVVVVVVVVVVVVVVVVVVVVVVVVVVVVVVVVVVVVVVVVVVVVVVVVVVVVVVVVVVVVVVVVVVVVVVVVVVVVVVVVVVVVVVVVVVVVVVVVVVVVVVVVVVVVVVVVVVVVVVVVVVVVVCVVVVPPPPVVVVVVVVVVVVVVVVVVVVVVVVVVVVVVVVVVVVVVVVVVVVVVVVVVVVVVVVVVVVVVVVVVVVVVVVVVVVVVVVVVVVVVVVVVVVVVVVVVVVVVVVVVVVVVVVVVVVVVVVVVVVVVVVVVVVVVVVVVVVVVVVVVVVVVVVVVVVVVVVVVVVVVVVVVVVVVVVVVCVVVCVVCVVVPVPPPPPPVPPPPVPVVVVVVVVVVVVVVVVVVVVVVVVVVVVVVVVVVVVVVVVVVVVVVVVVVVVVVVVVVVVVVVVVVVVVVVVVVVVVVVVVVVVVVVVVVVVVVVVVVVVVVVVVVVVVVVVVVVVVVVVVVVVVVVVVVVVPDCPVVNVVVVVVVVVVVVVVVVVVVVVVVVVVVVVVVVVVVVVVVVVVVVVVVVVVVVVVVVVVVVVVVPPDDDDDDDDDDDDDDDDD

Radius of gyration: 86.75 Å; chains: 1; bounding box: 198×73×289 Å

pLDDT: mean 80.08, std 14.43, range [34.53, 96.81]